Protein AF-A0A2W6X1A1-F1 (afdb_monomer_lite)

Sequence (899 aa):
MTVATKLVESPESFADRVFAWAQRSPADLAFSEWRPDGNLREVSIGAMHDHACAAAASMLRLGFADCRVALAATSGIDAATLYLACQYAGIAPAMLPVPEASQDAQPFASIIPALVAAFDPDVVLTTCSAAALLDGSSVIEAWRRDKPMFTLCTLIANGAEPLSAPRECSGEDPAHYLFTSGTTGQSKIVCVPRQAVVANTQYVAARWDFRPGDSLPALGSPFHSGALMVGIIMPLYMSARGLFFPPTALKQDPPRLLDILAAQSITHLVAGDGLYRTILDAASPDTASRYSHLRRVIVGGEPLGIDVYGRIVDHFTLRCASDIVITTAYGMTEAAGLIATSQGHRPESLTIADMAMILGGKVRVASQKGEVALTVTTAGKPSHGSEVRIVDGEARELPSGYIGHVEFRSPSLFNGYFSTGKEGGSNLQHPHLSPDGFFPTGDIGFMEGDNLFVVGRSKEALQIDGFYYSSDMIEKFAASACPELHRQYGIVVQDVDHIVLLQEIDDPADAARIDALIHRLATHLATAGPLPEHEIVLLPTGSLPRKPTSAKKIRLGVIDRYHAGEWRPLQVLRRPGTLRLPRSHSNMPWSEADVVTTPSWCFDLDEQDRSHITDRWDCPDELILPGSRIAGRLRNAFTSVASGYGFALVRGFDPDLEISAQEKLVRACGALFGECMPQNRTGDEIVHVTDQASGKIQRGYMSREALAFHSDSTDMLLLYCVRAAASGGETRLISSLRLHDIAKAELSQTHWDLLMRGYHYAYPEQFGDETAQPGSRVPVFSSVDGIVSCRYLRAFIELAEDRFDVRLTADERAALDALDAIMARPGLAFQLRLNPGEMVILNNYTVLHARTAFEELETGTNRLLLRLWLNSPGFRPIQPLLATVAQRFVTHMKERDYA

Secondary structure (DSSP, 8-state):
--HHHHHHT----HHHHHHHHHHH-TTSEEEEEE-TTSPEEEEEHHHHHHHHHHHHHHHHHTTGGGS-EEEEE-SSHHHHHHHHHHHHHT---EEEE---TTS-SHHHHHHHHHHHHHH--SEEEE-HHHHHHHTT-THHHHH-SS--EEEHHHHHTT-PPPPSSPPP--TTSEEEEEE---TTSS--EEEEEHHHHHHHHHHHHHHHT--TT-EEEE-S-TTSHHHHIIIIIHHHHHT-EEEE--TTHHHH-HHHHHHHHHHTT-SEEEE-HHHHHHHHHH--GGGGGG-TT--EEEEESSPPPHHHHHHHIIIIITTT-TTPEEEEEEEEGGGTEEEEE--SSS--EEEES-SSB-TTSBP-B--SBTB--EEEE--BEEPTT-EEEEE-TTSPBPPTTB-EEEEEE-TT---EEEEE-TTS-EEEE-----TTS-EEEEEEEEEETTEEEEEEETTT-EEETTEEE-HHHHHHHHHHT-TT-TT--EEEEEETTEEEEEEEES--S-HHHHHHHHHHHHHHHHHSSS--SEEEEEEETT-S-B-TTT--B--TTHHHHHHTT-S--SEEEEE-----------PPP--HHHHHH--TTEEE--HHHHHHHHTTTT-HHHHTSTT-HHHHHHHHHHHHHHHSSSEEEEE---TTS-HHHHHHHHHHHHHTTSEEEP-STT--SEEEE------SS--GGGSSS-EEEE--SSSEEEEEEEE--SEE--EEEEEHHHHHHHHHHHS-HHHHHHHHH-B----GGGTT-TT------B-SEEEETTEEEE---HHHHHHHHHHH--PPPHHHHHHHHHHHHHHTSTTTEEEEPPPTT-EEEEETTTEEEEE--EE--TTS---EEEEEEEE-TTSS---HHHHHHHHHHHHHH---S--

Structure (mmCIF, N/CA/C/O backbone):
data_AF-A0A2W6X1A1-F1
#
_entry.id   AF-A0A2W6X1A1-F1
#
loop_
_atom_site.group_PDB
_atom_site.id
_atom_site.type_symbol
_atom_site.label_atom_id
_atom_site.label_alt_id
_atom_site.label_comp_id
_atom_site.label_asym_id
_atom_site.label_entity_id
_atom_site.label_seq_id
_atom_site.pdbx_PDB_ins_code
_atom_site.Cartn_x
_atom_site.Cartn_y
_atom_site.Cartn_z
_atom_site.occupancy
_atom_site.B_iso_or_equiv
_atom_site.auth_seq_id
_atom_site.auth_comp_id
_atom_site.auth_asym_id
_atom_site.auth_atom_id
_atom_site.pdbx_PDB_model_num
ATOM 1 N N . MET A 1 1 ? -12.684 -16.757 -30.296 1.00 35.91 1 MET A N 1
ATOM 2 C CA . MET A 1 1 ? -11.270 -16.673 -29.872 1.00 35.91 1 MET A CA 1
ATOM 3 C C . MET A 1 1 ? -10.575 -15.648 -30.749 1.00 35.91 1 MET A C 1
ATOM 5 O O . MET A 1 1 ? -10.565 -15.819 -31.963 1.00 35.91 1 MET A O 1
ATOM 9 N N . THR A 1 2 ? -10.114 -14.545 -30.164 1.00 36.97 2 THR A N 1
ATOM 10 C CA . THR A 1 2 ? -9.398 -13.460 -30.855 1.00 36.97 2 THR A CA 1
ATOM 11 C C . THR A 1 2 ? -7.992 -13.917 -31.262 1.00 36.97 2 THR A C 1
ATOM 13 O O . THR A 1 2 ? -7.464 -14.885 -30.721 1.00 36.97 2 THR A O 1
ATOM 16 N N . VAL A 1 3 ? -7.361 -13.225 -32.217 1.00 41.56 3 VAL A N 1
ATOM 17 C CA . VAL A 1 3 ? -5.970 -13.489 -32.650 1.00 41.56 3 VAL A CA 1
ATOM 18 C C . VAL A 1 3 ? -4.989 -13.458 -31.465 1.00 41.56 3 VAL A C 1
ATOM 20 O O . VAL A 1 3 ? -4.077 -14.276 -31.411 1.00 41.56 3 VAL A O 1
ATOM 23 N N . ALA A 1 4 ? -5.247 -12.606 -30.465 1.00 41.22 4 ALA A N 1
ATOM 24 C CA . ALA A 1 4 ? -4.516 -12.576 -29.198 1.00 41.22 4 ALA A CA 1
ATOM 25 C C . ALA A 1 4 ? -4.576 -13.915 -28.436 1.00 41.22 4 ALA A C 1
ATOM 27 O O . ALA A 1 4 ? -3.562 -14.360 -27.915 1.00 41.22 4 ALA A O 1
ATOM 28 N N . THR A 1 5 ? -5.718 -14.616 -28.436 1.00 42.81 5 THR A N 1
ATOM 29 C CA . THR A 1 5 ? -5.858 -15.921 -27.764 1.00 42.81 5 THR A CA 1
ATOM 30 C C . THR A 1 5 ? -4.993 -16.998 -28.426 1.00 42.81 5 THR A C 1
ATOM 32 O O . THR A 1 5 ? -4.376 -17.788 -27.728 1.00 42.81 5 THR A O 1
ATOM 35 N N . LYS A 1 6 ? -4.865 -16.987 -29.762 1.00 46.16 6 LYS A N 1
ATOM 36 C CA . LYS A 1 6 ? -3.996 -17.932 -30.494 1.00 46.16 6 LYS A CA 1
ATOM 37 C C . LYS A 1 6 ? -2.497 -17.631 -30.351 1.00 46.16 6 LYS A C 1
ATOM 39 O O . LYS A 1 6 ? -1.689 -18.544 -30.466 1.00 46.16 6 LYS A O 1
ATOM 44 N N . LEU A 1 7 ? -2.118 -16.369 -30.126 1.00 51.69 7 LEU A N 1
ATOM 45 C CA . LEU A 1 7 ? -0.723 -15.956 -29.898 1.00 51.69 7 LEU A CA 1
ATOM 46 C C . LEU A 1 7 ? -0.227 -16.312 -28.484 1.00 51.69 7 LEU A C 1
ATOM 48 O O . LEU A 1 7 ? 0.960 -16.576 -28.301 1.00 51.69 7 LEU A O 1
ATOM 52 N N . VAL A 1 8 ? -1.137 -16.351 -27.507 1.00 50.44 8 VAL A N 1
ATOM 53 C CA . VAL A 1 8 ? -0.869 -16.707 -26.101 1.00 50.44 8 VAL A CA 1
ATOM 54 C C . VAL A 1 8 ? -0.640 -18.217 -25.904 1.00 50.44 8 VAL A C 1
ATOM 56 O O . VAL A 1 8 ? 0.006 -18.611 -24.944 1.00 50.44 8 VAL A O 1
ATOM 59 N N . GLU A 1 9 ? -1.098 -19.069 -26.826 1.00 44.94 9 GLU A N 1
ATOM 60 C CA . GLU A 1 9 ? -1.024 -20.537 -26.699 1.00 44.94 9 GLU A CA 1
ATOM 61 C C . GLU A 1 9 ? 0.272 -21.173 -27.255 1.00 44.94 9 GLU A C 1
ATOM 63 O O . GLU A 1 9 ? 0.482 -22.370 -27.066 1.00 44.94 9 GLU A O 1
ATOM 68 N N . SER A 1 10 ? 1.159 -20.416 -27.924 1.00 52.69 10 SER A N 1
ATOM 69 C CA . SER A 1 10 ? 2.433 -20.960 -28.438 1.00 52.69 10 SER A CA 1
ATOM 70 C C . SER A 1 10 ? 3.577 -20.793 -27.414 1.00 52.69 10 SER A C 1
ATOM 72 O O . SER A 1 10 ? 3.875 -19.649 -27.049 1.00 52.69 10 SER A O 1
ATOM 74 N N . PRO A 1 11 ? 4.252 -21.883 -26.983 1.00 55.38 11 PRO A N 1
ATOM 75 C CA . PRO A 1 11 ? 5.306 -21.888 -25.958 1.00 55.38 11 PRO A CA 1
ATOM 76 C C . PRO A 1 11 ? 6.673 -21.390 -26.479 1.00 55.38 11 PRO A C 1
ATOM 78 O O . PRO A 1 11 ? 7.719 -21.927 -26.129 1.00 55.38 11 PRO A O 1
ATOM 81 N N . GLU A 1 12 ? 6.679 -20.382 -27.350 1.00 76.81 12 GLU A N 1
ATOM 82 C CA . GLU A 1 12 ? 7.904 -19.794 -27.907 1.00 76.81 12 GLU A CA 1
ATOM 83 C C . GLU A 1 12 ? 8.581 -18.847 -26.903 1.00 76.81 12 GLU A C 1
ATOM 85 O O . GLU A 1 12 ? 7.910 -18.093 -26.186 1.00 76.81 12 GLU A O 1
ATOM 90 N N . SER A 1 13 ? 9.920 -18.843 -26.883 1.00 90.06 13 SER A N 1
ATOM 91 C CA . SER A 1 13 ? 10.693 -17.894 -26.078 1.00 90.06 13 SER A CA 1
ATOM 92 C C . SER A 1 13 ? 10.489 -16.449 -26.562 1.00 90.06 13 SER A C 1
ATOM 94 O O . SER A 1 13 ? 10.069 -16.201 -27.696 1.00 90.06 13 SER A O 1
ATOM 96 N N . PHE A 1 14 ? 10.812 -15.462 -25.716 1.00 94.56 14 PHE A N 1
ATOM 97 C CA . PHE A 1 14 ? 10.784 -14.048 -26.116 1.00 94.56 14 PHE A CA 1
ATOM 98 C C . PHE A 1 14 ? 11.643 -13.796 -27.367 1.00 94.56 14 PHE A C 1
ATOM 100 O O . PHE A 1 14 ? 11.189 -13.139 -28.300 1.00 94.56 14 PHE A O 1
ATOM 107 N N . ALA A 1 15 ? 12.858 -14.349 -27.403 1.00 95.31 15 ALA A N 1
ATOM 108 C CA . ALA A 1 15 ? 13.782 -14.178 -28.517 1.00 95.31 15 ALA A CA 1
ATOM 109 C C . ALA A 1 15 ? 13.224 -14.778 -29.817 1.00 95.31 15 ALA A C 1
ATOM 111 O O . ALA A 1 15 ? 13.211 -14.093 -30.839 1.00 95.31 15 ALA A O 1
ATOM 112 N N . ASP A 1 16 ? 12.693 -16.002 -29.766 1.00 93.56 16 ASP A N 1
ATOM 113 C CA . ASP A 1 16 ? 12.117 -16.673 -30.941 1.00 93.56 16 ASP A CA 1
ATOM 114 C C . ASP A 1 16 ? 10.909 -15.916 -31.486 1.00 93.56 16 ASP A C 1
ATOM 116 O O . ASP A 1 16 ? 10.775 -15.738 -32.699 1.00 93.56 16 ASP A O 1
ATOM 120 N N . ARG A 1 17 ? 10.060 -15.392 -30.593 1.00 93.00 17 ARG A N 1
ATOM 121 C CA . ARG A 1 17 ? 8.896 -14.591 -30.982 1.00 93.00 17 ARG A CA 1
ATOM 122 C C . ARG A 1 17 ? 9.312 -13.337 -31.749 1.00 93.00 17 ARG A C 1
ATOM 124 O O . ARG A 1 17 ? 8.759 -13.065 -32.814 1.00 93.00 17 ARG A O 1
ATOM 131 N N . VAL A 1 18 ? 10.273 -12.572 -31.225 1.00 94.31 18 VAL A N 1
ATOM 132 C CA . VAL A 1 18 ? 10.752 -11.340 -31.879 1.00 94.31 18 VAL A CA 1
ATOM 133 C C . VAL A 1 18 ? 11.473 -11.668 -33.189 1.00 94.31 18 VAL A C 1
ATOM 135 O O . VAL A 1 18 ? 11.269 -10.985 -34.195 1.00 94.31 18 VAL A O 1
ATOM 138 N N . PHE A 1 19 ? 12.247 -12.755 -33.217 1.00 94.62 19 PHE A N 1
ATOM 139 C CA . PHE A 1 19 ? 12.902 -13.241 -34.429 1.00 94.62 19 PHE A CA 1
ATOM 140 C C . PHE A 1 19 ? 11.875 -13.598 -35.516 1.00 94.62 19 PHE A C 1
ATOM 142 O O . PHE A 1 19 ? 12.028 -13.206 -36.672 1.00 94.62 19 PHE A O 1
ATOM 149 N N . ALA A 1 20 ? 10.780 -14.271 -35.152 1.00 93.56 20 ALA A N 1
ATOM 150 C CA . ALA A 1 20 ? 9.693 -14.597 -36.072 1.00 93.56 20 ALA A CA 1
ATOM 151 C C . ALA A 1 20 ? 8.986 -13.345 -36.618 1.00 93.56 20 ALA A C 1
ATOM 153 O O . ALA A 1 20 ? 8.630 -13.316 -37.800 1.00 93.56 20 ALA A O 1
ATOM 154 N N . TRP A 1 21 ? 8.807 -12.299 -35.803 1.00 94.00 21 TRP A N 1
ATOM 155 C CA . TRP A 1 21 ? 8.260 -11.022 -36.276 1.00 94.00 21 TRP A CA 1
ATOM 156 C C . TRP A 1 21 ? 9.159 -10.343 -37.300 1.00 94.00 21 TRP A C 1
ATOM 158 O O . TRP A 1 21 ? 8.650 -9.864 -38.310 1.00 94.00 21 TRP A O 1
ATOM 168 N N . ALA A 1 22 ? 10.479 -10.372 -37.108 1.00 94.75 22 ALA A N 1
ATOM 169 C CA . ALA A 1 22 ? 11.421 -9.821 -38.080 1.00 94.75 22 ALA A CA 1
ATOM 170 C C . ALA A 1 22 ? 11.323 -10.499 -39.455 1.00 94.75 22 ALA A C 1
ATOM 172 O O . ALA A 1 22 ? 11.509 -9.840 -40.471 1.00 94.75 22 ALA A O 1
ATOM 173 N N . GLN A 1 23 ? 10.960 -11.783 -39.505 1.00 91.75 23 GLN A N 1
ATOM 174 C CA . GLN A 1 23 ? 10.751 -12.498 -40.769 1.00 91.75 23 GLN A CA 1
ATOM 175 C C . GLN A 1 23 ? 9.368 -12.248 -41.384 1.00 91.75 23 GLN A C 1
ATOM 177 O O . GLN A 1 23 ? 9.220 -12.232 -42.605 1.00 91.75 23 GLN A O 1
ATOM 182 N N . ARG A 1 24 ? 8.333 -12.074 -40.553 1.00 93.31 24 ARG A N 1
ATOM 183 C CA . ARG A 1 24 ? 6.943 -11.904 -41.016 1.00 93.31 24 ARG A CA 1
ATOM 184 C C . ARG A 1 24 ? 6.608 -10.466 -41.401 1.00 93.31 24 ARG A C 1
ATOM 186 O O . ARG A 1 24 ? 5.914 -10.259 -42.393 1.00 93.31 24 ARG A O 1
ATOM 193 N N . SER A 1 25 ? 7.102 -9.507 -40.626 1.00 92.56 25 SER A N 1
ATOM 194 C CA . SER A 1 25 ? 6.754 -8.087 -40.707 1.00 92.56 25 SER A CA 1
ATOM 195 C C . SER A 1 25 ? 7.982 -7.166 -40.545 1.00 92.56 25 SER A C 1
ATOM 197 O O . SER A 1 25 ? 7.969 -6.258 -39.715 1.00 92.56 25 SER A O 1
ATOM 199 N N . PRO A 1 26 ? 9.066 -7.334 -41.332 1.00 95.38 26 PRO A N 1
ATOM 200 C CA . PRO A 1 26 ? 10.301 -6.548 -41.170 1.00 95.38 26 PRO A CA 1
ATOM 201 C C . PRO A 1 26 ? 10.121 -5.033 -41.366 1.00 95.38 26 PRO A C 1
ATOM 203 O O . PRO A 1 26 ? 10.936 -4.242 -40.882 1.00 95.38 26 PRO A O 1
ATOM 206 N N . ALA A 1 27 ? 9.084 -4.628 -42.104 1.00 95.81 27 ALA A N 1
ATOM 207 C CA . ALA A 1 27 ? 8.793 -3.232 -42.419 1.00 95.81 27 ALA A CA 1
ATOM 208 C C . ALA A 1 27 ? 7.988 -2.509 -41.327 1.00 95.81 27 ALA A C 1
ATOM 210 O O . ALA A 1 27 ? 7.958 -1.278 -41.328 1.00 95.81 27 ALA A O 1
ATOM 211 N N . ASP A 1 28 ? 7.360 -3.241 -40.402 1.00 94.00 28 ASP A N 1
ATOM 212 C CA . ASP A 1 28 ? 6.572 -2.638 -39.327 1.00 94.00 28 ASP A CA 1
ATOM 213 C C . ASP A 1 28 ? 7.486 -1.852 -38.377 1.00 94.00 28 ASP A C 1
ATOM 215 O O . ASP A 1 28 ? 8.645 -2.213 -38.157 1.00 94.00 28 ASP A O 1
ATOM 219 N N . LEU A 1 29 ? 6.979 -0.754 -37.814 1.00 94.38 29 LEU A N 1
ATOM 220 C CA . LEU A 1 29 ? 7.735 0.070 -36.871 1.00 94.38 29 LEU A CA 1
ATOM 221 C C . LEU A 1 29 ? 7.819 -0.611 -35.502 1.00 94.38 29 LEU A C 1
ATOM 223 O O . LEU A 1 29 ? 6.792 -0.878 -34.883 1.00 94.38 29 LEU A O 1
ATOM 227 N N . ALA A 1 30 ? 9.041 -0.817 -35.005 1.00 94.81 30 ALA A N 1
ATOM 228 C CA . ALA A 1 30 ? 9.276 -1.310 -33.649 1.00 94.81 30 ALA A CA 1
ATOM 229 C C . ALA A 1 30 ? 9.244 -0.158 -32.639 1.00 94.81 30 ALA A C 1
ATOM 231 O O . ALA A 1 30 ? 8.529 -0.205 -31.638 1.00 94.81 30 ALA A O 1
ATOM 232 N N . PHE A 1 31 ? 10.005 0.904 -32.921 1.00 95.81 31 PHE A N 1
ATOM 233 C CA . PHE A 1 31 ? 10.116 2.049 -32.027 1.00 95.81 31 PHE A CA 1
ATOM 234 C C . PHE A 1 31 ? 10.227 3.370 -32.776 1.00 95.81 31 PHE A C 1
ATOM 236 O O . PHE A 1 31 ? 10.900 3.468 -33.804 1.00 95.81 31 PHE A O 1
ATOM 243 N N . SER A 1 32 ? 9.640 4.397 -32.174 1.00 93.25 32 SER A N 1
ATOM 244 C CA . SER A 1 32 ? 9.906 5.799 -32.477 1.00 93.25 32 SER A CA 1
ATOM 245 C C . SER A 1 32 ? 10.530 6.454 -31.235 1.00 93.25 32 SER A C 1
ATOM 247 O O . SER A 1 32 ? 10.218 6.101 -30.099 1.00 93.25 32 SER A O 1
ATOM 249 N N . GLU A 1 33 ? 11.442 7.395 -31.424 1.00 90.69 33 GLU A N 1
ATOM 250 C CA . GLU A 1 33 ? 12.159 8.116 -30.372 1.00 90.69 33 GLU A CA 1
ATOM 251 C C . GLU A 1 33 ? 12.068 9.605 -30.665 1.00 90.69 33 GLU A C 1
ATOM 253 O O . GLU A 1 33 ? 12.537 10.081 -31.704 1.00 90.69 33 GLU A O 1
ATOM 258 N N . TRP A 1 34 ? 11.455 10.343 -29.743 1.00 84.69 34 TRP A N 1
ATOM 259 C CA . TRP A 1 34 ? 11.404 11.789 -29.840 1.00 84.69 34 TRP A CA 1
ATOM 260 C C . TRP A 1 34 ? 12.736 12.402 -29.411 1.00 84.69 34 TRP A C 1
ATOM 262 O O . TRP A 1 34 ? 13.259 12.095 -28.339 1.00 84.69 34 TRP A O 1
ATOM 272 N N . ARG A 1 35 ? 13.297 13.274 -30.250 1.00 79.19 35 ARG A N 1
ATOM 273 C CA . ARG A 1 35 ? 14.583 13.923 -29.993 1.00 79.19 35 ARG A CA 1
ATOM 274 C C . ARG A 1 35 ? 14.405 15.380 -29.551 1.00 79.19 35 ARG A C 1
ATOM 276 O O . ARG A 1 35 ? 13.436 16.030 -29.944 1.00 79.19 35 ARG A O 1
ATOM 283 N N . PRO A 1 36 ? 15.353 15.932 -28.764 1.00 70.19 36 PRO A N 1
ATOM 284 C CA . PRO A 1 36 ? 15.292 17.324 -28.307 1.00 70.19 36 PRO A CA 1
ATOM 285 C C . PRO A 1 36 ? 15.249 18.370 -29.433 1.00 70.19 36 PRO A C 1
ATOM 287 O O . PRO A 1 36 ? 14.742 19.468 -29.226 1.00 70.19 36 PRO A O 1
ATOM 290 N N . ASP A 1 37 ? 15.754 18.035 -30.624 1.00 73.69 37 ASP A N 1
ATOM 291 C CA . ASP A 1 37 ? 15.694 18.881 -31.826 1.00 73.69 37 ASP A CA 1
ATOM 292 C C . ASP A 1 37 ? 14.284 18.960 -32.446 1.00 73.69 37 ASP A C 1
ATOM 294 O O . ASP A 1 37 ? 14.057 19.715 -33.389 1.00 73.69 37 ASP A O 1
ATOM 298 N N . GLY A 1 38 ? 13.326 18.206 -31.903 1.00 70.50 38 GLY A N 1
ATOM 299 C CA . GLY A 1 38 ? 11.943 18.151 -32.351 1.00 70.50 38 GLY A CA 1
ATOM 300 C C . GLY A 1 38 ? 11.652 17.054 -33.371 1.00 70.50 38 GLY A C 1
ATOM 301 O O . GLY A 1 38 ? 10.473 16.825 -33.639 1.00 70.50 38 GLY A O 1
ATOM 302 N N . ASN A 1 39 ? 12.665 16.356 -33.890 1.00 81.25 39 ASN A N 1
ATOM 303 C CA . ASN A 1 39 ? 12.493 15.290 -34.875 1.00 81.25 39 ASN A CA 1
ATOM 304 C C . ASN A 1 39 ? 12.163 13.940 -34.217 1.00 81.25 39 ASN A C 1
ATOM 306 O O . ASN A 1 39 ? 12.428 13.708 -33.035 1.00 81.25 39 ASN A O 1
ATOM 310 N N . LEU A 1 40 ? 11.605 13.025 -35.012 1.00 86.00 40 LEU A N 1
ATOM 311 C CA . LEU A 1 40 ? 11.419 11.623 -34.640 1.00 86.00 40 LEU A CA 1
ATOM 312 C C . LEU A 1 40 ? 12.496 10.771 -35.311 1.00 86.00 40 LEU A C 1
ATOM 314 O O . LEU A 1 40 ? 12.699 10.848 -36.522 1.00 86.00 40 LEU A O 1
ATOM 318 N N . ARG A 1 41 ? 13.176 9.944 -34.519 1.00 91.56 41 ARG A N 1
ATOM 319 C CA . ARG A 1 41 ? 13.978 8.826 -35.021 1.00 91.56 41 ARG A CA 1
ATOM 320 C C . ARG A 1 41 ? 13.115 7.577 -34.966 1.00 91.56 41 ARG A C 1
ATOM 322 O O . ARG A 1 41 ? 12.552 7.285 -33.921 1.00 91.56 41 ARG A O 1
ATOM 329 N N . GLU A 1 42 ? 13.053 6.819 -36.048 1.00 94.44 42 GLU A N 1
ATOM 330 C CA . GLU A 1 42 ? 12.260 5.591 -36.105 1.00 94.44 42 GLU A CA 1
ATOM 331 C C . GLU A 1 42 ? 13.129 4.402 -36.500 1.00 94.44 42 GLU A C 1
ATOM 333 O O . GLU A 1 42 ? 14.155 4.556 -37.170 1.00 94.44 42 GLU A O 1
ATOM 338 N N . VAL A 1 43 ? 12.726 3.210 -36.068 1.00 96.56 43 VAL A N 1
ATOM 339 C CA . VAL A 1 43 ? 13.359 1.953 -36.460 1.00 96.56 43 VAL A CA 1
ATOM 340 C C . VAL A 1 43 ? 12.289 0.896 -36.723 1.00 96.56 43 VAL A C 1
ATOM 342 O O . VAL A 1 43 ? 11.357 0.721 -35.930 1.00 96.56 43 VAL A O 1
ATOM 345 N N . SER A 1 44 ? 12.412 0.195 -37.852 1.00 97.31 44 SER A N 1
ATOM 346 C CA . SER A 1 44 ? 11.556 -0.950 -38.157 1.00 97.31 44 SER A CA 1
ATOM 347 C C . SER A 1 44 ? 12.001 -2.195 -37.389 1.00 97.31 44 SER A C 1
ATOM 349 O O . SER A 1 44 ? 13.141 -2.273 -36.922 1.00 97.31 44 SER A O 1
ATOM 351 N N . ILE A 1 45 ? 11.122 -3.191 -37.285 1.00 96.38 45 ILE A N 1
ATOM 352 C CA . ILE A 1 45 ? 11.436 -4.489 -36.678 1.00 96.38 45 ILE A CA 1
ATOM 353 C C . ILE A 1 45 ? 12.645 -5.121 -37.377 1.00 96.38 45 ILE A C 1
ATOM 355 O O . ILE A 1 45 ? 13.565 -5.567 -36.697 1.00 96.38 45 ILE A O 1
ATOM 359 N N . GLY A 1 46 ? 12.686 -5.104 -38.714 1.00 97.00 46 GLY A N 1
ATOM 360 C CA . GLY A 1 46 ? 13.796 -5.654 -39.497 1.00 97.00 46 GLY A CA 1
ATOM 361 C C . GLY A 1 46 ? 15.122 -4.936 -39.235 1.00 97.00 46 GLY A C 1
ATOM 362 O O . GLY A 1 46 ? 16.106 -5.575 -38.882 1.00 97.00 46 GLY A O 1
ATOM 363 N N . ALA A 1 47 ? 15.141 -3.601 -39.296 1.00 97.38 47 ALA A N 1
ATOM 364 C CA . ALA A 1 47 ? 16.368 -2.835 -39.063 1.00 97.38 47 ALA A CA 1
ATOM 365 C C . ALA A 1 47 ? 16.899 -2.994 -37.625 1.00 97.38 47 ALA A C 1
ATOM 367 O O . ALA A 1 47 ? 18.106 -3.079 -37.400 1.00 97.38 47 ALA A O 1
ATOM 368 N N . MET A 1 48 ? 16.001 -3.048 -36.636 1.00 97.31 48 MET A N 1
ATOM 369 C CA . MET A 1 48 ? 16.379 -3.305 -35.246 1.00 97.31 48 MET A CA 1
ATOM 370 C C . MET A 1 48 ? 16.904 -4.732 -35.060 1.00 97.31 48 MET A C 1
ATOM 372 O O . MET A 1 48 ? 17.893 -4.933 -34.354 1.00 97.31 48 MET A O 1
ATOM 376 N N . HIS A 1 49 ? 16.262 -5.711 -35.701 1.00 97.19 49 HIS A N 1
ATOM 377 C CA . HIS A 1 49 ? 16.689 -7.105 -35.708 1.00 97.19 49 HIS A CA 1
ATOM 378 C C . HIS A 1 49 ? 18.096 -7.263 -36.290 1.00 97.19 49 HIS A C 1
ATOM 380 O O . HIS A 1 49 ? 18.931 -7.891 -35.645 1.00 97.19 49 HIS A O 1
ATOM 386 N N . ASP A 1 50 ? 18.396 -6.638 -37.431 1.00 97.12 50 ASP A N 1
ATOM 387 C CA . ASP A 1 50 ? 19.715 -6.716 -38.072 1.00 97.12 50 ASP A CA 1
ATOM 388 C C . ASP A 1 50 ? 20.822 -6.188 -37.148 1.00 97.12 50 ASP A C 1
ATOM 390 O O . ASP A 1 50 ? 21.846 -6.846 -36.936 1.00 97.12 50 ASP A O 1
ATOM 394 N N . HIS A 1 51 ? 20.594 -5.026 -36.525 1.00 97.25 51 HIS A N 1
ATOM 395 C CA . HIS A 1 51 ? 21.516 -4.470 -35.535 1.00 97.25 51 HIS A CA 1
ATOM 396 C C . HIS A 1 51 ? 21.669 -5.377 -34.307 1.00 97.25 51 HIS A C 1
ATOM 398 O O . HIS A 1 51 ? 22.787 -5.554 -33.815 1.00 97.25 51 HIS A O 1
ATOM 404 N N . ALA A 1 52 ? 20.573 -5.962 -33.815 1.00 98.19 52 ALA A N 1
ATOM 405 C CA . ALA A 1 52 ? 20.600 -6.862 -32.669 1.00 98.19 52 ALA A CA 1
ATOM 406 C C . ALA A 1 52 ? 21.345 -8.170 -32.980 1.00 98.19 52 ALA A C 1
ATOM 408 O O . ALA A 1 52 ? 22.164 -8.596 -32.169 1.00 98.19 52 ALA A O 1
ATOM 409 N N . CYS A 1 53 ? 21.136 -8.774 -34.153 1.00 98.19 53 CYS A N 1
ATOM 410 C CA . CYS A 1 53 ? 21.849 -9.972 -34.606 1.00 98.19 53 CYS A CA 1
ATOM 411 C C . CYS A 1 53 ? 23.348 -9.717 -34.796 1.00 98.19 53 CYS A C 1
ATOM 413 O O . CYS A 1 53 ? 24.160 -10.543 -34.376 1.00 98.19 53 CYS A O 1
ATOM 415 N N . ALA A 1 54 ? 23.727 -8.576 -35.381 1.00 97.88 54 ALA A N 1
ATOM 416 C CA . ALA A 1 54 ? 25.129 -8.187 -35.528 1.00 97.88 54 ALA A CA 1
ATOM 417 C C . ALA A 1 54 ? 25.799 -7.967 -34.162 1.00 97.88 54 ALA A C 1
ATOM 419 O O . ALA A 1 54 ? 26.874 -8.505 -33.897 1.00 97.88 54 ALA A O 1
ATOM 420 N N . ALA A 1 55 ? 25.147 -7.229 -33.257 1.00 98.06 55 ALA A N 1
ATOM 421 C CA . ALA A 1 55 ? 25.672 -6.998 -31.916 1.00 98.06 55 ALA A CA 1
ATOM 422 C C . ALA A 1 55 ? 25.769 -8.300 -31.103 1.00 98.06 55 ALA A C 1
ATOM 424 O O . ALA A 1 55 ? 26.797 -8.541 -30.474 1.00 98.06 55 ALA A O 1
ATOM 425 N N . ALA A 1 56 ? 24.748 -9.161 -31.154 1.00 98.12 56 ALA A N 1
ATOM 426 C CA . ALA A 1 56 ? 24.730 -10.459 -30.481 1.00 98.12 56 ALA A CA 1
ATOM 427 C C . ALA A 1 56 ? 25.860 -11.380 -30.969 1.00 98.12 56 ALA A C 1
ATOM 429 O O . ALA A 1 56 ? 26.568 -11.973 -30.155 1.00 98.12 56 ALA A O 1
ATOM 430 N N . ALA A 1 57 ? 26.091 -11.448 -32.285 1.00 97.94 57 ALA A N 1
ATOM 431 C CA . ALA A 1 57 ? 27.197 -12.213 -32.860 1.00 97.94 57 ALA A CA 1
ATOM 432 C C . ALA A 1 57 ? 28.564 -11.718 -32.361 1.00 97.94 57 ALA A C 1
ATOM 434 O O . ALA A 1 57 ? 29.433 -12.521 -32.011 1.00 97.94 57 ALA A O 1
ATOM 435 N N . SER A 1 58 ? 28.742 -10.400 -32.264 1.00 97.69 58 SER A N 1
ATOM 436 C CA . SER A 1 58 ? 29.958 -9.799 -31.710 1.00 97.69 58 SER A CA 1
ATOM 437 C C . SER A 1 58 ? 30.135 -10.113 -30.225 1.00 97.69 58 SER A C 1
ATOM 439 O O . SER A 1 58 ? 31.237 -10.465 -29.814 1.00 97.69 58 SER A O 1
ATOM 441 N N . MET A 1 59 ? 29.068 -10.062 -29.420 1.00 97.50 59 MET A N 1
ATOM 442 C CA . MET A 1 59 ? 29.120 -10.441 -27.998 1.00 97.50 59 MET A CA 1
ATOM 443 C C . MET A 1 59 ? 29.566 -11.899 -27.817 1.00 97.50 59 MET A C 1
ATOM 445 O O . MET A 1 59 ? 30.411 -12.187 -26.970 1.00 97.50 59 MET A O 1
ATOM 449 N N . LEU A 1 60 ? 29.044 -12.816 -28.637 1.00 96.38 60 LEU A N 1
ATOM 450 C CA . LEU A 1 60 ? 29.432 -14.229 -28.606 1.00 96.38 60 LEU A CA 1
ATOM 451 C C . LEU A 1 60 ? 30.888 -14.432 -29.040 1.00 96.38 60 LEU A C 1
ATOM 453 O O . LEU A 1 60 ? 31.628 -15.152 -28.374 1.00 96.38 60 LEU A O 1
ATOM 457 N N . ARG A 1 61 ? 31.328 -13.753 -30.107 1.00 94.94 61 ARG A N 1
ATOM 458 C CA . ARG A 1 61 ? 32.725 -13.783 -30.574 1.00 94.94 61 ARG A CA 1
ATOM 459 C C . ARG A 1 61 ? 33.706 -13.277 -29.514 1.00 94.94 61 ARG A C 1
ATOM 461 O O . ARG A 1 61 ? 34.812 -13.797 -29.415 1.00 94.94 61 ARG A O 1
ATOM 468 N N . LEU A 1 62 ? 33.303 -12.269 -28.744 1.00 95.31 62 LEU A N 1
ATOM 469 C CA . LEU A 1 62 ? 34.094 -11.684 -27.661 1.00 95.31 62 LEU A CA 1
ATOM 470 C C . LEU A 1 62 ? 34.009 -12.484 -26.347 1.00 95.31 62 LEU A C 1
ATOM 472 O O . LEU A 1 62 ? 34.661 -12.112 -25.376 1.00 95.31 62 LEU A O 1
ATOM 476 N N . GLY A 1 63 ? 33.241 -13.580 -26.309 1.00 95.00 63 GLY A N 1
ATOM 477 C CA . GLY A 1 63 ? 33.157 -14.475 -25.153 1.00 95.00 63 GLY A CA 1
ATOM 478 C C . GLY A 1 63 ? 32.235 -13.994 -24.031 1.00 95.00 63 GLY A C 1
ATOM 479 O O . GLY A 1 63 ? 32.374 -14.446 -22.901 1.00 95.00 63 GLY A O 1
ATOM 480 N N . PHE A 1 64 ? 31.278 -13.100 -24.303 1.00 95.31 64 PHE A N 1
ATOM 481 C CA . PHE A 1 64 ? 30.426 -12.518 -23.251 1.00 95.31 64 PHE A CA 1
ATOM 482 C C . PHE A 1 64 ? 29.346 -13.463 -22.714 1.00 95.31 64 PHE A C 1
ATOM 484 O O . PHE A 1 64 ? 28.669 -13.123 -21.749 1.00 95.31 64 PHE A O 1
ATOM 491 N N . ALA A 1 65 ? 29.178 -14.638 -23.326 1.00 90.81 65 ALA A N 1
ATOM 492 C CA . ALA A 1 65 ? 28.230 -15.662 -22.895 1.00 90.81 65 ALA A CA 1
ATOM 493 C C . ALA A 1 65 ? 28.402 -16.069 -21.422 1.00 90.81 65 ALA A C 1
ATOM 495 O O . ALA A 1 65 ? 27.406 -16.330 -20.753 1.00 90.81 65 ALA A O 1
ATOM 496 N N . ASP A 1 66 ? 29.646 -16.088 -20.940 1.00 88.06 66 ASP A N 1
ATOM 497 C CA . ASP A 1 66 ? 30.004 -16.511 -19.582 1.00 88.06 66 ASP A CA 1
ATOM 498 C C . ASP A 1 66 ? 30.324 -15.315 -18.662 1.00 88.06 66 ASP A C 1
ATOM 500 O O . ASP A 1 66 ? 30.791 -15.485 -17.536 1.00 88.06 66 ASP A O 1
ATOM 504 N N . CYS A 1 67 ? 30.090 -14.086 -19.136 1.00 93.00 67 CYS A N 1
ATOM 505 C CA . CYS A 1 67 ? 30.380 -12.855 -18.407 1.00 93.00 67 CYS A CA 1
ATOM 506 C C . CYS A 1 67 ? 29.162 -12.339 -17.634 1.00 93.00 67 CYS A C 1
ATOM 508 O O . CYS A 1 67 ? 28.022 -12.403 -18.101 1.00 93.00 67 CYS A O 1
ATOM 510 N N . ARG A 1 68 ? 29.407 -11.681 -16.495 1.00 92.69 68 ARG A N 1
ATOM 511 C CA . ARG A 1 68 ? 28.418 -10.798 -15.861 1.00 92.69 68 ARG A CA 1
ATOM 512 C C . ARG A 1 68 ? 28.317 -9.510 -16.670 1.00 92.69 68 ARG A C 1
ATOM 514 O O . ARG A 1 68 ? 29.197 -8.653 -16.609 1.00 92.69 68 ARG A O 1
ATOM 521 N N . VAL A 1 69 ? 27.247 -9.378 -17.443 1.00 95.75 69 VAL A N 1
ATOM 522 C CA . VAL A 1 69 ? 27.047 -8.236 -18.338 1.00 95.75 69 VAL A CA 1
ATOM 523 C C . VAL A 1 69 ? 26.149 -7.193 -17.683 1.00 95.75 69 VAL A C 1
ATOM 525 O O . VAL A 1 69 ? 25.029 -7.490 -17.275 1.00 95.75 69 VAL A O 1
ATOM 528 N N . ALA A 1 70 ? 26.615 -5.950 -17.621 1.00 93.31 70 ALA A N 1
ATOM 529 C CA . ALA A 1 70 ? 25.791 -4.801 -17.263 1.00 93.31 70 ALA A CA 1
ATOM 530 C C . ALA A 1 70 ? 25.361 -4.033 -18.519 1.00 93.31 70 ALA A C 1
ATOM 532 O O . ALA A 1 70 ? 26.188 -3.761 -19.385 1.00 93.31 70 ALA A O 1
ATOM 533 N N . LEU A 1 71 ? 24.091 -3.636 -18.603 1.00 94.38 71 LEU A N 1
ATOM 534 C CA . LEU A 1 71 ? 23.576 -2.724 -19.626 1.00 94.38 71 LEU A CA 1
ATOM 535 C C . LEU A 1 71 ? 23.321 -1.362 -18.983 1.00 94.38 71 LEU A C 1
ATOM 537 O O . LEU A 1 71 ? 22.390 -1.197 -18.195 1.00 94.38 71 LEU A O 1
ATOM 541 N N . ALA A 1 72 ? 24.157 -0.396 -19.345 1.00 88.75 72 ALA A N 1
ATOM 542 C CA . ALA A 1 72 ? 24.180 0.954 -18.811 1.00 88.75 72 ALA A CA 1
ATOM 543 C C . ALA A 1 72 ? 23.844 1.961 -19.907 1.00 88.75 72 ALA A C 1
ATOM 545 O O . ALA A 1 72 ? 24.693 2.299 -20.732 1.00 88.75 72 ALA A O 1
ATOM 546 N N . ALA A 1 73 ? 22.606 2.435 -19.953 1.00 86.94 73 ALA A N 1
ATOM 547 C CA . ALA A 1 73 ? 22.154 3.310 -21.029 1.00 86.94 73 ALA A CA 1
ATOM 548 C C . ALA A 1 73 ? 21.183 4.382 -20.525 1.00 86.94 73 ALA A C 1
ATOM 550 O O . ALA A 1 73 ? 20.725 4.348 -19.386 1.00 86.94 73 ALA A O 1
ATOM 551 N N . THR A 1 74 ? 20.854 5.335 -21.391 1.00 81.94 74 THR A N 1
ATOM 552 C CA . THR A 1 74 ? 19.645 6.157 -21.249 1.00 81.94 74 THR A CA 1
ATOM 553 C C . THR A 1 74 ? 18.469 5.440 -21.917 1.00 81.94 74 THR A C 1
ATOM 555 O O . THR A 1 74 ? 18.676 4.503 -22.693 1.00 81.94 74 THR A O 1
ATOM 558 N N . SER A 1 75 ? 17.230 5.853 -21.635 1.00 85.12 75 SER A N 1
ATOM 559 C CA . SER A 1 75 ? 16.070 5.305 -22.354 1.00 85.12 75 SER A CA 1
ATOM 560 C C . SER A 1 75 ? 16.160 5.652 -23.847 1.00 85.12 75 SER A C 1
ATOM 562 O O . SER A 1 75 ? 16.607 6.748 -24.186 1.00 85.12 75 SER A O 1
ATOM 564 N N . GLY A 1 76 ? 15.777 4.733 -24.738 1.00 90.44 76 GLY A N 1
ATOM 565 C CA . GLY A 1 76 ? 15.831 4.974 -26.182 1.00 90.44 76 GLY A CA 1
ATOM 566 C C . GLY A 1 76 ? 15.981 3.720 -27.040 1.00 90.44 76 GLY A C 1
ATOM 567 O O . GLY A 1 76 ? 16.140 2.600 -26.542 1.00 90.44 76 GLY A O 1
ATOM 568 N N . ILE A 1 77 ? 15.982 3.931 -28.359 1.00 94.44 77 ILE A N 1
ATOM 569 C CA . ILE A 1 77 ? 16.032 2.857 -29.372 1.00 94.44 77 ILE A CA 1
ATOM 570 C C . ILE A 1 77 ? 17.291 1.994 -29.228 1.00 94.44 77 ILE A C 1
ATOM 572 O O . ILE A 1 77 ? 17.229 0.765 -29.306 1.00 94.44 77 ILE A O 1
ATOM 576 N N . ASP A 1 78 ? 18.441 2.621 -28.986 1.00 94.50 78 ASP A N 1
ATOM 577 C CA . ASP A 1 78 ? 19.719 1.906 -28.909 1.00 94.50 78 ASP A CA 1
ATOM 578 C C . ASP A 1 78 ? 19.799 1.021 -27.651 1.00 94.50 78 ASP A C 1
ATOM 580 O O . ASP A 1 78 ? 20.358 -0.075 -27.698 1.00 94.50 78 ASP A O 1
ATOM 584 N N . ALA A 1 79 ? 19.177 1.443 -26.543 1.00 93.50 79 ALA A N 1
ATOM 585 C CA . ALA A 1 79 ? 19.080 0.639 -25.325 1.00 93.50 79 ALA A CA 1
ATOM 586 C C . ALA A 1 79 ? 18.167 -0.582 -25.522 1.00 93.50 79 ALA A C 1
ATOM 588 O O . ALA A 1 79 ? 18.530 -1.691 -25.128 1.00 93.50 79 ALA A O 1
ATOM 589 N N . ALA A 1 80 ? 17.023 -0.401 -26.192 1.00 96.19 80 ALA A N 1
ATOM 590 C CA . ALA A 1 80 ? 16.142 -1.505 -26.571 1.00 96.19 80 ALA A CA 1
ATOM 591 C C . ALA A 1 80 ? 16.842 -2.494 -27.522 1.00 96.19 80 ALA A C 1
ATOM 593 O O . ALA A 1 80 ? 16.674 -3.706 -27.393 1.00 96.19 80 ALA A O 1
ATOM 594 N N . THR A 1 81 ? 17.675 -1.987 -28.437 1.00 97.81 81 THR A N 1
ATOM 595 C CA . THR A 1 81 ? 18.440 -2.809 -29.391 1.00 97.81 81 THR A CA 1
ATOM 596 C C . THR A 1 81 ? 19.510 -3.634 -28.680 1.00 97.81 81 THR A C 1
ATOM 598 O O . THR A 1 81 ? 19.635 -4.826 -28.946 1.00 97.81 81 THR A O 1
ATOM 601 N N . LEU A 1 82 ? 20.241 -3.042 -27.728 1.00 97.81 82 LEU A N 1
ATOM 602 C CA . LEU A 1 82 ? 21.194 -3.773 -26.885 1.00 97.81 82 LEU A CA 1
ATOM 603 C C . LEU A 1 82 ? 20.512 -4.833 -26.023 1.00 97.81 82 LEU A C 1
ATOM 605 O O . LEU A 1 82 ? 21.024 -5.943 -25.916 1.00 97.81 82 LEU A O 1
ATOM 609 N N . TYR A 1 83 ? 19.354 -4.516 -25.437 1.00 97.94 83 TYR A N 1
ATOM 610 C CA . TYR A 1 83 ? 18.582 -5.493 -24.675 1.00 97.94 83 TYR A CA 1
ATOM 611 C C . TYR A 1 83 ? 18.199 -6.692 -25.551 1.00 97.94 83 TYR A C 1
ATOM 613 O O . TYR A 1 83 ? 18.452 -7.831 -25.161 1.00 97.94 83 TYR A O 1
ATOM 621 N N . LEU A 1 84 ? 17.664 -6.446 -26.754 1.00 98.25 84 LEU A N 1
ATOM 622 C CA . LEU A 1 84 ? 17.317 -7.499 -27.711 1.00 98.25 84 LEU A CA 1
ATOM 623 C C . LEU A 1 84 ? 18.544 -8.312 -28.151 1.00 98.25 84 LEU A C 1
ATOM 625 O O . LEU A 1 84 ? 18.468 -9.537 -28.199 1.00 98.25 84 LEU A O 1
ATOM 629 N N . ALA A 1 85 ? 19.683 -7.659 -28.404 1.00 98.38 85 ALA A N 1
ATOM 630 C CA . ALA A 1 85 ? 20.939 -8.334 -28.731 1.00 98.38 85 ALA A CA 1
ATOM 631 C C . ALA A 1 85 ? 21.380 -9.293 -27.613 1.00 98.38 85 ALA A C 1
ATOM 633 O O . ALA A 1 85 ? 21.749 -10.433 -27.891 1.00 98.38 85 ALA A O 1
ATOM 634 N N . CYS A 1 86 ? 21.275 -8.875 -26.346 1.00 98.38 86 CYS A N 1
ATOM 635 C CA . CYS A 1 86 ? 21.531 -9.759 -25.210 1.00 98.38 86 CYS A CA 1
ATOM 636 C C . CYS A 1 86 ? 20.582 -10.964 -25.210 1.00 98.38 86 CYS A C 1
ATOM 638 O O . CYS A 1 86 ? 21.040 -12.093 -25.042 1.00 98.38 86 CYS A O 1
ATOM 640 N N . GLN A 1 87 ? 19.283 -10.750 -25.459 1.00 97.81 87 GLN A N 1
ATOM 641 C CA . GLN A 1 87 ? 18.315 -11.851 -25.528 1.00 97.81 87 GLN A CA 1
ATOM 642 C C . GLN A 1 87 ? 18.651 -12.839 -26.659 1.00 97.81 87 GLN A C 1
ATOM 644 O O . GLN A 1 87 ? 18.638 -14.043 -26.416 1.00 97.81 87 GLN A O 1
ATOM 649 N N . TYR A 1 88 ? 19.024 -12.364 -27.854 1.00 97.94 88 TYR A N 1
ATOM 650 C CA . TYR A 1 88 ? 19.458 -13.226 -28.965 1.00 97.94 88 TYR A CA 1
ATOM 651 C C . TYR A 1 88 ? 20.760 -13.980 -28.675 1.00 97.94 88 TYR A C 1
ATOM 653 O O . TYR A 1 88 ? 20.898 -15.133 -29.080 1.00 97.94 88 TYR A O 1
ATOM 661 N N . ALA A 1 89 ? 21.702 -13.367 -27.954 1.00 97.69 89 ALA A N 1
ATOM 662 C CA . ALA A 1 89 ? 22.954 -14.007 -27.546 1.00 97.69 89 ALA A CA 1
ATOM 663 C C . ALA A 1 89 ? 22.790 -14.995 -26.372 1.00 97.69 89 ALA A C 1
ATOM 665 O O . ALA A 1 89 ? 23.746 -15.688 -26.012 1.00 97.69 89 ALA A O 1
ATOM 666 N N . GLY A 1 90 ? 21.609 -15.058 -25.748 1.00 96.69 90 GLY A N 1
ATOM 667 C CA . GLY A 1 90 ? 21.385 -15.836 -24.530 1.00 96.69 90 GLY A CA 1
ATOM 668 C C . GLY A 1 90 ? 22.011 -15.217 -23.272 1.00 96.69 90 GLY A C 1
ATOM 669 O O . GLY A 1 90 ? 22.173 -15.908 -22.269 1.00 96.69 90 GLY A O 1
ATOM 670 N N . ILE A 1 91 ? 22.329 -13.921 -23.290 1.00 97.94 91 ILE A N 1
ATOM 671 C CA . ILE A 1 91 ? 22.975 -13.180 -22.197 1.00 97.94 91 ILE A CA 1
ATOM 672 C C . ILE A 1 91 ? 21.918 -12.459 -21.352 1.00 97.94 91 ILE A C 1
ATOM 674 O O . ILE A 1 91 ? 21.014 -11.820 -21.889 1.00 97.94 91 ILE A O 1
ATOM 678 N N . ALA A 1 92 ? 22.057 -12.515 -20.025 1.00 97.00 92 ALA A N 1
ATOM 679 C CA . ALA A 1 92 ? 21.178 -11.830 -19.080 1.00 97.00 92 ALA A CA 1
ATOM 680 C C . ALA A 1 92 ? 21.816 -10.525 -18.570 1.00 97.00 92 ALA A C 1
ATOM 682 O O . ALA A 1 92 ? 22.684 -10.578 -17.694 1.00 97.00 92 ALA A O 1
ATOM 683 N N . PRO A 1 93 ? 21.417 -9.344 -19.078 1.00 97.38 93 PRO A N 1
ATOM 684 C CA . PRO A 1 93 ? 22.014 -8.094 -18.637 1.00 97.38 93 PRO A CA 1
ATOM 685 C C . PRO A 1 93 ? 21.472 -7.662 -17.268 1.00 97.38 93 PRO A C 1
ATOM 687 O O . PRO A 1 93 ? 20.269 -7.742 -17.004 1.00 97.38 93 PRO A O 1
ATOM 690 N N . ALA A 1 94 ? 22.345 -7.122 -16.418 1.00 94.88 94 ALA A N 1
ATOM 691 C CA . ALA A 1 94 ? 21.936 -6.278 -15.302 1.00 94.88 94 ALA A CA 1
ATOM 692 C C . ALA A 1 94 ? 21.623 -4.868 -15.794 1.00 94.88 94 ALA A C 1
ATOM 694 O O . ALA A 1 94 ? 22.475 -4.181 -16.356 1.00 94.88 94 ALA A O 1
ATOM 695 N N . MET A 1 95 ? 20.388 -4.440 -15.573 1.00 92.50 95 MET A N 1
ATOM 696 C CA . MET A 1 95 ? 19.867 -3.168 -16.058 1.00 92.50 95 MET A CA 1
ATOM 697 C C . MET A 1 95 ? 20.310 -2.043 -15.108 1.00 92.50 95 MET A C 1
ATOM 699 O O . MET A 1 95 ? 19.782 -1.925 -14.000 1.00 92.50 95 MET A O 1
ATOM 703 N N . LEU A 1 96 ? 21.281 -1.223 -15.526 1.00 86.44 96 LEU A N 1
ATOM 704 C CA . LEU A 1 96 ? 21.867 -0.150 -14.714 1.00 86.44 96 LEU A CA 1
ATOM 705 C C . LEU A 1 96 ? 21.457 1.245 -15.209 1.00 86.44 96 LEU A C 1
ATOM 707 O O . LEU A 1 96 ? 21.668 1.564 -16.380 1.00 86.44 96 LEU A O 1
ATOM 711 N N . PRO A 1 97 ? 20.928 2.112 -14.326 1.00 78.94 97 PRO A N 1
ATOM 712 C CA . PRO A 1 97 ? 20.554 3.465 -14.705 1.00 78.94 97 PRO A CA 1
ATOM 713 C C . PRO A 1 97 ? 21.782 4.349 -14.935 1.00 78.94 97 PRO A C 1
ATOM 715 O O . PRO A 1 97 ? 22.715 4.335 -14.135 1.00 78.94 97 PRO A O 1
ATOM 718 N N . VAL A 1 98 ? 21.735 5.171 -15.983 1.00 76.69 98 VAL A N 1
ATOM 719 C CA . VAL A 1 98 ? 22.692 6.256 -16.255 1.00 76.69 98 VAL A CA 1
ATOM 720 C C . VAL A 1 98 ? 21.943 7.591 -16.142 1.00 76.69 98 VAL A C 1
ATOM 722 O O . VAL A 1 98 ? 20.826 7.675 -16.661 1.00 76.69 98 VAL A O 1
ATOM 725 N N . PRO A 1 99 ? 22.491 8.619 -15.456 1.00 70.69 99 PRO A N 1
ATOM 726 C CA . PRO A 1 99 ? 21.865 9.935 -15.417 1.00 70.69 99 PRO A CA 1
ATOM 727 C C . PRO A 1 99 ? 21.777 10.499 -16.830 1.00 70.69 99 PRO A C 1
ATOM 729 O O . PRO A 1 99 ? 22.732 10.425 -17.601 1.00 70.69 99 PRO A O 1
ATOM 732 N N . GLU A 1 100 ? 20.638 11.084 -17.170 1.00 67.12 100 GLU A N 1
ATOM 733 C CA . GLU A 1 100 ? 20.503 11.778 -18.446 1.00 67.12 100 GLU A CA 1
ATOM 734 C C . GLU A 1 100 ? 21.115 13.182 -18.378 1.00 67.12 100 GLU A C 1
ATOM 736 O O . GLU A 1 100 ? 21.193 13.773 -17.304 1.00 67.12 100 GLU A O 1
ATOM 741 N N . ALA A 1 101 ? 21.515 13.746 -19.524 1.00 59.91 101 ALA A N 1
ATOM 742 C CA . ALA A 1 101 ? 22.254 15.017 -19.612 1.00 59.91 101 ALA A CA 1
ATOM 743 C C . ALA A 1 101 ? 21.603 16.197 -18.859 1.00 59.91 101 ALA A C 1
ATOM 745 O O . ALA A 1 101 ? 22.273 17.132 -18.435 1.00 59.91 101 ALA A O 1
ATOM 746 N N . SER A 1 102 ? 20.281 16.165 -18.725 1.00 55.62 102 SER A N 1
ATOM 747 C CA . SER A 1 102 ? 19.456 17.190 -18.088 1.00 55.62 102 SER A CA 1
ATOM 748 C C . SER A 1 102 ? 19.179 16.960 -16.600 1.00 55.62 102 SER A C 1
ATOM 750 O O . SER A 1 102 ? 18.483 17.763 -15.980 1.00 55.62 102 SER A O 1
ATOM 752 N N . GLN A 1 103 ? 19.584 15.816 -16.052 1.00 63.75 103 GLN A N 1
ATOM 753 C CA . GLN A 1 103 ? 19.346 15.457 -14.657 1.00 63.75 103 GLN A CA 1
ATOM 754 C C . GLN A 1 103 ? 20.535 15.874 -13.794 1.00 63.75 103 GLN A C 1
ATOM 756 O O . GLN A 1 103 ? 21.679 15.854 -14.238 1.00 63.75 103 GLN A O 1
ATOM 761 N N . ASP A 1 104 ? 20.261 16.216 -12.534 1.00 62.69 104 ASP A N 1
ATOM 762 C CA . ASP A 1 104 ? 21.327 16.372 -11.552 1.00 62.69 104 ASP A CA 1
ATOM 763 C C . ASP A 1 104 ? 22.037 15.022 -11.366 1.00 62.69 104 ASP A C 1
ATOM 765 O O . ASP A 1 104 ? 21.400 14.006 -11.072 1.00 62.69 104 ASP A O 1
ATOM 769 N N . ALA A 1 105 ? 23.351 15.009 -11.575 1.00 65.19 105 ALA A N 1
ATOM 770 C CA . ALA A 1 105 ? 24.182 13.821 -11.443 1.00 65.19 105 ALA A CA 1
ATOM 771 C C . ALA A 1 105 ? 24.505 13.493 -9.974 1.00 65.19 105 ALA A C 1
ATOM 773 O O . ALA A 1 105 ? 24.841 12.345 -9.670 1.00 65.19 105 ALA A O 1
ATOM 774 N N . GLN A 1 106 ? 24.375 14.457 -9.050 1.00 65.62 106 GLN A N 1
ATOM 775 C CA . GLN A 1 106 ? 24.712 14.279 -7.630 1.00 65.62 106 GLN A CA 1
ATOM 776 C C . GLN A 1 106 ? 23.989 13.090 -6.976 1.00 65.62 106 GLN A C 1
ATOM 778 O O . GLN A 1 106 ? 24.658 12.259 -6.357 1.00 65.62 106 GLN A O 1
ATOM 783 N N . PRO A 1 107 ? 22.667 12.895 -7.154 1.00 65.06 107 PRO A N 1
ATOM 784 C CA . PRO A 1 107 ? 21.975 11.757 -6.556 1.00 65.06 107 PRO A CA 1
ATOM 785 C C . PRO A 1 107 ? 22.402 10.396 -7.126 1.00 65.06 107 PRO A C 1
ATOM 787 O O . PRO A 1 107 ? 22.193 9.367 -6.486 1.00 65.06 107 PRO A O 1
ATOM 790 N N . PHE A 1 108 ? 22.989 10.367 -8.325 1.00 69.00 108 PHE A N 1
ATOM 791 C CA . PHE A 1 108 ? 23.483 9.146 -8.963 1.00 69.00 108 PHE A CA 1
ATOM 792 C C . PHE A 1 108 ? 24.917 8.803 -8.546 1.00 69.00 108 PHE A C 1
ATOM 794 O O . PHE A 1 108 ? 25.296 7.632 -8.610 1.00 69.00 108 PHE A O 1
ATOM 801 N N . ALA A 1 109 ? 25.683 9.787 -8.063 1.00 66.81 109 ALA A N 1
ATOM 802 C CA . ALA A 1 109 ? 27.092 9.636 -7.710 1.00 66.81 109 ALA A CA 1
ATOM 803 C C . ALA A 1 109 ? 27.356 8.633 -6.581 1.00 66.81 109 ALA A C 1
ATOM 805 O O . ALA A 1 109 ? 28.416 8.017 -6.558 1.00 66.81 109 ALA A O 1
ATOM 806 N N . SER A 1 110 ? 26.394 8.413 -5.682 1.00 66.31 110 SER A N 1
ATOM 807 C CA . SER A 1 110 ? 26.491 7.394 -4.627 1.00 66.31 110 SER A CA 1
ATOM 808 C C . SER A 1 110 ? 25.786 6.079 -4.980 1.00 66.31 110 SER A C 1
ATOM 810 O O . SER A 1 110 ? 26.215 5.012 -4.543 1.00 66.31 110 SER A O 1
ATOM 812 N N . ILE A 1 111 ? 24.725 6.128 -5.792 1.00 74.31 111 ILE A N 1
ATOM 813 C CA . ILE A 1 111 ? 23.901 4.955 -6.124 1.00 74.31 111 ILE A CA 1
ATOM 814 C C . ILE A 1 111 ? 24.610 4.060 -7.136 1.00 74.31 111 ILE A C 1
ATOM 816 O O . ILE A 1 111 ? 24.744 2.860 -6.919 1.00 74.31 111 ILE A O 1
ATOM 820 N N . ILE A 1 112 ? 25.060 4.636 -8.248 1.00 75.88 112 ILE A N 1
ATOM 821 C CA . ILE A 1 112 ? 25.603 3.887 -9.382 1.00 75.88 112 ILE A CA 1
ATOM 822 C C . ILE A 1 112 ? 26.847 3.054 -8.998 1.00 75.88 112 ILE A C 1
ATOM 824 O O . ILE A 1 112 ? 26.894 1.876 -9.371 1.00 75.88 112 ILE A O 1
ATOM 828 N N . PRO A 1 113 ? 27.807 3.577 -8.207 1.00 76.69 113 PRO A N 1
ATOM 829 C CA . PRO A 1 113 ? 28.910 2.774 -7.676 1.00 76.69 113 PRO A CA 1
ATOM 830 C C . PRO A 1 113 ? 28.455 1.604 -6.805 1.00 76.69 113 PRO A C 1
ATOM 832 O O . PRO A 1 113 ? 28.997 0.509 -6.919 1.00 76.69 113 PRO A O 1
ATOM 835 N N . ALA A 1 114 ? 27.438 1.809 -5.962 1.00 78.56 114 ALA A N 1
ATOM 836 C CA . ALA A 1 114 ? 26.914 0.759 -5.096 1.00 78.56 114 ALA A CA 1
ATOM 837 C C . ALA A 1 114 ? 26.240 -0.364 -5.899 1.00 78.56 114 ALA A C 1
ATOM 839 O O . ALA A 1 114 ? 26.424 -1.535 -5.576 1.00 78.56 114 ALA A O 1
ATOM 840 N N . LEU A 1 115 ? 25.499 -0.031 -6.966 1.00 82.62 115 LEU A N 1
ATOM 841 C CA . LEU A 1 115 ? 24.885 -1.037 -7.843 1.00 82.62 115 LEU A CA 1
ATOM 842 C C . LEU A 1 115 ? 25.942 -1.850 -8.598 1.00 82.62 115 LEU A C 1
ATOM 844 O O . LEU A 1 115 ? 25.822 -3.071 -8.689 1.00 82.62 115 LEU A O 1
ATOM 848 N N . VAL A 1 116 ? 26.990 -1.190 -9.101 1.00 81.69 116 VAL A N 1
ATOM 849 C CA . VAL A 1 116 ? 28.100 -1.881 -9.770 1.00 81.69 116 VAL A CA 1
ATOM 850 C C . VAL A 1 116 ? 28.888 -2.747 -8.810 1.00 81.69 116 VAL A C 1
ATOM 852 O O . VAL A 1 116 ? 29.151 -3.891 -9.147 1.00 81.69 116 VAL A O 1
ATOM 855 N N . ALA A 1 117 ? 29.195 -2.268 -7.607 1.00 81.25 117 ALA A N 1
ATOM 856 C CA . ALA A 1 117 ? 29.857 -3.090 -6.599 1.00 81.25 117 ALA A CA 1
ATOM 857 C C . ALA A 1 117 ? 29.009 -4.314 -6.204 1.00 81.25 117 ALA A C 1
ATOM 859 O O . ALA A 1 117 ? 29.552 -5.394 -5.990 1.00 81.25 117 ALA A O 1
ATOM 860 N N . ALA A 1 118 ? 27.681 -4.166 -6.140 1.00 84.19 118 ALA A N 1
ATOM 861 C CA . ALA A 1 118 ? 26.772 -5.252 -5.778 1.00 84.19 118 ALA A CA 1
ATOM 862 C C . ALA A 1 118 ? 26.631 -6.333 -6.866 1.00 84.19 118 ALA A C 1
ATOM 864 O O . ALA A 1 118 ? 26.371 -7.489 -6.537 1.00 84.19 118 ALA A O 1
ATOM 865 N N . PHE A 1 119 ? 26.766 -5.970 -8.147 1.00 88.12 119 PHE A N 1
ATOM 866 C CA . PHE A 1 119 ? 26.670 -6.916 -9.268 1.00 88.12 119 PHE A CA 1
ATOM 867 C C . PHE A 1 119 ? 28.035 -7.407 -9.778 1.00 88.12 119 PHE A C 1
ATOM 869 O O . PHE A 1 119 ? 28.119 -8.512 -10.306 1.00 88.12 119 PHE A O 1
ATOM 876 N N . ASP A 1 120 ? 29.086 -6.598 -9.611 1.00 87.19 120 ASP A N 1
ATOM 877 C CA . ASP A 1 120 ? 30.452 -6.787 -10.120 1.00 87.19 120 ASP A CA 1
ATOM 878 C C . ASP A 1 120 ? 30.495 -7.240 -11.594 1.00 87.19 120 ASP A C 1
ATOM 880 O O . ASP A 1 120 ? 30.852 -8.382 -11.884 1.00 87.19 120 ASP A O 1
ATOM 884 N N . PRO A 1 121 ? 30.092 -6.388 -12.556 1.00 89.12 121 PRO A N 1
ATOM 885 C CA . PRO A 1 121 ? 30.087 -6.769 -13.964 1.00 89.12 121 PRO A CA 1
ATOM 886 C C . PRO A 1 121 ? 31.501 -7.049 -14.494 1.00 89.12 121 PRO A C 1
ATOM 888 O O . PRO A 1 121 ? 32.467 -6.361 -14.163 1.00 89.12 121 PRO A O 1
ATOM 891 N N . ASP A 1 122 ? 31.613 -8.037 -15.376 1.00 90.56 122 ASP A N 1
ATOM 892 C CA . ASP A 1 122 ? 32.819 -8.316 -16.159 1.00 90.56 122 ASP A CA 1
ATOM 893 C C . ASP A 1 122 ? 32.881 -7.441 -17.414 1.00 90.56 122 ASP A C 1
ATOM 895 O O . ASP A 1 122 ? 33.967 -7.070 -17.850 1.00 90.56 122 ASP A O 1
ATOM 899 N N . VAL A 1 123 ? 31.720 -7.087 -17.978 1.00 92.31 123 VAL A N 1
ATOM 900 C CA . VAL A 1 123 ? 31.598 -6.287 -19.205 1.00 92.31 123 VAL A CA 1
ATOM 901 C C . VAL A 1 123 ? 30.455 -5.287 -19.069 1.00 92.31 123 VAL A C 1
ATOM 903 O O . VAL A 1 123 ? 29.382 -5.611 -18.552 1.00 92.31 123 VAL A O 1
ATOM 906 N N . VAL A 1 124 ? 30.666 -4.077 -19.584 1.00 91.06 124 VAL A N 1
ATOM 907 C CA . VAL A 1 124 ? 29.643 -3.029 -19.654 1.00 91.06 124 VAL A CA 1
ATOM 908 C C . VAL A 1 124 ? 29.229 -2.794 -21.104 1.00 91.06 124 VAL A C 1
ATOM 910 O O . VAL A 1 124 ? 30.050 -2.475 -21.963 1.00 91.06 124 VAL A O 1
ATOM 913 N N . LEU A 1 125 ? 27.933 -2.897 -21.370 1.00 94.06 125 LEU A N 1
ATOM 914 C CA . LEU A 1 125 ? 27.304 -2.501 -22.623 1.00 94.06 125 LEU A CA 1
ATOM 915 C C . LEU A 1 125 ? 26.642 -1.138 -22.450 1.00 94.06 125 LEU A C 1
ATOM 917 O O . LEU A 1 125 ? 25.950 -0.901 -21.461 1.00 94.06 125 LEU A O 1
ATOM 921 N N . THR A 1 126 ? 26.824 -0.244 -23.415 1.00 92.50 126 THR A N 1
ATOM 922 C CA . THR A 1 126 ? 26.277 1.115 -23.349 1.00 92.50 126 THR A CA 1
ATOM 923 C C . THR A 1 126 ? 25.902 1.661 -24.730 1.00 92.50 126 THR A C 1
ATOM 925 O O . THR A 1 126 ? 26.158 1.044 -25.763 1.00 92.50 126 THR A O 1
ATOM 928 N N . THR A 1 127 ? 25.276 2.832 -24.779 1.00 90.81 127 THR A N 1
ATOM 929 C CA . THR A 1 127 ? 25.004 3.569 -26.023 1.00 90.81 127 THR A CA 1
ATOM 930 C C . THR A 1 127 ? 26.052 4.662 -26.219 1.00 90.81 127 THR A C 1
ATOM 932 O O . THR A 1 127 ? 26.732 5.050 -25.273 1.00 90.81 127 THR A O 1
ATOM 935 N N . CYS A 1 128 ? 26.197 5.205 -27.432 1.00 88.06 128 CYS A N 1
ATOM 936 C CA . CYS A 1 128 ? 27.119 6.329 -27.650 1.00 88.06 128 CYS A CA 1
ATOM 937 C C . CYS A 1 128 ? 26.723 7.571 -26.833 1.00 88.06 128 CYS A C 1
ATOM 939 O O . CYS A 1 128 ? 27.594 8.264 -26.315 1.00 88.06 128 CYS A O 1
ATOM 941 N N . SER A 1 129 ? 25.418 7.831 -26.686 1.00 81.00 129 SER A N 1
ATOM 942 C CA . SER A 1 129 ? 24.905 8.942 -25.878 1.00 81.00 129 SER A CA 1
ATOM 943 C C . SER A 1 129 ? 25.230 8.769 -24.395 1.00 81.00 129 SER A C 1
ATOM 945 O O . SER A 1 129 ? 25.716 9.703 -23.763 1.00 81.00 129 SER A O 1
ATOM 947 N N . ALA A 1 130 ? 25.020 7.570 -23.850 1.00 82.19 130 ALA A N 1
ATOM 948 C CA . ALA A 1 130 ? 25.351 7.271 -22.465 1.00 82.19 130 ALA A CA 1
ATOM 949 C C . ALA A 1 130 ? 26.870 7.281 -22.243 1.00 82.19 130 ALA A C 1
ATOM 951 O O . ALA A 1 130 ? 27.326 7.895 -21.288 1.00 82.19 130 ALA A O 1
ATOM 952 N N . ALA A 1 131 ? 27.667 6.709 -23.153 1.00 80.88 131 ALA A N 1
ATOM 953 C CA . ALA A 1 131 ? 29.129 6.728 -23.075 1.00 80.88 131 ALA A CA 1
ATOM 954 C C . ALA A 1 131 ? 29.708 8.149 -22.957 1.00 80.88 131 ALA A C 1
ATOM 956 O O . ALA A 1 131 ? 30.653 8.354 -22.203 1.00 80.88 131 ALA A O 1
ATOM 957 N N . ALA A 1 132 ? 29.123 9.131 -23.652 1.00 76.44 132 ALA A N 1
ATOM 958 C CA . ALA A 1 132 ? 29.538 10.530 -23.552 1.00 76.44 132 ALA A CA 1
ATOM 959 C C . ALA A 1 132 ? 29.232 11.148 -22.175 1.00 76.44 132 ALA A C 1
ATOM 961 O O . ALA A 1 132 ? 30.040 11.907 -21.656 1.00 76.44 132 ALA A O 1
ATOM 962 N N . LEU A 1 133 ? 28.097 10.801 -21.560 1.00 71.81 133 LEU A N 1
ATOM 963 C CA . LEU A 1 133 ? 27.739 11.233 -20.196 1.00 71.81 133 LEU A CA 1
ATOM 964 C C . LEU A 1 133 ? 28.583 10.539 -19.122 1.00 71.81 133 LEU A C 1
ATOM 966 O O . LEU A 1 133 ? 28.795 11.052 -18.022 1.00 71.81 133 LEU A O 1
ATOM 970 N N . LEU A 1 134 ? 29.063 9.350 -19.461 1.00 68.75 134 LEU A N 1
ATOM 971 C CA . LEU A 1 134 ? 29.975 8.558 -18.662 1.00 68.75 134 LEU A CA 1
ATOM 972 C C . LEU A 1 134 ? 31.420 9.105 -18.752 1.00 68.75 134 LEU A C 1
ATOM 974 O O . LEU A 1 134 ? 32.207 8.883 -17.839 1.00 68.75 134 LEU A O 1
ATOM 978 N N . ASP A 1 135 ? 31.794 9.880 -19.772 1.00 61.44 135 ASP A N 1
ATOM 979 C CA . ASP A 1 135 ? 33.146 10.443 -19.888 1.00 61.44 135 ASP A CA 1
ATOM 980 C C . ASP A 1 135 ? 33.277 11.745 -19.064 1.00 61.44 135 ASP A C 1
ATOM 982 O O . ASP A 1 135 ? 32.677 12.767 -19.385 1.00 61.44 135 ASP A O 1
ATOM 986 N N . GLY A 1 136 ? 34.050 11.715 -17.969 1.00 55.12 136 GLY A N 1
ATOM 987 C CA . GLY A 1 136 ? 34.384 12.901 -17.156 1.00 55.12 136 GLY A CA 1
ATOM 988 C C . GLY A 1 136 ? 33.539 13.164 -15.896 1.00 55.12 136 GLY A C 1
ATOM 989 O O . GLY A 1 136 ? 33.750 14.182 -15.239 1.00 55.12 136 GLY A O 1
ATOM 990 N N . SER A 1 137 ? 32.614 12.277 -15.510 1.00 57.56 137 SER A N 1
ATOM 991 C CA . SER A 1 137 ? 31.875 12.384 -14.235 1.00 57.56 137 SER A CA 1
ATOM 992 C C . SER A 1 137 ? 32.596 11.658 -13.084 1.00 57.56 137 SER A C 1
ATOM 994 O O . SER A 1 137 ? 33.299 10.687 -13.322 1.00 57.56 137 SER A O 1
ATOM 996 N N . SER A 1 138 ? 32.421 12.068 -11.819 1.00 54.97 138 SER A N 1
ATOM 997 C CA . SER A 1 138 ? 32.966 11.352 -10.638 1.00 54.97 138 SER A CA 1
ATOM 998 C C . SER A 1 138 ? 32.315 9.977 -10.405 1.00 54.97 138 SER A C 1
ATOM 1000 O O . SER A 1 138 ? 32.922 9.082 -9.822 1.00 54.97 138 SER A O 1
ATOM 1002 N N . VAL A 1 139 ? 31.102 9.782 -10.939 1.00 54.25 139 VAL A N 1
ATOM 1003 C CA . VAL A 1 139 ? 30.424 8.478 -11.099 1.00 54.25 139 VAL A CA 1
ATOM 1004 C C . VAL A 1 139 ? 31.319 7.491 -11.874 1.00 54.25 139 VAL A C 1
ATOM 1006 O O . VAL A 1 139 ? 31.376 6.299 -11.574 1.00 54.25 139 VAL A O 1
ATOM 1009 N N . ILE A 1 140 ? 32.085 8.081 -12.796 1.00 52.81 140 ILE A N 1
ATOM 1010 C CA . ILE A 1 140 ? 33.267 7.639 -13.531 1.00 52.81 140 ILE A CA 1
ATOM 1011 C C . ILE A 1 140 ? 34.225 6.674 -12.841 1.00 52.81 140 ILE A C 1
ATOM 1013 O O . ILE A 1 140 ? 34.376 5.494 -13.150 1.00 52.81 140 ILE A O 1
ATOM 1017 N N . GLU A 1 141 ? 34.953 7.278 -11.904 1.00 56.62 141 GLU A N 1
ATOM 1018 C CA . GLU A 1 141 ? 36.172 6.755 -11.290 1.00 56.62 141 GLU A CA 1
ATOM 1019 C C . GLU A 1 141 ? 35.883 5.544 -10.405 1.00 56.62 141 GLU A C 1
ATOM 1021 O O . GLU A 1 141 ? 36.730 4.666 -10.251 1.00 56.62 141 GLU A O 1
ATOM 1026 N N . ALA A 1 142 ? 34.659 5.454 -9.881 1.00 54.25 142 ALA A N 1
ATOM 1027 C CA . ALA A 1 142 ? 34.180 4.277 -9.176 1.00 54.25 142 ALA A CA 1
ATOM 1028 C C . ALA A 1 142 ? 33.774 3.128 -10.123 1.00 54.25 142 ALA A C 1
ATOM 1030 O O . ALA A 1 142 ? 33.867 1.967 -9.731 1.00 54.25 142 ALA A O 1
ATOM 1031 N N . TRP A 1 143 ? 33.354 3.433 -11.359 1.00 58.84 143 TRP A N 1
ATOM 1032 C CA . TRP A 1 143 ? 33.030 2.459 -12.414 1.00 58.84 143 TRP A CA 1
ATOM 1033 C C . TRP A 1 143 ? 34.260 1.913 -13.150 1.00 58.84 143 TRP A C 1
ATOM 1035 O O . TRP A 1 143 ? 34.296 0.740 -13.512 1.00 58.84 143 TRP A O 1
ATOM 1045 N N . ARG A 1 144 ? 35.265 2.760 -13.399 1.00 60.12 144 ARG A N 1
ATOM 1046 C CA . ARG A 1 144 ? 36.364 2.524 -14.358 1.00 60.12 144 ARG A CA 1
ATOM 1047 C C . ARG A 1 144 ? 37.586 1.752 -13.834 1.00 60.12 144 ARG A C 1
ATOM 1049 O O . ARG A 1 144 ? 38.657 1.857 -14.424 1.00 60.12 144 ARG A O 1
ATOM 1056 N N . ARG A 1 145 ? 37.473 0.932 -12.788 1.00 54.97 145 ARG A N 1
ATOM 1057 C CA . ARG A 1 145 ? 38.608 0.116 -12.297 1.00 54.97 145 ARG A CA 1
ATOM 1058 C C . ARG A 1 145 ? 38.858 -1.152 -13.146 1.00 54.97 145 ARG A C 1
ATOM 1060 O O . ARG A 1 145 ? 38.825 -2.243 -12.615 1.00 54.97 145 ARG A O 1
ATOM 1067 N N . ASP A 1 146 ? 39.112 -1.017 -14.453 1.00 64.56 146 ASP A N 1
ATOM 1068 C CA . ASP A 1 146 ? 39.631 -2.081 -15.357 1.00 64.56 146 ASP A CA 1
ATOM 1069 C C . ASP A 1 146 ? 38.623 -2.979 -16.124 1.00 64.56 146 ASP A C 1
ATOM 1071 O O . ASP A 1 146 ? 39.035 -3.955 -16.754 1.00 64.56 146 ASP A O 1
ATOM 1075 N N . LYS A 1 147 ? 37.315 -2.671 -16.155 1.00 74.75 147 LYS A N 1
ATOM 1076 C CA . LYS A 1 147 ? 36.322 -3.473 -16.913 1.00 74.75 147 LYS A CA 1
ATOM 1077 C C . LYS A 1 147 ? 36.113 -2.953 -18.353 1.00 74.75 147 LYS A C 1
ATOM 1079 O O . LYS A 1 147 ? 35.950 -1.743 -18.536 1.00 74.75 147 LYS A O 1
ATOM 1084 N N . PRO A 1 148 ? 36.085 -3.819 -19.387 1.00 87.81 148 PRO A N 1
ATOM 1085 C CA . PRO A 1 148 ? 35.873 -3.404 -20.771 1.00 87.81 148 PRO A CA 1
ATOM 1086 C C . PRO A 1 148 ? 34.443 -2.895 -21.017 1.00 87.81 148 PRO A C 1
ATOM 1088 O O . PRO A 1 148 ? 33.459 -3.472 -20.548 1.00 87.81 148 PRO A O 1
ATOM 1091 N N . MET A 1 149 ? 34.338 -1.817 -21.798 1.00 88.19 149 MET A N 1
ATOM 1092 C CA . MET A 1 149 ? 33.077 -1.167 -22.154 1.00 88.19 149 MET A CA 1
ATOM 1093 C C . MET A 1 149 ? 32.886 -1.148 -23.671 1.00 88.19 149 MET A C 1
ATOM 1095 O O . MET A 1 149 ? 33.787 -0.746 -24.407 1.00 88.19 149 MET A O 1
ATOM 1099 N N . PHE A 1 150 ? 31.694 -1.525 -24.132 1.00 93.44 150 PHE A N 1
ATOM 1100 C CA . PHE A 1 150 ? 31.336 -1.552 -25.547 1.00 93.44 150 PHE A CA 1
ATOM 1101 C C . PHE A 1 150 ? 30.057 -0.763 -25.804 1.00 93.44 150 PHE A C 1
ATOM 1103 O O . PHE A 1 150 ? 29.043 -0.938 -25.130 1.00 93.44 150 PHE A O 1
ATOM 1110 N N . THR A 1 151 ? 30.094 0.089 -26.823 1.00 94.69 151 THR A N 1
ATOM 1111 C CA . THR A 1 151 ? 28.892 0.735 -27.355 1.00 94.69 151 THR A CA 1
ATOM 1112 C C . THR A 1 151 ? 28.177 -0.176 -28.356 1.00 94.69 151 THR A C 1
ATOM 1114 O O . THR A 1 151 ? 28.824 -1.008 -29.004 1.00 94.69 151 THR A O 1
ATOM 1117 N N . LEU A 1 152 ? 26.873 0.028 -28.574 1.00 95.75 152 LEU A N 1
ATOM 1118 C CA . LEU A 1 152 ? 26.138 -0.628 -29.670 1.00 95.75 152 LEU A CA 1
ATOM 1119 C C . LEU A 1 152 ? 26.876 -0.500 -31.017 1.00 95.75 152 LEU A C 1
ATOM 1121 O O . LEU A 1 152 ? 27.109 -1.500 -31.691 1.00 95.75 152 LEU A O 1
ATOM 1125 N N . CYS A 1 153 ? 27.325 0.709 -31.367 1.00 95.31 153 CYS A N 1
ATOM 1126 C CA . CYS A 1 153 ? 28.050 0.965 -32.613 1.00 95.31 153 CYS A CA 1
ATOM 1127 C C . CYS A 1 153 ? 29.352 0.159 -32.714 1.00 95.31 153 CYS A C 1
ATOM 1129 O O . CYS A 1 153 ? 29.641 -0.404 -33.765 1.00 95.31 153 CYS A O 1
ATOM 1131 N N . THR A 1 154 ? 30.126 0.058 -31.627 1.00 95.25 154 THR A N 1
ATOM 1132 C CA . THR A 1 154 ? 31.378 -0.722 -31.622 1.00 95.25 154 THR A CA 1
ATOM 1133 C C . THR A 1 154 ? 31.145 -2.226 -31.740 1.00 95.25 154 THR A C 1
ATOM 1135 O O . THR A 1 154 ? 31.969 -2.915 -32.336 1.00 95.25 154 THR A O 1
ATOM 1138 N N . LEU A 1 155 ? 30.027 -2.742 -31.216 1.00 95.94 155 LEU A N 1
ATOM 1139 C CA . LEU A 1 155 ? 29.664 -4.151 -31.380 1.00 95.94 155 LEU A CA 1
ATOM 1140 C C . LEU A 1 155 ? 29.257 -4.448 -32.820 1.00 95.94 155 LEU A C 1
ATOM 1142 O O . LEU A 1 155 ? 29.727 -5.425 -33.390 1.00 95.94 155 LEU A O 1
ATOM 1146 N N . ILE A 1 156 ? 28.443 -3.587 -33.433 1.00 95.00 156 ILE A N 1
ATOM 1147 C CA . ILE A 1 156 ? 28.046 -3.735 -34.840 1.00 95.00 156 ILE A CA 1
ATOM 1148 C C . ILE A 1 156 ? 29.277 -3.632 -35.757 1.00 95.00 156 ILE A C 1
ATOM 1150 O O . ILE A 1 156 ? 29.459 -4.453 -36.654 1.00 95.00 156 ILE A O 1
ATOM 1154 N N . ALA A 1 157 ? 30.173 -2.675 -35.498 1.00 93.12 157 ALA A N 1
ATOM 1155 C CA . ALA A 1 157 ? 31.384 -2.460 -36.292 1.00 93.12 157 ALA A CA 1
ATOM 1156 C C . ALA A 1 157 ? 32.448 -3.567 -36.146 1.00 93.12 157 ALA A C 1
ATOM 1158 O O . ALA A 1 157 ? 33.393 -3.598 -36.931 1.00 93.12 157 ALA A O 1
ATOM 1159 N N . ASN A 1 158 ? 32.314 -4.483 -35.177 1.00 89.81 158 ASN A N 1
ATOM 1160 C CA . ASN A 1 158 ? 33.249 -5.599 -34.992 1.00 89.81 158 ASN A CA 1
ATOM 1161 C C . ASN A 1 158 ? 33.254 -6.581 -36.184 1.00 89.81 158 ASN A C 1
ATOM 1163 O O . ASN A 1 158 ? 34.202 -7.352 -36.332 1.00 89.81 158 ASN A O 1
ATOM 1167 N N . GLY A 1 159 ? 32.232 -6.536 -37.051 1.00 81.25 159 GLY A N 1
ATOM 1168 C CA . GLY A 1 159 ? 32.202 -7.296 -38.303 1.00 81.25 159 GLY A CA 1
ATOM 1169 C C . GLY A 1 159 ? 32.015 -8.801 -38.104 1.00 81.25 159 GLY A C 1
ATOM 1170 O O . GLY A 1 159 ? 32.494 -9.596 -38.915 1.00 81.25 159 GLY A O 1
ATOM 1171 N N . ALA A 1 160 ? 31.367 -9.210 -37.010 1.00 85.88 160 ALA A N 1
ATOM 1172 C CA . ALA A 1 160 ? 30.921 -10.586 -36.854 1.00 85.88 160 ALA A CA 1
ATOM 1173 C C . ALA A 1 160 ? 29.795 -10.902 -37.850 1.00 85.88 160 ALA A C 1
ATOM 1175 O O . ALA A 1 160 ? 28.967 -10.039 -38.141 1.00 85.88 160 ALA A O 1
ATOM 1176 N N . GLU A 1 161 ? 29.764 -12.130 -38.376 1.00 91.12 161 GLU A N 1
ATOM 1177 C CA . GLU A 1 161 ? 28.633 -12.577 -39.193 1.00 91.12 161 GLU A CA 1
ATOM 1178 C C . GLU A 1 161 ? 27.361 -12.561 -38.330 1.00 91.12 161 GLU A C 1
ATOM 1180 O O . GLU A 1 161 ? 27.376 -13.178 -37.260 1.00 91.12 161 GLU A O 1
ATOM 1185 N N . PRO A 1 162 ? 26.293 -11.844 -38.737 1.00 93.19 162 PRO A N 1
ATOM 1186 C CA . PRO A 1 162 ? 25.072 -11.747 -37.947 1.00 93.19 162 PRO A CA 1
ATOM 1187 C C . PRO A 1 162 ? 24.476 -13.120 -37.632 1.00 93.19 162 PRO A C 1
ATOM 1189 O O . PRO A 1 162 ? 24.521 -14.034 -38.457 1.00 93.19 162 PRO A O 1
ATOM 1192 N N . LEU A 1 163 ? 23.882 -13.254 -36.444 1.00 93.50 163 LEU A N 1
ATOM 1193 C CA . LEU A 1 163 ? 23.197 -14.485 -36.055 1.00 93.50 163 LEU A CA 1
ATOM 1194 C C . LEU A 1 163 ? 22.065 -14.838 -37.030 1.00 93.50 163 LEU A C 1
ATOM 1196 O O . LEU A 1 163 ? 21.222 -14.002 -37.351 1.00 93.50 163 LEU A O 1
ATOM 1200 N N . SER A 1 164 ? 22.024 -16.105 -37.446 1.00 92.69 164 SER A N 1
ATOM 1201 C CA . SER A 1 164 ? 20.965 -16.668 -38.293 1.00 92.69 164 SER A CA 1
ATOM 1202 C C . SER A 1 164 ? 19.765 -17.200 -37.503 1.00 92.69 164 SER A C 1
ATOM 1204 O O . SER A 1 164 ? 18.724 -17.473 -38.095 1.00 92.69 164 SER A O 1
ATOM 1206 N N . ALA A 1 165 ? 19.913 -17.355 -36.186 1.00 94.00 165 ALA A N 1
ATOM 1207 C CA . ALA A 1 165 ? 18.873 -17.719 -35.231 1.00 94.00 165 ALA A CA 1
ATOM 1208 C C . ALA A 1 165 ? 19.295 -17.271 -33.816 1.00 94.00 165 ALA A C 1
ATOM 1210 O O . ALA A 1 165 ? 20.500 -17.135 -33.562 1.00 94.00 165 ALA A O 1
ATOM 1211 N N . PRO A 1 166 ? 18.349 -17.049 -32.885 1.00 94.62 166 PRO A N 1
ATOM 1212 C CA . PRO A 1 166 ? 18.676 -16.820 -31.483 1.00 94.62 166 PRO A CA 1
ATOM 1213 C C . PRO A 1 166 ? 19.344 -18.048 -30.857 1.00 94.62 166 PRO A C 1
ATOM 1215 O O . PRO A 1 166 ? 19.134 -19.181 -31.291 1.00 94.62 166 PRO A O 1
ATOM 1218 N N . ARG A 1 167 ? 20.129 -17.839 -29.798 1.00 94.56 167 ARG A N 1
ATOM 1219 C CA . ARG A 1 167 ? 20.682 -18.939 -29.005 1.00 94.56 167 ARG A CA 1
ATOM 1220 C C . ARG A 1 167 ? 19.580 -19.607 -28.180 1.00 94.56 167 ARG A C 1
ATOM 1222 O O . ARG A 1 167 ? 18.876 -18.935 -27.430 1.00 94.56 167 ARG A O 1
ATOM 1229 N N . GLU A 1 168 ? 19.501 -20.932 -28.246 1.00 92.31 168 GLU A N 1
ATOM 1230 C CA . GLU A 1 168 ? 18.608 -21.711 -27.386 1.00 92.31 168 GLU A CA 1
ATOM 1231 C C . GLU A 1 168 ? 18.989 -21.557 -25.907 1.00 92.31 168 GLU A C 1
ATOM 1233 O O . GLU A 1 168 ? 20.164 -21.632 -25.536 1.00 92.31 168 GLU A O 1
ATOM 1238 N N . CYS A 1 169 ? 17.985 -21.326 -25.065 1.00 91.81 169 CYS A N 1
ATOM 1239 C CA . CYS A 1 169 ? 18.119 -21.156 -23.621 1.00 91.81 169 CYS A CA 1
ATOM 1240 C C . CYS A 1 169 ? 16.954 -21.846 -22.904 1.00 91.81 169 CYS A C 1
ATOM 1242 O O . CYS A 1 169 ? 15.847 -21.923 -23.442 1.00 91.81 169 CYS A O 1
ATOM 1244 N N . SER A 1 170 ? 17.179 -22.298 -21.672 1.00 93.50 170 SER A N 1
ATOM 1245 C CA . SER A 1 170 ? 16.117 -22.814 -20.807 1.00 93.50 170 SER A CA 1
ATOM 1246 C C . SER A 1 170 ? 15.189 -21.687 -20.339 1.00 93.50 170 SER A C 1
ATOM 1248 O O . SER A 1 170 ? 15.599 -20.532 -20.202 1.00 93.50 170 SER A O 1
ATOM 1250 N N . GLY A 1 171 ? 13.931 -22.024 -20.041 1.00 92.38 171 GLY A N 1
ATOM 1251 C CA . GLY A 1 171 ? 12.973 -21.096 -19.431 1.00 92.38 171 GLY A CA 1
ATOM 1252 C C . GLY A 1 171 ? 13.392 -20.626 -18.033 1.00 92.38 171 GLY A C 1
ATOM 1253 O O . GLY A 1 171 ? 13.116 -19.482 -17.671 1.00 92.38 171 GLY A O 1
ATOM 1254 N N . GLU A 1 172 ? 14.104 -21.479 -17.291 1.00 93.62 172 GLU A N 1
ATOM 1255 C CA . GLU A 1 172 ? 14.653 -21.192 -15.956 1.00 93.62 172 GLU A CA 1
ATOM 1256 C C . GLU A 1 172 ? 15.882 -20.277 -16.003 1.00 93.62 172 GLU A C 1
ATOM 1258 O O . GLU A 1 172 ? 16.255 -19.678 -14.992 1.00 93.62 172 GLU A O 1
ATOM 1263 N N . ASP A 1 173 ? 16.525 -20.152 -17.166 1.00 94.94 173 ASP A N 1
ATOM 1264 C CA . ASP A 1 173 ? 17.705 -19.310 -17.284 1.00 94.94 173 ASP A CA 1
ATOM 1265 C C . ASP A 1 173 ? 17.328 -17.830 -17.081 1.00 94.94 173 ASP A C 1
ATOM 1267 O O . ASP A 1 173 ? 16.246 -17.391 -17.499 1.00 94.94 173 ASP A O 1
ATOM 1271 N N . PRO A 1 174 ? 18.223 -17.014 -16.497 1.00 96.31 174 PRO A N 1
ATOM 1272 C CA . PRO A 1 174 ? 17.980 -15.589 -16.326 1.00 96.31 174 PRO A CA 1
ATOM 1273 C C . PRO A 1 174 ? 17.753 -14.883 -17.672 1.00 96.31 174 PRO A C 1
ATOM 1275 O O . PRO A 1 174 ? 18.510 -15.060 -18.625 1.00 96.31 174 PRO A O 1
ATOM 1278 N N . ALA A 1 175 ? 16.731 -14.034 -17.743 1.00 96.94 175 ALA A N 1
ATOM 1279 C CA . ALA A 1 175 ? 16.518 -13.107 -18.853 1.00 96.94 175 ALA A CA 1
ATOM 1280 C C . ALA A 1 175 ? 17.234 -11.777 -18.613 1.00 96.94 175 ALA A C 1
ATOM 1282 O O . ALA A 1 175 ? 17.766 -11.179 -19.545 1.00 96.94 175 ALA A O 1
ATOM 1283 N N . HIS A 1 176 ? 17.198 -11.288 -17.371 1.00 97.81 176 HIS A N 1
ATOM 1284 C CA . HIS A 1 176 ? 17.815 -10.035 -16.945 1.00 97.81 176 HIS A CA 1
ATOM 1285 C C . HIS A 1 176 ? 17.852 -9.928 -15.414 1.00 97.81 176 HIS A C 1
ATOM 1287 O O . HIS A 1 176 ? 17.136 -10.639 -14.700 1.00 97.81 176 HIS A O 1
ATOM 1293 N N . TYR A 1 177 ? 18.659 -8.989 -14.919 1.00 96.56 177 TYR A N 1
ATOM 1294 C CA . TYR A 1 177 ? 18.717 -8.618 -13.508 1.00 96.56 177 TYR A CA 1
ATOM 1295 C C . TYR A 1 177 ? 18.230 -7.186 -13.306 1.00 96.56 177 TYR A C 1
ATOM 1297 O O . TYR A 1 177 ? 18.642 -6.268 -14.020 1.00 96.56 177 TYR A O 1
ATOM 1305 N N . LEU A 1 178 ? 17.370 -6.988 -12.308 1.00 93.69 178 LEU A N 1
ATOM 1306 C CA . LEU A 1 178 ? 16.818 -5.680 -11.959 1.00 93.69 178 LEU A CA 1
ATOM 1307 C C . LEU A 1 178 ? 17.097 -5.345 -10.500 1.00 93.69 178 LEU A C 1
ATOM 1309 O O . LEU A 1 178 ? 16.908 -6.163 -9.602 1.00 93.69 178 LEU A O 1
ATOM 1313 N N . PHE A 1 179 ? 17.500 -4.105 -10.255 1.00 88.31 179 PHE A N 1
ATOM 1314 C CA . PHE A 1 179 ? 17.748 -3.617 -8.908 1.00 88.31 179 PHE A CA 1
ATOM 1315 C C . PHE A 1 179 ? 16.439 -3.123 -8.303 1.00 88.31 179 PHE A C 1
ATOM 1317 O O . PHE A 1 179 ? 15.774 -2.235 -8.837 1.00 88.31 179 PHE A O 1
ATOM 1324 N N . THR A 1 180 ? 16.058 -3.692 -7.167 1.00 81.81 180 THR A N 1
ATOM 1325 C CA . THR A 1 180 ? 14.909 -3.204 -6.404 1.00 81.81 180 THR A CA 1
ATOM 1326 C C . THR A 1 180 ? 15.299 -1.965 -5.621 1.00 81.81 180 THR A C 1
ATOM 1328 O O . THR A 1 180 ? 16.377 -1.873 -5.032 1.00 81.81 180 THR A O 1
ATOM 1331 N N . SER A 1 181 ? 14.383 -1.005 -5.574 1.00 59.50 181 SER A N 1
ATOM 1332 C CA . SER A 1 181 ? 14.478 0.159 -4.704 1.00 59.50 181 SER A CA 1
ATOM 1333 C C . SER A 1 181 ? 14.213 -0.268 -3.255 1.00 59.50 181 SER A C 1
ATOM 1335 O O . SER A 1 181 ? 13.116 -0.062 -2.739 1.00 59.50 181 SER A O 1
ATOM 1337 N N . GLY A 1 182 ? 15.178 -0.924 -2.610 1.00 49.34 182 GLY A N 1
ATOM 1338 C CA . GLY A 1 182 ? 15.069 -1.301 -1.201 1.00 49.34 182 GLY A CA 1
ATOM 1339 C C . GLY A 1 182 ? 14.780 -0.080 -0.316 1.00 49.34 182 GLY A C 1
ATOM 1340 O O . GLY A 1 182 ? 15.336 1.005 -0.530 1.00 49.34 182 GLY A O 1
ATOM 1341 N N . THR A 1 183 ? 13.911 -0.252 0.683 1.00 37.00 183 THR A N 1
ATOM 1342 C CA . THR A 1 183 ? 13.624 0.766 1.708 1.00 37.00 183 THR A CA 1
ATOM 1343 C C . THR A 1 183 ? 14.794 0.953 2.678 1.00 37.00 183 THR A C 1
ATOM 1345 O O . THR A 1 183 ? 14.896 2.005 3.288 1.00 37.00 183 THR A O 1
ATOM 1348 N N . THR A 1 184 ? 15.713 -0.019 2.755 1.00 40.81 184 THR A N 1
ATOM 1349 C CA . THR A 1 184 ? 16.836 -0.124 3.710 1.00 40.81 184 THR A CA 1
ATOM 1350 C C . THR A 1 184 ? 18.161 0.484 3.228 1.00 40.81 184 THR A C 1
ATOM 1352 O O . THR A 1 184 ? 19.193 0.282 3.857 1.00 40.81 184 THR A O 1
ATOM 1355 N N . GLY A 1 185 ? 18.179 1.183 2.089 1.00 48.44 185 GLY A N 1
ATOM 1356 C CA . GLY A 1 185 ? 19.394 1.804 1.537 1.00 48.44 185 GLY A CA 1
ATOM 1357 C C . GLY A 1 185 ? 20.293 0.884 0.694 1.00 48.44 185 GLY A C 1
ATOM 1358 O O . GLY A 1 185 ? 21.052 1.398 -0.122 1.00 48.44 185 GLY A O 1
ATOM 1359 N N . GLN A 1 186 ? 20.156 -0.446 0.788 1.00 57.81 186 GLN A N 1
ATOM 1360 C CA . GLN A 1 186 ? 20.825 -1.413 -0.101 1.00 57.81 186 GLN A CA 1
ATOM 1361 C C . GLN A 1 186 ? 19.832 -2.035 -1.096 1.00 57.81 186 GLN A C 1
ATOM 1363 O O . GLN A 1 186 ? 18.785 -2.555 -0.705 1.00 57.81 186 GLN A O 1
ATOM 1368 N N . SER A 1 187 ? 20.153 -1.976 -2.390 1.00 71.19 187 SER A N 1
ATOM 1369 C CA . SER A 1 187 ? 19.318 -2.537 -3.459 1.00 71.19 187 SER A CA 1
ATOM 1370 C C . SER A 1 187 ? 19.507 -4.049 -3.559 1.00 71.19 187 SER A C 1
ATOM 1372 O O . SER A 1 187 ? 20.635 -4.514 -3.704 1.00 71.19 187 SER A O 1
ATOM 1374 N N . LYS A 1 188 ? 18.416 -4.827 -3.541 1.00 87.50 188 LYS A N 1
ATOM 1375 C CA . LYS A 1 188 ? 18.483 -6.255 -3.894 1.00 87.50 188 LYS A CA 1
ATOM 1376 C C . LYS A 1 188 ? 18.467 -6.416 -5.409 1.00 87.50 188 LYS A C 1
ATOM 1378 O O . LYS A 1 188 ? 17.758 -5.664 -6.082 1.00 87.50 188 LYS A O 1
ATOM 1383 N N . ILE A 1 189 ? 19.165 -7.422 -5.924 1.00 93.00 189 ILE A N 1
ATOM 1384 C CA . ILE A 1 189 ? 19.236 -7.725 -7.356 1.00 93.00 189 ILE A CA 1
ATOM 1385 C C . ILE A 1 189 ? 18.288 -8.888 -7.648 1.00 93.00 189 ILE A C 1
ATOM 1387 O O . ILE A 1 189 ? 18.546 -10.011 -7.237 1.00 93.00 189 ILE A O 1
ATOM 1391 N N . VAL A 1 190 ? 17.171 -8.631 -8.319 1.00 95.69 190 VAL A N 1
ATOM 1392 C CA . VAL A 1 190 ? 16.180 -9.653 -8.682 1.00 95.69 190 VAL A CA 1
ATOM 1393 C C . VAL A 1 190 ? 16.620 -10.337 -9.968 1.00 95.69 190 VAL A C 1
ATOM 1395 O O . VAL A 1 190 ? 16.802 -9.671 -10.987 1.00 95.69 190 VAL A O 1
ATOM 1398 N N . CYS A 1 191 ? 16.777 -11.658 -9.918 1.00 97.25 191 CYS A N 1
ATOM 1399 C CA . CYS A 1 191 ? 17.059 -12.499 -11.077 1.00 97.25 191 CYS A CA 1
ATOM 1400 C C . CYS A 1 191 ? 15.742 -12.963 -11.715 1.00 97.25 191 CYS A C 1
ATOM 1402 O O . CYS A 1 191 ? 15.058 -13.827 -11.162 1.00 97.25 191 CYS A O 1
ATOM 1404 N N . VAL A 1 192 ? 15.365 -12.370 -12.852 1.00 97.56 192 VAL A N 1
ATOM 1405 C CA . VAL A 1 192 ? 14.101 -12.679 -13.542 1.00 97.56 192 VAL A CA 1
ATOM 1406 C C . VAL A 1 192 ? 14.347 -13.764 -14.597 1.00 97.56 192 VAL A C 1
ATOM 1408 O O . VAL A 1 192 ? 15.153 -13.523 -15.500 1.00 97.56 192 VAL A O 1
ATOM 1411 N N . PRO A 1 193 ? 13.681 -14.933 -14.532 1.00 96.75 193 PRO A N 1
ATOM 1412 C CA . PRO A 1 193 ? 13.855 -15.993 -15.522 1.00 96.75 193 PRO A CA 1
ATOM 1413 C C . PRO A 1 193 ? 13.101 -15.703 -16.824 1.00 96.75 193 PRO A C 1
ATOM 1415 O O . PRO A 1 193 ? 12.112 -14.963 -16.851 1.00 96.75 193 PRO A O 1
ATOM 1418 N N . ARG A 1 194 ? 13.542 -16.323 -17.922 1.00 96.38 194 ARG A N 1
ATOM 1419 C CA . ARG A 1 194 ? 12.945 -16.166 -19.264 1.00 96.38 194 ARG A CA 1
ATOM 1420 C C . ARG A 1 194 ? 11.477 -16.561 -19.316 1.00 96.38 194 ARG A C 1
ATOM 1422 O O . ARG A 1 194 ? 10.676 -15.838 -19.910 1.00 96.38 194 ARG A O 1
ATOM 1429 N N . GLN A 1 195 ? 11.106 -17.655 -18.659 1.00 94.50 195 GLN A N 1
ATOM 1430 C CA . GLN A 1 195 ? 9.712 -18.093 -18.607 1.00 94.50 195 GLN A CA 1
ATOM 1431 C C . GLN A 1 195 ? 8.809 -17.082 -17.896 1.00 94.50 195 GLN A C 1
ATOM 1433 O O . GLN A 1 195 ? 7.684 -16.857 -18.338 1.00 94.50 195 GLN A O 1
ATOM 1438 N N . ALA A 1 196 ? 9.315 -16.403 -16.858 1.00 94.62 196 ALA A N 1
ATOM 1439 C CA . ALA A 1 196 ? 8.534 -15.406 -16.139 1.00 94.62 196 ALA A CA 1
ATOM 1440 C C . ALA A 1 196 ? 8.219 -14.195 -17.021 1.00 94.62 196 ALA A C 1
ATOM 1442 O O . ALA A 1 196 ? 7.094 -13.694 -16.986 1.00 94.62 196 ALA A O 1
ATOM 1443 N N . VAL A 1 197 ? 9.177 -13.769 -17.854 1.00 95.06 197 VAL A N 1
ATOM 1444 C CA . VAL A 1 197 ? 8.981 -12.696 -18.841 1.00 95.06 197 VAL A CA 1
ATOM 1445 C C . VAL A 1 197 ? 7.883 -13.059 -19.834 1.00 95.06 197 VAL A C 1
ATOM 1447 O O . VAL A 1 197 ? 6.972 -12.260 -20.053 1.00 95.06 197 VAL A O 1
ATOM 1450 N N . VAL A 1 198 ? 7.935 -14.262 -20.414 1.00 93.69 198 VAL A N 1
ATOM 1451 C CA . VAL A 1 198 ? 6.926 -14.723 -21.382 1.00 93.69 198 VAL A CA 1
ATOM 1452 C C . VAL A 1 198 ? 5.551 -14.834 -20.723 1.00 93.69 198 VAL A C 1
ATOM 1454 O O . VAL A 1 198 ? 4.596 -14.243 -21.228 1.00 93.69 198 VAL A O 1
ATOM 1457 N N . ALA A 1 199 ? 5.456 -15.496 -19.566 1.00 92.69 199 ALA A N 1
ATOM 1458 C CA . ALA A 1 199 ? 4.201 -15.657 -18.834 1.00 92.69 199 ALA A CA 1
ATOM 1459 C C . ALA A 1 199 ? 3.569 -14.303 -18.467 1.00 92.69 199 ALA A C 1
ATOM 1461 O O . ALA A 1 199 ? 2.366 -14.102 -18.655 1.00 92.69 199 ALA A O 1
ATOM 1462 N N . ASN A 1 200 ? 4.377 -13.339 -18.004 1.00 93.31 200 ASN A N 1
ATOM 1463 C CA . ASN A 1 200 ? 3.870 -12.017 -17.641 1.00 93.31 200 ASN A CA 1
ATOM 1464 C C . ASN A 1 200 ? 3.414 -11.232 -18.878 1.00 93.31 200 ASN A C 1
ATOM 1466 O O . ASN A 1 200 ? 2.346 -10.625 -18.871 1.00 93.31 200 ASN A O 1
ATOM 1470 N N . THR A 1 201 ? 4.184 -11.299 -19.967 1.00 92.75 201 THR A N 1
ATOM 1471 C CA . THR A 1 201 ? 3.863 -10.623 -21.233 1.00 92.75 201 THR A CA 1
ATOM 1472 C C . THR A 1 201 ? 2.561 -11.153 -21.828 1.00 92.75 201 THR A C 1
ATOM 1474 O O . THR A 1 201 ? 1.684 -10.374 -22.194 1.00 92.75 201 THR A O 1
ATOM 1477 N N . GLN A 1 202 ? 2.387 -12.475 -21.868 1.00 90.88 202 GLN A N 1
ATOM 1478 C CA . GLN A 1 202 ? 1.155 -13.112 -22.339 1.00 90.88 202 GLN A CA 1
ATOM 1479 C C . GLN A 1 202 ? -0.050 -12.710 -21.489 1.00 90.88 202 GLN A C 1
ATOM 1481 O O . GLN A 1 202 ? -1.116 -12.399 -22.026 1.00 90.88 202 GLN A O 1
ATOM 1486 N N . TYR A 1 203 ? 0.127 -12.661 -20.166 1.00 89.94 203 TYR A N 1
ATOM 1487 C CA . TYR A 1 203 ? -0.920 -12.214 -19.262 1.00 89.94 203 TYR A CA 1
ATOM 1488 C C . TYR A 1 203 ? -1.350 -10.770 -19.536 1.00 89.94 203 TYR A C 1
ATOM 1490 O O . TYR A 1 203 ? -2.541 -10.494 -19.711 1.00 89.94 203 TYR A O 1
ATOM 1498 N N . VAL A 1 204 ? -0.382 -9.855 -19.589 1.00 91.00 204 VAL A N 1
ATOM 1499 C CA . VAL A 1 204 ? -0.624 -8.430 -19.831 1.00 91.00 204 VAL A CA 1
ATOM 1500 C C . VAL A 1 204 ? -1.287 -8.236 -21.196 1.00 91.00 204 VAL A C 1
ATOM 1502 O O . VAL A 1 204 ? -2.305 -7.551 -21.284 1.00 91.00 204 VAL A O 1
ATOM 1505 N N . ALA A 1 205 ? -0.783 -8.897 -22.243 1.00 91.31 205 ALA A N 1
ATOM 1506 C CA . ALA A 1 205 ? -1.347 -8.812 -23.586 1.00 91.31 205 ALA A CA 1
ATOM 1507 C C . ALA A 1 205 ? -2.812 -9.275 -23.628 1.00 91.31 205 ALA A C 1
ATOM 1509 O O . ALA A 1 205 ? -3.666 -8.596 -24.202 1.00 91.31 205 ALA A O 1
ATOM 1510 N N . ALA A 1 206 ? -3.128 -10.390 -22.962 1.00 88.56 206 ALA A N 1
ATOM 1511 C CA . ALA A 1 206 ? -4.490 -10.904 -22.882 1.00 88.56 206 ALA A CA 1
ATOM 1512 C C . ALA A 1 206 ? -5.426 -9.962 -22.107 1.00 88.56 206 ALA A C 1
ATOM 1514 O O . ALA A 1 206 ? -6.539 -9.690 -22.557 1.00 88.56 206 ALA A O 1
ATOM 1515 N N . ARG A 1 207 ? -4.994 -9.443 -20.950 1.00 88.06 207 ARG A N 1
ATOM 1516 C CA . ARG A 1 207 ? -5.838 -8.584 -20.100 1.00 88.06 207 ARG A CA 1
ATOM 1517 C C . ARG A 1 207 ? -6.043 -7.190 -20.654 1.00 88.06 207 ARG A C 1
ATOM 1519 O O . ARG A 1 207 ? -7.111 -6.611 -20.454 1.00 88.06 207 ARG A O 1
ATOM 1526 N N . TRP A 1 208 ? -5.037 -6.640 -21.318 1.00 90.44 208 TRP A N 1
ATOM 1527 C CA . TRP A 1 208 ? -5.130 -5.303 -21.884 1.00 90.44 208 TRP A CA 1
ATOM 1528 C C . TRP A 1 208 ? -5.737 -5.300 -23.292 1.00 90.44 208 TRP A C 1
ATOM 1530 O O . TRP A 1 208 ? -6.022 -4.225 -23.809 1.00 90.44 208 TRP A O 1
ATOM 1540 N N . ASP A 1 209 ? -6.069 -6.472 -23.854 1.00 90.25 209 ASP A N 1
ATOM 1541 C CA . ASP A 1 209 ? -6.515 -6.629 -25.251 1.00 90.25 209 ASP A CA 1
ATOM 1542 C C . ASP A 1 209 ? -5.511 -5.987 -26.222 1.00 90.25 209 ASP A C 1
ATOM 1544 O O . ASP A 1 209 ? -5.845 -5.190 -27.110 1.00 90.25 209 ASP A O 1
ATOM 1548 N N . PHE A 1 210 ? -4.249 -6.334 -25.981 1.00 89.81 210 PHE A N 1
ATOM 1549 C CA . PHE A 1 210 ? -3.104 -5.865 -26.735 1.00 89.81 210 PHE A CA 1
ATOM 1550 C C . PHE A 1 210 ? -2.939 -6.699 -28.008 1.00 89.81 210 PHE A C 1
ATOM 1552 O O . PHE A 1 210 ? -3.092 -7.926 -28.000 1.00 89.81 210 PHE A O 1
ATOM 1559 N N . ARG A 1 211 ? -2.661 -6.035 -29.124 1.00 89.75 211 ARG A N 1
ATOM 1560 C CA . ARG A 1 211 ? -2.703 -6.593 -30.478 1.00 89.75 211 ARG A CA 1
ATOM 1561 C C . ARG A 1 211 ? -1.479 -6.135 -31.278 1.00 89.75 211 ARG A C 1
ATOM 1563 O O . ARG A 1 211 ? -0.961 -5.049 -31.026 1.00 89.75 211 ARG A O 1
ATOM 1570 N N . PRO A 1 212 ? -1.040 -6.918 -32.279 1.00 90.06 212 PRO A N 1
ATOM 1571 C CA . PRO A 1 212 ? -0.058 -6.438 -33.244 1.00 90.06 212 PRO A CA 1
ATOM 1572 C C . PRO A 1 212 ? -0.494 -5.120 -33.889 1.00 90.06 212 PRO A C 1
ATOM 1574 O O . PRO A 1 212 ? -1.669 -4.953 -34.224 1.00 90.06 212 PRO A O 1
ATOM 1577 N N . GLY A 1 213 ? 0.449 -4.190 -34.035 1.00 89.25 213 GLY A N 1
ATOM 1578 C CA . GLY A 1 213 ? 0.209 -2.835 -34.535 1.00 89.25 213 GLY A CA 1
ATOM 1579 C C . GLY A 1 213 ? -0.308 -1.830 -33.498 1.00 89.25 213 GLY A C 1
ATOM 1580 O O . GLY A 1 213 ? -0.413 -0.647 -33.822 1.00 89.25 213 GLY A O 1
ATOM 1581 N N . ASP A 1 214 ? -0.597 -2.251 -32.261 1.00 93.62 214 ASP A N 1
ATOM 1582 C CA . ASP A 1 214 ? -0.860 -1.305 -31.173 1.00 93.62 214 ASP A CA 1
ATOM 1583 C C . ASP A 1 214 ? 0.360 -0.417 -30.901 1.00 93.62 214 ASP A C 1
ATOM 1585 O O . ASP A 1 214 ? 1.492 -0.715 -31.280 1.00 93.62 214 ASP A O 1
ATOM 1589 N N . SER A 1 215 ? 0.129 0.693 -30.215 1.00 93.25 215 SER A N 1
ATOM 1590 C CA . SER A 1 215 ? 1.150 1.679 -29.876 1.00 93.25 215 SER A CA 1
ATOM 1591 C C . SER A 1 215 ? 1.032 2.144 -28.427 1.00 93.25 215 SER A C 1
ATOM 1593 O O . SER A 1 215 ? -0.078 2.340 -27.908 1.00 93.25 215 SER A O 1
ATOM 1595 N N . LEU A 1 216 ? 2.179 2.327 -27.773 1.00 93.62 216 LEU A N 1
ATOM 1596 C CA . LEU A 1 216 ? 2.259 2.755 -26.378 1.00 93.62 216 LEU A CA 1
ATOM 1597 C C . LEU A 1 216 ? 3.522 3.581 -26.090 1.00 93.62 216 LEU A C 1
ATOM 1599 O O . LEU A 1 216 ? 4.583 3.319 -26.663 1.00 93.62 216 LEU A O 1
ATOM 1603 N N . PRO A 1 217 ? 3.440 4.577 -25.196 1.00 90.38 217 PRO A N 1
ATOM 1604 C CA . PRO A 1 217 ? 4.578 5.404 -24.845 1.00 90.38 217 PRO A CA 1
ATOM 1605 C C . PRO A 1 217 ? 5.435 4.748 -23.749 1.00 90.38 217 PRO A C 1
ATOM 1607 O O . PRO A 1 217 ? 4.933 4.273 -22.730 1.00 90.38 217 PRO A O 1
ATOM 1610 N N . ALA A 1 218 ? 6.753 4.773 -23.927 1.00 88.44 218 ALA A N 1
ATOM 1611 C CA . ALA A 1 218 ? 7.750 4.336 -22.955 1.00 88.44 218 ALA A CA 1
ATOM 1612 C C . ALA A 1 218 ? 8.110 5.502 -22.014 1.00 88.44 218 ALA A C 1
ATOM 1614 O O . ALA A 1 218 ? 9.166 6.122 -22.126 1.00 88.44 218 ALA A O 1
ATOM 1615 N N . LEU A 1 219 ? 7.186 5.833 -21.104 1.00 78.56 219 LEU A N 1
ATOM 1616 C CA . LEU A 1 219 ? 7.264 7.017 -20.226 1.00 78.56 219 LEU A CA 1
ATOM 1617 C C . LEU A 1 219 ? 8.129 6.818 -18.969 1.00 78.56 219 LEU A C 1
ATOM 1619 O O . LEU A 1 219 ? 8.401 7.772 -18.242 1.00 78.56 219 LEU A O 1
ATOM 1623 N N . GLY A 1 220 ? 8.542 5.580 -18.691 1.00 76.00 220 GLY A N 1
ATOM 1624 C CA . GLY A 1 220 ? 9.364 5.219 -17.539 1.00 76.00 220 GLY A CA 1
ATOM 1625 C C . GLY A 1 220 ? 10.783 4.814 -17.928 1.00 76.00 220 GLY A C 1
ATOM 1626 O O . GLY A 1 220 ? 11.072 4.472 -19.071 1.00 76.00 220 GLY A O 1
ATOM 1627 N N . SER A 1 221 ? 11.673 4.805 -16.940 1.00 80.62 221 SER A N 1
ATOM 1628 C CA . SER A 1 221 ? 13.041 4.332 -17.126 1.00 80.62 221 SER A CA 1
ATOM 1629 C C . SER A 1 221 ? 13.080 2.795 -17.226 1.00 80.62 221 SER A C 1
ATOM 1631 O O . SER A 1 221 ? 12.614 2.138 -16.290 1.00 80.62 221 SER A O 1
ATOM 1633 N N . PRO A 1 222 ? 13.666 2.196 -18.285 1.00 85.12 222 PRO A N 1
ATOM 1634 C CA . PRO A 1 222 ? 13.681 0.741 -18.504 1.00 85.12 222 PRO A CA 1
ATOM 1635 C C . PRO A 1 222 ? 14.538 -0.036 -17.488 1.00 85.12 222 PRO A C 1
ATOM 1637 O O . PRO A 1 222 ? 14.674 -1.251 -17.582 1.00 85.12 222 PRO A O 1
ATOM 1640 N N . PHE A 1 223 ? 15.106 0.645 -16.492 1.00 84.25 223 PHE A N 1
ATOM 1641 C CA . PHE A 1 223 ? 15.811 0.041 -15.358 1.00 84.25 223 PHE A CA 1
ATOM 1642 C C . PHE A 1 223 ? 14.861 -0.358 -14.214 1.00 84.25 223 PHE A C 1
ATOM 1644 O O . PHE A 1 223 ? 15.308 -0.836 -13.174 1.00 84.25 223 PHE A O 1
ATOM 1651 N N . HIS A 1 224 ? 13.546 -0.188 -14.405 1.00 84.12 224 HIS A N 1
ATOM 1652 C CA . HIS A 1 224 ? 12.488 -0.708 -13.533 1.00 84.12 224 HIS A CA 1
ATOM 1653 C C . HIS A 1 224 ? 11.638 -1.736 -14.272 1.00 84.12 224 HIS A C 1
ATOM 1655 O O . HIS A 1 224 ? 11.315 -1.539 -15.440 1.00 84.12 224 HIS A O 1
ATOM 1661 N N . SER A 1 225 ? 11.190 -2.774 -13.560 1.00 89.50 225 SER A N 1
ATOM 1662 C CA . SER A 1 225 ? 10.440 -3.899 -14.141 1.00 89.50 225 SER A CA 1
ATOM 1663 C C . SER A 1 225 ? 9.239 -3.466 -14.990 1.00 89.50 225 SER A C 1
ATOM 1665 O O . SER A 1 225 ? 9.155 -3.811 -16.164 1.00 89.50 225 SER A O 1
ATOM 1667 N N . GLY A 1 226 ? 8.349 -2.631 -14.438 1.00 87.44 226 GLY A N 1
ATOM 1668 C CA . GLY A 1 226 ? 7.148 -2.194 -15.156 1.00 87.44 226 GLY A CA 1
ATOM 1669 C C . GLY A 1 226 ? 7.461 -1.431 -16.446 1.00 87.44 226 GLY A C 1
ATOM 1670 O O . GLY A 1 226 ? 6.841 -1.688 -17.470 1.00 87.44 226 GLY A O 1
ATOM 1671 N N . ALA A 1 227 ? 8.455 -0.540 -16.416 1.00 87.19 227 ALA A N 1
ATOM 1672 C CA . ALA A 1 227 ? 8.853 0.262 -17.570 1.00 87.19 227 ALA A CA 1
ATOM 1673 C C . ALA A 1 227 ? 9.644 -0.543 -18.613 1.00 87.19 227 ALA A C 1
ATOM 1675 O O . ALA A 1 227 ? 9.458 -0.317 -19.804 1.00 87.19 227 ALA A O 1
ATOM 1676 N N . LEU A 1 228 ? 10.470 -1.509 -18.197 1.00 92.81 228 LEU A N 1
ATOM 1677 C CA . LEU A 1 228 ? 11.101 -2.469 -19.107 1.00 92.81 228 LEU A CA 1
ATOM 1678 C C . LEU A 1 228 ? 10.039 -3.313 -19.821 1.00 92.81 228 LEU A C 1
ATOM 1680 O O . LEU A 1 228 ? 10.081 -3.470 -21.043 1.00 92.81 228 LEU A O 1
ATOM 1684 N N . MET A 1 229 ? 9.061 -3.802 -19.054 1.00 91.75 229 MET A N 1
ATOM 1685 C CA . MET A 1 229 ? 7.975 -4.634 -19.556 1.00 91.75 229 MET A CA 1
ATOM 1686 C C . MET A 1 229 ? 7.125 -3.884 -20.584 1.00 91.75 229 MET A C 1
ATOM 1688 O O . MET A 1 229 ? 7.019 -4.327 -21.722 1.00 91.75 229 MET A O 1
ATOM 1692 N N . VAL A 1 230 ? 6.556 -2.727 -20.231 1.00 89.56 230 VAL A N 1
ATOM 1693 C CA . VAL A 1 230 ? 5.668 -1.987 -21.151 1.00 89.56 230 VAL A CA 1
ATOM 1694 C C . VAL A 1 230 ? 6.431 -1.197 -22.213 1.00 89.56 230 VAL A C 1
ATOM 1696 O O . VAL A 1 230 ? 5.926 -1.006 -23.311 1.00 89.56 230 VAL A O 1
ATOM 1699 N N . GLY A 1 231 ? 7.641 -0.730 -21.906 1.00 90.19 231 GLY A N 1
ATOM 1700 C CA . GLY A 1 231 ? 8.404 0.157 -22.781 1.00 90.19 231 GLY A CA 1
ATOM 1701 C C . GLY A 1 231 ? 9.268 -0.561 -23.812 1.00 90.19 231 GLY A C 1
ATOM 1702 O O . GLY A 1 231 ? 9.549 0.034 -24.842 1.00 90.19 231 GLY A O 1
ATOM 1703 N N . ILE A 1 232 ? 9.695 -1.806 -23.561 1.00 94.94 232 ILE A N 1
ATOM 1704 C CA . ILE A 1 232 ? 10.591 -2.556 -24.463 1.00 94.94 232 ILE A CA 1
ATOM 1705 C C . ILE A 1 232 ? 10.037 -3.947 -24.777 1.00 94.94 232 ILE A C 1
ATOM 1707 O O . ILE A 1 232 ? 9.862 -4.285 -25.946 1.00 94.94 232 ILE A O 1
ATOM 1711 N N . ILE A 1 233 ? 9.762 -4.759 -23.752 1.00 95.75 233 ILE A N 1
ATOM 1712 C CA . ILE A 1 233 ? 9.425 -6.181 -23.931 1.00 95.75 233 ILE A CA 1
ATOM 1713 C C . ILE A 1 233 ? 8.087 -6.337 -24.661 1.00 95.75 233 ILE A C 1
ATOM 1715 O O . ILE A 1 233 ? 8.014 -7.044 -25.661 1.00 95.75 233 ILE A O 1
ATOM 1719 N N . MET A 1 234 ? 7.039 -5.652 -24.201 1.00 93.50 234 MET A N 1
ATOM 1720 C CA . MET A 1 234 ? 5.697 -5.728 -24.779 1.00 93.50 234 MET A CA 1
ATOM 1721 C C . MET A 1 234 ? 5.654 -5.302 -26.257 1.00 93.50 234 MET A C 1
ATOM 1723 O O . MET A 1 234 ? 5.161 -6.098 -27.062 1.00 93.50 234 MET A O 1
ATOM 1727 N N . PRO A 1 235 ? 6.177 -4.118 -26.659 1.00 94.44 235 PRO A N 1
ATOM 1728 C CA . PRO A 1 235 ? 6.187 -3.732 -28.069 1.00 94.44 235 PRO A CA 1
ATOM 1729 C C . PRO A 1 235 ? 6.916 -4.743 -28.962 1.00 94.44 235 PRO A C 1
ATOM 1731 O O . PRO A 1 235 ? 6.382 -5.136 -29.998 1.00 94.44 235 PRO A O 1
ATOM 1734 N N . LEU A 1 236 ? 8.066 -5.263 -28.523 1.00 94.81 236 LEU A N 1
ATOM 1735 C CA . LEU A 1 236 ? 8.807 -6.278 -29.277 1.00 94.81 236 LEU A CA 1
ATOM 1736 C C . LEU A 1 236 ? 8.054 -7.613 -29.379 1.00 94.81 236 LEU A C 1
ATOM 1738 O O . LEU A 1 236 ? 7.928 -8.171 -30.468 1.00 94.81 236 LEU A O 1
ATOM 1742 N N . TYR A 1 237 ? 7.537 -8.129 -28.262 1.00 94.12 237 TYR A N 1
ATOM 1743 C CA . TYR A 1 237 ? 6.876 -9.438 -28.222 1.00 94.12 237 TYR A CA 1
ATOM 1744 C C . TYR A 1 237 ? 5.575 -9.459 -29.033 1.00 94.12 237 TYR A C 1
ATOM 1746 O O . TYR A 1 237 ? 5.250 -10.461 -29.674 1.00 94.12 237 TYR A O 1
ATOM 1754 N N . MET A 1 238 ? 4.836 -8.347 -29.029 1.00 92.12 238 MET A N 1
ATOM 1755 C CA . MET A 1 238 ? 3.525 -8.243 -29.668 1.00 92.12 238 MET A CA 1
ATOM 1756 C C . MET A 1 238 ? 3.563 -7.658 -31.084 1.00 92.12 238 MET A C 1
ATOM 1758 O O . MET A 1 238 ? 2.503 -7.570 -31.695 1.00 92.12 238 MET A O 1
ATOM 1762 N N . SER A 1 239 ? 4.734 -7.288 -31.621 1.00 92.88 239 SER A N 1
ATOM 1763 C CA . SER A 1 239 ? 4.852 -6.533 -32.885 1.00 92.88 239 SER A CA 1
ATOM 1764 C C . SER A 1 239 ? 4.045 -5.229 -32.848 1.00 92.88 239 SER A C 1
ATOM 1766 O O . SER A 1 239 ? 3.247 -4.923 -33.736 1.00 92.88 239 SER A O 1
ATOM 1768 N N . ALA A 1 240 ? 4.216 -4.492 -31.758 1.00 93.19 240 ALA A N 1
ATOM 1769 C CA . ALA A 1 240 ? 3.615 -3.193 -31.501 1.00 93.19 240 ALA A CA 1
ATOM 1770 C C . ALA A 1 240 ? 4.692 -2.100 -31.503 1.00 93.19 240 ALA A C 1
ATOM 1772 O O . ALA A 1 240 ? 5.888 -2.380 -31.434 1.00 93.19 240 ALA A O 1
ATOM 1773 N N . ARG A 1 241 ? 4.259 -0.840 -31.557 1.00 94.06 241 ARG A N 1
ATOM 1774 C CA . ARG A 1 241 ? 5.141 0.324 -31.633 1.00 94.06 241 ARG A CA 1
ATOM 1775 C C . ARG A 1 241 ? 5.338 0.980 -30.269 1.00 94.06 241 ARG A C 1
ATOM 1777 O O . ARG A 1 241 ? 4.407 1.571 -29.719 1.00 94.06 241 ARG A O 1
ATOM 1784 N N . GLY A 1 242 ? 6.564 0.947 -29.753 1.00 94.75 242 GLY A N 1
ATOM 1785 C CA . GLY A 1 242 ? 6.960 1.735 -28.583 1.00 94.75 242 GLY A CA 1
ATOM 1786 C C . GLY A 1 242 ? 7.361 3.165 -28.957 1.00 94.75 242 GLY A C 1
ATOM 1787 O O . GLY A 1 242 ? 7.961 3.392 -30.005 1.00 94.75 242 GLY A O 1
ATOM 1788 N N . LEU A 1 243 ? 7.060 4.141 -28.100 1.00 92.19 243 LEU A N 1
ATOM 1789 C CA . LEU A 1 243 ? 7.459 5.539 -28.304 1.00 92.19 243 LEU A CA 1
ATOM 1790 C C . LEU A 1 243 ? 8.292 6.056 -27.126 1.00 92.19 243 LEU A C 1
ATOM 1792 O O . LEU A 1 243 ? 7.760 6.256 -26.036 1.00 92.19 243 LEU A O 1
ATOM 1796 N N . PHE A 1 244 ? 9.585 6.293 -27.344 1.00 90.31 244 PHE A N 1
ATOM 1797 C CA . PHE A 1 244 ? 10.488 6.877 -26.352 1.00 90.31 244 PHE A CA 1
ATOM 1798 C C . PHE A 1 244 ? 10.419 8.402 -26.342 1.00 90.31 244 PHE A C 1
ATOM 1800 O O . PHE A 1 244 ? 10.294 9.045 -27.387 1.00 90.31 244 PHE A O 1
ATOM 1807 N N . PHE A 1 245 ? 10.572 8.973 -25.148 1.00 81.12 245 PHE A N 1
ATOM 1808 C CA . PHE A 1 245 ? 10.610 10.413 -24.919 1.00 81.12 245 PHE A CA 1
ATOM 1809 C C . PHE A 1 245 ? 11.894 10.800 -24.179 1.00 81.12 245 PHE A C 1
ATOM 1811 O O . PHE A 1 245 ? 12.326 10.053 -23.298 1.00 81.12 245 PHE A O 1
ATOM 1818 N N . PRO A 1 246 ? 12.458 11.991 -24.447 1.00 70.31 246 PRO A N 1
ATOM 1819 C CA . PRO A 1 246 ? 13.442 12.582 -23.557 1.00 70.31 246 PRO A CA 1
ATOM 1820 C C . PRO A 1 246 ? 12.779 12.837 -22.191 1.00 70.31 246 PRO A C 1
ATOM 1822 O O . PRO A 1 246 ? 11.676 13.376 -22.151 1.00 70.31 246 PRO A O 1
ATOM 1825 N N . PRO A 1 247 ? 13.404 12.549 -21.043 1.00 60.06 247 PRO A N 1
ATOM 1826 C CA . PRO A 1 247 ? 12.795 12.790 -19.732 1.00 60.06 247 PRO A CA 1
ATOM 1827 C C . PRO A 1 247 ? 12.482 14.258 -19.445 1.00 60.06 247 PRO A C 1
ATOM 1829 O O . PRO A 1 247 ? 11.621 14.554 -18.616 1.00 60.06 247 PRO A O 1
ATOM 1832 N N . THR A 1 248 ? 13.167 15.191 -20.113 1.00 59.66 248 THR A N 1
ATOM 1833 C CA . THR A 1 248 ? 12.862 16.627 -20.044 1.00 59.66 248 THR A CA 1
ATOM 1834 C C . THR A 1 248 ? 11.551 16.983 -20.711 1.00 59.66 248 THR A C 1
ATOM 1836 O O . THR A 1 248 ? 10.865 17.871 -20.210 1.00 59.66 248 THR A O 1
ATOM 1839 N N . ALA A 1 249 ? 11.171 16.264 -21.773 1.00 63.12 249 ALA A N 1
ATOM 1840 C CA . ALA A 1 249 ? 9.914 16.441 -22.497 1.00 63.12 249 ALA A CA 1
ATOM 1841 C C . ALA A 1 249 ? 8.720 16.536 -21.557 1.00 63.12 249 ALA A C 1
ATOM 1843 O O . ALA A 1 249 ? 7.897 17.439 -21.643 1.00 63.12 249 ALA A O 1
ATOM 1844 N N . LEU A 1 250 ? 8.684 15.583 -20.626 1.00 62.75 250 LEU A N 1
ATOM 1845 C CA . LEU A 1 250 ? 7.581 15.343 -19.713 1.00 62.75 250 LEU A CA 1
ATOM 1846 C C . LEU A 1 250 ? 7.395 16.471 -18.700 1.00 62.75 250 LEU A C 1
ATOM 1848 O O . LEU A 1 250 ? 6.277 16.703 -18.257 1.00 62.75 250 LEU A O 1
ATOM 1852 N N . LYS A 1 251 ? 8.478 17.160 -18.323 1.00 63.09 251 LYS A N 1
ATOM 1853 C CA . LYS A 1 251 ? 8.455 18.197 -17.280 1.00 63.09 251 LYS A CA 1
ATOM 1854 C C . LYS A 1 251 ? 8.516 19.618 -17.825 1.00 63.09 251 LYS A C 1
ATOM 1856 O O . LYS A 1 251 ? 8.034 20.524 -17.159 1.00 63.09 251 LYS A O 1
ATOM 1861 N N . GLN A 1 252 ? 9.160 19.822 -18.971 1.00 66.94 252 GLN A N 1
ATOM 1862 C CA . GLN A 1 252 ? 9.440 21.159 -19.496 1.00 66.94 252 GLN A CA 1
ATOM 1863 C C . GLN A 1 252 ? 8.340 21.670 -20.424 1.00 66.94 252 GLN A C 1
ATOM 1865 O O . GLN A 1 252 ? 8.094 22.871 -20.438 1.00 66.94 252 GLN A O 1
ATOM 1870 N N . ASP A 1 253 ? 7.674 20.782 -21.170 1.00 72.19 253 ASP A N 1
ATOM 1871 C CA . ASP A 1 253 ? 6.624 21.170 -22.117 1.00 72.19 253 ASP A CA 1
ATOM 1872 C C . ASP A 1 253 ? 5.483 20.129 -22.177 1.00 72.19 253 ASP A C 1
ATOM 1874 O O . ASP A 1 253 ? 5.328 19.402 -23.167 1.00 72.19 253 ASP A O 1
ATOM 1878 N N . PRO A 1 254 ? 4.677 20.011 -21.100 1.00 75.00 254 PRO A N 1
ATOM 1879 C CA . PRO A 1 254 ? 3.551 19.082 -21.063 1.00 75.00 254 PRO A CA 1
ATOM 1880 C C . PRO A 1 254 ? 2.538 19.237 -22.217 1.00 75.00 254 PRO A C 1
ATOM 1882 O O . PRO A 1 254 ? 2.115 18.207 -22.741 1.00 75.00 254 PRO A O 1
ATOM 1885 N N . PRO A 1 255 ? 2.160 20.445 -22.691 1.00 76.69 255 PRO A N 1
ATOM 1886 C CA . PRO A 1 255 ? 1.273 20.576 -23.852 1.00 76.69 255 PRO A CA 1
ATOM 1887 C C . PRO A 1 255 ? 1.828 19.909 -25.116 1.00 76.69 255 PRO A C 1
ATOM 1889 O O . PRO A 1 255 ? 1.108 19.183 -25.803 1.00 76.69 255 PRO A O 1
ATOM 1892 N N . ARG A 1 256 ? 3.127 20.067 -25.393 1.00 75.56 256 ARG A N 1
ATOM 1893 C CA . ARG A 1 256 ? 3.770 19.431 -26.550 1.00 75.56 256 ARG A CA 1
ATOM 1894 C C . ARG A 1 256 ? 3.801 17.909 -26.452 1.00 75.56 256 ARG A C 1
ATOM 1896 O O . ARG A 1 256 ? 3.667 17.230 -27.469 1.00 75.56 256 ARG A O 1
ATOM 1903 N N . LEU A 1 257 ? 3.943 17.354 -25.248 1.00 76.19 257 LEU A N 1
ATOM 1904 C CA . LEU A 1 257 ? 3.802 15.911 -25.031 1.00 76.19 257 LEU A CA 1
ATOM 1905 C C . LEU A 1 257 ? 2.415 15.423 -25.469 1.00 76.19 257 LEU A C 1
ATOM 1907 O O . LEU A 1 257 ? 2.317 14.401 -26.149 1.00 76.19 257 LEU A O 1
ATOM 1911 N N . LEU A 1 258 ? 1.354 16.150 -25.110 1.00 77.19 258 LEU A N 1
ATOM 1912 C CA . LEU A 1 258 ? -0.017 15.797 -25.487 1.00 77.19 258 LEU A CA 1
ATOM 1913 C C . LEU A 1 258 ? -0.203 15.799 -27.008 1.00 77.19 258 LEU A C 1
ATOM 1915 O O . LEU A 1 258 ? -0.830 14.876 -27.533 1.00 77.19 258 LEU A O 1
ATOM 1919 N N . ASP A 1 259 ? 0.396 16.768 -27.703 1.00 77.19 259 ASP A N 1
ATOM 1920 C CA . ASP A 1 259 ? 0.386 16.848 -29.167 1.00 77.19 259 ASP A CA 1
ATOM 1921 C C . ASP A 1 259 ? 1.114 15.671 -29.822 1.00 77.19 259 ASP A C 1
ATOM 1923 O O . ASP A 1 259 ? 0.628 15.109 -30.804 1.00 77.19 259 ASP A O 1
ATOM 1927 N N . ILE A 1 260 ? 2.244 15.242 -29.256 1.00 78.00 260 ILE A N 1
ATOM 1928 C CA . ILE A 1 260 ? 2.982 14.074 -29.754 1.00 78.00 260 ILE A CA 1
ATOM 1929 C C . ILE A 1 260 ? 2.183 12.792 -29.513 1.00 78.00 260 ILE A C 1
ATOM 1931 O O . ILE A 1 260 ? 2.037 11.988 -30.430 1.00 78.00 260 ILE A O 1
ATOM 1935 N N . LEU A 1 261 ? 1.634 12.594 -28.311 1.00 80.50 261 LEU A N 1
ATOM 1936 C CA . LEU A 1 261 ? 0.816 11.415 -28.001 1.00 80.50 261 LEU A CA 1
ATOM 1937 C C . LEU A 1 261 ? -0.395 11.310 -28.942 1.00 80.50 261 LEU A C 1
ATOM 1939 O O . LEU A 1 261 ? -0.727 10.218 -29.401 1.00 80.50 261 LEU A O 1
ATOM 1943 N N . ALA A 1 262 ? -1.018 12.441 -29.274 1.00 78.25 262 ALA A N 1
ATOM 1944 C CA . ALA A 1 262 ? -2.091 12.501 -30.258 1.00 78.25 262 ALA A CA 1
ATOM 1945 C C . ALA A 1 262 ? -1.605 12.158 -31.677 1.00 78.25 262 ALA A C 1
ATOM 1947 O O . ALA A 1 262 ? -2.158 11.272 -32.331 1.00 78.25 262 ALA A O 1
ATOM 1948 N N . ALA A 1 263 ? -0.533 12.805 -32.145 1.00 81.75 263 ALA A N 1
ATOM 1949 C CA . ALA A 1 263 ? 0.017 12.595 -33.486 1.00 81.75 263 ALA A CA 1
ATOM 1950 C C . ALA A 1 263 ? 0.510 11.155 -33.713 1.00 81.75 263 ALA A C 1
ATOM 1952 O O . ALA A 1 263 ? 0.466 10.644 -34.830 1.00 81.75 263 ALA A O 1
ATOM 1953 N N . GLN A 1 264 ? 0.958 10.480 -32.653 1.00 85.56 264 GLN A N 1
ATOM 1954 C CA . GLN A 1 264 ? 1.501 9.124 -32.712 1.00 85.56 264 GLN A CA 1
ATOM 1955 C C . GLN A 1 264 ? 0.443 8.025 -32.535 1.00 85.56 264 GLN A C 1
ATOM 1957 O O . GLN A 1 264 ? 0.803 6.864 -32.329 1.00 85.56 264 GLN A O 1
ATOM 1962 N N . SER A 1 265 ? -0.850 8.351 -32.668 1.00 86.38 265 SER A N 1
ATOM 1963 C CA . SER A 1 265 ? -1.950 7.369 -32.691 1.00 86.38 265 SER A CA 1
ATOM 1964 C C . SER A 1 265 ? -1.875 6.369 -31.530 1.00 86.38 265 SER A C 1
ATOM 1966 O O . SER A 1 265 ? -1.989 5.162 -31.741 1.00 86.38 265 SER A O 1
ATOM 1968 N N . ILE A 1 266 ? -1.596 6.864 -30.319 1.00 89.44 266 ILE A N 1
ATOM 1969 C CA . ILE A 1 266 ? -1.386 6.032 -29.129 1.00 89.44 266 ILE A CA 1
ATOM 1970 C C . ILE A 1 266 ? -2.650 5.236 -28.796 1.00 89.44 266 ILE A C 1
ATOM 1972 O O . ILE A 1 266 ? -3.723 5.812 -28.634 1.00 89.44 266 ILE A O 1
ATOM 1976 N N . THR A 1 267 ? -2.509 3.915 -28.660 1.00 91.88 267 THR A N 1
ATOM 1977 C CA . THR A 1 267 ? -3.619 2.998 -28.326 1.00 91.88 267 THR A CA 1
ATOM 1978 C C . THR A 1 267 ? -3.724 2.689 -26.835 1.00 91.88 267 THR A C 1
ATOM 1980 O O . THR A 1 267 ? -4.828 2.498 -26.321 1.00 91.88 267 THR A O 1
ATOM 1983 N N . HIS A 1 268 ? -2.585 2.660 -26.142 1.00 92.75 268 HIS A N 1
ATOM 1984 C CA . HIS A 1 268 ? -2.475 2.360 -24.720 1.00 92.75 268 HIS A CA 1
ATOM 1985 C C . HIS A 1 268 ? -1.613 3.424 -24.054 1.00 92.75 268 HIS A C 1
ATOM 1987 O O . HIS A 1 268 ? -0.440 3.575 -24.389 1.00 92.75 268 HIS A O 1
ATOM 1993 N N . LEU A 1 269 ? -2.177 4.147 -23.092 1.00 90.62 269 LEU A N 1
ATOM 1994 C CA . LEU A 1 269 ? -1.436 5.097 -22.270 1.00 90.62 269 LEU A CA 1
ATOM 1995 C C . LEU A 1 269 ? -1.164 4.453 -20.911 1.00 90.62 269 LEU A C 1
ATOM 1997 O O . LEU A 1 269 ? -2.106 4.109 -20.204 1.00 90.62 269 LEU A O 1
ATOM 2001 N N . VAL A 1 270 ? 0.110 4.261 -20.560 1.00 90.06 270 VAL A N 1
ATOM 2002 C CA . VAL A 1 270 ? 0.527 3.647 -19.289 1.00 90.06 270 VAL A CA 1
ATOM 2003 C C . VAL A 1 270 ? 1.346 4.652 -18.494 1.00 90.06 270 VAL A C 1
ATOM 2005 O O . VAL A 1 270 ? 2.393 5.098 -18.961 1.00 90.06 270 VAL A O 1
ATOM 2008 N N . ALA A 1 271 ? 0.890 5.001 -17.295 1.00 85.44 271 ALA A N 1
ATOM 2009 C CA . ALA A 1 271 ? 1.585 5.950 -16.432 1.00 85.44 271 ALA A CA 1
ATOM 2010 C C . ALA A 1 271 ? 1.256 5.730 -14.945 1.00 85.44 271 ALA A C 1
ATOM 2012 O O . ALA A 1 271 ? 0.310 5.024 -14.595 1.00 85.44 271 ALA A O 1
ATOM 2013 N N . GLY A 1 272 ? 2.061 6.333 -14.068 1.00 83.44 272 GLY A N 1
ATOM 2014 C CA . GLY A 1 272 ? 1.734 6.486 -12.649 1.00 83.44 272 GLY A CA 1
ATOM 2015 C C . GLY A 1 272 ? 0.844 7.711 -12.395 1.00 83.44 272 GLY A C 1
ATOM 2016 O O . GLY A 1 272 ? 0.713 8.581 -13.261 1.00 83.44 272 GLY A O 1
ATOM 2017 N N . ASP A 1 273 ? 0.261 7.781 -11.199 1.00 80.44 273 ASP A N 1
ATOM 2018 C CA . ASP A 1 273 ? -0.500 8.919 -10.664 1.00 80.44 273 ASP A CA 1
ATOM 2019 C C . ASP A 1 273 ? 0.155 10.285 -10.950 1.00 80.44 273 ASP A C 1
ATOM 2021 O O . ASP A 1 273 ? -0.475 11.165 -11.539 1.00 80.44 273 ASP A O 1
ATOM 2025 N N . GLY A 1 274 ? 1.441 10.455 -10.625 1.00 77.44 274 GLY A N 1
ATOM 2026 C CA . GLY A 1 274 ? 2.136 11.741 -10.751 1.00 77.44 274 GLY A CA 1
ATOM 2027 C C . GLY A 1 274 ? 2.267 12.225 -12.198 1.00 77.44 274 GLY A C 1
ATOM 2028 O O . GLY A 1 274 ? 2.187 13.424 -12.480 1.00 77.44 274 GLY A O 1
ATOM 2029 N N . LEU A 1 275 ? 2.424 11.294 -13.140 1.00 79.00 275 LEU A N 1
ATOM 2030 C CA . LEU A 1 275 ? 2.482 11.636 -14.556 1.00 79.00 275 LEU A CA 1
ATOM 2031 C C . LEU A 1 275 ? 1.086 11.918 -15.125 1.00 79.00 275 LEU A C 1
ATOM 2033 O O . LEU A 1 275 ? 0.934 12.858 -15.906 1.00 79.00 275 LEU A O 1
ATOM 2037 N N . TYR A 1 276 ? 0.055 11.191 -14.689 1.00 84.81 276 TYR A N 1
ATOM 2038 C CA . TYR A 1 276 ? -1.319 11.544 -15.047 1.00 84.81 276 TYR A CA 1
ATOM 2039 C C . TYR A 1 276 ? -1.702 12.938 -14.561 1.00 84.81 276 TYR A C 1
ATOM 2041 O O . TYR A 1 276 ? -2.326 13.666 -15.326 1.00 84.81 276 TYR A O 1
ATOM 2049 N N . ARG A 1 277 ? -1.282 13.359 -13.360 1.00 82.25 277 ARG A N 1
ATOM 2050 C CA . ARG A 1 277 ? -1.473 14.748 -12.899 1.00 82.25 277 ARG A CA 1
ATOM 2051 C C . ARG A 1 277 ? -0.886 15.748 -13.890 1.00 82.25 277 ARG A C 1
ATOM 2053 O O . ARG A 1 277 ? -1.609 16.606 -14.374 1.00 82.25 277 ARG A O 1
ATOM 2060 N N . THR A 1 278 ? 0.372 15.550 -14.287 1.00 78.50 278 THR A N 1
ATOM 2061 C CA . THR A 1 278 ? 1.056 16.427 -15.256 1.00 78.50 278 THR A CA 1
ATOM 2062 C C . THR A 1 278 ? 0.314 16.489 -16.598 1.00 78.50 278 THR A C 1
ATOM 2064 O O . THR A 1 278 ? 0.119 17.568 -17.151 1.00 78.50 278 THR A O 1
ATOM 2067 N N . ILE A 1 279 ? -0.140 15.338 -17.104 1.00 80.38 279 ILE A N 1
ATOM 2068 C CA . ILE A 1 279 ? -0.936 15.233 -18.338 1.00 80.38 279 ILE A CA 1
ATOM 2069 C C . ILE A 1 279 ? -2.256 16.000 -18.196 1.00 80.38 279 ILE A C 1
ATOM 2071 O O . ILE A 1 279 ? -2.605 16.799 -19.059 1.00 80.38 279 ILE A O 1
ATOM 2075 N N . LEU A 1 280 ? -2.987 15.774 -17.104 1.00 82.00 280 LEU A N 1
ATOM 2076 C CA . LEU A 1 280 ? -4.314 16.341 -16.871 1.00 82.00 280 LEU A CA 1
ATOM 2077 C C . LEU A 1 280 ? -4.277 17.835 -16.526 1.00 82.00 280 LEU A C 1
ATOM 2079 O O . LEU A 1 280 ? -5.258 18.525 -16.790 1.00 82.00 280 LEU A O 1
ATOM 2083 N N . ASP A 1 281 ? -3.198 18.329 -15.915 1.00 80.19 281 ASP A N 1
ATOM 2084 C CA . ASP A 1 281 ? -2.986 19.754 -15.620 1.00 80.19 281 ASP A CA 1
ATOM 2085 C C . ASP A 1 281 ? -2.694 20.542 -16.905 1.00 80.19 281 ASP A C 1
ATOM 2087 O O . ASP A 1 281 ? -3.106 21.692 -17.044 1.00 80.19 281 ASP A O 1
ATOM 2091 N N . ALA A 1 282 ? -2.020 19.909 -17.867 1.00 78.69 282 ALA A N 1
ATOM 2092 C CA . ALA A 1 282 ? -1.684 20.501 -19.157 1.00 78.69 282 ALA A CA 1
ATOM 2093 C C . ALA A 1 282 ? -2.786 20.364 -20.216 1.00 78.69 282 ALA A C 1
ATOM 2095 O O . ALA A 1 282 ? -2.729 21.009 -21.266 1.00 78.69 282 ALA A O 1
ATOM 2096 N N . ALA A 1 283 ? -3.770 19.495 -19.980 1.00 76.31 283 ALA A N 1
ATOM 2097 C CA . ALA A 1 283 ? -4.790 19.187 -20.963 1.00 76.31 283 ALA A CA 1
ATOM 2098 C C . ALA A 1 283 ? -5.830 20.311 -21.089 1.00 76.31 283 ALA A C 1
ATOM 2100 O O . ALA A 1 283 ? -6.424 20.763 -20.112 1.00 76.31 283 ALA A O 1
ATOM 2101 N N . SER A 1 284 ? -6.113 20.717 -22.327 1.00 70.81 284 SER A N 1
ATOM 2102 C CA . SER A 1 284 ? -7.178 21.672 -22.645 1.00 70.81 284 SER A CA 1
ATOM 2103 C C . SER A 1 284 ? -8.497 20.946 -22.966 1.00 70.81 284 SER A C 1
ATOM 2105 O O . SER A 1 284 ? -8.475 19.759 -23.309 1.00 70.81 284 SER A O 1
ATOM 2107 N N . PRO A 1 285 ? -9.663 21.620 -22.904 1.00 63.84 285 PRO A N 1
ATOM 2108 C CA . PRO A 1 285 ? -10.940 21.034 -23.326 1.00 63.84 285 PRO A CA 1
ATOM 2109 C C . PRO A 1 285 ? -10.932 20.479 -24.764 1.00 63.84 285 PRO A C 1
ATOM 2111 O O . PRO A 1 285 ? -11.550 19.447 -25.009 1.00 63.84 285 PRO A O 1
ATOM 2114 N N . ASP A 1 286 ? -10.174 21.098 -25.676 1.00 64.81 286 ASP A N 1
ATOM 2115 C CA . ASP A 1 286 ? -10.050 20.692 -27.087 1.00 64.81 286 ASP A CA 1
ATOM 2116 C C . ASP A 1 286 ? -9.123 19.485 -27.309 1.00 64.81 286 ASP A C 1
ATOM 2118 O O . ASP A 1 286 ? -9.153 18.853 -28.371 1.00 64.81 286 ASP A O 1
ATOM 2122 N N . THR A 1 287 ? -8.303 19.131 -26.313 1.00 61.56 287 THR A N 1
ATOM 2123 C CA . THR A 1 287 ? -7.336 18.026 -26.408 1.00 61.56 287 THR A CA 1
ATOM 2124 C C . THR A 1 287 ? -8.036 16.665 -26.537 1.00 61.56 287 THR A C 1
ATOM 2126 O O . THR A 1 287 ? -7.477 15.736 -27.110 1.00 61.56 287 THR A O 1
ATOM 2129 N N . ALA A 1 288 ? -9.289 16.552 -26.092 1.00 54.84 288 ALA A N 1
ATOM 2130 C CA . ALA A 1 288 ? -10.026 15.292 -26.060 1.00 54.84 288 ALA A CA 1
ATOM 2131 C C . ALA A 1 288 ? -10.296 14.678 -27.450 1.00 54.84 288 ALA A C 1
ATOM 2133 O O . ALA A 1 288 ? -10.221 13.464 -27.632 1.00 54.84 288 ALA A O 1
ATOM 2134 N N . SER A 1 289 ? -10.517 15.521 -28.462 1.00 61.44 289 SER A N 1
ATOM 2135 C CA . SER A 1 289 ? -10.701 15.085 -29.856 1.00 61.44 289 SER A CA 1
ATOM 2136 C C . SER A 1 289 ? -9.432 14.494 -30.492 1.00 61.44 289 SER A C 1
ATOM 2138 O O . SER A 1 289 ? -9.500 13.865 -31.547 1.00 61.44 289 SER A O 1
ATOM 2140 N N . ARG A 1 290 ? -8.267 14.684 -29.855 1.00 68.06 290 ARG A N 1
ATOM 2141 C CA . ARG A 1 290 ? -6.951 14.351 -30.414 1.00 68.06 290 ARG A CA 1
ATOM 2142 C C . ARG A 1 290 ? -6.513 12.902 -30.145 1.00 68.06 290 ARG A C 1
ATOM 2144 O O . ARG A 1 290 ? -5.541 12.454 -30.742 1.00 68.06 290 ARG A O 1
ATOM 2151 N N . TYR A 1 291 ? -7.228 12.153 -29.299 1.00 75.56 291 TYR A N 1
ATOM 2152 C CA . TYR A 1 291 ? -6.894 10.768 -28.916 1.00 75.56 291 TYR A CA 1
ATOM 2153 C C . TYR A 1 291 ? -7.834 9.718 -29.525 1.00 75.56 291 TYR A C 1
ATOM 2155 O O . TYR A 1 291 ? -8.230 8.768 -28.856 1.00 75.56 291 TYR A O 1
ATOM 2163 N N . SER A 1 292 ? -8.186 9.859 -30.804 1.00 76.12 292 SER A N 1
ATOM 2164 C CA . SER A 1 292 ? -9.141 8.977 -31.501 1.00 76.12 292 SER A CA 1
ATOM 2165 C C . SER A 1 292 ? -8.745 7.492 -31.548 1.00 76.12 292 SER A C 1
ATOM 2167 O O . SER A 1 292 ? -9.598 6.639 -31.777 1.00 76.12 292 SER A O 1
ATOM 2169 N N . HIS A 1 293 ? -7.465 7.175 -31.341 1.00 84.81 293 HIS A N 1
ATOM 2170 C CA . HIS A 1 293 ? -6.934 5.807 -31.348 1.00 84.81 293 HIS A CA 1
ATOM 2171 C C . HIS A 1 293 ? -6.792 5.192 -29.950 1.00 84.81 293 HIS A C 1
ATOM 2173 O O . HIS A 1 293 ? -6.526 3.993 -29.840 1.00 84.81 293 HIS A O 1
ATOM 2179 N N . LEU A 1 294 ? -6.961 5.988 -28.890 1.00 87.94 294 LEU A N 1
ATOM 2180 C CA . LEU A 1 294 ? -6.754 5.544 -27.517 1.00 87.94 294 LEU A CA 1
ATOM 2181 C C . LEU A 1 294 ? -7.872 4.584 -27.108 1.00 87.94 294 LEU A C 1
ATOM 2183 O O . LEU A 1 294 ? -9.042 4.952 -27.077 1.00 87.94 294 LEU A O 1
ATOM 2187 N N . ARG A 1 295 ? -7.503 3.346 -26.772 1.00 89.12 295 ARG A N 1
ATOM 2188 C CA . ARG A 1 295 ? -8.432 2.294 -26.329 1.00 89.12 295 ARG A CA 1
ATOM 2189 C C . ARG A 1 295 ? -8.363 2.065 -24.828 1.00 89.12 295 ARG A C 1
ATOM 2191 O O . ARG A 1 295 ? -9.357 1.664 -24.224 1.00 89.12 295 ARG A O 1
ATOM 2198 N N . ARG A 1 296 ? -7.194 2.301 -24.220 1.00 90.56 296 ARG A N 1
ATOM 2199 C CA . ARG A 1 296 ? -6.974 2.006 -22.804 1.00 90.56 296 ARG A CA 1
ATOM 2200 C C . ARG A 1 296 ? -6.072 3.016 -22.104 1.00 90.56 296 ARG A C 1
ATOM 2202 O O . ARG A 1 296 ? -5.002 3.365 -22.600 1.00 90.56 296 ARG A O 1
ATOM 2209 N N . VAL A 1 297 ? -6.490 3.410 -20.906 1.00 91.25 297 VAL A N 1
ATOM 2210 C CA . VAL A 1 297 ? -5.721 4.220 -19.956 1.00 91.25 297 VAL A CA 1
ATOM 2211 C C . VAL A 1 297 ? -5.376 3.338 -18.764 1.00 91.25 297 VAL A C 1
ATOM 2213 O O . VAL A 1 297 ? -6.265 2.828 -18.086 1.00 91.25 297 VAL A O 1
ATOM 2216 N N . ILE A 1 298 ? -4.088 3.118 -18.528 1.00 91.88 298 ILE A N 1
ATOM 2217 C CA . ILE A 1 298 ? -3.577 2.181 -17.529 1.00 91.88 298 ILE A CA 1
ATOM 2218 C C . ILE A 1 298 ? -2.819 2.952 -16.457 1.00 91.88 298 ILE A C 1
ATOM 2220 O O . ILE A 1 298 ? -1.894 3.711 -16.760 1.00 91.88 298 ILE A O 1
ATOM 2224 N N . VAL A 1 299 ? -3.186 2.720 -15.201 1.00 89.50 299 VAL A N 1
ATOM 2225 C CA . VAL A 1 299 ? -2.568 3.329 -14.027 1.00 89.50 299 VAL A CA 1
ATOM 2226 C C . VAL A 1 299 ? -1.892 2.261 -13.179 1.00 89.50 299 VAL A C 1
ATOM 2228 O O . VAL A 1 299 ? -2.533 1.294 -12.768 1.00 89.50 299 VAL A O 1
ATOM 2231 N N . GLY A 1 300 ? -0.600 2.420 -12.906 1.00 85.31 300 GLY A N 1
ATOM 2232 C CA . GLY A 1 300 ? 0.148 1.458 -12.099 1.00 85.31 300 GLY A CA 1
ATOM 2233 C C . GLY A 1 300 ? 1.555 1.922 -11.738 1.00 85.31 300 GLY A C 1
ATOM 2234 O O . GLY A 1 300 ? 2.012 2.983 -12.154 1.00 85.31 300 GLY A O 1
ATOM 2235 N N . GLY A 1 301 ? 2.253 1.115 -10.938 1.00 76.44 301 GLY A N 1
ATOM 2236 C CA . GLY A 1 301 ? 3.615 1.404 -10.459 1.00 76.44 301 GLY A CA 1
ATOM 2237 C C . GLY A 1 301 ? 3.682 2.276 -9.198 1.00 76.44 301 GLY A C 1
ATOM 2238 O O . GLY A 1 301 ? 4.700 2.248 -8.492 1.00 76.44 301 GLY A O 1
ATOM 2239 N N . GLU A 1 302 ? 2.587 2.965 -8.882 1.00 74.88 302 GLU A N 1
ATOM 2240 C CA . GLU A 1 302 ? 2.334 3.667 -7.629 1.00 74.88 302 GLU A CA 1
ATOM 2241 C C . GLU A 1 302 ? 0.838 3.625 -7.272 1.00 74.88 302 GLU A C 1
ATOM 2243 O O . GLU A 1 302 ? 0.001 3.421 -8.157 1.00 74.88 302 GLU A O 1
ATOM 2248 N N . PRO A 1 303 ? 0.484 3.778 -5.987 1.00 75.50 303 PRO A N 1
ATOM 2249 C CA . PRO A 1 303 ? -0.910 3.842 -5.570 1.00 75.50 303 PRO A CA 1
ATOM 2250 C C . PRO A 1 303 ? -1.682 4.981 -6.278 1.00 75.50 303 PRO A C 1
ATOM 2252 O O . PRO A 1 303 ? -1.262 6.133 -6.209 1.00 75.50 303 PRO A O 1
ATOM 2255 N N . LEU A 1 304 ? -2.860 4.710 -6.853 1.00 79.00 304 LEU A N 1
ATOM 2256 C CA . LEU A 1 304 ? -3.707 5.713 -7.534 1.00 79.00 304 LEU A CA 1
ATOM 2257 C C . LEU A 1 304 ? -4.434 6.642 -6.542 1.00 79.00 304 LEU A C 1
ATOM 2259 O O . LEU A 1 304 ? -4.987 6.170 -5.547 1.00 79.00 304 LEU A O 1
ATOM 2263 N N . GLY A 1 305 ? -4.425 7.955 -6.785 1.00 76.38 305 GLY A N 1
ATOM 2264 C CA . GLY A 1 305 ? -5.241 8.939 -6.068 1.00 76.38 305 GLY A CA 1
ATOM 2265 C C . GLY A 1 305 ? -6.673 8.998 -6.604 1.00 76.38 305 GLY A C 1
ATOM 2266 O O . GLY A 1 305 ? -6.900 8.947 -7.814 1.00 76.38 305 GLY A O 1
ATOM 2267 N N . ILE A 1 306 ? -7.666 9.110 -5.716 1.00 73.88 306 ILE A N 1
ATOM 2268 C CA . ILE A 1 306 ? -9.078 9.137 -6.132 1.00 73.88 306 ILE A CA 1
ATOM 2269 C C . ILE A 1 306 ? -9.434 10.399 -6.930 1.00 73.88 306 ILE A C 1
ATOM 2271 O O . ILE A 1 306 ? -10.255 10.348 -7.845 1.00 73.88 306 ILE A O 1
ATOM 2275 N N . ASP A 1 307 ? -8.784 11.520 -6.626 1.00 75.94 307 ASP A N 1
ATOM 2276 C CA . ASP A 1 307 ? -8.939 12.776 -7.353 1.00 75.94 307 ASP A CA 1
ATOM 2277 C C . ASP A 1 307 ? -8.425 12.643 -8.794 1.00 75.94 307 ASP A C 1
ATOM 2279 O O . ASP A 1 307 ? -9.106 13.037 -9.741 1.00 75.94 307 ASP A O 1
ATOM 2283 N N . VAL A 1 308 ? -7.266 12.003 -8.977 1.00 80.94 308 VAL A N 1
ATOM 2284 C CA . VAL A 1 308 ? -6.702 11.714 -10.303 1.00 80.94 308 VAL A CA 1
ATOM 2285 C C . VAL A 1 308 ? -7.579 10.734 -11.052 1.00 80.94 308 VAL A C 1
ATOM 2287 O O . VAL A 1 308 ? -7.857 10.962 -12.224 1.00 80.94 308 VAL A O 1
ATOM 2290 N N . TYR A 1 309 ? -8.075 9.687 -10.392 1.00 83.62 309 TYR A N 1
ATOM 2291 C CA . TYR A 1 309 ? -9.019 8.758 -11.006 1.00 83.62 309 TYR A CA 1
ATOM 2292 C C . TYR A 1 309 ? -10.264 9.476 -11.547 1.00 83.62 309 TYR A C 1
ATOM 2294 O O . TYR A 1 309 ? -10.617 9.283 -12.711 1.00 83.62 309 TYR A O 1
ATOM 2302 N N . GLY A 1 310 ? -10.884 10.348 -10.743 1.00 81.25 310 GLY A N 1
ATOM 2303 C CA . GLY A 1 310 ? -12.020 11.167 -11.178 1.00 81.25 310 GLY A CA 1
ATOM 2304 C C . GLY A 1 310 ? -11.674 12.035 -12.389 1.00 81.25 310 GLY A C 1
ATOM 2305 O O . GLY A 1 310 ? -12.387 12.018 -13.389 1.00 81.25 310 GLY A O 1
ATOM 2306 N N . ARG A 1 311 ? -10.515 12.702 -12.365 1.00 85.00 311 ARG A N 1
ATOM 2307 C CA . ARG A 1 311 ? -10.037 13.515 -13.495 1.00 85.00 311 ARG A CA 1
ATOM 2308 C C . ARG A 1 311 ? -9.731 12.688 -14.750 1.00 85.00 311 ARG A C 1
ATOM 2310 O O . ARG A 1 311 ? -10.003 13.165 -15.847 1.00 85.00 311 ARG A O 1
ATOM 2317 N N . ILE A 1 312 ? -9.197 11.470 -14.621 1.00 86.06 312 ILE A N 1
ATOM 2318 C CA . ILE A 1 312 ? -8.983 10.537 -15.744 1.00 86.06 312 ILE A CA 1
ATOM 2319 C C . ILE A 1 312 ? -10.328 10.176 -16.373 1.00 86.06 312 ILE A C 1
ATOM 2321 O O . ILE A 1 312 ? -10.481 10.263 -17.590 1.00 86.06 312 ILE A O 1
ATOM 2325 N N . VAL A 1 313 ? -11.302 9.795 -15.545 1.00 81.75 313 VAL A N 1
ATOM 2326 C CA . VAL A 1 313 ? -12.665 9.467 -15.978 1.00 81.75 313 VAL A CA 1
ATOM 2327 C C . VAL A 1 313 ? -13.302 10.644 -16.719 1.00 81.75 313 VAL A C 1
ATOM 2329 O O . VAL A 1 313 ? -13.824 10.472 -17.824 1.00 81.75 313 VAL A O 1
ATOM 2332 N N . ASP A 1 314 ? -13.227 11.840 -16.141 1.00 80.50 314 ASP A N 1
ATOM 2333 C CA . ASP A 1 314 ? -13.821 13.046 -16.715 1.00 80.50 314 ASP A CA 1
ATOM 2334 C C . ASP A 1 314 ? -13.126 13.463 -18.012 1.00 80.50 314 ASP A C 1
ATOM 2336 O O . ASP A 1 314 ? -13.785 13.866 -18.972 1.00 80.50 314 ASP A O 1
ATOM 2340 N N . HIS A 1 315 ? -11.798 13.361 -18.065 1.00 79.00 315 HIS A N 1
ATOM 2341 C CA . HIS A 1 315 ? -11.026 13.768 -19.230 1.00 79.00 315 HIS A CA 1
ATOM 2342 C C . HIS A 1 315 ? -11.166 12.776 -20.385 1.00 79.00 315 HIS A C 1
ATOM 2344 O O . HIS A 1 315 ? -11.509 13.178 -21.492 1.00 79.00 315 HIS A O 1
ATOM 2350 N N . PHE A 1 316 ? -10.933 11.485 -20.145 1.00 77.19 316 PHE A N 1
ATOM 2351 C CA . PHE A 1 316 ? -10.865 10.498 -21.220 1.00 77.19 316 PHE A CA 1
ATOM 2352 C C . PHE A 1 316 ? -12.229 9.903 -21.576 1.00 77.19 316 PHE A C 1
ATOM 2354 O O . PHE A 1 316 ? -12.493 9.674 -22.751 1.00 77.19 316 PHE A O 1
ATOM 2361 N N . THR A 1 317 ? -13.135 9.686 -20.619 1.00 69.06 317 THR A N 1
ATOM 2362 C CA . THR A 1 317 ? -14.409 9.012 -20.928 1.00 69.06 317 THR A CA 1
ATOM 2363 C C . THR A 1 317 ? -15.536 9.980 -21.280 1.00 69.06 317 THR A C 1
ATOM 2365 O O . THR A 1 317 ? -16.306 9.703 -22.195 1.00 69.06 317 THR A O 1
ATOM 2368 N N . LEU A 1 318 ? -15.664 11.115 -20.582 1.00 60.91 318 LEU A N 1
ATOM 2369 C CA . LEU A 1 318 ? -16.746 12.069 -20.874 1.00 60.91 318 LEU A CA 1
ATOM 2370 C C . LEU A 1 318 ? -16.442 12.969 -22.079 1.00 60.91 318 LEU A C 1
ATOM 2372 O O . LEU A 1 318 ? -17.379 13.462 -22.703 1.00 60.91 318 LEU A O 1
ATOM 2376 N N . ARG A 1 319 ? -15.160 13.189 -22.410 1.00 57.59 319 ARG A N 1
ATOM 2377 C CA . ARG A 1 319 ? -14.758 14.110 -23.487 1.00 57.59 319 ARG A CA 1
ATOM 2378 C C . ARG A 1 319 ? -14.190 13.430 -24.741 1.00 57.59 319 ARG A C 1
ATOM 2380 O O . ARG A 1 319 ? -14.342 14.019 -25.807 1.00 57.59 319 ARG A O 1
ATOM 2387 N N . CYS A 1 320 ? -13.559 12.246 -24.658 1.00 55.56 320 CYS A N 1
ATOM 2388 C CA . CYS A 1 320 ? -12.902 11.620 -25.825 1.00 55.56 320 CYS A CA 1
ATOM 2389 C C . CYS A 1 320 ? -13.737 10.536 -26.536 1.00 55.56 320 CYS A C 1
ATOM 2391 O O . CYS A 1 320 ? -13.635 10.443 -27.752 1.00 55.56 320 CYS A O 1
ATOM 2393 N N . ALA A 1 321 ? -14.528 9.725 -25.815 1.00 55.22 321 ALA A N 1
ATOM 2394 C CA . ALA A 1 321 ? -15.568 8.789 -26.297 1.00 55.22 321 ALA A CA 1
ATOM 2395 C C . ALA A 1 321 ? -15.959 7.819 -25.159 1.00 55.22 321 ALA A C 1
ATOM 2397 O O . ALA A 1 321 ? -15.167 7.576 -24.248 1.00 55.22 321 ALA A O 1
ATOM 2398 N N . SER A 1 322 ? -17.145 7.201 -25.232 1.00 58.78 322 SER A N 1
ATOM 2399 C CA . SER A 1 322 ? -17.669 6.265 -24.217 1.00 58.78 322 SER A CA 1
ATOM 2400 C C . SER A 1 322 ? -16.891 4.950 -24.054 1.00 58.78 322 SER A C 1
ATOM 2402 O O . SER A 1 322 ? -17.097 4.259 -23.057 1.00 58.78 322 SER A O 1
ATOM 2404 N N . ASP A 1 323 ? -16.001 4.611 -24.992 1.00 75.75 323 ASP A N 1
ATOM 2405 C CA . ASP A 1 323 ? -15.483 3.243 -25.155 1.00 75.75 323 ASP A CA 1
ATOM 2406 C C . ASP A 1 323 ? -14.043 3.053 -24.630 1.00 75.75 323 ASP A C 1
ATOM 2408 O O . ASP A 1 323 ? -13.491 1.954 -24.709 1.00 75.75 323 ASP A O 1
ATOM 2412 N N . ILE A 1 324 ? -13.415 4.102 -24.078 1.00 85.38 324 ILE A N 1
ATOM 2413 C CA . ILE A 1 324 ? -12.068 4.005 -23.490 1.00 85.38 324 ILE A CA 1
ATOM 2414 C C . ILE A 1 324 ? -12.127 3.232 -22.170 1.00 85.38 324 ILE A C 1
ATOM 2416 O O . ILE A 1 324 ? -12.851 3.605 -21.243 1.00 85.38 324 ILE A O 1
ATOM 2420 N N . VAL A 1 325 ? -11.300 2.191 -22.055 1.00 89.00 325 VAL A N 1
ATOM 2421 C CA . VAL A 1 325 ? -11.193 1.369 -20.847 1.00 89.00 325 VAL A CA 1
ATOM 2422 C C . VAL A 1 325 ? -10.155 1.950 -19.887 1.00 89.00 325 VAL A C 1
ATOM 2424 O O . VAL A 1 325 ? -8.991 2.126 -20.246 1.00 89.00 325 VAL A O 1
ATOM 2427 N N . ILE A 1 326 ? -10.546 2.194 -18.638 1.00 89.50 326 ILE A N 1
ATOM 2428 C CA . ILE A 1 326 ? -9.621 2.574 -17.564 1.00 89.50 326 ILE A CA 1
ATOM 2429 C C . ILE A 1 326 ? -9.206 1.312 -16.814 1.00 89.50 326 ILE A C 1
ATOM 2431 O O . ILE A 1 326 ? -10.026 0.451 -16.499 1.00 89.50 326 ILE A O 1
ATOM 2435 N N . THR A 1 327 ? -7.913 1.162 -16.557 1.00 91.19 327 THR A N 1
ATOM 2436 C CA . THR A 1 327 ? -7.332 -0.050 -15.978 1.00 91.19 327 THR A CA 1
ATOM 2437 C C . THR A 1 327 ? -6.356 0.301 -14.872 1.00 91.19 327 THR A C 1
ATOM 2439 O O . THR A 1 327 ? -5.488 1.145 -15.060 1.00 91.19 327 THR A O 1
ATOM 2442 N N . THR A 1 328 ? -6.459 -0.364 -13.729 1.00 91.94 328 THR A N 1
ATOM 2443 C CA . THR A 1 328 ? -5.427 -0.336 -12.689 1.00 91.94 328 THR A CA 1
ATOM 2444 C C . THR A 1 328 ? -4.554 -1.581 -12.775 1.00 91.94 328 THR A C 1
ATOM 2446 O O . THR A 1 328 ? -4.984 -2.644 -13.235 1.00 91.94 328 THR A O 1
ATOM 2449 N N . ALA A 1 329 ? -3.299 -1.438 -12.364 1.00 91.56 329 ALA A N 1
ATOM 2450 C CA . ALA A 1 329 ? -2.286 -2.476 -12.437 1.00 91.56 329 ALA A CA 1
ATOM 2451 C C . ALA A 1 329 ? -1.427 -2.478 -11.165 1.00 91.56 329 ALA A C 1
ATOM 2453 O O . ALA A 1 329 ? -0.818 -1.466 -10.811 1.00 91.56 329 ALA A O 1
ATOM 2454 N N . TYR A 1 330 ? -1.348 -3.633 -10.507 1.00 92.81 330 TYR A N 1
ATOM 2455 C CA . TYR A 1 330 ? -0.493 -3.879 -9.346 1.00 92.81 330 TYR A CA 1
ATOM 2456 C C . TYR A 1 330 ? 0.574 -4.913 -9.684 1.00 92.81 330 TYR A C 1
ATOM 2458 O O . TYR A 1 330 ? 0.291 -5.918 -10.338 1.00 92.81 330 TYR A O 1
ATOM 2466 N N . GLY A 1 331 ? 1.801 -4.678 -9.229 1.00 91.94 331 GLY A N 1
ATOM 2467 C CA . GLY A 1 331 ? 2.922 -5.529 -9.574 1.00 91.94 331 GLY A CA 1
ATOM 2468 C C . GLY A 1 331 ? 4.239 -5.130 -8.917 1.00 91.94 331 GLY A C 1
ATOM 2469 O O . GLY A 1 331 ? 4.362 -4.055 -8.325 1.00 91.94 331 GLY A O 1
ATOM 2470 N N . MET A 1 332 ? 5.231 -6.010 -9.040 1.00 91.94 332 MET A N 1
ATOM 2471 C CA . MET A 1 332 ? 6.567 -5.862 -8.462 1.00 91.94 332 MET A CA 1
ATOM 2472 C C . MET A 1 332 ? 7.631 -6.528 -9.342 1.00 91.94 332 MET A C 1
ATOM 2474 O O . MET A 1 332 ? 7.323 -7.309 -10.245 1.00 91.94 332 MET A O 1
ATOM 2478 N N . THR A 1 333 ? 8.904 -6.226 -9.080 1.00 93.19 333 THR A N 1
ATOM 2479 C CA . THR A 1 333 ? 10.030 -6.786 -9.843 1.00 93.19 333 THR A CA 1
ATOM 2480 C C . THR A 1 333 ? 10.106 -8.308 -9.703 1.00 93.19 333 THR A C 1
ATOM 2482 O O . THR A 1 333 ? 10.338 -8.996 -10.690 1.00 93.19 333 THR A O 1
ATOM 2485 N N . GLU A 1 334 ? 9.835 -8.836 -8.510 1.00 94.88 334 GLU A N 1
ATOM 2486 C CA . GLU A 1 334 ? 9.823 -10.268 -8.187 1.00 94.88 334 GLU A CA 1
ATOM 2487 C C . GLU A 1 334 ? 8.745 -11.071 -8.940 1.00 94.88 334 GLU A C 1
ATOM 2489 O O . GLU A 1 334 ? 8.826 -12.294 -8.988 1.00 94.88 334 GLU A O 1
ATOM 2494 N N . ALA A 1 335 ? 7.769 -10.395 -9.554 1.00 93.62 335 ALA A N 1
ATOM 2495 C CA . ALA A 1 335 ? 6.724 -10.990 -10.391 1.00 93.62 335 ALA A CA 1
ATOM 2496 C C . ALA A 1 335 ? 6.946 -10.739 -11.897 1.00 93.62 335 ALA A C 1
ATOM 2498 O O . ALA A 1 335 ? 6.000 -10.807 -12.680 1.00 93.62 335 ALA A O 1
ATOM 2499 N N . ALA A 1 336 ? 8.161 -10.336 -12.292 1.00 92.88 336 ALA A N 1
ATOM 2500 C CA . ALA A 1 336 ? 8.505 -9.899 -13.648 1.00 92.88 336 ALA A CA 1
ATOM 2501 C C . ALA A 1 336 ? 7.658 -8.725 -14.186 1.00 92.88 336 ALA A C 1
ATOM 2503 O O . ALA A 1 336 ? 7.673 -8.460 -15.383 1.00 92.88 336 ALA A O 1
ATOM 2504 N N . GLY A 1 337 ? 6.941 -7.995 -13.324 1.00 91.06 337 GLY A N 1
ATOM 2505 C CA . GLY A 1 337 ? 6.066 -6.904 -13.746 1.00 91.06 337 GLY A CA 1
ATOM 2506 C C . GLY A 1 337 ? 4.726 -6.939 -13.032 1.00 91.06 337 GLY A C 1
ATOM 2507 O O . GLY A 1 337 ? 4.623 -6.426 -11.923 1.00 91.06 337 GLY A O 1
ATOM 2508 N N . LEU A 1 338 ? 3.696 -7.481 -13.682 1.00 91.94 338 LEU A N 1
ATOM 2509 C CA . LEU A 1 338 ? 2.293 -7.400 -13.258 1.00 91.94 338 LEU A CA 1
ATOM 2510 C C . LEU A 1 338 ? 1.855 -8.615 -12.421 1.00 91.94 338 LEU A C 1
ATOM 2512 O O . LEU A 1 338 ? 2.059 -9.749 -12.837 1.00 91.94 338 LEU A O 1
ATOM 2516 N N . ILE A 1 339 ? 1.175 -8.388 -11.295 1.00 93.88 339 ILE A N 1
ATOM 2517 C CA . ILE A 1 339 ? 0.516 -9.432 -10.488 1.00 93.88 339 ILE A CA 1
ATOM 2518 C C . ILE A 1 339 ? -0.991 -9.436 -10.761 1.00 93.88 339 ILE A C 1
ATOM 2520 O O . ILE A 1 339 ? -1.557 -10.475 -11.103 1.00 93.88 339 ILE A O 1
ATOM 2524 N N . ALA A 1 340 ? -1.639 -8.273 -10.639 1.00 93.88 340 ALA A N 1
ATOM 2525 C CA . ALA A 1 340 ? -3.088 -8.126 -10.758 1.00 93.88 340 ALA A CA 1
ATOM 2526 C C . ALA A 1 340 ? -3.479 -6.906 -11.603 1.00 93.88 340 ALA A C 1
ATOM 2528 O O . ALA A 1 340 ? -2.750 -5.911 -11.644 1.00 93.88 340 ALA A O 1
ATOM 2529 N N . THR A 1 341 ? -4.617 -6.986 -12.301 1.00 93.19 341 THR A N 1
ATOM 2530 C CA . THR A 1 341 ? -5.151 -5.856 -13.083 1.00 93.19 341 THR A CA 1
ATOM 2531 C C . THR A 1 341 ? -6.678 -5.841 -13.141 1.00 93.19 341 THR A C 1
ATOM 2533 O O . THR A 1 341 ? -7.327 -6.898 -13.197 1.00 93.19 341 THR A O 1
ATOM 2536 N N . SER A 1 342 ? -7.275 -4.644 -13.098 1.00 90.88 342 SER A N 1
ATOM 2537 C CA . SER A 1 342 ? -8.735 -4.480 -13.073 1.00 90.88 342 SER A CA 1
ATOM 2538 C C . SER A 1 342 ? -9.406 -4.970 -14.354 1.00 90.88 342 SER A C 1
ATOM 2540 O O . SER A 1 342 ? -8.814 -4.996 -15.432 1.00 90.88 342 SER A O 1
ATOM 2542 N N . GLN A 1 343 ? -10.673 -5.364 -14.225 1.00 81.44 343 GLN A N 1
ATOM 2543 C CA . GLN A 1 343 ? -11.519 -5.806 -15.333 1.00 81.44 343 GLN A CA 1
ATOM 2544 C C . GLN A 1 343 ? -12.632 -4.785 -15.605 1.00 81.44 343 GLN A C 1
ATOM 2546 O O . GLN A 1 343 ? -12.914 -3.928 -14.772 1.00 81.44 343 GLN A O 1
ATOM 2551 N N . GLY A 1 344 ? -13.282 -4.904 -16.765 1.00 81.25 344 GLY A N 1
ATOM 2552 C CA . GLY A 1 344 ? -14.372 -4.012 -17.170 1.00 81.25 344 GLY A CA 1
ATOM 2553 C C . GLY A 1 344 ? -13.889 -2.672 -17.729 1.00 81.25 344 GLY A C 1
ATOM 2554 O O . GLY A 1 344 ? -12.698 -2.468 -17.937 1.00 81.25 344 GLY A O 1
ATOM 2555 N N . HIS A 1 345 ? -14.837 -1.772 -18.009 1.00 80.44 345 HIS A N 1
ATOM 2556 C CA . HIS A 1 345 ? -14.540 -0.442 -18.561 1.00 80.44 345 HIS A CA 1
ATOM 2557 C C . HIS A 1 345 ? -13.960 0.514 -17.515 1.00 80.44 345 HIS A C 1
ATOM 2559 O O . HIS A 1 345 ? -13.241 1.448 -17.865 1.00 80.44 345 HIS A O 1
ATOM 2565 N N . ARG A 1 346 ? -14.294 0.299 -16.236 1.00 83.31 346 ARG A N 1
ATOM 2566 C CA . ARG A 1 346 ? -13.855 1.128 -15.116 1.00 83.31 346 ARG A CA 1
ATOM 2567 C C . ARG A 1 346 ? -13.495 0.245 -13.921 1.00 83.31 346 ARG A C 1
ATOM 2569 O O . ARG A 1 346 ? -14.259 -0.674 -13.629 1.00 83.31 346 ARG A O 1
ATOM 2576 N N . PRO A 1 347 ? -12.378 0.524 -13.232 1.00 80.81 347 PRO A N 1
ATOM 2577 C CA . PRO A 1 347 ? -12.032 -0.152 -11.994 1.00 80.81 347 PRO A CA 1
ATOM 2578 C C . PRO A 1 347 ? -13.102 0.073 -10.921 1.00 80.81 347 PRO A C 1
ATOM 2580 O O . PRO A 1 347 ? -13.623 1.181 -10.770 1.00 80.81 347 PRO A O 1
ATOM 2583 N N . GLU A 1 348 ? -13.392 -0.973 -10.153 1.00 82.06 348 GLU A N 1
ATOM 2584 C CA . GLU A 1 348 ? -14.206 -0.862 -8.946 1.00 82.06 348 GLU A CA 1
ATOM 2585 C C . GLU A 1 348 ? -13.447 -0.082 -7.867 1.00 82.06 348 GLU A C 1
ATOM 2587 O O . GLU A 1 348 ? -12.234 -0.237 -7.688 1.00 82.06 348 GLU A O 1
ATOM 2592 N N . SER A 1 349 ? -14.176 0.742 -7.122 1.00 82.19 349 SER A N 1
ATOM 2593 C CA . SER A 1 349 ? -13.649 1.467 -5.973 1.00 82.19 349 SER A CA 1
ATOM 2594 C C . SER A 1 349 ? -14.509 1.170 -4.755 1.00 82.19 349 SER A C 1
ATOM 2596 O O . SER A 1 349 ? -15.736 1.149 -4.847 1.00 82.19 349 SER A O 1
ATOM 2598 N N . LEU A 1 350 ? -13.857 0.964 -3.615 1.00 80.75 350 LEU A N 1
ATOM 2599 C CA . LEU A 1 350 ? -14.502 0.800 -2.322 1.00 80.75 350 LEU A CA 1
ATOM 2600 C C . LEU A 1 350 ? -14.165 1.983 -1.441 1.00 80.75 350 LEU A C 1
ATOM 2602 O O . LEU A 1 350 ? -13.019 2.417 -1.359 1.00 80.75 350 LEU A O 1
ATOM 2606 N N . THR A 1 351 ? -15.174 2.482 -0.752 1.00 79.25 351 THR A N 1
ATOM 2607 C CA . THR A 1 351 ? -15.026 3.576 0.193 1.00 79.25 351 THR A CA 1
ATOM 2608 C C . THR A 1 351 ? -14.910 2.964 1.587 1.00 79.25 351 THR A C 1
ATOM 2610 O O . THR A 1 351 ? -15.895 2.511 2.160 1.00 79.25 351 THR A O 1
ATOM 2613 N N . ILE A 1 352 ? -13.681 2.860 2.092 1.00 75.38 352 ILE A N 1
ATOM 2614 C CA . ILE A 1 352 ? -13.342 2.318 3.410 1.00 75.38 352 ILE A CA 1
ATOM 2615 C C . ILE A 1 352 ? -13.590 3.396 4.450 1.00 75.38 352 ILE A C 1
ATOM 2617 O O . ILE A 1 352 ? -13.120 4.520 4.325 1.00 75.38 352 ILE A O 1
ATOM 2621 N N . ALA A 1 353 ? -14.323 3.052 5.491 1.00 66.06 353 ALA A N 1
ATOM 2622 C CA . ALA A 1 353 ? -14.886 4.019 6.412 1.00 66.06 353 ALA A CA 1
ATOM 2623 C C . ALA A 1 353 ? -14.014 4.284 7.655 1.00 66.06 353 ALA A C 1
ATOM 2625 O O . ALA A 1 353 ? -14.460 4.953 8.585 1.00 66.06 353 ALA A O 1
ATOM 2626 N N . ASP A 1 354 ? -12.809 3.713 7.716 1.00 69.69 354 ASP A N 1
ATOM 2627 C CA . ASP A 1 354 ? -11.866 3.915 8.817 1.00 69.69 354 ASP A CA 1
ATOM 2628 C C . ASP A 1 354 ? -10.412 3.880 8.313 1.00 69.69 354 ASP A C 1
ATOM 2630 O O . ASP A 1 354 ? -10.039 2.968 7.570 1.00 69.69 354 ASP A O 1
ATOM 2634 N N . MET A 1 355 ? -9.602 4.874 8.693 1.00 75.00 355 MET A N 1
ATOM 2635 C CA . MET A 1 355 ? -8.155 4.888 8.435 1.00 75.00 355 MET A CA 1
ATOM 2636 C C . MET A 1 355 ? -7.373 4.032 9.438 1.00 75.00 355 MET A C 1
ATOM 2638 O O . MET A 1 355 ? -6.283 3.566 9.101 1.00 75.00 355 MET A O 1
ATOM 2642 N N . ALA A 1 356 ? -7.927 3.803 10.631 1.00 74.44 356 ALA A N 1
ATOM 2643 C CA . ALA A 1 356 ? -7.375 2.922 11.646 1.00 74.44 356 ALA A CA 1
ATOM 2644 C C . ALA A 1 356 ? -7.829 1.483 11.365 1.00 74.44 356 ALA A C 1
ATOM 2646 O O . ALA A 1 356 ? -8.973 1.100 11.611 1.00 74.44 356 ALA A O 1
ATOM 2647 N N . MET A 1 357 ? -6.934 0.665 10.817 1.00 76.44 357 MET A N 1
ATOM 2648 C CA . MET A 1 357 ? -7.251 -0.712 10.429 1.00 76.44 357 MET A CA 1
ATOM 2649 C C . MET A 1 357 ? -6.682 -1.699 11.445 1.00 76.44 357 MET A C 1
ATOM 2651 O O . MET A 1 357 ? -5.657 -1.442 12.061 1.00 76.44 357 MET A O 1
ATOM 2655 N N . ILE A 1 358 ? -7.316 -2.855 11.619 1.00 73.81 358 ILE A N 1
ATOM 2656 C CA . ILE A 1 358 ? -6.791 -3.934 12.469 1.00 73.81 358 ILE A CA 1
ATOM 2657 C C . ILE A 1 358 ? -6.337 -5.054 11.542 1.00 73.81 358 ILE A C 1
ATOM 2659 O O . ILE A 1 358 ? -7.162 -5.579 10.799 1.00 73.81 358 ILE A O 1
ATOM 2663 N N . LEU A 1 359 ? -5.054 -5.426 11.566 1.00 75.12 359 LEU A N 1
ATOM 2664 C CA . LEU A 1 359 ? -4.565 -6.586 10.808 1.00 75.12 359 LEU A CA 1
ATOM 2665 C C . LEU A 1 359 ? -5.264 -7.862 11.300 1.00 75.12 359 LEU A C 1
ATOM 2667 O O . LEU A 1 359 ? -5.346 -8.101 12.501 1.00 75.12 359 LEU A O 1
ATOM 2671 N N . GLY A 1 360 ? -5.806 -8.658 10.378 1.00 72.94 360 GLY A N 1
ATOM 2672 C CA . GLY A 1 360 ? -6.704 -9.777 10.685 1.00 72.94 360 GLY A CA 1
ATOM 2673 C C . GLY A 1 360 ? -8.151 -9.362 10.981 1.00 72.94 360 GLY A C 1
ATOM 2674 O O . GLY A 1 360 ? -8.993 -10.217 11.243 1.00 72.94 360 GLY A O 1
ATOM 2675 N N . GLY A 1 361 ? -8.465 -8.066 10.941 1.00 74.38 361 GLY A N 1
ATOM 2676 C CA . GLY A 1 3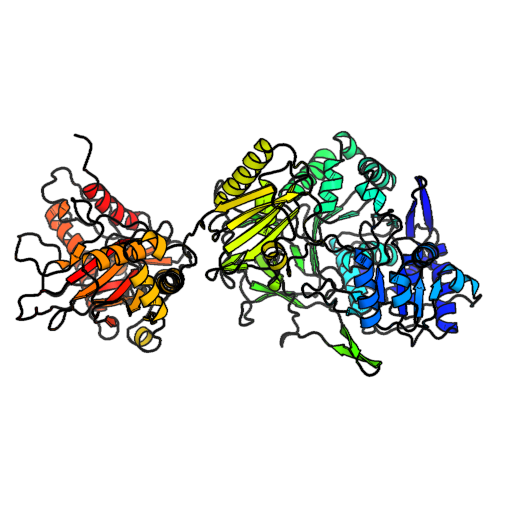61 ? -9.806 -7.520 11.125 1.00 74.38 361 GLY A CA 1
ATOM 2677 C C . GLY A 1 361 ? -10.579 -7.375 9.814 1.00 74.38 361 GLY A C 1
ATOM 2678 O O . GLY A 1 361 ? -10.008 -7.344 8.723 1.00 74.38 361 GLY A O 1
ATOM 2679 N N . LYS A 1 362 ? -11.904 -7.253 9.920 1.00 80.56 362 LYS A N 1
ATOM 2680 C CA . LYS A 1 362 ? -12.775 -6.993 8.770 1.00 80.56 362 LYS A CA 1
ATOM 2681 C C . LYS A 1 362 ? -12.756 -5.507 8.407 1.00 80.56 362 LYS A C 1
ATOM 2683 O O . LYS A 1 362 ? -12.966 -4.651 9.265 1.00 80.56 362 LYS A O 1
ATOM 2688 N N . VAL A 1 363 ? -12.552 -5.204 7.132 1.00 78.50 363 VAL A N 1
ATOM 2689 C CA . VAL A 1 363 ? -12.642 -3.861 6.561 1.00 78.50 363 VAL A CA 1
ATOM 2690 C C . VAL A 1 363 ? -14.090 -3.386 6.622 1.00 78.50 363 VAL A C 1
ATOM 2692 O O . VAL A 1 363 ? -15.018 -4.070 6.186 1.00 78.50 363 VAL A O 1
ATOM 2695 N N . ARG A 1 364 ? -14.289 -2.180 7.156 1.00 77.00 364 ARG A N 1
ATOM 2696 C CA . ARG A 1 364 ? -15.600 -1.535 7.201 1.00 77.00 364 ARG A CA 1
ATOM 2697 C C . ARG A 1 364 ? -15.797 -0.690 5.948 1.00 77.00 364 ARG A C 1
ATOM 2699 O O . ARG A 1 364 ? -15.190 0.369 5.812 1.00 77.00 364 ARG A O 1
ATOM 2706 N N . VAL A 1 365 ? -16.657 -1.146 5.044 1.00 77.44 365 VAL A N 1
ATOM 2707 C CA . VAL A 1 365 ? -17.084 -0.361 3.878 1.00 77.44 365 VAL A CA 1
ATOM 2708 C C . VAL A 1 365 ? -18.144 0.654 4.319 1.00 77.44 365 VAL A C 1
ATOM 2710 O O . VAL A 1 365 ? -19.041 0.326 5.098 1.00 77.44 365 VAL A O 1
ATOM 2713 N N . ALA A 1 366 ? -18.028 1.895 3.854 1.00 69.50 366 ALA A N 1
ATOM 2714 C CA . ALA A 1 366 ? -18.963 2.968 4.167 1.00 69.50 366 ALA A CA 1
ATOM 2715 C C . ALA A 1 366 ? -20.340 2.654 3.574 1.00 69.50 366 ALA A C 1
ATOM 2717 O O . ALA A 1 366 ? -20.462 2.360 2.386 1.00 69.50 366 ALA A O 1
ATOM 2718 N N . SER A 1 367 ? -21.381 2.732 4.403 1.00 60.69 367 SER A N 1
ATOM 2719 C CA . SER A 1 367 ? -22.757 2.391 4.004 1.00 60.69 367 SER A CA 1
ATOM 2720 C C . SER A 1 367 ? -23.649 3.615 3.770 1.00 60.69 367 SER A C 1
ATOM 2722 O O . SER A 1 367 ? -24.715 3.496 3.166 1.00 60.69 367 SER A O 1
ATOM 2724 N N . GLN A 1 368 ? -23.217 4.804 4.211 1.00 53.38 368 GLN A N 1
ATOM 2725 C CA . GLN A 1 368 ? -23.992 6.042 4.130 1.00 53.38 368 GLN A CA 1
ATOM 2726 C C . GLN A 1 368 ? -23.199 7.198 3.518 1.00 53.38 368 GLN A C 1
ATOM 2728 O O . GLN A 1 368 ? -21.995 7.356 3.720 1.00 53.38 368 GLN A O 1
ATOM 2733 N N . LYS A 1 369 ? -23.917 8.059 2.794 1.00 45.25 369 LYS A N 1
ATOM 2734 C CA . LYS A 1 369 ? -23.394 9.302 2.224 1.00 45.25 369 LYS A CA 1
ATOM 2735 C C . LYS A 1 369 ? -23.119 10.289 3.371 1.00 45.25 369 LYS A C 1
ATOM 2737 O O . LYS A 1 369 ? -24.064 10.737 4.010 1.00 45.25 369 LYS A O 1
ATOM 2742 N N . GLY A 1 370 ? -21.850 10.609 3.630 1.00 45.12 370 GLY A N 1
ATOM 2743 C CA . GLY A 1 370 ? -21.432 11.512 4.715 1.00 45.12 370 GLY A CA 1
ATOM 2744 C C . GLY A 1 370 ? -20.630 10.848 5.839 1.00 45.12 370 GLY A C 1
ATOM 2745 O O . GLY A 1 370 ? -20.098 11.562 6.686 1.00 45.12 370 GLY A O 1
ATOM 2746 N N . GLU A 1 371 ? -20.482 9.517 5.838 1.00 51.91 371 GLU A N 1
ATOM 2747 C CA . GLU A 1 371 ? -19.401 8.889 6.602 1.00 51.91 371 GLU A CA 1
ATOM 2748 C C . GLU A 1 371 ? -18.062 9.335 6.025 1.00 51.91 371 GLU A C 1
ATOM 2750 O O . GLU A 1 371 ? -17.882 9.373 4.803 1.00 51.91 371 GLU A O 1
ATOM 2755 N N . VAL A 1 372 ? -17.122 9.678 6.901 1.00 53.31 372 VAL A N 1
ATOM 2756 C CA . VAL A 1 372 ? -15.785 9.996 6.430 1.00 53.31 372 VAL A CA 1
ATOM 2757 C C . VAL A 1 372 ? -15.112 8.706 6.030 1.00 53.31 372 VAL A C 1
ATOM 2759 O O . VAL A 1 372 ? -15.049 7.752 6.804 1.00 53.31 372 VAL A O 1
ATOM 2762 N N . ALA A 1 373 ? -14.689 8.665 4.777 1.00 63.31 373 ALA A N 1
ATOM 2763 C CA . ALA A 1 373 ? -14.286 7.430 4.173 1.00 63.31 373 ALA A CA 1
ATOM 2764 C C . ALA A 1 373 ? -13.270 7.670 3.061 1.00 63.31 373 ALA A C 1
ATOM 2766 O O . ALA A 1 373 ? -13.372 8.603 2.260 1.00 63.31 373 ALA A O 1
ATOM 2767 N N . LEU A 1 374 ? -12.269 6.805 3.033 1.00 71.38 374 LEU A N 1
ATOM 2768 C CA . LEU A 1 374 ? -11.214 6.787 2.049 1.00 71.38 374 LEU A CA 1
ATOM 2769 C C . LEU A 1 374 ? -11.614 5.868 0.905 1.00 71.38 374 LEU A C 1
ATOM 2771 O O . LEU A 1 374 ? -11.916 4.697 1.109 1.00 71.38 374 LEU A O 1
ATOM 2775 N N . THR A 1 375 ? -11.562 6.373 -0.319 1.00 77.75 375 THR A N 1
ATOM 2776 C CA . THR A 1 375 ? -11.829 5.532 -1.483 1.00 77.75 375 THR A CA 1
ATOM 2777 C C . THR A 1 375 ? -10.545 4.873 -1.971 1.00 77.75 375 THR A C 1
ATOM 2779 O O . THR A 1 375 ? -9.589 5.556 -2.330 1.00 77.75 375 THR A O 1
ATOM 2782 N N . VAL A 1 376 ? -10.543 3.542 -1.997 1.00 82.12 376 VAL A N 1
ATOM 2783 C CA . VAL A 1 376 ? -9.468 2.705 -2.529 1.00 82.12 376 VAL A CA 1
ATOM 2784 C C . VAL A 1 376 ? -9.963 2.044 -3.807 1.00 82.12 376 VAL A C 1
ATOM 2786 O O . VAL A 1 376 ? -11.047 1.462 -3.849 1.00 82.12 376 VAL A O 1
ATOM 2789 N N . THR A 1 377 ? -9.169 2.135 -4.865 1.00 86.94 377 THR A N 1
ATOM 2790 C CA . THR A 1 377 ? -9.469 1.491 -6.144 1.00 86.94 377 THR A CA 1
ATOM 2791 C C . THR A 1 377 ? -8.853 0.102 -6.183 1.00 86.94 377 THR A C 1
ATOM 2793 O O . THR A 1 377 ? -7.727 -0.097 -5.725 1.00 86.94 377 THR A O 1
ATOM 2796 N N . THR A 1 378 ? -9.581 -0.862 -6.740 1.00 90.88 378 THR A N 1
ATOM 2797 C CA . THR A 1 378 ? -9.093 -2.233 -6.873 1.00 90.88 378 THR A CA 1
ATOM 2798 C C . THR A 1 378 ? -7.795 -2.294 -7.681 1.00 90.88 378 THR A C 1
ATOM 2800 O O . THR A 1 378 ? -7.630 -1.586 -8.673 1.00 90.88 378 THR A O 1
ATOM 2803 N N . ALA A 1 379 ? -6.881 -3.177 -7.288 1.00 90.88 379 ALA A N 1
ATOM 2804 C CA . ALA A 1 379 ? -5.779 -3.665 -8.113 1.00 90.88 379 ALA A CA 1
ATOM 2805 C C . ALA A 1 379 ? -6.250 -4.703 -9.151 1.00 90.88 379 ALA A C 1
ATOM 2807 O O . ALA A 1 379 ? -5.526 -5.013 -10.096 1.00 90.88 379 ALA A O 1
ATOM 2808 N N . GLY A 1 380 ? -7.470 -5.218 -8.994 1.00 91.69 380 GLY A N 1
ATOM 2809 C CA . GLY A 1 380 ? -8.115 -6.177 -9.872 1.00 91.69 380 GLY A CA 1
ATOM 2810 C C . GLY A 1 380 ? -7.761 -7.622 -9.564 1.00 91.69 380 GLY A C 1
ATOM 2811 O O . GLY A 1 380 ? -7.444 -7.973 -8.430 1.00 91.69 380 GLY A O 1
ATOM 2812 N N . LYS A 1 381 ? -7.838 -8.468 -10.593 1.00 92.19 381 LYS A N 1
ATOM 2813 C CA . LYS A 1 381 ? -7.694 -9.920 -10.450 1.00 92.19 381 LYS A CA 1
ATOM 2814 C C . LYS A 1 381 ? -6.268 -10.379 -10.765 1.00 92.19 381 LYS A C 1
ATOM 2816 O O . LYS A 1 381 ? -5.644 -9.781 -11.652 1.00 92.19 381 LYS A O 1
ATOM 2821 N N . PRO A 1 382 ? -5.769 -11.436 -10.101 1.00 91.50 382 PRO A N 1
ATOM 2822 C CA . PRO A 1 382 ? -4.470 -12.026 -10.404 1.00 91.50 382 PRO A CA 1
ATOM 2823 C C . PRO A 1 382 ? -4.403 -12.647 -11.805 1.00 91.50 382 PRO A C 1
ATOM 2825 O O . PRO A 1 382 ? -5.417 -12.816 -12.502 1.00 91.50 382 PRO A O 1
ATOM 2828 N N . SER A 1 383 ? -3.175 -12.953 -12.233 1.00 77.44 383 SER A N 1
ATOM 2829 C CA . SER A 1 383 ? -2.929 -13.518 -13.554 1.00 77.44 383 SER A CA 1
ATOM 2830 C C . SER A 1 383 ? -3.445 -14.933 -13.763 1.00 77.44 383 SER A C 1
ATOM 2832 O O . SER A 1 383 ? -3.725 -15.657 -12.816 1.00 77.44 383 SER A O 1
ATOM 2834 N N . HIS A 1 384 ? -3.653 -15.317 -15.027 1.00 75.06 384 HIS A N 1
ATOM 2835 C CA . HIS A 1 384 ? -4.102 -16.673 -15.333 1.00 75.06 384 HIS A CA 1
ATOM 2836 C C . HIS A 1 384 ? -3.029 -17.679 -14.891 1.00 75.06 384 HIS A C 1
ATOM 2838 O O . HIS A 1 384 ? -1.865 -17.521 -15.251 1.00 75.06 384 HIS A O 1
ATOM 2844 N N . GLY A 1 385 ? -3.419 -18.675 -14.092 1.00 82.81 385 GLY A N 1
ATOM 2845 C CA . GLY A 1 385 ? -2.480 -19.599 -13.446 1.00 82.81 385 GLY A CA 1
ATOM 2846 C C . GLY A 1 385 ? -1.777 -19.029 -12.207 1.00 82.81 385 GLY A C 1
ATOM 2847 O O . GLY A 1 385 ? -0.891 -19.690 -11.673 1.00 82.81 385 GLY A O 1
ATOM 2848 N N . SER A 1 386 ? -2.160 -17.832 -11.750 1.00 89.94 386 SER A N 1
ATOM 2849 C CA . SER A 1 386 ? -1.648 -17.221 -10.525 1.00 89.94 386 SER A CA 1
ATOM 2850 C C . SER A 1 386 ? -2.732 -17.067 -9.479 1.00 89.94 386 SER A C 1
ATOM 2852 O O . SER A 1 386 ? -3.904 -16.845 -9.781 1.00 89.94 386 SER A O 1
ATOM 2854 N N . GLU A 1 387 ? -2.300 -17.116 -8.231 1.00 94.38 387 GLU A N 1
ATOM 2855 C CA . GLU A 1 387 ? -3.145 -16.993 -7.057 1.00 94.38 387 GLU A CA 1
ATOM 2856 C C . GLU A 1 387 ? -2.616 -15.870 -6.181 1.00 94.38 387 GLU A C 1
ATOM 2858 O O . GLU A 1 387 ? -1.407 -15.681 -6.040 1.00 94.38 387 GLU A O 1
ATOM 2863 N N . VAL A 1 388 ? -3.541 -15.118 -5.599 1.00 96.50 388 VAL A N 1
ATOM 2864 C CA . VAL A 1 388 ? -3.257 -14.126 -4.568 1.00 96.50 388 VAL A CA 1
ATOM 2865 C C . VAL A 1 388 ? -4.131 -14.468 -3.382 1.00 96.50 388 VAL A C 1
ATOM 2867 O O . VAL A 1 388 ? -5.319 -14.735 -3.553 1.00 96.50 388 VAL A O 1
ATOM 2870 N N . ARG A 1 389 ? -3.537 -14.430 -2.194 1.00 96.12 389 ARG A N 1
ATOM 2871 C CA . ARG A 1 389 ? -4.249 -14.606 -0.934 1.00 96.12 389 ARG A CA 1
ATOM 2872 C C . ARG A 1 389 ? -3.859 -13.531 0.061 1.00 96.12 389 ARG A C 1
ATOM 2874 O O . ARG A 1 389 ? -2.843 -12.849 -0.100 1.00 96.12 389 ARG A O 1
ATOM 2881 N N . ILE A 1 390 ? -4.672 -13.421 1.099 1.00 97.62 390 ILE A N 1
ATOM 2882 C CA . ILE A 1 390 ? -4.449 -12.519 2.221 1.00 97.62 390 ILE A CA 1
ATOM 2883 C C . ILE A 1 390 ? -4.247 -13.376 3.458 1.00 97.62 390 ILE A C 1
ATOM 2885 O O . ILE A 1 390 ? -5.060 -14.259 3.712 1.00 97.62 390 ILE A O 1
ATOM 2889 N N . VAL A 1 391 ? -3.179 -13.130 4.212 1.00 92.81 391 VAL A N 1
ATOM 2890 C CA . VAL A 1 391 ? -2.869 -13.891 5.429 1.00 92.81 391 VAL A CA 1
ATOM 2891 C C . VAL A 1 391 ? -2.718 -12.988 6.649 1.00 92.81 391 VAL A C 1
ATOM 2893 O O . VAL A 1 391 ? -2.351 -11.816 6.531 1.00 92.81 391 VAL A O 1
ATOM 2896 N N . ASP A 1 392 ? -3.007 -13.518 7.832 1.00 84.31 392 ASP A N 1
ATOM 2897 C CA . ASP A 1 392 ? -2.743 -12.836 9.102 1.00 84.31 392 ASP A CA 1
ATOM 2898 C C . ASP A 1 392 ? -1.268 -12.951 9.543 1.00 84.31 392 ASP A C 1
ATOM 2900 O O . ASP A 1 392 ? -0.409 -13.455 8.815 1.00 84.31 392 ASP A O 1
ATOM 2904 N N . GLY A 1 393 ? -0.957 -12.464 10.750 1.00 78.50 393 GLY A N 1
ATOM 2905 C CA . GLY A 1 393 ? 0.395 -12.533 11.321 1.00 78.50 393 GLY A CA 1
ATOM 2906 C C . GLY A 1 393 ? 0.888 -13.952 11.645 1.00 78.50 393 GLY A C 1
ATOM 2907 O O . GLY A 1 393 ? 2.083 -14.138 11.858 1.00 78.50 393 GLY A O 1
ATOM 2908 N N . GLU A 1 394 ? -0.000 -14.949 11.654 1.00 78.81 394 GLU A N 1
ATOM 2909 C CA . GLU A 1 394 ? 0.314 -16.371 11.847 1.00 78.81 394 GLU A CA 1
ATOM 2910 C C . GLU A 1 394 ? 0.312 -17.145 10.513 1.00 78.81 394 GLU A C 1
ATOM 2912 O O . GLU A 1 394 ? 0.343 -18.376 10.510 1.00 78.81 394 GLU A O 1
ATOM 2917 N N . ALA A 1 395 ? 0.295 -16.432 9.379 1.00 82.19 395 ALA A N 1
ATOM 2918 C CA . ALA A 1 395 ? 0.232 -16.980 8.023 1.00 82.19 395 ALA A CA 1
ATOM 2919 C C . ALA A 1 395 ? -1.034 -17.813 7.732 1.00 82.19 395 ALA A C 1
ATOM 2921 O O . ALA A 1 395 ? -1.026 -18.686 6.860 1.00 82.19 395 ALA A O 1
ATOM 2922 N N . ARG A 1 396 ? -2.143 -17.545 8.433 1.00 86.38 396 ARG A N 1
ATOM 2923 C CA . ARG A 1 396 ? -3.448 -18.157 8.142 1.00 86.38 396 ARG A CA 1
ATOM 2924 C C . ARG A 1 396 ? -4.187 -17.329 7.105 1.00 86.38 396 ARG A C 1
ATOM 2926 O O . ARG A 1 396 ? -4.271 -16.111 7.238 1.00 86.38 396 ARG A O 1
ATOM 2933 N N . GLU A 1 397 ? -4.744 -17.992 6.096 1.00 94.06 397 GLU A N 1
ATOM 2934 C CA . GLU A 1 397 ? -5.541 -17.333 5.063 1.00 94.06 397 GLU A CA 1
ATOM 2935 C C . GLU A 1 397 ? -6.811 -16.702 5.649 1.00 94.06 397 GLU A C 1
ATOM 2937 O O . GLU A 1 397 ? -7.533 -17.315 6.439 1.00 94.06 397 GLU A O 1
ATOM 2942 N N . LEU A 1 398 ? -7.065 -15.455 5.260 1.00 90.88 398 LEU A N 1
ATOM 2943 C CA . LEU A 1 398 ? -8.174 -14.635 5.721 1.00 90.88 398 LEU A CA 1
ATOM 2944 C C . LEU A 1 398 ? -9.296 -14.586 4.671 1.00 90.88 398 LEU A C 1
ATOM 2946 O O . LEU A 1 398 ? -9.020 -14.545 3.470 1.00 90.88 398 LEU A O 1
ATOM 2950 N N . PRO A 1 399 ? -10.572 -14.548 5.097 1.00 90.88 399 PRO A N 1
ATOM 2951 C CA . PRO A 1 399 ? -11.700 -14.481 4.175 1.00 90.88 399 PRO A CA 1
ATOM 2952 C C . PRO A 1 399 ? -11.831 -13.105 3.498 1.00 90.88 399 PRO A C 1
ATOM 2954 O O . PRO A 1 399 ? -11.259 -12.107 3.937 1.00 90.88 399 PRO A O 1
ATOM 2957 N N . SER A 1 400 ? -12.652 -13.035 2.442 1.00 92.06 400 SER A N 1
ATOM 2958 C CA . SER A 1 400 ? -12.992 -11.777 1.759 1.00 92.06 400 SER A CA 1
ATOM 2959 C C . SER A 1 400 ? -13.452 -10.698 2.748 1.00 92.06 400 SER A C 1
ATOM 2961 O O . SER A 1 400 ? -14.229 -10.955 3.672 1.00 92.06 400 SER A O 1
ATOM 2963 N N . GLY A 1 401 ? -12.983 -9.477 2.528 1.00 87.56 401 GLY A N 1
ATOM 2964 C CA . GLY A 1 401 ? -13.236 -8.306 3.350 1.00 87.56 401 GLY A CA 1
ATOM 2965 C C . GLY A 1 401 ? -12.320 -8.189 4.567 1.00 87.56 401 GLY A C 1
ATOM 2966 O O . GLY A 1 401 ? -12.520 -7.266 5.346 1.00 87.56 401 GLY A O 1
ATOM 2967 N N . TYR A 1 402 ? -11.342 -9.078 4.772 1.00 87.75 402 TYR A N 1
ATOM 2968 C CA . TYR A 1 402 ? -10.393 -9.000 5.890 1.00 87.75 402 TYR A CA 1
ATOM 2969 C C . TYR A 1 402 ? -9.015 -8.531 5.427 1.00 87.75 402 TYR A C 1
ATOM 2971 O O . TYR A 1 402 ? -8.516 -8.961 4.388 1.00 87.75 402 TYR A O 1
ATOM 2979 N N . ILE A 1 403 ? -8.405 -7.638 6.207 1.00 87.81 403 ILE A N 1
ATOM 2980 C CA . ILE A 1 403 ? -7.103 -7.040 5.898 1.00 87.81 403 ILE A CA 1
ATOM 2981 C C . ILE A 1 403 ? -5.953 -7.874 6.460 1.00 87.81 403 ILE A C 1
ATOM 2983 O O . ILE A 1 403 ? -5.983 -8.301 7.612 1.00 87.81 403 ILE A O 1
ATOM 2987 N N . GLY A 1 404 ? -4.903 -8.056 5.666 1.00 92.00 404 GLY A N 1
ATOM 2988 C CA . GLY A 1 404 ? -3.708 -8.793 6.058 1.00 92.00 404 GLY A CA 1
ATOM 2989 C C . GLY A 1 404 ? -2.567 -8.633 5.058 1.00 92.00 404 GLY A C 1
ATOM 2990 O O . GLY A 1 404 ? -2.563 -7.723 4.225 1.00 92.00 404 GLY A O 1
ATOM 2991 N N . HIS A 1 405 ? -1.580 -9.515 5.153 1.00 94.81 405 HIS A N 1
ATOM 2992 C CA . HIS A 1 405 ? -0.431 -9.560 4.258 1.00 94.81 405 HIS A CA 1
ATOM 2993 C C . HIS A 1 405 ? -0.813 -10.164 2.909 1.00 94.81 405 HIS A C 1
ATOM 2995 O O . HIS A 1 405 ? -1.444 -11.216 2.854 1.00 94.81 405 HIS A O 1
ATOM 3001 N N . VAL A 1 406 ? -0.404 -9.509 1.822 1.00 96.94 406 VAL A N 1
ATOM 3002 C CA . VAL A 1 406 ? -0.614 -10.008 0.460 1.00 96.94 406 VAL A CA 1
ATOM 3003 C C . VAL A 1 406 ? 0.480 -11.019 0.128 1.00 96.94 406 VAL A C 1
ATOM 3005 O O . VAL A 1 406 ? 1.674 -10.694 0.147 1.00 96.94 406 VAL A O 1
ATOM 3008 N N . GLU A 1 407 ? 0.084 -12.229 -0.242 1.00 97.12 407 GLU A N 1
ATOM 3009 C CA . GLU A 1 407 ? 0.986 -13.234 -0.801 1.00 97.12 407 GLU A CA 1
ATOM 3010 C C . GLU A 1 407 ? 0.521 -13.633 -2.198 1.00 97.12 407 GLU A C 1
ATOM 3012 O O . GLU A 1 407 ? -0.677 -13.617 -2.492 1.00 97.12 407 GLU A O 1
ATOM 3017 N N . PHE A 1 408 ? 1.460 -13.999 -3.071 1.00 96.00 408 PHE A N 1
ATOM 3018 C CA . PHE A 1 408 ? 1.120 -14.444 -4.421 1.00 96.00 408 PHE A CA 1
ATOM 3019 C C . PHE A 1 408 ? 1.923 -15.664 -4.861 1.00 96.00 408 PHE A C 1
ATOM 3021 O O . PHE A 1 408 ? 3.077 -15.841 -4.478 1.00 96.00 408 PHE A O 1
ATOM 3028 N N . ARG A 1 409 ? 1.320 -16.479 -5.719 1.00 94.88 409 ARG A N 1
ATOM 3029 C CA . ARG A 1 409 ? 1.952 -17.599 -6.418 1.00 94.88 409 ARG A CA 1
ATOM 3030 C C . ARG A 1 409 ? 1.721 -17.417 -7.910 1.00 94.88 409 ARG A C 1
ATOM 3032 O O . ARG A 1 409 ? 0.595 -17.147 -8.316 1.00 94.88 409 ARG A O 1
ATOM 3039 N N . SER A 1 410 ? 2.770 -17.512 -8.726 1.00 92.69 410 SER A N 1
ATOM 3040 C CA . SER A 1 410 ? 2.678 -17.223 -10.162 1.00 92.69 410 SER A CA 1
ATOM 3041 C C . SER A 1 410 ? 3.760 -17.933 -10.983 1.00 92.69 410 SER A C 1
ATOM 3043 O O . SER A 1 410 ? 4.891 -18.029 -10.507 1.00 92.69 410 SER A O 1
ATOM 3045 N N . PRO A 1 411 ? 3.482 -18.310 -12.248 1.00 91.62 411 PRO A N 1
ATOM 3046 C CA . PRO A 1 411 ? 4.512 -18.666 -13.230 1.00 91.62 411 PRO A CA 1
ATOM 3047 C C . PRO A 1 411 ? 5.489 -17.518 -13.541 1.00 91.62 411 PRO A C 1
ATOM 3049 O O . PRO A 1 411 ? 6.554 -17.743 -14.105 1.00 91.62 411 PRO A O 1
ATOM 3052 N N . SER A 1 412 ? 5.136 -16.277 -13.187 1.00 92.88 412 SER A N 1
ATOM 3053 C CA . SER A 1 412 ? 5.989 -15.095 -13.357 1.00 92.88 412 SER A CA 1
ATOM 3054 C C . SER A 1 412 ? 6.919 -14.812 -12.172 1.00 92.88 412 SER A C 1
ATOM 3056 O O . SER A 1 412 ? 7.484 -13.722 -12.090 1.00 92.88 412 SER A O 1
ATOM 3058 N N . LEU A 1 413 ? 7.077 -15.755 -11.241 1.00 95.19 413 LEU A N 1
ATOM 3059 C CA . LEU A 1 413 ? 7.957 -15.584 -10.090 1.00 95.19 413 LEU A CA 1
ATOM 3060 C C . LEU A 1 413 ? 9.441 -15.582 -10.510 1.00 95.19 413 LEU A C 1
ATOM 3062 O O . LEU A 1 413 ? 9.876 -16.359 -11.356 1.00 95.19 413 LEU A O 1
ATOM 3066 N N . PHE A 1 414 ? 10.221 -14.687 -9.911 1.00 96.38 414 PHE A N 1
ATOM 3067 C CA . PHE A 1 414 ? 11.680 -14.623 -10.033 1.00 96.38 414 PHE A CA 1
ATOM 3068 C C . PHE A 1 414 ? 12.413 -15.856 -9.459 1.00 96.38 414 PHE A C 1
ATOM 3070 O O . PHE A 1 414 ? 11.896 -16.546 -8.583 1.00 96.38 414 PHE A O 1
ATOM 3077 N N . ASN A 1 415 ? 13.669 -16.075 -9.873 1.00 94.50 415 ASN A N 1
ATOM 3078 C CA . ASN A 1 415 ? 14.492 -17.201 -9.397 1.00 94.50 415 ASN A CA 1
ATOM 3079 C C . ASN A 1 415 ? 15.072 -16.989 -7.992 1.00 94.50 415 ASN A C 1
ATOM 3081 O O . ASN A 1 415 ? 15.426 -17.949 -7.301 1.00 94.50 415 ASN A O 1
ATOM 3085 N N . GLY A 1 416 ? 15.240 -15.727 -7.594 1.00 94.88 416 GLY A N 1
ATOM 3086 C CA . GLY A 1 416 ? 15.897 -15.352 -6.349 1.00 94.88 416 GLY A CA 1
ATOM 3087 C C . GLY A 1 416 ? 16.626 -14.014 -6.415 1.00 94.88 416 GLY A C 1
ATOM 3088 O O . GLY A 1 416 ? 16.659 -13.330 -7.444 1.00 94.88 416 GLY A O 1
ATOM 3089 N N . TYR A 1 417 ? 17.220 -13.639 -5.287 1.00 94.62 417 TYR A N 1
ATOM 3090 C CA . TYR A 1 417 ? 18.057 -12.453 -5.171 1.00 94.62 417 TYR A CA 1
ATOM 3091 C C . TYR A 1 417 ? 19.524 -12.808 -5.428 1.00 94.62 417 TYR A C 1
ATOM 3093 O O . TYR A 1 417 ? 20.107 -13.630 -4.723 1.00 94.62 417 TYR A O 1
ATOM 3101 N N . PHE A 1 418 ? 20.117 -12.180 -6.436 1.00 93.31 418 PHE A N 1
ATOM 3102 C CA . PHE A 1 418 ? 21.525 -12.328 -6.782 1.00 93.31 418 PHE A CA 1
ATOM 3103 C C . PHE A 1 418 ? 22.410 -11.466 -5.871 1.00 93.31 418 PHE A C 1
ATOM 3105 O O . PHE A 1 418 ? 22.052 -10.335 -5.526 1.00 93.31 418 PHE A O 1
ATOM 3112 N N . SER A 1 419 ? 23.580 -11.982 -5.504 1.00 88.69 419 SER A N 1
ATOM 3113 C CA . SER A 1 419 ? 24.630 -11.222 -4.826 1.00 88.69 419 SER A CA 1
ATOM 3114 C C . SER A 1 419 ? 26.021 -11.742 -5.174 1.00 88.69 419 SER A C 1
ATOM 3116 O O . SER A 1 419 ? 26.204 -12.906 -5.536 1.00 88.69 419 SER A O 1
ATOM 3118 N N . THR A 1 420 ? 27.017 -10.872 -5.042 1.00 83.12 420 THR A N 1
ATOM 3119 C CA . THR A 1 420 ? 28.433 -11.229 -5.142 1.00 83.12 420 THR A CA 1
ATOM 3120 C C . THR A 1 420 ? 29.026 -11.380 -3.740 1.00 83.12 420 THR A C 1
ATOM 3122 O O . THR A 1 420 ? 28.857 -10.536 -2.857 1.00 83.12 420 THR A O 1
ATOM 3125 N N . GLY A 1 421 ? 29.662 -12.520 -3.483 1.00 69.81 421 GLY A N 1
ATOM 3126 C CA . GLY A 1 421 ? 30.327 -12.824 -2.221 1.00 69.81 421 GLY A CA 1
ATOM 3127 C C . GLY A 1 421 ? 31.647 -12.066 -2.074 1.00 69.81 421 GLY A C 1
ATOM 3128 O O . GLY A 1 421 ? 32.287 -11.706 -3.059 1.00 69.81 421 GLY A O 1
ATOM 3129 N N . LYS A 1 422 ? 32.102 -11.874 -0.826 1.00 56.25 422 LYS A N 1
ATOM 3130 C CA . LYS A 1 422 ? 33.364 -11.169 -0.509 1.00 56.25 422 LYS A CA 1
ATOM 3131 C C . LYS A 1 422 ? 34.620 -11.821 -1.112 1.00 56.25 422 LYS A C 1
ATOM 3133 O O . LYS A 1 422 ? 35.637 -11.150 -1.234 1.00 56.25 422 LYS A O 1
ATOM 3138 N N . GLU A 1 423 ? 34.543 -13.099 -1.480 1.00 55.09 423 GLU A N 1
ATOM 3139 C CA . GLU A 1 423 ? 35.626 -13.873 -2.109 1.00 55.09 423 GLU A CA 1
ATOM 3140 C C . GLU A 1 423 ? 35.503 -13.954 -3.648 1.00 55.09 423 GLU A C 1
ATOM 3142 O O . GLU A 1 423 ? 36.261 -14.677 -4.285 1.00 55.09 423 GLU A O 1
ATOM 3147 N N . GLY A 1 424 ? 34.556 -13.229 -4.262 1.00 57.03 424 GLY A N 1
ATOM 3148 C CA . GLY A 1 424 ? 34.373 -13.172 -5.723 1.00 57.03 424 GLY A CA 1
ATOM 3149 C C . GLY A 1 424 ? 33.440 -14.235 -6.323 1.00 57.03 424 GLY A C 1
ATOM 3150 O O . GLY A 1 424 ? 33.211 -14.228 -7.528 1.00 57.03 424 GLY A O 1
ATOM 3151 N N . GLY A 1 425 ? 32.866 -15.134 -5.514 1.00 65.62 425 GLY A N 1
ATOM 3152 C CA . GLY A 1 425 ? 31.835 -16.084 -5.959 1.00 65.62 425 GLY A CA 1
ATOM 3153 C C . GLY A 1 425 ? 30.442 -15.448 -6.038 1.00 65.62 425 GLY A C 1
ATOM 3154 O O . GLY A 1 425 ? 30.084 -14.640 -5.185 1.00 65.62 425 GLY A O 1
ATOM 3155 N N . SER A 1 426 ? 29.627 -15.811 -7.029 1.00 80.12 426 SER A N 1
ATOM 3156 C CA . SER A 1 426 ? 28.225 -15.376 -7.121 1.00 80.12 426 SER A CA 1
ATOM 3157 C C . SER A 1 426 ? 27.289 -16.302 -6.341 1.00 80.12 426 SER A C 1
ATOM 3159 O O . SER A 1 426 ? 27.467 -17.518 -6.374 1.00 80.12 426 SER A O 1
ATOM 3161 N N . ASN A 1 427 ? 26.256 -15.749 -5.709 1.00 86.31 427 ASN A N 1
ATOM 3162 C CA . ASN A 1 427 ? 25.223 -16.503 -5.004 1.00 86.31 427 ASN A CA 1
ATOM 3163 C C . ASN A 1 427 ? 23.828 -16.102 -5.501 1.00 86.31 427 ASN A C 1
ATOM 3165 O O . ASN A 1 427 ? 23.561 -14.923 -5.744 1.00 86.31 427 ASN A O 1
ATOM 3169 N N . LEU A 1 428 ? 22.931 -17.079 -5.616 1.00 90.88 428 LEU A N 1
ATOM 3170 C CA . LEU A 1 428 ? 21.521 -16.859 -5.919 1.00 90.88 428 LEU A CA 1
ATOM 3171 C C . LEU A 1 428 ? 20.691 -17.330 -4.727 1.00 90.88 428 LEU A C 1
ATOM 3173 O O . LEU A 1 428 ? 20.494 -18.523 -4.512 1.00 90.88 428 LEU A O 1
ATOM 3177 N N . GLN A 1 429 ? 20.205 -16.379 -3.934 1.00 92.62 429 GLN A N 1
ATOM 3178 C CA . GLN A 1 429 ? 19.325 -16.679 -2.815 1.00 92.62 429 GLN A CA 1
ATOM 3179 C C . GLN A 1 429 ? 17.902 -16.896 -3.329 1.00 92.62 429 GLN A C 1
ATOM 3181 O O . GLN A 1 429 ? 17.210 -15.931 -3.657 1.00 92.62 429 GLN A O 1
ATOM 3186 N N . HIS A 1 430 ? 17.462 -18.152 -3.364 1.00 91.62 430 HIS A N 1
ATOM 3187 C CA . HIS A 1 430 ? 16.089 -18.505 -3.721 1.00 91.62 430 HIS A CA 1
ATOM 3188 C C . HIS A 1 430 ? 15.051 -17.784 -2.842 1.00 91.62 430 HIS A C 1
ATOM 3190 O O . HIS A 1 430 ? 15.339 -17.468 -1.679 1.00 91.62 430 HIS A O 1
ATOM 3196 N N . PRO A 1 431 ? 13.854 -17.492 -3.385 1.00 91.62 431 PRO A N 1
ATOM 3197 C CA . PRO A 1 431 ? 12.793 -16.856 -2.621 1.00 91.62 431 PRO A CA 1
ATOM 3198 C C . PRO A 1 431 ? 12.389 -17.700 -1.412 1.00 91.62 431 PRO A C 1
ATOM 3200 O O . PRO A 1 431 ? 12.286 -18.922 -1.491 1.00 91.62 431 PRO A O 1
ATOM 3203 N N . HIS A 1 432 ? 12.103 -17.025 -0.300 1.00 92.00 432 HIS A N 1
ATOM 3204 C CA . HIS A 1 432 ? 11.470 -17.652 0.856 1.00 92.00 432 HIS A CA 1
ATOM 3205 C C . HIS A 1 432 ? 9.983 -17.784 0.560 1.00 92.00 432 HIS A C 1
ATOM 3207 O O . HIS A 1 432 ? 9.262 -16.788 0.587 1.00 92.00 432 HIS A O 1
ATOM 3213 N N . LEU A 1 433 ? 9.560 -18.996 0.218 1.00 94.19 433 LEU A N 1
ATOM 3214 C CA . LEU A 1 433 ? 8.165 -19.320 -0.048 1.00 94.19 433 LEU A CA 1
ATOM 3215 C C . LEU A 1 433 ? 7.530 -19.958 1.183 1.00 94.19 433 LEU A C 1
ATOM 3217 O O . LEU A 1 433 ? 8.203 -20.636 1.964 1.00 94.19 433 LEU A O 1
ATOM 3221 N N . SER A 1 434 ? 6.224 -19.775 1.328 1.00 92.00 434 SER A N 1
ATOM 3222 C CA . SER A 1 434 ? 5.420 -20.589 2.235 1.00 92.00 434 SER A CA 1
ATOM 3223 C C . SER A 1 434 ? 5.487 -22.077 1.830 1.00 92.00 434 SER A C 1
ATOM 3225 O O . SER A 1 434 ? 5.838 -22.392 0.686 1.00 92.00 434 SER A O 1
ATOM 3227 N N . PRO A 1 435 ? 5.121 -23.022 2.720 1.00 89.62 435 PRO A N 1
ATOM 3228 C CA . PRO A 1 435 ? 5.130 -24.457 2.403 1.00 89.62 435 PRO A CA 1
ATOM 3229 C C . PRO A 1 435 ? 4.316 -24.844 1.157 1.00 89.62 435 PRO A C 1
ATOM 3231 O O . PRO A 1 435 ? 4.604 -25.848 0.513 1.00 89.62 435 PRO A O 1
ATOM 3234 N N . ASP A 1 436 ? 3.311 -24.044 0.810 1.00 90.38 436 ASP A N 1
ATOM 3235 C CA . ASP A 1 436 ? 2.437 -24.193 -0.353 1.00 90.38 436 ASP A CA 1
ATOM 3236 C C . ASP A 1 436 ? 2.819 -23.298 -1.552 1.00 90.38 436 ASP A C 1
ATOM 3238 O O . ASP A 1 436 ? 2.088 -23.226 -2.545 1.00 90.38 436 ASP A O 1
ATOM 3242 N N . GLY A 1 437 ? 3.991 -22.657 -1.508 1.00 93.06 437 GLY A N 1
ATOM 3243 C CA . GLY A 1 437 ? 4.619 -22.008 -2.660 1.00 93.06 437 GLY A CA 1
ATOM 3244 C C . GLY A 1 437 ? 4.202 -20.558 -2.918 1.00 93.06 437 GLY A C 1
ATOM 3245 O O . GLY A 1 437 ? 4.395 -20.072 -4.032 1.00 93.06 437 GLY A O 1
ATOM 3246 N N . PHE A 1 438 ? 3.632 -19.862 -1.934 1.00 96.31 438 PHE A N 1
ATOM 3247 C CA . PHE A 1 438 ? 3.331 -18.435 -2.033 1.00 96.31 438 PHE A CA 1
ATOM 3248 C C . PHE A 1 438 ? 4.532 -17.584 -1.619 1.00 96.31 438 PHE A C 1
ATOM 3250 O O . PHE A 1 438 ? 5.259 -17.898 -0.677 1.00 96.31 438 PHE A O 1
ATOM 3257 N N . PHE A 1 439 ? 4.728 -16.480 -2.331 1.00 96.38 439 PHE A N 1
ATOM 3258 C CA . PHE A 1 439 ? 5.732 -15.475 -2.033 1.00 96.38 439 PHE A CA 1
ATOM 3259 C C . PHE A 1 439 ? 5.117 -14.311 -1.238 1.00 96.38 439 PHE A C 1
ATOM 3261 O O . PHE A 1 439 ? 4.139 -13.708 -1.701 1.00 96.38 439 PHE A O 1
ATOM 3268 N N . PRO A 1 440 ? 5.705 -13.926 -0.091 1.00 95.56 440 PRO A N 1
ATOM 3269 C CA . PRO A 1 440 ? 5.250 -12.778 0.681 1.00 95.56 440 PRO A CA 1
ATOM 3270 C C . PRO A 1 440 ? 5.695 -11.465 0.022 1.00 95.56 440 PRO A C 1
ATOM 3272 O O . PRO A 1 440 ? 6.880 -11.129 -0.016 1.00 95.56 440 PRO A O 1
ATOM 3275 N N . THR A 1 441 ? 4.736 -10.675 -0.468 1.00 93.62 441 THR A N 1
ATOM 3276 C CA . THR A 1 441 ? 5.016 -9.413 -1.190 1.00 93.62 441 THR A CA 1
ATOM 3277 C C . THR A 1 441 ? 5.611 -8.316 -0.301 1.00 93.62 441 THR A C 1
ATOM 3279 O O . THR A 1 441 ? 6.306 -7.418 -0.784 1.00 93.62 441 THR A O 1
ATOM 3282 N N . GLY A 1 442 ? 5.329 -8.372 1.006 1.00 91.31 442 GLY A N 1
ATOM 3283 C CA . GLY A 1 442 ? 5.564 -7.268 1.938 1.00 91.31 442 GLY A CA 1
ATOM 3284 C C . GLY A 1 442 ? 4.525 -6.143 1.846 1.00 91.31 442 GLY A C 1
ATOM 3285 O O . GLY A 1 442 ? 4.695 -5.112 2.499 1.00 91.31 442 GLY A O 1
ATOM 3286 N N . ASP A 1 443 ? 3.458 -6.330 1.071 1.00 92.81 443 ASP A N 1
ATOM 3287 C CA . ASP A 1 443 ? 2.341 -5.398 0.959 1.00 92.81 443 ASP A CA 1
ATOM 3288 C C . ASP A 1 443 ? 1.151 -5.862 1.818 1.00 92.81 443 ASP A C 1
ATOM 3290 O O . ASP A 1 443 ? 1.037 -7.033 2.187 1.00 92.81 443 ASP A O 1
ATOM 3294 N N . ILE A 1 444 ? 0.289 -4.917 2.183 1.00 92.25 444 ILE A N 1
ATOM 3295 C CA . ILE A 1 444 ? -0.923 -5.124 2.980 1.00 92.25 444 ILE A CA 1
ATOM 3296 C C . ILE A 1 444 ? -2.133 -4.819 2.106 1.00 92.25 444 ILE A C 1
ATOM 3298 O O . ILE A 1 444 ? -2.146 -3.834 1.358 1.00 92.25 444 ILE A O 1
ATOM 3302 N N . GLY A 1 445 ? -3.159 -5.651 2.216 1.00 93.50 445 GLY A N 1
ATOM 3303 C CA . GLY A 1 445 ? -4.363 -5.556 1.408 1.00 93.50 445 GLY A CA 1
ATOM 3304 C C . GLY A 1 445 ? -5.482 -6.446 1.918 1.00 93.50 445 GLY A C 1
ATOM 3305 O O . GLY A 1 445 ? -5.364 -7.088 2.959 1.00 93.50 445 GLY A O 1
ATOM 3306 N N . PHE A 1 446 ? -6.572 -6.474 1.166 1.00 94.06 446 PHE A N 1
ATOM 3307 C CA . PHE A 1 446 ? -7.694 -7.384 1.364 1.00 94.06 446 PHE A CA 1
ATOM 3308 C C . PHE A 1 446 ? -8.263 -7.804 0.005 1.00 94.06 446 PHE A C 1
ATOM 3310 O O . PHE A 1 446 ? -8.047 -7.128 -1.006 1.00 94.06 446 PHE A O 1
ATOM 3317 N N . MET A 1 447 ? -8.996 -8.914 -0.018 1.00 94.81 447 MET A N 1
ATOM 3318 C CA . MET A 1 447 ? -9.791 -9.326 -1.178 1.00 94.81 447 MET A CA 1
ATOM 3319 C C . MET A 1 447 ? -11.235 -8.891 -0.969 1.00 94.81 447 MET A C 1
ATOM 3321 O O . MET A 1 447 ? -11.753 -9.066 0.128 1.00 94.81 447 MET A O 1
ATOM 3325 N N . GLU A 1 448 ? -11.896 -8.376 -2.000 1.00 91.56 448 GLU A N 1
ATOM 3326 C CA . GLU A 1 448 ? -13.358 -8.275 -2.046 1.00 91.56 448 GLU A CA 1
ATOM 3327 C C . GLU A 1 448 ? -13.848 -9.090 -3.246 1.00 91.56 448 GLU A C 1
ATOM 3329 O O . GLU A 1 448 ? -13.613 -8.729 -4.403 1.00 91.56 448 GLU A O 1
ATOM 3334 N N . GLY A 1 449 ? -14.450 -10.251 -2.980 1.00 89.31 449 GLY A N 1
ATOM 3335 C CA . GLY A 1 449 ? -14.634 -11.273 -4.010 1.00 89.31 449 GLY A CA 1
ATOM 3336 C C . GLY A 1 449 ? -13.281 -11.702 -4.594 1.00 89.31 449 GLY A C 1
ATOM 3337 O O . GLY A 1 449 ? -12.374 -12.069 -3.855 1.00 89.31 449 GLY A O 1
ATOM 3338 N N . ASP A 1 450 ? -13.127 -11.607 -5.916 1.00 89.31 450 ASP A N 1
ATOM 3339 C CA . ASP A 1 450 ? -11.869 -11.938 -6.614 1.00 89.31 450 ASP A CA 1
ATOM 3340 C C . ASP A 1 450 ? -10.938 -10.727 -6.809 1.00 89.31 450 ASP A C 1
ATOM 3342 O O . ASP A 1 450 ? -9.910 -10.827 -7.487 1.00 89.31 450 ASP A O 1
ATOM 3346 N N . ASN A 1 451 ? -11.334 -9.553 -6.320 1.00 92.44 451 ASN A N 1
ATOM 3347 C CA . ASN A 1 451 ? -10.639 -8.300 -6.570 1.00 92.44 451 ASN A CA 1
ATOM 3348 C C . ASN A 1 451 ? -9.705 -7.974 -5.402 1.00 92.44 451 ASN A C 1
ATOM 3350 O O . ASN A 1 451 ? -10.141 -7.848 -4.259 1.00 92.44 451 ASN A O 1
ATOM 3354 N N . LEU A 1 452 ? -8.422 -7.785 -5.702 1.00 94.88 452 LEU A N 1
ATOM 3355 C CA . LEU A 1 452 ? -7.421 -7.355 -4.732 1.00 94.88 452 LEU A CA 1
ATOM 3356 C C . LEU A 1 452 ? -7.534 -5.849 -4.479 1.00 94.88 452 LEU A C 1
ATOM 3358 O O . LEU A 1 452 ? -7.629 -5.061 -5.422 1.00 94.88 452 LEU A O 1
ATOM 3362 N N . PHE A 1 453 ? -7.443 -5.433 -3.221 1.00 93.00 453 PHE A N 1
ATOM 3363 C CA . PHE A 1 453 ? -7.296 -4.040 -2.806 1.00 93.00 453 PHE A CA 1
ATOM 3364 C C . PHE A 1 453 ? -6.011 -3.907 -1.993 1.00 93.00 453 PHE A C 1
ATOM 3366 O O . PHE A 1 453 ? -5.895 -4.465 -0.905 1.00 93.00 453 PHE A O 1
ATOM 3373 N N . VAL A 1 454 ? -5.034 -3.176 -2.531 1.00 91.44 454 VAL A N 1
ATOM 3374 C CA . VAL A 1 454 ? -3.750 -2.927 -1.860 1.00 91.44 454 VAL A CA 1
ATOM 3375 C C . VAL A 1 454 ? -3.836 -1.599 -1.125 1.00 91.44 454 VAL A C 1
ATOM 3377 O O . VAL A 1 454 ? -4.165 -0.578 -1.726 1.00 91.44 454 VAL A O 1
ATOM 3380 N N . VAL A 1 455 ? -3.530 -1.613 0.170 1.00 88.00 455 VAL A N 1
ATOM 3381 C CA . VAL A 1 455 ? -3.712 -0.455 1.055 1.00 88.00 455 VAL A CA 1
ATOM 3382 C C . VAL A 1 455 ? -2.393 0.136 1.558 1.00 88.00 455 VAL A C 1
ATOM 3384 O O . VAL A 1 455 ? -2.355 1.283 1.998 1.00 88.00 455 VAL A O 1
ATOM 3387 N N . GLY A 1 456 ? -1.280 -0.596 1.478 1.00 86.69 456 GLY A N 1
ATOM 3388 C CA . GLY A 1 456 ? 0.042 -0.066 1.825 1.00 86.69 456 GLY A CA 1
ATOM 3389 C C . GLY A 1 456 ? 1.132 -1.133 1.865 1.00 86.69 456 GLY A C 1
ATOM 3390 O O . GLY A 1 456 ? 0.897 -2.274 1.478 1.00 86.69 456 GLY A O 1
ATOM 3391 N N . ARG A 1 457 ? 2.327 -0.764 2.343 1.00 85.19 457 ARG A N 1
ATOM 3392 C CA . ARG A 1 457 ? 3.446 -1.698 2.564 1.00 85.19 457 ARG A CA 1
ATOM 3393 C C . ARG A 1 457 ? 3.647 -1.937 4.049 1.00 85.19 457 ARG A C 1
ATOM 3395 O O . ARG A 1 457 ? 3.715 -0.975 4.807 1.00 85.19 457 ARG A O 1
ATOM 3402 N N . SER A 1 458 ? 3.844 -3.186 4.461 1.00 84.38 458 SER A N 1
ATOM 3403 C CA . SER A 1 458 ? 3.966 -3.544 5.882 1.00 84.38 458 SER A CA 1
ATOM 3404 C C . SER A 1 458 ? 5.139 -2.845 6.577 1.00 84.38 458 SER A C 1
ATOM 3406 O O . SER A 1 458 ? 5.015 -2.427 7.719 1.00 84.38 458 SER A O 1
ATOM 3408 N N . LYS A 1 459 ? 6.261 -2.662 5.868 1.00 79.38 459 LYS A N 1
ATOM 3409 C CA . LYS A 1 459 ? 7.469 -1.989 6.383 1.00 79.38 459 LYS A CA 1
ATOM 3410 C C . LYS A 1 459 ? 7.384 -0.463 6.430 1.00 79.38 459 LYS A C 1
ATOM 3412 O O . LYS A 1 459 ? 8.283 0.166 6.975 1.00 79.38 459 LYS A O 1
ATOM 3417 N N . GLU A 1 460 ? 6.385 0.121 5.781 1.00 78.81 460 GLU A N 1
ATOM 3418 C CA . GLU A 1 460 ? 6.164 1.573 5.751 1.00 78.81 460 GLU A CA 1
ATOM 3419 C C . GLU A 1 460 ? 4.916 1.972 6.537 1.00 78.81 460 GLU A C 1
ATOM 3421 O O . GLU A 1 460 ? 4.608 3.154 6.639 1.00 78.81 460 GLU A O 1
ATOM 3426 N N . ALA A 1 461 ? 4.185 0.988 7.051 1.00 75.44 461 ALA A N 1
ATOM 3427 C CA . ALA A 1 461 ? 2.996 1.212 7.831 1.00 75.44 461 ALA A CA 1
ATOM 3428 C C . ALA A 1 461 ? 3.332 1.683 9.238 1.00 75.44 461 ALA A C 1
ATOM 3430 O O . ALA A 1 461 ? 4.347 1.297 9.819 1.00 75.44 461 ALA A O 1
ATOM 3431 N N . LEU A 1 462 ? 2.427 2.483 9.781 1.00 84.50 462 LEU A N 1
ATOM 3432 C CA . LEU A 1 462 ? 2.526 3.036 11.120 1.00 84.50 462 LEU A CA 1
ATOM 3433 C C . LEU A 1 462 ? 1.673 2.146 12.015 1.00 84.50 462 LEU A C 1
ATOM 3435 O O . LEU A 1 462 ? 0.488 1.936 11.735 1.00 84.50 462 LEU A O 1
ATOM 3439 N N . GLN A 1 463 ? 2.290 1.589 13.051 1.00 78.25 463 GLN A N 1
ATOM 3440 C CA . GLN A 1 463 ? 1.598 0.777 14.045 1.00 78.25 463 GLN A CA 1
ATOM 3441 C C . GLN A 1 463 ? 1.552 1.558 15.346 1.00 78.25 463 GLN A C 1
ATOM 3443 O O . GLN A 1 463 ? 2.571 1.723 16.017 1.00 78.25 463 GLN A O 1
ATOM 3448 N N . ILE A 1 464 ? 0.369 2.073 15.668 1.00 70.94 464 ILE A N 1
ATOM 3449 C CA . ILE A 1 464 ? 0.138 2.920 16.838 1.00 70.94 464 ILE A CA 1
ATOM 3450 C C . ILE A 1 464 ? -1.126 2.404 17.522 1.00 70.94 464 ILE A C 1
ATOM 3452 O O . ILE A 1 464 ? -2.159 2.234 16.874 1.00 70.94 464 ILE A O 1
ATOM 3456 N N . ASP A 1 465 ? -1.032 2.100 18.817 1.00 64.94 465 ASP A N 1
ATOM 3457 C CA . ASP A 1 465 ? -2.153 1.611 19.635 1.00 64.94 465 ASP A CA 1
ATOM 3458 C C . ASP A 1 465 ? -2.842 0.337 19.112 1.00 64.94 465 ASP A C 1
ATOM 3460 O O . ASP A 1 465 ? -4.052 0.165 19.246 1.00 64.94 465 ASP A O 1
ATOM 3464 N N . GLY A 1 466 ? -2.082 -0.562 18.478 1.00 64.75 466 GLY A N 1
ATOM 3465 C CA . GLY A 1 466 ? -2.622 -1.794 17.890 1.00 64.75 466 GLY A CA 1
ATOM 3466 C C . GLY A 1 466 ? -3.376 -1.589 16.571 1.00 64.75 466 GLY A C 1
ATOM 3467 O O . GLY A 1 466 ? -3.865 -2.560 15.992 1.00 64.75 466 GLY A O 1
ATOM 3468 N N . PHE A 1 467 ? -3.432 -0.355 16.065 1.00 74.62 467 PHE A N 1
ATOM 3469 C CA . PHE A 1 467 ? -3.965 -0.043 14.748 1.00 74.62 467 PHE A CA 1
ATOM 3470 C C . PHE A 1 467 ? -2.858 0.090 13.712 1.00 74.62 467 PHE A C 1
ATOM 3472 O O . PHE A 1 467 ? -1.763 0.592 13.966 1.00 74.62 467 PHE A O 1
ATOM 3479 N N . TYR A 1 468 ? -3.202 -0.339 12.511 1.00 80.62 468 TYR A N 1
ATOM 3480 C CA . TYR A 1 468 ? -2.464 -0.161 11.284 1.00 80.62 468 TYR A CA 1
ATOM 3481 C C . TYR A 1 468 ? -2.952 1.104 10.579 1.00 80.62 468 TYR A C 1
ATOM 3483 O O . TYR A 1 468 ? -4.127 1.208 10.221 1.00 80.62 468 TYR A O 1
ATOM 3491 N N . TYR A 1 469 ? -2.026 2.020 10.310 1.00 84.50 469 TYR A N 1
ATOM 3492 C CA . TYR A 1 469 ? -2.255 3.195 9.481 1.00 84.50 469 TYR A CA 1
ATOM 3493 C C . TYR A 1 469 ? -1.329 3.163 8.267 1.00 84.50 469 TYR A C 1
ATOM 3495 O O . TYR A 1 469 ? -0.121 2.942 8.380 1.00 84.50 469 TYR A O 1
ATOM 3503 N N . SER A 1 470 ? -1.883 3.420 7.084 1.00 86.81 470 SER A N 1
ATOM 3504 C CA . SER A 1 470 ? -1.074 3.536 5.870 1.00 86.81 470 SER A CA 1
ATOM 3505 C C . SER A 1 470 ? -0.650 4.974 5.637 1.00 86.81 470 SER A C 1
ATOM 3507 O O . SER A 1 470 ? -1.492 5.843 5.400 1.00 86.81 470 SER A O 1
ATOM 3509 N N . SER A 1 471 ? 0.663 5.203 5.615 1.00 88.00 471 SER A N 1
ATOM 3510 C CA . SER A 1 471 ? 1.235 6.502 5.262 1.00 88.00 471 SER A CA 1
ATOM 3511 C C . SER A 1 471 ? 0.729 7.008 3.914 1.00 88.00 471 SER A C 1
ATOM 3513 O O . SER A 1 471 ? 0.327 8.159 3.820 1.00 88.00 471 SER A O 1
ATOM 3515 N N . ASP A 1 472 ? 0.685 6.160 2.879 1.00 83.19 472 ASP A N 1
ATOM 3516 C CA . ASP A 1 472 ? 0.238 6.573 1.537 1.00 83.19 472 ASP A CA 1
ATOM 3517 C C . ASP A 1 472 ? -1.221 7.045 1.537 1.00 83.19 472 ASP A C 1
ATOM 3519 O O . ASP A 1 472 ? -1.560 8.061 0.927 1.00 83.19 472 ASP A O 1
ATOM 3523 N N . MET A 1 473 ? -2.076 6.333 2.272 1.00 82.94 473 MET A N 1
ATOM 3524 C CA . MET A 1 473 ? -3.485 6.688 2.394 1.00 82.94 473 MET A CA 1
ATOM 3525 C C . MET A 1 473 ? -3.666 8.008 3.149 1.00 82.94 473 MET A C 1
ATOM 3527 O O . MET A 1 473 ? -4.417 8.860 2.678 1.00 82.94 473 MET A O 1
ATOM 3531 N N . ILE A 1 474 ? -2.932 8.221 4.249 1.00 86.25 474 ILE A N 1
ATOM 3532 C CA . ILE A 1 474 ? -2.960 9.488 4.998 1.00 86.25 474 ILE A CA 1
ATOM 3533 C C . ILE A 1 474 ? -2.463 10.647 4.131 1.00 86.25 474 ILE A C 1
ATOM 3535 O O . ILE A 1 474 ? -3.117 11.686 4.068 1.00 86.25 474 ILE A O 1
ATOM 3539 N N . GLU A 1 475 ? -1.338 10.473 3.432 1.00 87.38 475 GLU A N 1
ATOM 3540 C CA . GLU A 1 475 ? -0.748 11.489 2.550 1.00 87.38 475 GLU A CA 1
ATOM 3541 C C . GLU A 1 475 ? -1.744 11.937 1.476 1.00 87.38 475 GLU A C 1
ATOM 3543 O O . GLU A 1 475 ? -1.960 13.132 1.279 1.00 87.38 475 GLU A O 1
ATOM 3548 N N . LYS A 1 476 ? -2.389 10.984 0.799 1.00 80.44 476 LYS A N 1
ATOM 3549 C CA . LYS A 1 476 ? -3.381 11.278 -0.243 1.00 80.44 476 LYS A CA 1
ATOM 3550 C C . LYS A 1 476 ? -4.651 11.885 0.306 1.00 80.44 476 LYS A C 1
ATOM 3552 O O . LYS A 1 476 ? -5.206 12.801 -0.299 1.00 80.44 476 LYS A O 1
ATOM 3557 N N . PHE A 1 477 ? -5.122 11.367 1.434 1.00 82.44 477 PHE A N 1
ATOM 3558 C CA . PHE A 1 477 ? -6.296 11.906 2.088 1.00 82.44 477 PHE A CA 1
ATOM 3559 C C . PHE A 1 477 ? -6.059 13.370 2.463 1.00 82.44 477 PHE A C 1
ATOM 3561 O O . PHE A 1 477 ? -6.859 14.222 2.085 1.00 82.44 477 PHE A O 1
ATOM 3568 N N . ALA A 1 478 ? -4.920 13.689 3.085 1.00 84.56 478 ALA A N 1
ATOM 3569 C CA . ALA A 1 478 ? -4.521 15.061 3.385 1.00 84.56 478 ALA A CA 1
ATOM 3570 C C . ALA A 1 478 ? -4.444 15.926 2.116 1.00 84.56 478 ALA A C 1
ATOM 3572 O O . ALA A 1 478 ? -5.052 16.994 2.055 1.00 84.56 478 ALA A O 1
ATOM 3573 N N . ALA A 1 479 ? -3.761 15.443 1.075 1.00 80.25 479 ALA A N 1
ATOM 3574 C CA . ALA A 1 479 ? -3.591 16.177 -0.175 1.00 80.25 479 ALA A CA 1
ATOM 3575 C C . ALA A 1 479 ? -4.918 16.485 -0.894 1.00 80.25 479 ALA A C 1
ATOM 3577 O O . ALA A 1 479 ? -5.044 17.540 -1.516 1.00 80.25 479 ALA A O 1
ATOM 3578 N N . SER A 1 480 ? -5.933 15.622 -0.761 1.00 78.69 480 SER A N 1
ATOM 3579 C CA . SER A 1 480 ? -7.254 15.827 -1.377 1.00 78.69 480 SER A CA 1
ATOM 3580 C C . SER A 1 480 ? -7.994 17.079 -0.880 1.00 78.69 480 SER A C 1
ATOM 3582 O O . SER A 1 480 ? -8.845 17.608 -1.593 1.00 78.69 480 SER A O 1
ATOM 3584 N N . ALA A 1 481 ? -7.638 17.600 0.300 1.00 79.88 481 ALA A N 1
ATOM 3585 C CA . ALA A 1 481 ? -8.183 18.845 0.844 1.00 79.88 481 ALA A CA 1
ATOM 3586 C C . ALA A 1 481 ? -7.651 20.105 0.148 1.00 79.88 481 ALA A C 1
ATOM 3588 O O . ALA A 1 481 ? -8.187 21.199 0.337 1.00 79.88 481 ALA A O 1
ATOM 3589 N N . CYS A 1 482 ? -6.543 19.971 -0.583 1.00 78.69 482 CYS A N 1
ATOM 3590 C CA . CYS A 1 482 ? -5.740 21.088 -1.061 1.00 78.69 482 CYS A CA 1
ATOM 3591 C C . CYS A 1 482 ? -5.336 20.871 -2.529 1.00 78.69 482 CYS A C 1
ATOM 3593 O O . CYS A 1 482 ? -4.162 20.606 -2.811 1.00 78.69 482 CYS A O 1
ATOM 3595 N N . PRO A 1 483 ? -6.284 20.981 -3.481 1.00 69.25 483 PRO A N 1
ATOM 3596 C CA . PRO A 1 483 ? -6.007 20.790 -4.904 1.00 69.25 483 PRO A CA 1
ATOM 3597 C C . PRO A 1 483 ? -4.934 21.738 -5.457 1.00 69.25 483 PRO A C 1
ATOM 3599 O O . PRO A 1 483 ? -4.293 21.417 -6.450 1.00 69.25 483 PRO A O 1
ATOM 3602 N N . GLU A 1 484 ? -4.718 22.891 -4.819 1.00 69.44 484 GLU A N 1
ATOM 3603 C CA . GLU A 1 484 ? -3.707 23.877 -5.212 1.00 69.44 484 GLU A CA 1
ATOM 3604 C C . GLU A 1 484 ? -2.261 23.485 -4.867 1.00 69.44 484 GLU A C 1
ATOM 3606 O O . GLU A 1 484 ? -1.337 24.213 -5.229 1.00 69.44 484 GLU A O 1
ATOM 3611 N N . LEU A 1 485 ? -2.038 22.366 -4.170 1.00 72.50 485 LEU A N 1
ATOM 3612 C CA . LEU A 1 485 ? -0.701 21.801 -3.990 1.00 72.50 485 LEU A CA 1
ATOM 3613 C C . LEU A 1 485 ? -0.236 21.204 -5.325 1.00 72.50 485 LEU A C 1
ATOM 3615 O O . LEU A 1 485 ? -0.563 20.060 -5.630 1.00 72.50 485 LEU A O 1
ATOM 3619 N N . HIS A 1 486 ? 0.555 21.940 -6.111 1.00 55.91 486 HIS A N 1
ATOM 3620 C CA . HIS A 1 486 ? 0.930 21.562 -7.485 1.00 55.91 486 HIS A CA 1
ATOM 3621 C C . HIS A 1 486 ? 1.620 20.186 -7.572 1.00 55.91 486 HIS A C 1
ATOM 3623 O O . HIS A 1 486 ? 1.598 19.530 -8.614 1.00 55.91 486 HIS A O 1
ATOM 3629 N N . ARG A 1 487 ? 2.253 19.721 -6.487 1.00 61.69 487 ARG A N 1
ATOM 3630 C CA . ARG A 1 487 ? 2.955 18.425 -6.445 1.00 61.69 487 ARG A CA 1
ATOM 3631 C C . ARG A 1 487 ? 2.377 17.403 -5.473 1.00 61.69 487 ARG A C 1
ATOM 3633 O O . ARG A 1 487 ? 2.839 16.267 -5.508 1.00 61.69 487 ARG A O 1
ATOM 3640 N N . GLN A 1 488 ? 1.429 17.794 -4.610 1.00 69.25 488 GLN A N 1
ATOM 3641 C CA . GLN A 1 488 ? 0.854 16.955 -3.539 1.00 69.25 488 GLN A CA 1
ATOM 3642 C C . GLN A 1 488 ? 1.887 16.024 -2.858 1.00 69.25 488 GLN A C 1
ATOM 3644 O O . GLN A 1 488 ? 1.620 14.860 -2.559 1.00 69.25 488 GLN A O 1
ATOM 3649 N N . TYR A 1 489 ? 3.117 16.516 -2.649 1.00 81.38 489 TYR A N 1
ATOM 3650 C CA . TYR A 1 489 ? 4.232 15.677 -2.212 1.00 81.38 489 TYR A CA 1
ATOM 3651 C C . TYR A 1 489 ? 4.396 15.761 -0.696 1.00 81.38 489 TYR A C 1
ATOM 3653 O O . TYR A 1 489 ? 5.105 16.624 -0.180 1.00 81.38 489 TYR A O 1
ATOM 3661 N N . GLY A 1 490 ? 3.693 14.871 0.002 1.00 88.00 490 GLY A N 1
ATOM 3662 C CA . GLY A 1 490 ? 3.818 14.677 1.444 1.00 88.00 490 GLY A CA 1
ATOM 3663 C C . GLY A 1 490 ? 4.489 13.353 1.800 1.00 88.00 490 GLY A C 1
ATOM 3664 O O . GLY A 1 490 ? 4.357 12.377 1.059 1.00 88.00 490 GLY A O 1
ATOM 3665 N N . ILE A 1 491 ? 5.197 13.308 2.924 1.00 91.44 491 ILE A N 1
ATOM 3666 C CA . ILE A 1 491 ? 5.707 12.086 3.549 1.00 91.44 491 ILE A CA 1
ATOM 3667 C C . ILE A 1 491 ? 5.124 11.996 4.954 1.00 91.44 491 ILE A C 1
ATOM 3669 O O . ILE A 1 491 ? 5.278 12.918 5.750 1.00 91.44 491 ILE A O 1
ATOM 3673 N N . VAL A 1 492 ? 4.485 10.868 5.249 1.00 92.62 492 VAL A N 1
ATOM 3674 C CA . VAL A 1 492 ? 3.990 10.533 6.583 1.00 92.62 492 VAL A CA 1
ATOM 3675 C C . VAL A 1 492 ? 4.902 9.489 7.220 1.00 92.62 492 VAL A C 1
ATOM 3677 O O . VAL A 1 492 ? 5.147 8.423 6.642 1.00 92.62 492 VAL A O 1
ATOM 3680 N N . VAL A 1 493 ? 5.387 9.801 8.420 1.00 91.25 493 VAL A N 1
ATOM 3681 C CA . VAL A 1 493 ? 6.236 8.940 9.257 1.00 91.25 493 VAL A CA 1
ATOM 3682 C C . VAL A 1 493 ? 5.691 8.856 10.681 1.00 91.25 493 VAL A C 1
ATOM 3684 O O . VAL A 1 493 ? 4.898 9.697 11.095 1.00 91.25 493 VAL A O 1
ATOM 3687 N N . GLN A 1 494 ? 6.114 7.833 11.419 1.00 87.31 494 GLN A N 1
ATOM 3688 C CA . GLN A 1 494 ? 5.829 7.677 12.844 1.00 87.31 494 GLN A CA 1
ATOM 3689 C C . GLN A 1 494 ? 6.990 8.259 13.650 1.00 87.31 494 GLN A C 1
ATOM 3691 O O . GLN A 1 494 ? 8.151 7.979 13.347 1.00 87.31 494 GLN A O 1
ATOM 3696 N N . ASP A 1 495 ? 6.659 9.036 14.675 1.00 84.25 495 ASP A N 1
ATOM 3697 C CA . ASP A 1 495 ? 7.577 9.520 15.697 1.00 84.25 495 ASP A CA 1
ATOM 3698 C C . ASP A 1 495 ? 7.140 8.991 17.064 1.00 84.25 495 ASP A C 1
ATOM 3700 O O . ASP A 1 495 ? 6.211 9.511 17.685 1.00 84.25 495 ASP A O 1
ATOM 3704 N N . VAL A 1 496 ? 7.794 7.911 17.496 1.00 76.88 496 VAL A N 1
ATOM 3705 C CA . VAL A 1 496 ? 7.468 7.123 18.696 1.00 76.88 496 VAL A CA 1
ATOM 3706 C C . VAL A 1 496 ? 5.989 6.701 18.718 1.00 76.88 496 VAL A C 1
ATOM 3708 O O . VAL A 1 496 ? 5.656 5.656 18.158 1.00 76.88 496 VAL A O 1
ATOM 3711 N N . ASP A 1 497 ? 5.105 7.537 19.266 1.00 66.38 497 ASP A N 1
ATOM 3712 C CA . ASP A 1 497 ? 3.679 7.262 19.488 1.00 66.38 497 ASP A CA 1
ATOM 3713 C C . ASP A 1 497 ? 2.733 8.197 18.707 1.00 66.38 497 ASP A C 1
ATOM 3715 O O . ASP A 1 497 ? 1.520 8.184 18.921 1.00 66.38 497 ASP A O 1
ATOM 3719 N N . HIS A 1 498 ? 3.256 9.021 17.793 1.00 79.50 498 HIS A N 1
ATOM 3720 C CA . HIS A 1 498 ? 2.455 9.957 17.000 1.00 79.50 498 HIS A CA 1
ATOM 3721 C C . HIS A 1 498 ? 2.894 10.007 15.530 1.00 79.50 498 HIS A C 1
ATOM 3723 O O . HIS A 1 498 ? 3.919 9.446 15.141 1.00 79.50 498 HIS A O 1
ATOM 3729 N N . ILE A 1 499 ? 2.082 10.631 14.678 1.00 90.38 499 ILE A N 1
ATOM 3730 C CA . ILE A 1 499 ? 2.319 10.722 13.233 1.00 90.38 499 ILE A CA 1
ATOM 3731 C C . ILE A 1 499 ? 2.851 12.106 12.864 1.00 90.38 499 ILE A C 1
ATOM 3733 O O . ILE A 1 499 ? 2.302 13.115 13.285 1.00 90.38 499 ILE A O 1
ATOM 3737 N N . VAL A 1 500 ? 3.846 12.178 11.984 1.00 93.69 500 VAL A N 1
ATOM 3738 C CA . VAL A 1 500 ? 4.314 13.440 11.397 1.00 93.69 500 VAL A CA 1
ATOM 3739 C C . VAL A 1 500 ? 4.037 13.435 9.894 1.00 93.69 500 VAL A C 1
ATOM 3741 O O . VAL A 1 500 ? 4.592 12.620 9.155 1.00 93.69 500 VAL A O 1
ATOM 3744 N N . LEU A 1 501 ? 3.179 14.349 9.434 1.00 94.25 501 LEU A N 1
ATOM 3745 C CA . LEU A 1 501 ? 2.952 14.661 8.022 1.00 94.25 501 LEU A CA 1
ATOM 3746 C C . LEU A 1 501 ? 3.852 15.831 7.616 1.00 94.25 501 LEU A C 1
ATOM 3748 O O . LEU A 1 501 ? 3.560 16.983 7.931 1.00 94.25 501 LEU A O 1
ATOM 3752 N N . LEU A 1 502 ? 4.907 15.549 6.854 1.00 94.62 502 LEU A N 1
ATOM 3753 C CA . LEU A 1 502 ? 5.732 16.573 6.219 1.00 94.62 502 LEU A CA 1
ATOM 3754 C C . LEU A 1 502 ? 5.222 16.821 4.799 1.00 94.62 502 LEU A C 1
ATOM 3756 O O . LEU A 1 502 ? 5.197 15.894 3.995 1.00 94.62 502 LEU A O 1
ATOM 3760 N N . GLN A 1 503 ? 4.832 18.051 4.470 1.00 92.75 503 GLN A N 1
ATOM 3761 C CA . GLN A 1 503 ? 4.184 18.402 3.203 1.00 92.75 503 GLN A CA 1
ATOM 3762 C C . GLN A 1 503 ? 4.931 19.532 2.481 1.00 92.75 503 GLN A C 1
ATOM 3764 O O . GLN A 1 503 ? 5.079 20.628 3.019 1.00 92.75 503 GLN A O 1
ATOM 3769 N N . GLU A 1 504 ? 5.374 19.284 1.241 1.00 90.38 504 GLU A N 1
ATOM 3770 C CA . GLU A 1 504 ? 5.975 20.319 0.383 1.00 90.38 504 GLU A CA 1
ATOM 3771 C C . GLU A 1 504 ? 4.924 21.303 -0.160 1.00 90.38 504 GLU A C 1
ATOM 3773 O O . GLU A 1 504 ? 3.823 20.885 -0.542 1.00 90.38 504 GLU A O 1
ATOM 3778 N N . ILE A 1 505 ? 5.294 22.588 -0.245 1.00 87.00 505 ILE A N 1
ATOM 3779 C CA . ILE A 1 505 ? 4.513 23.675 -0.862 1.00 87.00 505 ILE A CA 1
ATOM 3780 C C . ILE A 1 505 ? 5.385 24.531 -1.805 1.00 87.00 505 ILE A C 1
ATOM 3782 O O . ILE A 1 505 ? 6.597 24.657 -1.601 1.00 87.00 505 ILE A O 1
ATOM 3786 N N . ASP A 1 506 ? 4.795 25.091 -2.867 1.00 76.19 506 ASP A N 1
ATOM 3787 C CA . ASP A 1 506 ? 5.534 25.793 -3.937 1.00 76.19 506 ASP A CA 1
ATOM 3788 C C . ASP A 1 506 ? 5.838 27.270 -3.634 1.00 76.19 506 ASP A C 1
ATOM 3790 O O . ASP A 1 506 ? 6.894 27.763 -4.024 1.00 76.19 506 ASP A O 1
ATOM 3794 N N . ASP A 1 507 ? 4.937 27.973 -2.939 1.00 69.44 507 ASP A N 1
ATOM 3795 C CA . ASP A 1 507 ? 5.039 29.419 -2.694 1.00 69.44 507 ASP A CA 1
ATOM 3796 C C . ASP A 1 507 ? 5.116 29.732 -1.187 1.00 69.44 507 ASP A C 1
ATOM 3798 O O . ASP A 1 507 ? 4.085 29.789 -0.511 1.00 69.44 507 ASP A O 1
ATOM 3802 N N . PRO A 1 508 ? 6.332 29.905 -0.636 1.00 65.56 508 PRO A N 1
ATOM 3803 C CA . PRO A 1 508 ? 6.544 30.151 0.787 1.00 65.56 508 PRO A CA 1
ATOM 3804 C C . PRO A 1 508 ? 6.394 31.631 1.193 1.00 65.56 508 PRO A C 1
ATOM 3806 O O . PRO A 1 508 ? 6.693 31.961 2.340 1.00 65.56 508 PRO A O 1
ATOM 3809 N N . ALA A 1 509 ? 6.010 32.541 0.286 1.00 69.69 509 ALA A N 1
ATOM 3810 C CA . ALA A 1 509 ? 6.080 33.984 0.546 1.00 69.69 509 ALA A CA 1
ATOM 3811 C C . ALA A 1 509 ? 4.852 34.571 1.273 1.00 69.69 509 ALA A C 1
ATOM 3813 O O . ALA A 1 509 ? 4.967 35.627 1.896 1.00 69.69 509 ALA A O 1
ATOM 3814 N N . ASP A 1 510 ? 3.692 33.908 1.221 1.00 81.25 510 ASP A N 1
ATOM 3815 C CA . ASP A 1 510 ? 2.445 34.385 1.837 1.00 81.25 510 ASP A CA 1
ATOM 3816 C C . ASP A 1 510 ? 2.123 33.619 3.132 1.00 81.25 510 ASP A C 1
ATOM 3818 O O . ASP A 1 510 ? 1.558 32.522 3.113 1.00 81.25 510 ASP A O 1
ATOM 3822 N N . ALA A 1 511 ? 2.461 34.221 4.275 1.00 83.56 511 ALA A N 1
ATOM 3823 C CA . ALA A 1 511 ? 2.228 33.637 5.596 1.00 83.56 511 ALA A CA 1
ATOM 3824 C C . ALA A 1 511 ? 0.742 33.335 5.875 1.00 83.56 511 ALA A C 1
ATOM 3826 O O . ALA A 1 511 ? 0.429 32.296 6.453 1.00 83.56 511 ALA A O 1
ATOM 3827 N N . ALA A 1 512 ? -0.184 34.184 5.412 1.00 84.50 512 ALA A N 1
ATOM 3828 C CA . ALA A 1 512 ? -1.615 33.968 5.629 1.00 84.50 512 ALA A CA 1
ATOM 3829 C C . ALA A 1 512 ? -2.120 32.751 4.842 1.00 84.50 512 ALA A C 1
ATOM 3831 O O . ALA A 1 512 ? -2.952 31.979 5.329 1.00 84.50 512 ALA A O 1
ATOM 3832 N N . ARG A 1 513 ? -1.583 32.538 3.635 1.00 84.25 513 ARG A N 1
ATOM 3833 C CA . ARG A 1 513 ? -1.870 31.344 2.832 1.00 84.25 513 ARG A CA 1
ATOM 3834 C C . ARG A 1 513 ? -1.320 30.072 3.479 1.00 84.25 513 ARG A C 1
ATOM 3836 O O . ARG A 1 513 ? -2.011 29.054 3.466 1.00 84.25 513 ARG A O 1
ATOM 3843 N N . ILE A 1 514 ? -0.119 30.126 4.056 1.00 88.31 514 ILE A N 1
ATOM 3844 C CA . ILE A 1 514 ? 0.501 29.006 4.786 1.00 88.31 514 ILE A CA 1
ATOM 3845 C C . ILE A 1 514 ? -0.349 28.623 6.008 1.00 88.31 514 ILE A C 1
ATOM 3847 O O . ILE A 1 514 ? -0.668 27.444 6.190 1.00 88.31 514 ILE A O 1
ATOM 3851 N N . ASP A 1 515 ? -0.786 29.612 6.792 1.00 88.75 515 ASP A N 1
ATOM 3852 C CA . ASP A 1 515 ? -1.670 29.406 7.944 1.00 88.75 515 ASP A CA 1
ATOM 3853 C C . ASP A 1 515 ? -3.014 28.795 7.534 1.00 88.75 515 ASP A C 1
ATOM 3855 O O . ASP A 1 515 ? -3.462 27.809 8.125 1.00 88.75 515 ASP A O 1
ATOM 3859 N N . ALA A 1 516 ? -3.662 29.334 6.500 1.00 87.62 516 ALA A N 1
ATOM 3860 C CA . ALA A 1 516 ? -4.928 28.796 6.009 1.00 87.62 516 ALA A CA 1
ATOM 3861 C C . ALA A 1 516 ? -4.779 27.345 5.520 1.00 87.62 516 ALA A C 1
ATOM 3863 O O . ALA A 1 516 ? -5.632 26.497 5.797 1.00 87.62 516 ALA A O 1
ATOM 3864 N N . LEU A 1 517 ? -3.677 27.046 4.830 1.00 89.06 517 LEU A N 1
ATOM 3865 C CA . LEU A 1 517 ? -3.386 25.722 4.295 1.00 89.06 517 LEU A CA 1
ATOM 3866 C C . LEU A 1 517 ? -3.194 24.682 5.404 1.00 89.06 517 LEU A C 1
ATOM 3868 O O . LEU A 1 517 ? -3.828 23.626 5.353 1.00 89.06 517 LEU A O 1
ATOM 3872 N N . ILE A 1 518 ? -2.359 24.967 6.412 1.00 91.38 518 ILE A N 1
ATOM 3873 C CA . ILE A 1 518 ? -2.090 24.003 7.490 1.00 91.38 518 ILE A CA 1
ATOM 3874 C C . ILE A 1 518 ? -3.351 23.707 8.310 1.00 91.38 518 ILE A C 1
ATOM 3876 O O . ILE A 1 518 ? -3.604 22.559 8.677 1.00 91.38 518 ILE A O 1
ATOM 3880 N N . HIS A 1 519 ? -4.192 24.721 8.540 1.00 88.88 519 HIS A N 1
ATOM 3881 C CA . HIS A 1 519 ? -5.457 24.545 9.246 1.00 88.88 519 HIS A CA 1
ATOM 3882 C C . HIS A 1 519 ? -6.452 23.737 8.419 1.00 88.88 519 HIS A C 1
ATOM 3884 O O . HIS A 1 519 ? -7.113 22.864 8.974 1.00 88.88 519 HIS A O 1
ATOM 3890 N N . ARG A 1 520 ? -6.524 23.956 7.101 1.00 88.69 520 ARG A N 1
ATOM 3891 C CA . ARG A 1 520 ? -7.393 23.168 6.219 1.00 88.69 520 ARG A CA 1
ATOM 3892 C C . ARG A 1 520 ? -6.963 21.703 6.150 1.00 88.69 520 ARG A C 1
ATOM 3894 O O . ARG A 1 520 ? -7.824 20.832 6.238 1.00 88.69 520 ARG A O 1
ATOM 3901 N N . LEU A 1 521 ? -5.657 21.428 6.071 1.00 88.94 521 LEU A N 1
ATOM 3902 C CA . LEU A 1 521 ? -5.115 20.066 6.172 1.00 88.94 521 LEU A CA 1
ATOM 3903 C C . LEU A 1 521 ? -5.501 19.416 7.506 1.00 88.94 521 LEU A C 1
ATOM 3905 O O . LEU A 1 521 ? -6.002 18.295 7.507 1.00 88.94 521 LEU A O 1
ATOM 3909 N N . ALA A 1 522 ? -5.331 20.127 8.625 1.00 86.56 522 ALA A N 1
ATOM 3910 C CA . ALA A 1 522 ? -5.699 19.624 9.947 1.00 86.56 522 ALA A CA 1
ATOM 3911 C C . ALA A 1 522 ? -7.204 19.354 10.083 1.00 86.56 522 ALA A C 1
ATOM 3913 O O . ALA A 1 522 ? -7.597 18.301 10.575 1.00 86.56 522 ALA A O 1
ATOM 3914 N N . THR A 1 523 ? -8.055 20.281 9.635 1.00 83.19 523 THR A N 1
ATOM 3915 C CA . THR A 1 523 ? -9.513 20.107 9.657 1.00 83.19 523 THR A CA 1
ATOM 3916 C C . THR A 1 523 ? -9.934 18.925 8.799 1.00 83.19 523 THR A C 1
ATOM 3918 O O . THR A 1 523 ? -10.782 18.149 9.227 1.00 83.19 523 THR A O 1
ATOM 3921 N N . HIS A 1 524 ? -9.333 18.752 7.619 1.00 83.75 524 HIS A N 1
ATOM 3922 C CA . HIS A 1 524 ? -9.636 17.615 6.758 1.00 83.75 524 HIS A CA 1
ATOM 3923 C C . HIS A 1 524 ? -9.174 16.300 7.378 1.00 83.75 524 HIS A C 1
ATOM 3925 O O . HIS A 1 524 ? -9.976 15.380 7.477 1.00 83.75 524 HIS A O 1
ATOM 3931 N N . LEU A 1 525 ? -7.940 16.216 7.886 1.00 80.19 525 LEU A N 1
ATOM 3932 C CA . LEU A 1 525 ? -7.437 15.035 8.600 1.00 80.19 525 LEU A CA 1
ATOM 3933 C C . LEU A 1 525 ? -8.301 14.670 9.809 1.00 80.19 525 LEU A C 1
ATOM 3935 O O . LEU A 1 525 ? -8.567 13.493 10.016 1.00 80.19 525 LEU A O 1
ATOM 3939 N N . ALA A 1 526 ? -8.827 15.652 10.543 1.00 76.00 526 ALA A N 1
ATOM 3940 C CA . ALA A 1 526 ? -9.755 15.401 11.646 1.00 76.00 526 ALA A CA 1
ATOM 3941 C C . ALA A 1 526 ? -11.061 14.721 11.199 1.00 76.00 526 ALA A C 1
ATOM 3943 O O . ALA A 1 526 ? -11.741 14.100 12.016 1.00 76.00 526 ALA A O 1
ATOM 3944 N N . THR A 1 527 ? -11.417 14.807 9.913 1.00 72.62 527 THR A N 1
ATOM 3945 C CA . THR A 1 527 ? -12.548 14.050 9.379 1.00 72.62 527 THR A CA 1
ATOM 3946 C C . THR A 1 527 ? -12.201 12.572 9.206 1.00 72.62 527 THR A C 1
ATOM 3948 O O . THR A 1 527 ? -13.089 11.758 9.398 1.00 72.62 527 THR A O 1
ATOM 3951 N N . ALA A 1 528 ? -10.946 12.191 8.932 1.00 65.75 528 ALA A N 1
ATOM 3952 C CA . ALA A 1 528 ? -10.510 10.861 8.468 1.00 65.75 528 ALA A CA 1
ATOM 3953 C C . ALA A 1 528 ? -10.934 9.632 9.301 1.00 65.75 528 ALA A C 1
ATOM 3955 O O . ALA A 1 528 ? -10.715 8.496 8.876 1.00 65.75 528 ALA A O 1
ATOM 3956 N N . GLY A 1 529 ? -11.491 9.849 10.488 1.00 62.78 529 GLY A N 1
ATOM 3957 C CA . GLY A 1 529 ? -11.746 8.838 11.497 1.00 62.78 529 GLY A CA 1
ATOM 3958 C C . GLY A 1 529 ? -10.758 8.968 12.657 1.00 62.78 529 GLY A C 1
ATOM 3959 O O . GLY A 1 529 ? -10.222 10.058 12.896 1.00 62.78 529 GLY A O 1
ATOM 3960 N N . PRO A 1 530 ? -10.536 7.883 13.413 1.00 63.88 530 PRO A N 1
ATOM 3961 C CA . PRO A 1 530 ? -9.505 7.834 14.429 1.00 63.88 530 PRO A CA 1
ATOM 3962 C C . PRO A 1 530 ? -8.140 8.043 13.780 1.00 63.88 530 PRO A C 1
ATOM 3964 O O . PRO A 1 530 ? -7.738 7.284 12.902 1.00 63.88 530 PRO A O 1
ATOM 3967 N N . LEU A 1 531 ? -7.433 9.078 14.213 1.00 71.00 531 LEU A N 1
ATOM 3968 C CA . LEU A 1 531 ? -6.015 9.257 13.953 1.00 71.00 531 LEU A CA 1
ATOM 3969 C C . LEU A 1 531 ? -5.303 9.397 15.298 1.00 71.00 531 LEU A C 1
ATOM 3971 O O . LEU A 1 531 ? -5.864 9.989 16.229 1.00 71.00 531 LEU A O 1
ATOM 3975 N N . PRO A 1 532 ? -4.071 8.883 15.421 1.00 70.00 532 PRO A N 1
ATOM 3976 C CA . PRO A 1 532 ? -3.248 9.159 16.588 1.00 70.00 532 PRO A CA 1
ATOM 3977 C C . PRO A 1 532 ? -2.924 10.657 16.658 1.00 70.00 532 PRO A C 1
ATOM 3979 O O . PRO A 1 532 ? -3.284 11.444 15.767 1.00 70.00 532 PRO A O 1
ATOM 3982 N N . GLU A 1 533 ? -2.250 11.067 17.735 1.00 81.06 533 GLU A N 1
ATOM 3983 C CA . GLU A 1 533 ? -1.645 12.398 17.773 1.00 81.06 533 GLU A CA 1
ATOM 3984 C C . GLU A 1 533 ? -0.860 12.616 16.480 1.00 81.06 533 GLU A C 1
ATOM 3986 O O . GLU A 1 533 ? -0.247 11.687 15.939 1.00 81.06 533 GLU A O 1
ATOM 3991 N N . HIS A 1 534 ? -0.964 13.817 15.925 1.00 87.56 534 HIS A N 1
ATOM 3992 C CA . HIS A 1 534 ? -0.290 14.101 14.677 1.00 87.56 534 HIS A CA 1
ATOM 3993 C C . HIS A 1 534 ? 0.202 15.533 14.581 1.00 87.56 534 HIS A C 1
ATOM 3995 O O . HIS A 1 534 ? -0.411 16.485 15.065 1.00 87.56 534 HIS A O 1
ATOM 4001 N N . GLU A 1 535 ? 1.328 15.667 13.904 1.00 92.81 535 GLU A N 1
ATOM 4002 C CA . GLU A 1 535 ? 1.994 16.914 13.601 1.00 92.81 535 GLU A CA 1
ATOM 4003 C C . GLU A 1 535 ? 1.995 17.121 12.090 1.00 92.81 535 GLU A C 1
ATOM 4005 O O . GLU A 1 535 ? 2.294 16.212 11.317 1.00 92.81 535 GLU A O 1
ATOM 4010 N N . ILE A 1 536 ? 1.630 18.321 11.656 1.00 94.50 536 ILE A N 1
ATOM 4011 C CA . ILE A 1 536 ? 1.684 18.732 10.258 1.00 94.50 536 ILE A CA 1
ATOM 4012 C C . ILE A 1 536 ? 2.817 19.741 10.132 1.00 94.50 536 ILE A C 1
ATOM 4014 O O . ILE A 1 536 ? 2.846 20.736 10.854 1.00 94.50 536 ILE A O 1
ATOM 4018 N N . VAL A 1 537 ? 3.731 19.489 9.202 1.00 94.81 537 VAL A N 1
ATOM 4019 C CA . VAL A 1 537 ? 4.925 20.297 8.952 1.00 94.81 537 VAL A CA 1
ATOM 4020 C C . VAL A 1 537 ? 4.903 20.740 7.497 1.00 94.81 537 VAL A C 1
ATOM 4022 O O . VAL A 1 537 ? 4.958 19.911 6.588 1.00 94.81 537 VAL A O 1
ATOM 4025 N N . LEU A 1 538 ? 4.834 22.048 7.255 1.00 93.50 538 LEU A N 1
ATOM 4026 C CA . LEU A 1 538 ? 4.921 22.600 5.903 1.00 93.50 538 LEU A CA 1
ATOM 4027 C C . LEU A 1 538 ? 6.375 22.929 5.556 1.00 93.50 538 LEU A C 1
ATOM 4029 O O . LEU A 1 538 ? 7.062 23.621 6.308 1.00 93.50 538 LEU A O 1
ATOM 4033 N N . LEU A 1 539 ? 6.836 22.444 4.404 1.00 92.19 539 LEU A N 1
ATOM 4034 C CA . LEU A 1 539 ? 8.208 22.585 3.914 1.00 92.19 539 LEU A CA 1
ATOM 4035 C C . LEU A 1 539 ? 8.241 23.213 2.514 1.00 92.19 539 LEU A C 1
ATOM 4037 O O . LEU A 1 539 ? 7.314 23.011 1.729 1.00 92.19 539 LEU A O 1
ATOM 4041 N N . PRO A 1 540 ? 9.316 23.930 2.141 1.00 88.38 540 PRO A N 1
ATOM 4042 C CA . PRO A 1 540 ? 9.475 24.397 0.771 1.00 88.38 540 PRO A CA 1
ATOM 4043 C C . PRO A 1 540 ? 9.726 23.218 -0.179 1.00 88.38 540 PRO A C 1
ATOM 4045 O O . PRO A 1 540 ? 10.377 22.230 0.176 1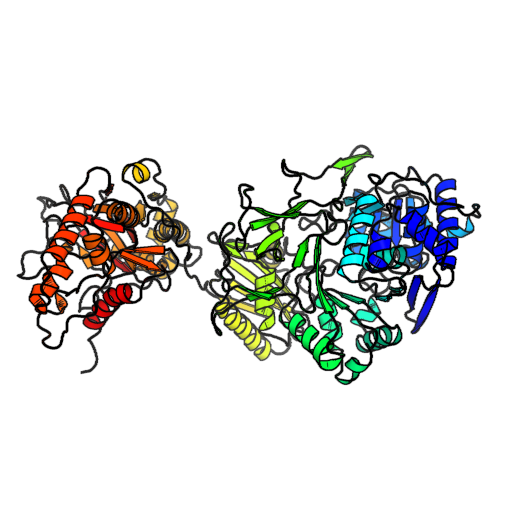.00 88.38 540 PRO A O 1
ATOM 4048 N N . THR A 1 541 ? 9.224 23.327 -1.406 1.00 85.25 541 THR A N 1
ATOM 4049 C CA . THR A 1 541 ? 9.418 22.331 -2.470 1.00 85.25 541 THR A CA 1
ATOM 4050 C C . THR A 1 541 ? 10.891 21.978 -2.683 1.00 85.25 541 THR A C 1
ATOM 4052 O O . THR A 1 541 ? 11.744 22.855 -2.792 1.00 85.25 541 THR A O 1
ATOM 4055 N N . GLY A 1 542 ? 11.185 20.678 -2.790 1.00 82.25 542 GLY A N 1
ATOM 4056 C CA . GLY A 1 542 ? 12.547 20.157 -2.939 1.00 82.25 542 GLY A CA 1
ATOM 4057 C C . GLY A 1 542 ? 13.197 19.699 -1.631 1.00 82.25 542 GLY A C 1
ATOM 4058 O O . GLY A 1 542 ? 14.269 19.100 -1.686 1.00 82.25 542 GLY A O 1
ATOM 4059 N N . SER A 1 543 ? 12.554 19.925 -0.482 1.00 87.94 543 SER A N 1
ATOM 4060 C CA . SER A 1 543 ? 13.070 19.536 0.837 1.00 87.94 543 SER A CA 1
ATOM 4061 C C . SER A 1 543 ? 13.065 18.020 1.051 1.00 87.94 543 SER A C 1
ATOM 4063 O O . SER A 1 543 ? 14.052 17.447 1.514 1.00 87.94 543 SER A O 1
ATOM 4065 N N . LEU A 1 544 ? 11.966 17.347 0.707 1.00 88.56 544 LEU A N 1
ATOM 4066 C CA . LEU A 1 544 ? 11.756 15.941 1.033 1.00 88.56 544 LEU A CA 1
ATOM 4067 C C . LEU A 1 544 ? 12.491 15.000 0.061 1.00 88.56 544 LEU A C 1
ATOM 4069 O O . LEU A 1 544 ? 12.522 15.234 -1.158 1.00 88.56 544 LEU A O 1
ATOM 4073 N N . PRO A 1 545 ? 13.059 13.891 0.575 1.00 84.31 545 PRO A N 1
ATOM 4074 C CA . PRO A 1 545 ? 13.846 12.969 -0.228 1.00 84.31 545 PRO A CA 1
ATOM 4075 C C . PRO A 1 545 ? 12.975 12.157 -1.194 1.00 84.31 545 PRO A C 1
ATOM 4077 O O . PRO A 1 545 ? 11.846 11.756 -0.897 1.00 84.31 545 PRO A O 1
ATOM 4080 N N . ARG A 1 546 ? 13.542 11.873 -2.369 1.00 78.94 546 ARG A N 1
ATOM 4081 C CA . ARG A 1 546 ? 12.907 11.110 -3.450 1.00 78.94 546 ARG A CA 1
ATOM 4082 C C . ARG A 1 546 ? 13.939 10.256 -4.179 1.00 78.94 546 ARG A C 1
ATOM 4084 O O . ARG A 1 546 ? 15.099 10.648 -4.296 1.00 78.94 546 ARG A O 1
ATOM 4091 N N . LYS A 1 547 ? 13.539 9.085 -4.676 1.00 71.81 547 LYS A N 1
ATOM 4092 C CA . LYS A 1 547 ? 14.427 8.220 -5.467 1.00 71.81 547 LYS A CA 1
ATOM 4093 C C . LYS A 1 547 ? 14.698 8.865 -6.838 1.00 71.81 547 LYS A C 1
ATOM 4095 O O . LYS A 1 547 ? 13.735 9.147 -7.549 1.00 71.81 547 LYS A O 1
ATOM 4100 N N . PRO A 1 548 ? 15.961 9.041 -7.268 1.00 62.59 548 PRO A N 1
ATOM 4101 C CA . PRO A 1 548 ? 16.279 9.719 -8.533 1.00 62.59 548 PRO A CA 1
ATOM 4102 C C . PRO A 1 548 ? 15.731 9.008 -9.776 1.00 62.59 548 PRO A C 1
ATOM 4104 O O . PRO A 1 548 ? 15.337 9.650 -10.743 1.00 62.59 548 PRO A O 1
ATOM 4107 N N . THR A 1 549 ? 15.666 7.676 -9.733 1.00 59.91 549 THR A N 1
ATOM 4108 C CA . THR A 1 549 ? 15.307 6.833 -10.881 1.00 59.91 549 THR A CA 1
ATOM 4109 C C . THR A 1 549 ? 13.811 6.565 -11.021 1.00 59.91 549 THR A C 1
ATOM 4111 O O . THR A 1 549 ? 13.387 6.108 -12.077 1.00 59.91 549 THR A O 1
ATOM 4114 N N . SER A 1 550 ? 13.011 6.787 -9.974 1.00 60.91 550 SER A N 1
ATOM 4115 C CA . SER A 1 550 ? 11.574 6.464 -9.964 1.00 60.91 550 SER A CA 1
ATOM 4116 C C . SER A 1 550 ? 10.687 7.542 -9.347 1.00 60.91 550 SER A C 1
ATOM 4118 O O . SER A 1 550 ? 9.479 7.351 -9.286 1.00 60.91 550 SER A O 1
ATOM 4120 N N . ALA A 1 551 ? 11.271 8.623 -8.820 1.00 66.44 551 ALA A N 1
ATOM 4121 C CA . ALA A 1 551 ? 10.598 9.664 -8.039 1.00 66.44 551 ALA A CA 1
ATOM 4122 C C . ALA A 1 551 ? 9.816 9.167 -6.800 1.00 66.44 551 ALA A C 1
ATOM 4124 O O . ALA A 1 551 ? 9.129 9.959 -6.160 1.00 66.44 551 ALA A O 1
ATOM 4125 N N . LYS A 1 552 ? 9.957 7.887 -6.416 1.00 73.50 552 LYS A N 1
ATOM 4126 C CA . LYS A 1 552 ? 9.282 7.303 -5.246 1.00 73.50 552 LYS A CA 1
ATOM 4127 C C . LYS A 1 552 ? 9.769 7.941 -3.943 1.00 73.50 552 LYS A C 1
ATOM 4129 O O . LYS A 1 552 ? 10.957 8.249 -3.804 1.00 73.50 552 LYS A O 1
ATOM 4134 N N . LYS A 1 553 ? 8.851 8.074 -2.983 1.00 81.50 553 LYS A N 1
ATOM 4135 C CA . LYS A 1 553 ? 9.107 8.606 -1.637 1.00 81.50 553 LYS A CA 1
ATOM 4136 C C . LYS A 1 553 ? 10.130 7.745 -0.892 1.00 81.50 553 LYS A C 1
ATOM 4138 O O . LYS A 1 553 ? 10.110 6.520 -0.993 1.00 81.50 553 LYS A O 1
ATOM 4143 N N . ILE A 1 554 ? 11.033 8.387 -0.151 1.00 81.88 554 ILE A N 1
ATOM 4144 C CA . ILE A 1 554 ? 11.962 7.714 0.767 1.00 81.88 554 ILE A CA 1
ATOM 4145 C C . ILE A 1 554 ? 11.530 8.081 2.181 1.00 81.88 554 ILE A C 1
ATOM 4147 O O . ILE A 1 554 ? 11.708 9.225 2.573 1.00 81.88 554 ILE A O 1
ATOM 4151 N N . ARG A 1 555 ? 10.952 7.134 2.925 1.00 85.81 555 ARG A N 1
ATOM 4152 C CA . ARG A 1 555 ? 10.474 7.375 4.301 1.00 85.81 555 ARG A CA 1
ATOM 4153 C C . ARG A 1 555 ? 11.538 7.091 5.362 1.00 85.81 555 ARG A C 1
ATOM 4155 O O . ARG A 1 555 ? 11.589 7.771 6.380 1.00 85.81 555 ARG A O 1
ATOM 4162 N N . LEU A 1 556 ? 12.411 6.110 5.111 1.00 82.56 556 LEU A N 1
ATOM 4163 C CA . LEU A 1 556 ? 13.460 5.727 6.056 1.00 82.56 556 LEU A CA 1
ATOM 4164 C C . LEU A 1 556 ? 14.397 6.909 6.347 1.00 82.56 556 LEU A C 1
ATOM 4166 O O . LEU A 1 556 ? 14.886 7.555 5.418 1.00 82.56 556 LEU A O 1
ATOM 4170 N N . GLY A 1 557 ? 14.642 7.164 7.633 1.00 84.56 557 GLY A N 1
ATOM 4171 C CA . GLY A 1 557 ? 15.511 8.237 8.119 1.00 84.56 557 GLY A CA 1
ATOM 4172 C C . GLY A 1 557 ? 14.917 9.643 8.012 1.00 84.56 557 GLY A C 1
ATOM 4173 O O . GLY A 1 557 ? 15.561 10.592 8.436 1.00 84.56 557 GLY A O 1
ATOM 4174 N N . VAL A 1 558 ? 13.706 9.826 7.463 1.00 90.81 558 VAL A N 1
ATOM 4175 C CA . VAL A 1 558 ? 13.088 11.164 7.376 1.00 90.81 558 VAL A CA 1
ATOM 4176 C C . VAL A 1 558 ? 12.846 11.751 8.761 1.00 90.81 558 VAL A C 1
ATOM 4178 O O . VAL A 1 558 ? 13.118 12.931 8.956 1.00 90.81 558 VAL A O 1
ATOM 4181 N N . ILE A 1 559 ? 12.388 10.939 9.717 1.00 91.56 559 ILE A N 1
ATOM 4182 C CA . ILE A 1 559 ? 12.136 11.420 11.077 1.00 91.56 559 ILE A CA 1
ATOM 4183 C C . ILE A 1 559 ? 13.434 11.827 11.790 1.00 91.56 559 ILE A C 1
ATOM 4185 O O . ILE A 1 559 ? 13.491 12.898 12.382 1.00 91.56 559 ILE A O 1
ATOM 4189 N N . ASP A 1 560 ? 14.515 11.058 11.624 1.00 89.56 560 ASP A N 1
ATOM 4190 C CA . ASP A 1 560 ? 15.828 11.393 12.191 1.00 89.56 560 ASP A CA 1
ATOM 4191 C C . ASP A 1 560 ? 16.361 12.718 11.627 1.00 89.56 560 ASP A C 1
ATOM 4193 O O . ASP A 1 560 ? 16.878 13.557 12.361 1.00 89.56 560 ASP A O 1
ATOM 4197 N N . ARG A 1 561 ? 16.197 12.934 10.315 1.00 91.31 561 ARG A N 1
ATOM 4198 C CA . ARG A 1 561 ? 16.601 14.172 9.627 1.00 91.31 561 ARG A CA 1
ATOM 4199 C C . ARG A 1 561 ? 15.749 15.370 10.042 1.00 91.31 561 ARG A C 1
ATOM 4201 O O . ARG A 1 561 ? 16.268 16.482 10.144 1.00 91.31 561 ARG A O 1
ATOM 4208 N N . TYR A 1 562 ? 14.459 15.143 10.297 1.00 92.69 562 TYR A N 1
ATOM 4209 C CA . TYR A 1 562 ? 13.566 16.153 10.858 1.00 92.69 562 TYR A CA 1
ATOM 4210 C C . TYR A 1 562 ? 14.023 16.561 12.264 1.00 92.69 562 TYR A C 1
ATOM 4212 O O . TYR A 1 562 ? 14.255 17.746 12.500 1.00 92.69 562 TYR A O 1
ATOM 4220 N N . HIS A 1 563 ? 14.279 15.590 13.147 1.00 90.69 563 HIS A N 1
ATOM 4221 C CA . HIS A 1 563 ? 14.792 15.825 14.505 1.00 90.69 563 HIS A CA 1
ATOM 4222 C C . HIS A 1 563 ? 16.186 16.464 14.528 1.00 90.69 563 HIS A C 1
ATOM 4224 O O . HIS A 1 563 ? 16.487 17.265 15.411 1.00 90.69 563 HIS A O 1
ATOM 4230 N N . ALA A 1 564 ? 17.028 16.170 13.536 1.00 92.94 564 ALA A N 1
ATOM 4231 C CA . ALA A 1 564 ? 18.334 16.806 13.360 1.00 92.94 564 ALA A CA 1
ATOM 4232 C C . ALA A 1 564 ? 18.254 18.265 12.863 1.00 92.94 564 ALA A C 1
ATOM 4234 O O . ALA A 1 564 ? 19.282 18.939 12.787 1.00 92.94 564 ALA A O 1
ATOM 4235 N N . GLY A 1 565 ? 17.062 18.763 12.513 1.00 90.62 565 GLY A N 1
ATOM 4236 C CA . GLY A 1 565 ? 16.862 20.132 12.037 1.00 90.62 565 GLY A CA 1
ATOM 4237 C C .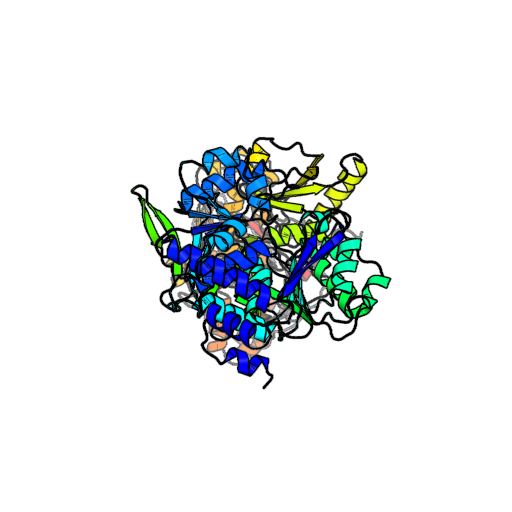 GLY A 1 565 ? 17.416 20.388 10.633 1.00 90.62 565 GLY A C 1
ATOM 4238 O O . GLY A 1 565 ? 17.747 21.528 10.309 1.00 90.62 565 GLY A O 1
ATOM 4239 N N . GLU A 1 566 ? 17.534 19.355 9.788 1.00 91.81 566 GLU A N 1
ATOM 4240 C CA . GLU A 1 566 ? 18.053 19.506 8.417 1.00 91.81 566 GLU A CA 1
ATOM 4241 C C . GLU A 1 566 ? 17.174 20.401 7.533 1.00 91.81 566 GLU A C 1
ATOM 4243 O O . GLU A 1 566 ? 17.659 21.023 6.585 1.00 91.81 566 GLU A O 1
ATOM 4248 N N . TRP A 1 567 ? 15.878 20.464 7.834 1.00 91.00 567 TRP A N 1
ATOM 4249 C CA . TRP A 1 567 ? 14.922 21.311 7.134 1.00 91.00 567 TRP A CA 1
ATOM 4250 C C . TRP A 1 567 ? 14.434 22.422 8.044 1.00 91.00 567 TRP A C 1
ATOM 4252 O O . TRP A 1 567 ? 14.251 22.222 9.241 1.00 91.00 567 TRP A O 1
ATOM 4262 N N . ARG A 1 568 ? 14.163 23.588 7.456 1.00 88.19 568 ARG A N 1
ATOM 4263 C CA . ARG A 1 568 ? 13.534 24.710 8.149 1.00 88.19 568 ARG A CA 1
ATOM 4264 C C . ARG A 1 568 ? 12.027 24.692 7.864 1.00 88.19 568 ARG A C 1
ATOM 4266 O O . ARG A 1 568 ? 11.653 25.025 6.736 1.00 88.19 568 ARG A O 1
ATOM 4273 N N . PRO A 1 569 ? 11.171 24.325 8.837 1.00 92.44 569 PRO A N 1
ATOM 4274 C CA . PRO A 1 569 ? 9.726 24.377 8.661 1.00 92.44 569 PRO A CA 1
ATOM 4275 C C . PRO A 1 569 ? 9.252 25.792 8.350 1.00 92.44 569 PRO A C 1
ATOM 4277 O O . PRO A 1 569 ? 9.725 26.761 8.947 1.00 92.44 569 PRO A O 1
ATOM 4280 N N . LEU A 1 570 ? 8.308 25.899 7.420 1.00 91.50 570 LEU A N 1
ATOM 4281 C CA . LEU A 1 570 ? 7.571 27.134 7.161 1.00 91.50 570 LEU A CA 1
ATOM 4282 C C . LEU A 1 570 ? 6.496 27.344 8.229 1.00 91.50 570 LEU A C 1
ATOM 4284 O O . LEU A 1 570 ? 6.262 28.472 8.641 1.00 91.50 570 LEU A O 1
ATOM 4288 N N . GLN A 1 571 ? 5.871 26.250 8.671 1.00 92.44 571 GLN A N 1
ATOM 4289 C CA . GLN A 1 571 ? 4.834 26.222 9.696 1.00 92.44 571 GLN A CA 1
ATOM 4290 C C . GLN A 1 571 ? 4.740 24.812 10.285 1.00 92.44 571 GLN A C 1
ATOM 4292 O O . GLN A 1 571 ? 4.923 23.828 9.562 1.00 92.44 571 GLN A O 1
ATOM 4297 N N . VAL A 1 572 ? 4.417 24.721 11.575 1.00 93.50 572 VAL A N 1
ATOM 4298 C CA . VAL A 1 572 ? 4.170 23.461 12.284 1.00 93.50 572 VAL A CA 1
ATOM 4299 C C . VAL A 1 572 ? 2.860 23.575 13.054 1.00 93.50 572 VAL A C 1
ATOM 4301 O O . VAL A 1 572 ? 2.603 24.590 13.699 1.00 93.50 572 VAL A O 1
ATOM 4304 N N . LEU A 1 573 ? 2.026 22.542 12.989 1.00 91.75 573 LEU A N 1
ATOM 4305 C CA . LEU A 1 573 ? 0.793 22.448 13.763 1.00 91.75 573 LEU A CA 1
ATOM 4306 C C . LEU A 1 573 ? 0.655 21.042 14.328 1.00 91.75 573 LEU A C 1
ATOM 4308 O O . LEU A 1 573 ? 0.519 20.079 13.576 1.00 91.75 573 LEU A O 1
ATOM 4312 N N . ARG A 1 574 ? 0.628 20.941 15.654 1.00 86.56 574 ARG A N 1
ATOM 4313 C CA . ARG A 1 574 ? 0.359 19.694 16.367 1.00 86.56 574 ARG A CA 1
ATOM 4314 C C . ARG A 1 574 ? -1.114 19.618 16.758 1.00 86.56 574 ARG A C 1
ATOM 4316 O O . ARG A 1 574 ? -1.712 20.613 17.177 1.00 86.56 574 ARG A O 1
ATOM 4323 N N . ARG A 1 575 ? -1.714 18.443 16.599 1.00 74.12 575 ARG A N 1
ATOM 4324 C CA . ARG A 1 575 ? -3.104 18.152 16.949 1.00 74.12 575 ARG A CA 1
ATOM 4325 C C . ARG A 1 575 ? -3.154 16.939 17.875 1.00 74.12 575 ARG A C 1
ATOM 4327 O O . ARG A 1 575 ? -2.513 15.934 17.565 1.00 74.12 575 ARG A O 1
ATOM 4334 N N . PRO A 1 576 ? -3.932 17.001 18.972 1.00 61.50 576 PRO A N 1
ATOM 4335 C CA . PRO A 1 576 ? -4.180 15.818 19.783 1.00 61.50 576 PRO A CA 1
ATOM 4336 C C . PRO A 1 576 ? -4.866 14.749 18.927 1.00 61.50 576 PRO A C 1
ATOM 4338 O O . PRO A 1 576 ? -5.620 15.073 18.004 1.00 61.50 576 PRO A O 1
ATOM 4341 N N . GLY A 1 577 ? -4.594 13.479 19.222 1.00 57.34 577 GLY A N 1
ATOM 4342 C CA . GLY A 1 577 ? -5.201 12.369 18.493 1.00 57.34 577 GLY A CA 1
ATOM 4343 C C . GLY A 1 577 ? -6.723 12.400 18.587 1.00 57.34 577 GLY A C 1
ATOM 4344 O O . GLY A 1 577 ? -7.290 12.651 19.651 1.00 57.34 577 GLY A O 1
ATOM 4345 N N . THR A 1 578 ? -7.399 12.116 17.479 1.00 52.66 578 THR A N 1
ATOM 4346 C CA . THR A 1 578 ? -8.856 11.963 17.422 1.00 52.66 578 THR A CA 1
ATOM 4347 C C . THR A 1 578 ? -9.232 10.540 17.836 1.00 52.66 578 THR A C 1
ATOM 4349 O O . THR A 1 578 ? -9.861 9.805 17.084 1.00 52.66 578 THR A O 1
ATOM 4352 N N . LEU A 1 579 ? -8.801 10.096 19.021 1.00 42.31 579 LEU A N 1
ATOM 4353 C CA . LEU A 1 579 ? -8.954 8.700 19.435 1.00 42.31 579 LEU A CA 1
ATOM 4354 C C . LEU A 1 579 ? -10.447 8.328 19.541 1.00 42.31 579 LEU A C 1
ATOM 4356 O O . LEU A 1 579 ? -11.178 8.858 20.377 1.00 42.31 579 LEU A O 1
ATOM 4360 N N . ARG A 1 580 ? -10.903 7.375 18.721 1.00 43.50 580 ARG A N 1
ATOM 4361 C CA . ARG A 1 580 ? -12.057 6.530 19.055 1.00 43.50 580 ARG A CA 1
ATOM 4362 C C . ARG A 1 580 ? -11.542 5.115 19.257 1.00 43.50 580 ARG A C 1
ATOM 4364 O O . ARG A 1 580 ? -10.879 4.561 18.388 1.00 43.50 580 ARG A O 1
ATOM 4371 N N . LEU A 1 581 ? -11.833 4.577 20.433 1.00 43.84 581 LEU A N 1
ATOM 4372 C CA . LEU A 1 581 ? -11.387 3.270 20.903 1.00 43.84 581 LEU A CA 1
ATOM 4373 C C . LEU A 1 581 ? -11.836 2.135 19.952 1.00 43.84 581 LEU A C 1
ATOM 4375 O O . LEU A 1 581 ? -12.858 2.283 19.272 1.00 43.84 581 LEU A O 1
ATOM 4379 N N . PRO A 1 582 ? -11.104 1.002 19.897 1.00 38.69 582 PRO A N 1
ATOM 4380 C CA . PRO A 1 582 ? -11.376 -0.096 18.968 1.00 38.69 582 PRO A CA 1
ATOM 4381 C C . PRO A 1 582 ? -12.818 -0.608 19.058 1.00 38.69 582 PRO A C 1
ATOM 4383 O O . PRO A 1 582 ? -13.292 -1.015 20.114 1.00 38.69 582 PRO A O 1
ATOM 4386 N N . ARG A 1 583 ? -13.504 -0.630 17.909 1.00 44.66 583 ARG A N 1
ATOM 4387 C CA . ARG A 1 583 ? -14.889 -1.111 17.734 1.00 44.66 583 ARG A CA 1
ATOM 4388 C C . ARG A 1 583 ? -14.975 -2.617 17.438 1.00 44.66 583 ARG A C 1
ATOM 4390 O O . ARG A 1 583 ? -15.889 -3.058 16.750 1.00 44.66 583 ARG A O 1
ATOM 4397 N N . SER A 1 584 ? -14.011 -3.426 17.881 1.00 45.72 584 SER A N 1
ATOM 4398 C CA . SER A 1 584 ? -14.083 -4.876 17.660 1.00 45.72 584 SER A CA 1
ATOM 4399 C C . SER A 1 584 ? -15.140 -5.491 18.586 1.00 45.72 584 SER A C 1
ATOM 4401 O O . SER A 1 584 ? -15.012 -5.441 19.805 1.00 45.72 584 SER A O 1
ATOM 4403 N N . HIS A 1 585 ? -16.191 -6.083 18.015 1.00 55.88 585 HIS A N 1
ATOM 4404 C CA . HIS A 1 585 ? -17.314 -6.671 18.760 1.00 55.88 585 HIS A CA 1
ATOM 4405 C C . HIS A 1 585 ? -17.121 -8.168 19.081 1.00 55.88 585 HIS A C 1
ATOM 4407 O O . HIS A 1 585 ? -18.095 -8.904 19.226 1.00 55.88 585 HIS A O 1
ATOM 4413 N N . SER A 1 586 ? -15.869 -8.622 19.201 1.00 58.88 586 SER A N 1
ATOM 4414 C CA . SER A 1 586 ? -15.473 -10.035 19.302 1.00 58.88 586 SER A CA 1
ATOM 4415 C C . SER A 1 586 ? -15.548 -10.652 20.705 1.00 58.88 586 SER A C 1
ATOM 4417 O O . SER A 1 586 ? -14.892 -11.666 20.936 1.00 58.88 586 SER A O 1
ATOM 4419 N N . ASN A 1 587 ? -16.287 -10.065 21.658 1.00 77.75 587 ASN A N 1
ATOM 4420 C CA . ASN A 1 587 ? -16.392 -10.658 22.997 1.00 77.75 587 ASN A CA 1
ATOM 4421 C C . ASN A 1 587 ? -16.896 -12.106 22.898 1.00 77.75 587 ASN A C 1
ATOM 4423 O O . ASN A 1 587 ? -17.953 -12.355 22.315 1.00 77.75 587 ASN A O 1
ATOM 4427 N N . MET A 1 588 ? -16.158 -13.040 23.493 1.00 75.38 588 MET A N 1
ATOM 4428 C CA . MET A 1 588 ? -16.487 -14.466 23.474 1.00 75.38 588 MET A CA 1
ATOM 4429 C C . MET A 1 588 ? -17.315 -14.850 24.710 1.00 75.38 588 MET A C 1
ATOM 4431 O O . MET A 1 588 ? -17.113 -14.270 25.780 1.00 75.38 588 MET A O 1
ATOM 4435 N N . PRO A 1 589 ? -18.238 -15.824 24.613 1.00 89.44 589 PRO A N 1
ATOM 4436 C CA . PRO A 1 589 ? -18.864 -16.417 25.790 1.00 89.44 589 PRO A CA 1
ATOM 4437 C C . PRO A 1 589 ? -17.814 -17.157 26.631 1.00 89.44 589 PRO A C 1
ATOM 4439 O O . PRO A 1 589 ? -16.932 -17.815 26.084 1.00 89.44 589 PRO A O 1
ATOM 4442 N N . TRP A 1 590 ? -17.919 -17.068 27.957 1.00 93.56 590 TRP A N 1
ATOM 4443 C CA . TRP A 1 590 ? -16.949 -17.653 28.893 1.00 93.56 590 TRP A CA 1
ATOM 4444 C C . TRP A 1 590 ? -17.623 -18.215 30.150 1.00 93.56 590 TRP A C 1
ATOM 4446 O O . TRP A 1 590 ? -18.752 -17.852 30.491 1.00 93.56 590 TRP A O 1
ATOM 4456 N N . SER A 1 591 ? -16.914 -19.114 30.826 1.00 91.31 591 SER A N 1
ATOM 4457 C CA . SER A 1 591 ? -17.222 -19.705 32.130 1.00 91.31 591 SER A CA 1
ATOM 4458 C C . SER A 1 591 ? -16.186 -19.303 33.183 1.00 91.31 591 SER A C 1
ATOM 4460 O O . SER A 1 591 ? -15.150 -18.719 32.860 1.00 91.31 591 SER A O 1
ATOM 4462 N N . GLU A 1 592 ? -16.433 -19.638 34.452 1.00 92.44 592 GLU A N 1
ATOM 4463 C CA . GLU A 1 592 ? -15.461 -19.402 35.527 1.00 92.44 592 GLU A CA 1
ATOM 4464 C C . GLU A 1 592 ? -14.105 -20.070 35.233 1.00 92.44 592 GLU A C 1
ATOM 4466 O O . GLU A 1 592 ? -13.055 -19.464 35.437 1.00 92.44 592 GLU A O 1
ATOM 4471 N N . ALA A 1 593 ? -14.118 -21.288 34.684 1.00 89.00 593 ALA A N 1
ATOM 4472 C CA . ALA A 1 593 ? -12.900 -22.027 34.360 1.00 89.00 593 ALA A CA 1
ATOM 4473 C C . ALA A 1 593 ? -12.039 -21.321 33.295 1.00 89.00 593 ALA A C 1
ATOM 4475 O O . ALA A 1 593 ? -10.813 -21.300 33.415 1.00 89.00 593 ALA A O 1
ATOM 4476 N N . ASP A 1 594 ? -12.657 -20.702 32.286 1.00 88.31 594 ASP A N 1
ATOM 4477 C CA . ASP A 1 594 ? -11.938 -19.982 31.222 1.00 88.31 594 ASP A CA 1
ATOM 4478 C C . ASP A 1 594 ? -11.196 -18.764 31.791 1.00 88.31 594 ASP A C 1
ATOM 4480 O O . ASP A 1 594 ? -10.009 -18.548 31.538 1.00 88.31 594 ASP A O 1
ATOM 4484 N N . VAL A 1 595 ? -11.891 -18.009 32.647 1.00 89.19 595 VAL A N 1
ATOM 4485 C CA . VAL A 1 595 ? -11.365 -16.810 33.310 1.00 89.19 595 VAL A CA 1
ATOM 4486 C C . VAL A 1 595 ? -10.221 -17.151 34.268 1.00 89.19 595 VAL A C 1
ATOM 4488 O O . VAL A 1 595 ? -9.233 -16.416 34.330 1.00 89.19 595 VAL A O 1
ATOM 4491 N N . VAL A 1 596 ? -10.336 -18.262 35.003 1.00 87.75 596 VAL A N 1
ATOM 4492 C CA . VAL A 1 596 ? -9.314 -18.720 35.959 1.00 87.75 596 VAL A CA 1
ATOM 4493 C C . VAL A 1 596 ? -8.078 -19.278 35.250 1.00 87.75 596 VAL A C 1
ATOM 4495 O O . VAL A 1 596 ? -6.960 -19.065 35.714 1.00 87.75 596 VAL A O 1
ATOM 4498 N N . THR A 1 597 ? -8.249 -19.983 34.130 1.00 81.81 597 THR A N 1
ATOM 4499 C CA . THR A 1 597 ? -7.125 -20.584 33.390 1.00 81.81 597 THR A CA 1
ATOM 4500 C C . THR A 1 597 ? -6.326 -19.563 32.586 1.00 81.81 597 THR A C 1
ATOM 4502 O O . THR A 1 597 ? -5.109 -19.707 32.478 1.00 81.81 597 THR A O 1
ATOM 4505 N N . THR A 1 598 ? -6.976 -18.525 32.051 1.00 79.75 598 THR A N 1
ATOM 4506 C CA . THR A 1 598 ? -6.331 -17.520 31.194 1.00 79.75 598 THR A CA 1
ATOM 4507 C C . THR A 1 598 ? -6.571 -16.107 31.741 1.00 79.75 598 THR A C 1
ATOM 4509 O O . THR A 1 598 ? -7.539 -15.449 31.350 1.00 79.75 598 THR A O 1
ATOM 4512 N N . PRO A 1 599 ? -5.691 -15.591 32.624 1.00 83.69 599 PRO A N 1
ATOM 4513 C CA . PRO A 1 599 ? -5.889 -14.324 33.329 1.00 83.69 599 PRO A CA 1
ATOM 4514 C C . PRO A 1 599 ? -5.537 -13.083 32.486 1.00 83.69 599 PRO A C 1
ATOM 4516 O O . PRO A 1 599 ? -4.993 -12.107 32.996 1.00 83.69 599 PRO A O 1
ATOM 4519 N N . SER A 1 600 ? -5.859 -13.085 31.188 1.00 83.19 600 SER A N 1
ATOM 4520 C CA . SER A 1 600 ? -5.592 -11.968 30.261 1.00 83.19 600 SER A CA 1
ATOM 4521 C C . SER A 1 600 ? -6.399 -10.695 30.562 1.00 83.19 600 SER A C 1
ATOM 4523 O O . SER A 1 600 ? -6.250 -9.690 29.876 1.00 83.19 600 SER A O 1
ATOM 4525 N N . TRP A 1 601 ? -7.281 -10.753 31.560 1.00 88.75 601 TRP A N 1
ATOM 4526 C CA . TRP A 1 601 ? -8.105 -9.657 32.059 1.00 88.75 601 TRP A CA 1
ATOM 4527 C C . TRP A 1 601 ? -7.448 -8.886 33.217 1.00 88.75 601 TRP A C 1
ATOM 4529 O O . TRP A 1 601 ? -7.997 -7.868 33.631 1.00 88.75 601 TRP A O 1
ATOM 4539 N N . CYS A 1 602 ? -6.303 -9.339 33.741 1.00 92.50 602 CYS A N 1
ATOM 4540 C CA . CYS A 1 602 ? -5.545 -8.655 34.793 1.00 92.50 602 CYS A CA 1
ATOM 4541 C C . CYS A 1 602 ? -4.432 -7.776 34.208 1.00 92.50 602 CYS A C 1
ATOM 4543 O O . CYS A 1 602 ? -3.621 -8.242 33.409 1.00 92.50 602 CYS A O 1
ATOM 4545 N N . PHE A 1 603 ? -4.344 -6.531 34.670 1.00 91.44 603 PHE A N 1
ATOM 4546 C CA . PHE A 1 603 ? -3.361 -5.542 34.236 1.00 91.44 603 PHE A CA 1
ATOM 4547 C C . PHE A 1 603 ? -2.677 -4.927 35.456 1.00 91.44 603 PHE A C 1
ATOM 4549 O O . PHE A 1 603 ? -3.317 -4.259 36.264 1.00 91.44 603 PHE A O 1
ATOM 4556 N N . ASP A 1 604 ? -1.374 -5.156 35.593 1.00 91.44 604 ASP A N 1
ATOM 4557 C CA . ASP A 1 604 ? -0.588 -4.676 36.729 1.00 91.44 604 ASP A CA 1
ATOM 4558 C C . ASP A 1 604 ? 0.144 -3.377 36.401 1.00 91.44 604 ASP A C 1
ATOM 4560 O O . ASP A 1 604 ? 0.822 -3.286 35.374 1.00 91.44 604 ASP A O 1
ATOM 4564 N N . LEU A 1 605 ? 0.027 -2.398 37.299 1.00 87.94 605 LEU A N 1
ATOM 4565 C CA . LEU A 1 605 ? 0.807 -1.167 37.285 1.00 87.94 605 LEU A CA 1
ATOM 4566 C C . LEU A 1 605 ? 2.135 -1.378 38.020 1.00 87.94 605 LEU A C 1
ATOM 4568 O O . LEU A 1 605 ? 2.188 -1.764 39.198 1.00 87.94 605 LEU A O 1
ATOM 4572 N N . ASP A 1 606 ? 3.228 -1.125 37.310 1.00 83.69 606 ASP A N 1
ATOM 4573 C CA . ASP A 1 606 ? 4.573 -1.216 37.865 1.00 83.69 606 ASP A CA 1
ATOM 4574 C C . ASP A 1 606 ? 4.966 0.051 38.650 1.00 83.69 606 ASP A C 1
ATOM 4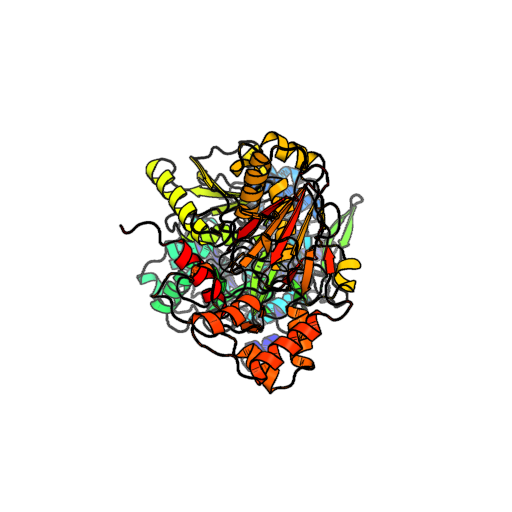576 O O . ASP A 1 606 ? 4.172 0.972 38.848 1.00 83.69 606 ASP A O 1
ATOM 4580 N N . GLU A 1 607 ? 6.187 0.074 39.182 1.00 82.31 607 GLU A N 1
ATOM 4581 C CA . GLU A 1 607 ? 6.676 1.190 40.003 1.00 82.31 607 GLU A CA 1
ATOM 4582 C C . GLU A 1 607 ? 6.761 2.508 39.219 1.00 82.31 607 GLU A C 1
ATOM 4584 O O . GLU A 1 607 ? 6.530 3.589 39.756 1.00 82.31 607 GLU A O 1
ATOM 4589 N N . GLN A 1 608 ? 7.065 2.431 37.923 1.00 79.50 608 GLN A N 1
ATOM 4590 C CA . GLN A 1 608 ? 7.174 3.612 37.071 1.00 79.50 608 GLN A CA 1
ATOM 4591 C C . GLN A 1 608 ? 5.786 4.139 36.696 1.00 79.50 608 GLN A C 1
ATOM 4593 O O . GLN A 1 608 ? 5.603 5.354 36.638 1.00 79.50 608 GLN A O 1
ATOM 4598 N N . ASP A 1 609 ? 4.808 3.248 36.494 1.00 82.31 609 ASP A N 1
ATOM 4599 C CA . ASP A 1 609 ? 3.396 3.623 36.353 1.00 82.31 609 ASP A CA 1
ATOM 4600 C C . ASP A 1 609 ? 2.911 4.381 37.600 1.00 82.31 609 ASP A C 1
ATOM 4602 O O . ASP A 1 609 ? 2.325 5.458 37.485 1.00 82.31 609 ASP A O 1
ATOM 4606 N N . ARG A 1 610 ? 3.220 3.860 38.796 1.00 80.75 610 ARG A N 1
ATOM 4607 C CA . ARG A 1 610 ? 2.871 4.488 40.080 1.00 80.75 610 ARG A CA 1
ATOM 4608 C C . ARG A 1 610 ? 3.512 5.852 40.263 1.00 80.75 610 ARG A C 1
ATOM 4610 O O . ARG A 1 610 ? 2.793 6.813 40.505 1.00 80.75 610 ARG A O 1
ATOM 4617 N N . SER A 1 611 ? 4.826 5.962 40.070 1.00 79.19 611 SER A N 1
ATOM 4618 C CA . SER A 1 611 ? 5.528 7.250 40.147 1.00 79.19 611 SER A CA 1
ATOM 4619 C C . SER A 1 611 ? 4.935 8.269 39.174 1.00 79.19 611 SER A C 1
ATOM 4621 O O . SER A 1 611 ? 4.713 9.416 39.546 1.00 79.19 611 SER A O 1
ATOM 4623 N N . HIS A 1 612 ? 4.616 7.851 37.943 1.00 78.00 612 HIS A N 1
ATOM 4624 C CA . HIS A 1 612 ? 4.010 8.736 36.951 1.00 78.00 612 HIS A CA 1
ATOM 4625 C C . HIS A 1 612 ? 2.651 9.282 37.405 1.00 78.00 612 HIS A C 1
ATOM 4627 O O . HIS A 1 612 ? 2.361 10.452 37.146 1.00 78.00 612 HIS A O 1
ATOM 4633 N N . ILE A 1 613 ? 1.851 8.454 38.087 1.00 77.06 613 ILE A N 1
ATOM 4634 C CA . ILE A 1 613 ? 0.565 8.848 38.666 1.00 77.06 613 ILE A CA 1
ATOM 4635 C C . ILE A 1 613 ? 0.755 9.781 39.859 1.00 77.06 613 ILE A C 1
ATOM 4637 O O . ILE A 1 613 ? 0.134 10.842 39.903 1.00 77.06 613 ILE A O 1
ATOM 4641 N N . THR A 1 614 ? 1.623 9.418 40.803 1.00 74.25 614 THR A N 1
ATOM 4642 C CA . THR A 1 614 ? 1.891 10.208 42.012 1.00 74.25 614 THR A CA 1
ATOM 4643 C C . THR A 1 614 ? 2.437 11.597 41.685 1.00 74.25 614 THR A C 1
ATOM 4645 O O . THR A 1 614 ? 2.115 12.552 42.383 1.00 74.25 614 THR A O 1
ATOM 4648 N N . ASP A 1 615 ? 3.191 11.752 40.598 1.00 74.62 615 ASP A N 1
ATOM 4649 C CA . ASP A 1 615 ? 3.721 13.055 40.180 1.00 74.62 615 ASP A CA 1
ATOM 4650 C C . ASP A 1 615 ? 2.677 13.970 39.510 1.00 74.62 615 ASP A C 1
ATOM 4652 O O . ASP A 1 615 ? 2.956 15.151 39.318 1.00 74.62 615 ASP A O 1
ATOM 4656 N N . ARG A 1 616 ? 1.520 13.437 39.079 1.00 73.25 616 ARG A N 1
ATOM 4657 C CA . ARG A 1 616 ? 0.568 14.130 38.176 1.00 73.25 616 ARG A CA 1
ATOM 4658 C C . ARG A 1 616 ? -0.904 14.007 38.576 1.00 73.25 616 ARG A C 1
ATOM 4660 O O . ARG A 1 616 ? -1.783 14.380 37.804 1.00 73.25 616 ARG A O 1
ATOM 4667 N N . TRP A 1 617 ? -1.208 13.468 39.756 1.00 70.44 617 TRP A N 1
ATOM 4668 C CA . TRP A 1 617 ? -2.589 13.226 40.207 1.00 70.44 617 TRP A CA 1
ATOM 4669 C C . TRP A 1 617 ? -3.443 14.501 40.297 1.00 70.44 617 TRP A C 1
ATOM 4671 O O . TRP A 1 617 ? -4.671 14.438 40.194 1.00 70.44 617 TRP A O 1
ATOM 4681 N N . ASP A 1 618 ? -2.810 15.655 40.505 1.00 69.31 618 ASP A N 1
ATOM 4682 C CA . ASP A 1 618 ? -3.448 16.968 40.569 1.00 69.31 618 ASP A CA 1
ATOM 4683 C C . ASP A 1 618 ? -3.751 17.557 39.182 1.00 69.31 618 ASP A C 1
ATOM 4685 O O . ASP A 1 618 ? -4.647 18.400 39.079 1.00 69.31 618 ASP A O 1
ATOM 4689 N N . CYS A 1 619 ? -3.110 17.026 38.136 1.00 67.56 619 CYS A N 1
ATOM 4690 C CA . CYS A 1 619 ? -3.341 17.301 36.718 1.00 67.56 619 CYS A CA 1
ATOM 4691 C C . CYS A 1 619 ? -3.901 16.056 35.991 1.00 67.56 619 CYS A C 1
ATOM 4693 O O . CYS A 1 619 ? -3.224 15.463 35.147 1.00 67.56 619 CYS A O 1
ATOM 4695 N N . PRO A 1 620 ? -5.152 15.640 36.274 1.00 59.97 620 PRO A N 1
ATOM 4696 C CA . PRO A 1 620 ? -5.749 14.429 35.705 1.00 59.97 620 PRO A CA 1
ATOM 4697 C C . PRO A 1 620 ? -5.784 14.401 34.171 1.00 59.97 620 PRO A C 1
ATOM 4699 O O . PRO A 1 620 ? -5.707 13.320 33.597 1.00 59.97 620 PRO A O 1
ATOM 4702 N N . ASP A 1 621 ? -5.830 15.560 33.509 1.00 59.38 621 ASP A N 1
ATOM 4703 C CA . ASP A 1 621 ? -5.759 15.650 32.047 1.00 59.38 621 ASP A CA 1
ATOM 4704 C C . ASP A 1 621 ? -4.374 15.254 31.504 1.00 59.38 621 ASP A C 1
ATOM 4706 O O . ASP A 1 621 ? -4.291 14.653 30.436 1.00 59.38 621 ASP A O 1
ATOM 4710 N N . GLU A 1 622 ? -3.290 15.517 32.248 1.00 63.06 622 GLU A N 1
ATOM 4711 C CA . GLU A 1 622 ? -1.915 15.149 31.869 1.00 63.06 622 GLU A CA 1
ATOM 4712 C C . GLU A 1 622 ? -1.650 13.647 32.011 1.00 63.06 622 GLU A C 1
ATOM 4714 O O . GLU A 1 622 ? -0.951 13.046 31.195 1.00 63.06 622 GLU A O 1
ATOM 4719 N N . LEU A 1 623 ? -2.251 13.032 33.031 1.00 60.78 623 LEU A N 1
ATOM 4720 C CA . LEU A 1 623 ? -2.232 11.589 33.286 1.00 60.78 623 LEU A CA 1
ATOM 4721 C C . LEU A 1 623 ? -2.758 10.784 32.094 1.00 60.78 623 LEU A C 1
ATOM 4723 O O . LEU A 1 623 ? -2.270 9.693 31.805 1.00 60.78 623 LEU A O 1
ATOM 4727 N N . ILE A 1 624 ? -3.753 11.325 31.399 1.00 56.06 624 ILE A N 1
ATOM 4728 C CA . ILE A 1 624 ? -4.479 10.640 30.328 1.00 56.06 624 ILE A CA 1
ATOM 4729 C C . ILE A 1 624 ? -4.167 11.194 28.942 1.00 56.06 624 ILE A C 1
ATOM 4731 O O . ILE A 1 624 ? -4.828 10.819 27.969 1.00 56.06 624 ILE A O 1
ATOM 4735 N N . LEU A 1 625 ? -3.142 12.048 28.839 1.00 52.56 625 LEU A N 1
ATOM 4736 C CA . LEU A 1 625 ? -2.641 12.497 27.550 1.00 52.56 625 LEU A CA 1
ATOM 4737 C C . LEU A 1 625 ? -2.289 11.282 26.681 1.00 52.56 625 LEU A C 1
ATOM 4739 O O . LEU A 1 625 ? -1.666 10.324 27.159 1.00 52.56 625 LEU A O 1
ATOM 4743 N N . PRO A 1 626 ? -2.670 11.302 25.395 1.00 41.56 626 PRO A N 1
ATOM 4744 C CA . PRO A 1 626 ? -2.173 10.328 24.439 1.00 41.56 626 PRO A CA 1
ATOM 4745 C C . PRO A 1 626 ? -0.639 10.229 24.512 1.00 41.56 626 PRO A C 1
ATOM 4747 O O . PRO A 1 626 ? 0.041 11.247 24.525 1.00 41.56 626 PRO A O 1
ATOM 4750 N N . GLY A 1 627 ? -0.102 9.008 24.632 1.00 46.81 627 GLY A N 1
ATOM 4751 C CA . GLY A 1 627 ? 1.340 8.764 24.797 1.00 46.81 627 GLY A CA 1
ATOM 4752 C C . GLY A 1 627 ? 1.833 8.680 26.249 1.00 46.81 627 GLY A C 1
ATOM 4753 O O . GLY A 1 627 ? 2.978 8.295 26.482 1.00 46.81 627 GLY A O 1
ATOM 4754 N N . SER A 1 628 ? 0.994 8.966 27.253 1.00 57.75 628 SER A N 1
ATOM 4755 C CA . SER A 1 628 ? 1.364 8.663 28.638 1.00 57.75 628 SER A CA 1
ATOM 4756 C C . SER A 1 628 ? 1.456 7.144 28.841 1.00 57.75 628 SER A C 1
ATOM 4758 O O . SER A 1 628 ? 0.644 6.360 28.333 1.00 57.75 628 SER A O 1
ATOM 4760 N N . ARG A 1 629 ? 2.454 6.704 29.614 1.00 66.31 629 ARG A N 1
ATOM 4761 C CA . ARG A 1 629 ? 2.681 5.280 29.912 1.00 66.31 629 ARG A CA 1
ATOM 4762 C C . ARG A 1 629 ? 1.432 4.618 30.506 1.00 66.31 629 ARG A C 1
ATOM 4764 O O . ARG A 1 629 ? 1.058 3.510 30.118 1.00 66.31 629 ARG A O 1
ATOM 4771 N N . ILE A 1 630 ? 0.763 5.334 31.409 1.00 70.19 630 ILE A N 1
ATOM 4772 C CA . ILE A 1 630 ? -0.447 4.860 32.076 1.00 70.19 630 ILE A CA 1
ATOM 4773 C C . ILE A 1 630 ? -1.631 4.758 31.103 1.00 70.19 630 ILE A C 1
ATOM 4775 O O . ILE A 1 630 ? -2.379 3.779 31.162 1.00 70.19 630 ILE A O 1
ATOM 4779 N N . ALA A 1 631 ? -1.766 5.677 30.138 1.00 67.75 631 ALA A N 1
ATOM 4780 C CA . ALA A 1 631 ? -2.809 5.598 29.118 1.00 67.75 631 ALA A CA 1
ATOM 4781 C C . ALA A 1 631 ? -2.662 4.336 28.251 1.00 67.75 631 ALA A C 1
ATOM 4783 O O . ALA A 1 631 ? -3.664 3.687 27.955 1.00 67.75 631 ALA A O 1
ATOM 4784 N N . GLY A 1 632 ? -1.435 3.930 27.901 1.00 63.88 632 GLY A N 1
ATOM 4785 C CA . GLY A 1 632 ? -1.182 2.682 27.167 1.00 63.88 632 GLY A CA 1
ATOM 4786 C C . GLY A 1 632 ? -1.633 1.427 27.930 1.00 63.88 632 GLY A C 1
ATOM 4787 O O . GLY A 1 632 ? -2.310 0.560 27.372 1.00 63.88 632 GLY A O 1
ATOM 4788 N N . ARG A 1 633 ? -1.334 1.344 29.236 1.00 73.44 633 ARG A N 1
ATOM 4789 C CA . ARG A 1 633 ? -1.796 0.240 30.106 1.00 73.44 633 ARG A CA 1
ATOM 4790 C C . ARG A 1 633 ? -3.320 0.179 30.181 1.00 73.44 633 ARG A C 1
ATOM 4792 O O . ARG A 1 633 ? -3.909 -0.889 30.009 1.00 73.44 633 ARG A O 1
ATOM 4799 N N . LEU A 1 634 ? -3.955 1.330 30.385 1.00 78.88 634 LEU A N 1
ATOM 4800 C CA . LEU A 1 634 ? -5.407 1.451 30.485 1.00 78.88 634 LEU A CA 1
ATOM 4801 C C . LEU A 1 634 ? -6.117 1.117 29.161 1.00 78.88 634 LEU A C 1
ATOM 4803 O O . LEU A 1 634 ? -7.183 0.504 29.183 1.00 78.88 634 LEU A O 1
ATOM 4807 N N . ARG A 1 635 ? -5.515 1.405 27.999 1.00 73.25 635 ARG A N 1
ATOM 4808 C CA . ARG A 1 635 ? -6.046 0.991 26.682 1.00 73.25 635 ARG A CA 1
ATOM 4809 C C . ARG A 1 635 ? -6.059 -0.524 26.487 1.00 73.25 635 ARG A C 1
ATOM 4811 O O . ARG A 1 635 ? -7.022 -1.061 25.936 1.00 73.25 635 ARG A O 1
ATOM 4818 N N . ASN A 1 636 ? -5.035 -1.231 26.963 1.00 75.06 636 ASN A N 1
ATOM 4819 C CA . ASN A 1 636 ? -5.027 -2.696 26.917 1.00 75.06 636 ASN A CA 1
ATOM 4820 C C . ASN A 1 636 ? -6.146 -3.279 27.792 1.00 75.06 636 ASN A C 1
ATOM 4822 O O . ASN A 1 636 ? -6.862 -4.184 27.355 1.00 75.06 636 ASN A O 1
ATOM 4826 N N . ALA A 1 637 ? -6.369 -2.693 28.974 1.00 82.50 637 ALA A N 1
ATOM 4827 C CA . ALA A 1 637 ? -7.506 -3.040 29.821 1.00 82.50 637 ALA A CA 1
ATOM 4828 C C . ALA A 1 637 ? -8.842 -2.795 29.103 1.00 82.50 637 ALA A C 1
ATOM 4830 O O . ALA A 1 637 ? -9.693 -3.684 29.061 1.00 82.50 637 ALA A O 1
ATOM 4831 N N . PHE A 1 638 ? -8.999 -1.647 28.441 1.00 80.56 638 PHE A N 1
ATOM 4832 C CA . PHE A 1 638 ? -10.188 -1.358 27.638 1.00 80.56 638 PHE A CA 1
ATOM 4833 C C . PHE A 1 638 ? -10.402 -2.366 26.506 1.00 80.56 638 PHE A C 1
ATOM 4835 O O . PHE A 1 638 ? -11.529 -2.784 26.259 1.00 80.56 638 PHE A O 1
ATOM 4842 N N . THR A 1 639 ? -9.338 -2.811 25.841 1.00 75.88 639 THR A N 1
ATOM 4843 C CA . THR A 1 639 ? -9.436 -3.814 24.769 1.00 75.88 639 THR A CA 1
ATOM 4844 C C . THR A 1 639 ? -10.007 -5.137 25.294 1.00 75.88 639 THR A C 1
ATOM 4846 O O . THR A 1 639 ? -10.868 -5.739 24.648 1.00 75.88 639 THR A O 1
ATOM 4849 N N . SER A 1 640 ? -9.633 -5.555 26.511 1.00 82.88 640 SER A N 1
ATOM 4850 C CA . SER A 1 640 ? -10.254 -6.714 27.181 1.00 82.88 640 SER A CA 1
ATOM 4851 C C . SER A 1 640 ? -11.756 -6.508 27.443 1.00 82.88 640 SER A C 1
ATOM 4853 O O . SER A 1 640 ? -12.557 -7.432 27.271 1.00 82.88 640 SER A O 1
ATOM 4855 N N . VAL A 1 641 ? -12.172 -5.286 27.790 1.00 89.06 641 VAL A N 1
ATOM 4856 C CA . VAL A 1 641 ? -13.583 -4.916 28.015 1.00 89.06 641 VAL A CA 1
ATOM 4857 C C . VAL A 1 641 ? -14.380 -4.877 26.698 1.00 89.06 641 VAL A C 1
ATOM 4859 O O . VAL A 1 641 ? -15.503 -5.381 26.623 1.00 89.06 641 VAL A O 1
ATOM 4862 N N . ALA A 1 642 ? -13.808 -4.313 25.636 1.00 81.19 642 ALA A N 1
ATOM 4863 C CA . ALA A 1 642 ? -14.480 -4.133 24.349 1.00 81.19 642 ALA A CA 1
ATOM 4864 C C . ALA A 1 642 ? -14.553 -5.425 23.523 1.00 81.19 642 ALA A C 1
ATOM 4866 O O . ALA A 1 642 ? -15.549 -5.660 22.845 1.00 81.19 642 ALA A O 1
ATOM 4867 N N . SER A 1 643 ? -13.520 -6.270 23.595 1.00 76.25 643 SER A N 1
ATOM 4868 C CA . SER A 1 643 ? -13.319 -7.368 22.637 1.00 76.25 643 SER A CA 1
ATOM 4869 C C . SER A 1 643 ? -12.877 -8.695 23.266 1.00 76.25 643 SER A C 1
ATOM 4871 O O . SER A 1 643 ? -12.883 -9.714 22.579 1.00 76.25 643 SER A O 1
ATOM 4873 N N . GLY A 1 644 ? -12.515 -8.703 24.554 1.00 85.06 644 GLY A N 1
ATOM 4874 C CA . GLY A 1 644 ? -12.141 -9.896 25.325 1.00 85.06 644 GLY A CA 1
ATOM 4875 C C . GLY A 1 644 ? -13.297 -10.437 26.171 1.00 85.06 644 GLY A C 1
ATOM 4876 O O . GLY A 1 644 ? -14.423 -10.575 25.690 1.00 85.06 644 GLY A O 1
ATOM 4877 N N . TYR A 1 645 ? -13.044 -10.704 27.456 1.00 89.38 645 TYR A N 1
ATOM 4878 C CA . TYR A 1 645 ? -14.050 -11.233 28.390 1.00 89.38 645 TYR A CA 1
ATOM 4879 C C . TYR A 1 645 ? -15.169 -10.237 28.746 1.00 89.38 645 TYR A C 1
ATOM 4881 O O . TYR A 1 645 ? -16.118 -10.597 29.439 1.00 89.38 645 TYR A O 1
ATOM 4889 N N . GLY A 1 646 ? -15.101 -8.984 28.291 1.00 92.12 646 GLY A N 1
ATOM 4890 C CA . GLY A 1 646 ? -16.093 -7.973 28.664 1.00 92.12 646 GLY A CA 1
ATOM 4891 C C . GLY A 1 646 ? -15.793 -7.304 30.004 1.00 92.12 646 GLY A C 1
ATOM 4892 O O . GLY A 1 646 ? -16.577 -6.480 30.466 1.00 92.12 646 GLY A O 1
ATOM 4893 N N . PHE A 1 647 ? -14.657 -7.625 30.626 1.00 95.00 647 PHE A N 1
ATOM 4894 C CA . PHE A 1 647 ? -14.160 -6.936 31.807 1.00 95.00 647 PHE A CA 1
ATOM 4895 C C . PHE A 1 647 ? -12.628 -6.899 31.864 1.00 95.00 647 PHE A C 1
ATOM 4897 O O . PHE A 1 647 ? -11.944 -7.622 31.132 1.00 95.00 647 PHE A O 1
ATOM 4904 N N . ALA A 1 648 ? -12.101 -6.048 32.742 1.00 94.62 648 ALA A N 1
ATOM 4905 C CA . ALA A 1 648 ? -10.685 -5.964 33.079 1.00 94.62 648 ALA A CA 1
ATOM 4906 C C . ALA A 1 648 ? -10.494 -5.549 34.544 1.00 94.62 648 ALA A C 1
ATOM 4908 O O . ALA A 1 648 ? -11.266 -4.740 35.056 1.00 94.62 648 ALA A O 1
ATOM 4909 N N . LEU A 1 649 ? -9.456 -6.075 35.193 1.00 96.12 649 LEU A N 1
ATOM 4910 C CA . LEU A 1 649 ? -8.972 -5.670 36.511 1.00 96.12 649 LEU A CA 1
ATOM 4911 C C . LEU A 1 649 ? -7.624 -4.966 36.347 1.00 96.12 649 LEU A C 1
ATOM 4913 O O . LEU A 1 649 ? -6.672 -5.568 35.860 1.00 96.12 649 LEU A O 1
ATOM 4917 N N . VAL A 1 650 ? -7.531 -3.717 36.786 1.00 94.50 650 VAL A N 1
ATOM 4918 C CA . VAL A 1 650 ? -6.287 -2.947 36.856 1.00 94.50 650 VAL A CA 1
ATOM 4919 C C . VAL A 1 650 ? -5.848 -2.872 38.316 1.00 94.50 650 VAL A C 1
ATOM 4921 O O . VAL A 1 650 ? -6.633 -2.464 39.175 1.00 94.50 650 VAL A O 1
ATOM 4924 N N . ARG A 1 651 ? -4.614 -3.281 38.608 1.00 94.00 651 ARG A N 1
ATOM 4925 C CA . ARG A 1 651 ? -4.061 -3.360 39.968 1.00 94.00 651 ARG A CA 1
ATOM 4926 C C . ARG A 1 651 ? -2.846 -2.462 40.123 1.00 94.00 651 ARG A C 1
ATOM 4928 O O . ARG A 1 651 ? -2.106 -2.253 39.168 1.00 94.00 651 ARG A O 1
ATOM 4935 N N . GLY A 1 652 ? -2.592 -2.024 41.351 1.00 89.44 652 GLY A N 1
ATOM 4936 C CA . GLY A 1 652 ? -1.360 -1.319 41.704 1.00 89.44 652 GLY A CA 1
ATOM 4937 C C . GLY A 1 652 ? -1.478 0.202 41.716 1.00 89.44 652 GLY A C 1
ATOM 4938 O O . GLY A 1 652 ? -0.448 0.867 41.696 1.00 89.44 652 GLY A O 1
ATOM 4939 N N . PHE A 1 653 ? -2.693 0.758 41.770 1.00 90.56 653 PHE A N 1
ATOM 4940 C CA . PHE A 1 653 ? -2.853 2.155 42.174 1.00 90.56 653 PHE A CA 1
ATOM 4941 C C . PHE A 1 653 ? -2.462 2.315 43.642 1.00 90.56 653 PHE A C 1
ATOM 4943 O O . PHE A 1 653 ? -2.637 1.387 44.430 1.00 90.56 653 PHE A O 1
ATOM 4950 N N . ASP A 1 654 ? -1.930 3.483 43.998 1.00 88.44 654 ASP A N 1
ATOM 4951 C CA . ASP A 1 654 ? -1.542 3.786 45.372 1.00 88.44 654 ASP A CA 1
ATOM 4952 C C . ASP A 1 654 ? -2.798 3.953 46.257 1.00 88.44 654 ASP A C 1
ATOM 4954 O O . ASP A 1 654 ? -3.559 4.912 46.069 1.00 88.44 654 ASP A O 1
ATOM 4958 N N . PRO A 1 655 ? -3.060 3.021 47.197 1.00 89.62 655 PRO A N 1
ATOM 4959 C CA . PRO A 1 655 ? -4.246 3.074 48.043 1.00 89.62 655 PRO A CA 1
ATOM 4960 C C . PRO A 1 655 ? -4.153 4.151 49.132 1.00 89.62 655 PRO A C 1
ATOM 4962 O O . PRO A 1 655 ? -5.188 4.507 49.701 1.00 89.62 655 PRO A O 1
ATOM 4965 N N . ASP A 1 656 ? -2.950 4.665 49.412 1.00 88.00 656 ASP A N 1
ATOM 4966 C CA . ASP A 1 656 ? -2.678 5.618 50.492 1.00 88.00 656 ASP A CA 1
ATOM 4967 C C . ASP A 1 656 ? -2.894 7.080 50.060 1.00 88.00 656 ASP A C 1
ATOM 4969 O O . ASP A 1 656 ? -2.853 7.989 50.893 1.00 88.00 656 ASP A O 1
ATOM 4973 N N . LEU A 1 657 ? -3.185 7.322 48.775 1.00 85.62 657 LEU A N 1
ATOM 4974 C CA . LEU A 1 657 ? -3.603 8.633 48.275 1.00 85.62 657 LEU A CA 1
ATOM 4975 C C . LEU A 1 657 ? -4.844 9.146 49.021 1.00 85.62 657 LEU A C 1
ATOM 4977 O O . LEU A 1 657 ? -5.725 8.380 49.414 1.00 85.62 657 LEU A O 1
ATOM 4981 N N . GLU A 1 658 ? -4.987 10.465 49.157 1.00 89.38 658 GLU A N 1
ATOM 4982 C CA . GLU A 1 658 ? -6.227 11.030 49.697 1.00 89.38 658 GLU A CA 1
ATOM 4983 C C . GLU A 1 658 ? -7.436 10.654 48.820 1.00 89.38 658 GLU A C 1
ATOM 4985 O O . GLU A 1 658 ? -7.335 10.574 47.597 1.00 89.38 658 GLU A O 1
ATOM 4990 N N . ILE A 1 659 ? -8.615 10.465 49.426 1.00 90.75 659 ILE A N 1
ATOM 4991 C CA . ILE A 1 659 ? -9.831 10.031 48.705 1.00 90.75 659 ILE A CA 1
ATOM 4992 C C . ILE A 1 659 ? -10.152 10.968 47.529 1.00 90.75 659 ILE A C 1
ATOM 4994 O O . ILE A 1 659 ? -10.496 10.503 46.446 1.00 90.75 659 ILE A O 1
ATOM 4998 N N . SER A 1 660 ? -9.981 12.279 47.713 1.00 89.00 660 SER A N 1
ATOM 4999 C CA . SER A 1 660 ? -10.186 13.287 46.665 1.00 89.00 660 SER A CA 1
ATOM 5000 C C . SER A 1 660 ? -9.230 13.114 45.474 1.00 89.00 660 SER A C 1
ATOM 5002 O O . SER A 1 660 ? -9.620 13.348 44.329 1.00 89.00 660 SER A O 1
ATOM 5004 N N . ALA A 1 661 ? -7.992 12.673 45.715 1.00 86.81 661 ALA A N 1
ATOM 5005 C CA . ALA A 1 661 ? -7.024 12.341 44.673 1.00 86.81 661 ALA A CA 1
ATOM 5006 C C . ALA A 1 661 ? -7.426 11.056 43.935 1.00 86.81 661 ALA A C 1
ATOM 5008 O O . ALA A 1 661 ? -7.411 11.021 42.704 1.00 86.81 661 ALA A O 1
ATOM 5009 N N . GLN A 1 662 ? -7.869 10.034 44.673 1.00 90.75 662 GLN A N 1
ATOM 5010 C CA . GLN A 1 662 ? -8.368 8.783 44.093 1.00 90.75 662 GLN A CA 1
ATOM 5011 C C . GLN A 1 662 ? -9.613 9.023 43.215 1.00 90.75 662 GLN A C 1
ATOM 5013 O O . GLN A 1 662 ? -9.730 8.448 42.136 1.00 90.75 662 GLN A O 1
ATOM 5018 N N . GLU A 1 663 ? -10.513 9.933 43.602 1.00 91.69 663 GLU A N 1
ATOM 5019 C CA . GLU A 1 663 ? -11.659 10.338 42.774 1.00 91.69 663 GLU A CA 1
ATOM 5020 C C . GLU A 1 663 ? -11.244 11.011 41.463 1.00 91.69 663 GLU A C 1
ATOM 5022 O O . GLU A 1 663 ? -11.768 10.666 40.401 1.00 91.69 663 GLU A O 1
ATOM 5027 N N . LYS A 1 664 ? -10.294 11.953 41.510 1.00 87.38 664 LYS A N 1
ATOM 5028 C CA . LYS A 1 664 ? -9.759 12.596 40.298 1.00 87.38 664 LYS A CA 1
ATOM 5029 C C . LYS A 1 664 ? -9.131 11.571 39.361 1.00 87.38 664 LYS A C 1
ATOM 5031 O O . LYS A 1 664 ? -9.414 11.589 38.166 1.00 87.38 664 LYS A O 1
ATOM 5036 N N . LEU A 1 665 ? -8.344 10.651 39.913 1.00 87.19 665 LEU A N 1
ATOM 5037 C CA . LEU A 1 665 ? -7.706 9.568 39.172 1.00 87.19 665 LEU A CA 1
ATOM 5038 C C . LEU A 1 665 ? -8.733 8.659 38.489 1.00 87.19 665 LEU A C 1
ATOM 5040 O O . LEU A 1 665 ? -8.613 8.383 37.297 1.00 87.19 665 LEU A O 1
ATOM 5044 N N . VAL A 1 666 ? -9.767 8.229 39.216 1.00 90.62 666 VAL A N 1
ATOM 5045 C CA . VAL A 1 666 ? -10.851 7.399 38.668 1.00 90.62 666 VAL A CA 1
ATOM 5046 C C . VAL A 1 666 ? -11.590 8.125 37.547 1.00 90.62 666 VAL A C 1
ATOM 5048 O O . VAL A 1 666 ? -11.867 7.521 36.510 1.00 90.62 666 VAL A O 1
ATOM 5051 N N . ARG A 1 667 ? -11.873 9.422 37.718 1.00 88.44 667 ARG A N 1
ATOM 5052 C CA . ARG A 1 667 ? -12.518 10.238 36.679 1.00 88.44 667 ARG A CA 1
ATOM 5053 C C . ARG A 1 667 ? -11.649 10.346 35.431 1.00 88.44 667 ARG A C 1
ATOM 5055 O O . ARG A 1 667 ? -12.159 10.148 34.333 1.00 88.44 667 ARG A O 1
ATOM 5062 N N . ALA A 1 668 ? -10.353 10.596 35.606 1.00 83.06 668 ALA A N 1
ATOM 5063 C CA . ALA A 1 668 ? -9.390 10.658 34.513 1.00 83.06 668 ALA A CA 1
ATOM 5064 C C . ALA A 1 668 ? -9.348 9.327 33.748 1.00 83.06 668 ALA A C 1
ATOM 5066 O O . ALA A 1 668 ? -9.537 9.293 32.533 1.00 83.06 668 ALA A O 1
ATOM 5067 N N . CYS A 1 669 ? -9.207 8.210 34.468 1.00 83.69 669 CYS A N 1
ATOM 5068 C CA . CYS A 1 669 ? -9.228 6.874 33.874 1.00 83.69 669 CYS A CA 1
ATOM 5069 C C . CYS A 1 669 ? -10.530 6.613 33.105 1.00 83.69 669 CYS A C 1
ATOM 5071 O O . CYS A 1 669 ? -10.491 6.069 32.009 1.00 83.69 669 CYS A O 1
ATOM 5073 N N . GLY A 1 670 ? -11.682 7.013 33.650 1.00 83.81 670 GLY A N 1
ATOM 5074 C CA . GLY A 1 670 ? -12.968 6.876 32.970 1.00 83.81 670 GLY A CA 1
ATOM 5075 C C . GLY A 1 670 ? -13.063 7.686 31.677 1.00 83.81 670 GLY A C 1
ATOM 5076 O O . GLY A 1 670 ? -13.531 7.159 30.667 1.00 83.81 670 GLY A O 1
ATOM 5077 N N . ALA A 1 671 ? -12.551 8.918 31.683 1.00 79.69 671 ALA A N 1
ATOM 5078 C CA . ALA A 1 671 ? -12.543 9.806 30.520 1.00 79.69 671 ALA A CA 1
ATOM 5079 C C . ALA A 1 671 ? -11.733 9.248 29.332 1.00 79.69 671 ALA A C 1
ATOM 5081 O O . ALA A 1 671 ? -12.037 9.568 28.183 1.00 79.69 671 ALA A O 1
ATOM 5082 N N . LEU A 1 672 ? -10.759 8.356 29.573 1.00 72.81 672 LEU A N 1
ATOM 5083 C CA . LEU A 1 672 ? -10.076 7.610 28.502 1.00 72.81 672 LEU A CA 1
ATOM 5084 C C . LEU A 1 672 ? -11.003 6.654 27.745 1.00 72.81 672 LEU A C 1
ATOM 5086 O O . LEU A 1 672 ? -10.718 6.304 26.601 1.00 72.81 672 LEU A O 1
ATOM 5090 N N . PHE A 1 673 ? -12.067 6.180 28.391 1.00 76.00 673 PHE A N 1
ATOM 5091 C CA . PHE A 1 673 ? -12.927 5.112 27.885 1.00 76.00 673 PHE A CA 1
ATOM 5092 C C . PHE A 1 673 ? -14.262 5.629 27.333 1.00 76.00 673 PHE A C 1
ATOM 5094 O O . PHE A 1 673 ? -14.878 4.982 26.479 1.00 76.00 673 PHE A O 1
ATOM 5101 N N . GLY A 1 674 ? -14.722 6.789 27.801 1.00 77.75 674 GLY A N 1
ATOM 5102 C CA . GLY A 1 674 ? -15.972 7.396 27.362 1.00 77.75 674 GLY A CA 1
ATOM 5103 C C . GLY A 1 674 ? -16.360 8.639 28.158 1.00 77.75 674 GLY A C 1
ATOM 5104 O O . GLY A 1 674 ? -15.607 9.137 28.988 1.00 77.75 674 GLY A O 1
ATOM 5105 N N . GLU A 1 675 ? -17.566 9.132 27.899 1.00 81.75 675 GLU A N 1
ATOM 5106 C CA . GLU A 1 675 ? -18.181 10.228 28.644 1.00 81.75 675 GLU A CA 1
ATOM 5107 C C . GLU A 1 675 ? -18.601 9.740 30.037 1.00 81.75 675 GLU A C 1
ATOM 5109 O O . GLU A 1 675 ? -19.339 8.756 30.160 1.00 81.75 675 GLU A O 1
ATOM 5114 N N . CYS A 1 676 ? -18.138 10.433 31.079 1.00 86.88 676 CYS A N 1
ATOM 5115 C CA . CYS A 1 676 ? -18.557 10.220 32.460 1.00 86.88 676 CYS A CA 1
ATOM 5116 C C . CYS A 1 676 ? -20.020 10.631 32.639 1.00 86.88 676 CYS A C 1
ATOM 5118 O O . CYS A 1 676 ? -20.401 11.767 32.370 1.00 86.88 676 CYS A O 1
ATOM 5120 N N . MET A 1 677 ? -20.852 9.698 33.096 1.00 85.50 677 MET A N 1
ATOM 5121 C CA . MET A 1 677 ? -22.295 9.896 33.166 1.00 85.50 677 MET A CA 1
ATOM 5122 C C . MET A 1 677 ? -22.747 10.248 34.589 1.00 85.50 677 MET A C 1
ATOM 5124 O O . MET A 1 677 ? -22.322 9.588 35.543 1.00 85.50 677 MET A O 1
ATOM 5128 N N . PRO A 1 678 ? -23.670 11.215 34.754 1.00 84.44 678 PRO A N 1
ATOM 5129 C CA . PRO A 1 678 ? -24.271 11.505 36.049 1.00 84.44 678 PRO A CA 1
ATOM 5130 C C . PRO A 1 678 ? -25.112 10.320 36.535 1.00 84.44 678 PRO A C 1
ATOM 5132 O O . PRO A 1 678 ? -25.849 9.695 35.766 1.00 84.44 678 PRO A O 1
ATOM 5135 N N . GLN A 1 679 ? -25.028 10.019 37.830 1.00 82.50 679 GLN A N 1
ATOM 5136 C CA . GLN A 1 679 ? -25.674 8.839 38.422 1.00 82.50 679 GLN A CA 1
ATOM 5137 C C . GLN A 1 679 ? -26.851 9.172 39.350 1.00 82.50 679 GLN A C 1
ATOM 5139 O O . GLN A 1 679 ? -27.596 8.267 39.753 1.00 82.50 679 GLN A O 1
ATOM 5144 N N . ASN A 1 680 ? -27.021 10.447 39.699 1.00 76.06 680 ASN A N 1
ATOM 5145 C CA . ASN A 1 680 ? -28.049 10.975 40.595 1.00 76.06 680 ASN A CA 1
ATOM 5146 C C . ASN A 1 680 ? -28.504 12.384 40.145 1.00 76.06 680 ASN A C 1
ATOM 5148 O O . ASN A 1 680 ? -27.936 12.971 39.225 1.00 76.06 680 ASN A O 1
ATOM 5152 N N . ARG A 1 681 ? -29.535 12.936 40.805 1.00 69.38 681 ARG A N 1
ATOM 5153 C CA . ARG A 1 681 ? -30.125 14.249 40.462 1.00 69.38 681 ARG A CA 1
ATOM 5154 C C . ARG A 1 681 ? -29.212 15.444 40.764 1.00 69.38 681 ARG A C 1
ATOM 5156 O O . ARG A 1 681 ? -29.477 16.546 40.296 1.00 69.38 681 ARG A O 1
ATOM 5163 N N . THR A 1 682 ? -28.174 15.257 41.580 1.00 73.56 682 THR A N 1
ATOM 5164 C CA . THR A 1 682 ? -27.156 16.284 41.847 1.00 73.56 682 THR A CA 1
ATOM 5165 C C . THR A 1 682 ? -26.122 16.375 40.728 1.00 73.56 682 THR A C 1
ATOM 5167 O O . THR A 1 682 ? -25.405 17.369 40.670 1.00 73.56 682 THR A O 1
ATOM 5170 N N . GLY A 1 683 ? -26.110 15.409 39.803 1.00 76.50 683 GLY A N 1
ATOM 5171 C CA . GLY A 1 683 ? -25.184 15.373 38.676 1.00 76.50 683 GLY A CA 1
ATOM 5172 C C . GLY A 1 683 ? -23.837 14.742 39.022 1.00 76.50 683 GLY A C 1
ATOM 5173 O O . GLY A 1 683 ? -22.879 14.933 38.280 1.00 76.50 683 GLY A O 1
ATOM 5174 N N . ASP A 1 684 ? -23.744 13.993 40.125 1.00 83.31 684 ASP A N 1
ATOM 5175 C CA . ASP A 1 684 ? -22.481 13.381 40.531 1.00 83.31 684 ASP A CA 1
ATOM 5176 C C . ASP A 1 684 ? -22.099 12.256 39.557 1.00 83.31 684 ASP A C 1
ATOM 5178 O O . ASP A 1 684 ? -22.836 11.281 39.368 1.00 83.31 684 ASP A O 1
ATOM 5182 N N . GLU A 1 685 ? -20.928 12.399 38.937 1.00 88.25 685 GLU A N 1
ATOM 5183 C CA . GLU A 1 685 ? -20.340 11.385 38.052 1.00 88.25 685 GLU A CA 1
ATOM 5184 C C . GLU A 1 685 ? -19.719 10.230 38.841 1.00 88.25 685 GLU A C 1
ATOM 5186 O O . GLU A 1 685 ? -19.804 9.081 38.415 1.00 88.25 685 GLU A O 1
ATOM 5191 N N . ILE A 1 686 ? -19.121 10.518 40.003 1.00 91.44 686 ILE A N 1
ATOM 5192 C CA . ILE A 1 686 ? -18.582 9.510 40.919 1.00 91.44 686 ILE A CA 1
ATOM 5193 C C . ILE A 1 686 ? -19.523 9.372 42.108 1.00 91.44 686 ILE A C 1
ATOM 5195 O O . ILE A 1 686 ? -19.856 10.353 42.766 1.00 91.44 686 ILE A O 1
ATOM 5199 N N . VAL A 1 687 ? -19.913 8.134 42.406 1.00 89.31 687 VAL A N 1
ATOM 5200 C CA . VAL A 1 687 ? -20.761 7.805 43.555 1.00 89.31 687 VAL A CA 1
ATOM 5201 C C . VAL A 1 687 ? -20.014 6.890 44.512 1.00 89.31 687 VAL A C 1
ATOM 5203 O O . VAL A 1 687 ? -19.390 5.911 44.101 1.00 89.31 687 VAL A O 1
ATOM 5206 N N . HIS A 1 688 ? -20.119 7.188 45.806 1.00 90.25 688 HIS A N 1
ATOM 5207 C CA . HIS A 1 688 ? -19.578 6.351 46.873 1.00 90.25 688 HIS A CA 1
ATOM 5208 C C . HIS A 1 688 ? -20.487 5.150 47.126 1.00 90.25 688 HIS A C 1
ATOM 5210 O O . HIS A 1 688 ? -21.655 5.289 47.494 1.00 90.25 688 HIS A O 1
ATOM 5216 N N . VAL A 1 689 ? -19.934 3.956 46.953 1.00 84.62 689 VAL A N 1
ATOM 5217 C CA . VAL A 1 689 ? -20.578 2.682 47.271 1.00 84.62 689 VAL A CA 1
ATOM 5218 C C . VAL A 1 689 ? -20.176 2.290 48.687 1.00 84.62 689 VAL A C 1
ATOM 5220 O O . VAL A 1 689 ? -19.086 1.761 48.915 1.00 84.62 689 VAL A O 1
ATOM 5223 N N . THR A 1 690 ? -21.067 2.577 49.631 1.00 83.44 690 THR A N 1
ATOM 5224 C CA . THR A 1 690 ? -20.915 2.335 51.071 1.00 83.44 690 THR A CA 1
ATOM 5225 C C . THR A 1 690 ? -22.281 2.007 51.680 1.00 83.44 690 THR A C 1
ATOM 5227 O O . THR A 1 690 ? -23.304 2.331 51.073 1.00 83.44 690 THR A O 1
ATOM 5230 N N . ASP A 1 691 ? -22.320 1.374 52.852 1.00 79.88 691 ASP A N 1
ATOM 5231 C CA . ASP A 1 691 ? -23.573 1.172 53.587 1.00 79.88 691 ASP A CA 1
ATOM 5232 C C . ASP A 1 691 ? -24.079 2.516 54.143 1.00 79.88 691 ASP A C 1
ATOM 5234 O O . ASP A 1 691 ? -23.375 3.196 54.895 1.00 79.88 691 ASP A O 1
ATOM 5238 N N . GLN A 1 692 ? -25.288 2.926 53.750 1.00 69.94 692 GLN A N 1
ATOM 5239 C CA . GLN A 1 692 ? -25.941 4.142 54.248 1.00 69.94 692 GLN A CA 1
ATOM 5240 C C . GLN A 1 692 ? -27.230 3.749 54.979 1.00 69.94 692 GLN A C 1
ATOM 5242 O O . GLN A 1 692 ? -28.121 3.136 54.398 1.00 69.94 692 GLN A O 1
ATOM 5247 N N . ALA A 1 693 ? -27.358 4.091 56.262 1.00 51.19 693 ALA A N 1
ATOM 5248 C CA . ALA A 1 693 ? -28.479 3.640 57.086 1.00 51.19 693 ALA A CA 1
ATOM 5249 C C . ALA A 1 693 ? -29.856 4.204 56.633 1.00 51.19 693 ALA A C 1
ATOM 5251 O O . ALA A 1 693 ? -30.143 5.385 56.800 1.00 51.19 693 ALA A O 1
ATOM 5252 N N . SER A 1 694 ? -30.718 3.302 56.140 1.00 44.50 694 SER A N 1
ATOM 5253 C CA . SER A 1 694 ? -32.197 3.306 56.042 1.00 44.50 694 SER A CA 1
ATOM 5254 C C . SER A 1 694 ? -32.957 4.453 55.335 1.00 44.50 694 SER A C 1
ATOM 5256 O O . SER A 1 694 ? -33.077 5.564 55.846 1.00 44.50 694 SER A O 1
ATOM 5258 N N . GLY A 1 695 ? -33.668 4.092 54.252 1.00 45.19 695 GLY A N 1
ATOM 5259 C CA . GLY A 1 695 ? -34.814 4.804 53.657 1.00 45.19 695 GLY A CA 1
ATOM 5260 C C . GLY A 1 695 ? -35.738 3.837 52.883 1.00 45.19 695 GLY A C 1
ATOM 5261 O O . GLY A 1 695 ? -35.284 2.789 52.439 1.00 45.19 695 GLY A O 1
ATOM 5262 N N . LYS A 1 696 ? -37.043 4.145 52.732 1.00 41.03 696 LYS A N 1
ATOM 5263 C CA . LYS A 1 696 ? -38.078 3.210 52.203 1.00 41.03 696 LYS A CA 1
ATOM 5264 C C . LYS A 1 696 ? -37.869 2.720 50.757 1.00 41.03 696 LYS A C 1
ATOM 5266 O O . LYS A 1 696 ? -38.471 1.720 50.386 1.00 41.03 696 LYS A O 1
ATOM 5271 N N . ILE A 1 697 ? -37.060 3.411 49.952 1.00 52.50 697 ILE A N 1
ATOM 5272 C CA . ILE A 1 697 ? -36.689 3.022 48.583 1.00 52.50 697 ILE A CA 1
ATOM 5273 C C . ILE A 1 697 ? -35.206 3.361 48.432 1.00 52.50 697 ILE A C 1
ATOM 5275 O O . ILE A 1 697 ? -34.848 4.530 48.301 1.00 52.50 697 ILE A O 1
ATOM 5279 N N . GLN A 1 698 ? -34.337 2.357 48.521 1.00 57.62 698 GLN A N 1
ATOM 5280 C CA . GLN A 1 698 ? -32.889 2.547 48.530 1.00 57.62 698 GLN A CA 1
ATOM 5281 C C . GLN A 1 698 ? -32.249 1.750 47.391 1.00 57.62 698 GLN A C 1
ATOM 5283 O O . GLN A 1 698 ? -32.611 0.601 47.144 1.00 57.62 698 GLN A O 1
ATOM 5288 N N . ARG A 1 699 ? -31.299 2.359 46.670 1.00 65.19 699 ARG A N 1
ATOM 5289 C CA . ARG A 1 699 ? -30.550 1.658 45.619 1.00 65.19 699 ARG A CA 1
ATOM 5290 C C . ARG A 1 699 ? -29.651 0.594 46.252 1.00 65.19 699 ARG A C 1
ATOM 5292 O O . ARG A 1 699 ? -28.981 0.859 47.246 1.00 65.19 699 ARG A O 1
ATOM 5299 N N . GLY A 1 700 ? -29.581 -0.586 45.638 1.00 59.31 700 GLY A N 1
ATOM 5300 C CA . GLY A 1 700 ? -28.912 -1.757 46.223 1.00 59.31 700 GLY A CA 1
ATOM 5301 C C . GLY A 1 700 ? -27.425 -1.578 46.567 1.00 59.31 700 GLY A C 1
ATOM 5302 O O . GLY A 1 700 ? -26.920 -2.245 47.467 1.00 59.31 700 GLY A O 1
ATOM 5303 N N . TYR A 1 701 ? -26.718 -0.638 45.927 1.00 66.75 701 TYR A N 1
ATOM 5304 C CA . TYR A 1 701 ? -25.317 -0.350 46.262 1.00 66.75 701 TYR A CA 1
ATOM 5305 C C . TYR A 1 701 ? -25.135 0.307 47.643 1.00 66.75 701 TYR A C 1
ATOM 5307 O O . TYR A 1 701 ? -24.023 0.283 48.163 1.00 66.75 701 TYR A O 1
ATOM 5315 N N . MET A 1 702 ? -26.203 0.853 48.236 1.00 74.56 702 MET A N 1
ATOM 5316 C CA . MET A 1 702 ? -26.188 1.561 49.523 1.00 74.56 702 MET A CA 1
ATOM 5317 C C . MET A 1 702 ? -26.560 0.672 50.724 1.00 74.56 702 MET A C 1
ATOM 5319 O O . MET A 1 702 ? -26.745 1.189 51.819 1.00 74.56 702 MET A O 1
ATOM 5323 N N . SER A 1 703 ? -26.730 -0.636 50.503 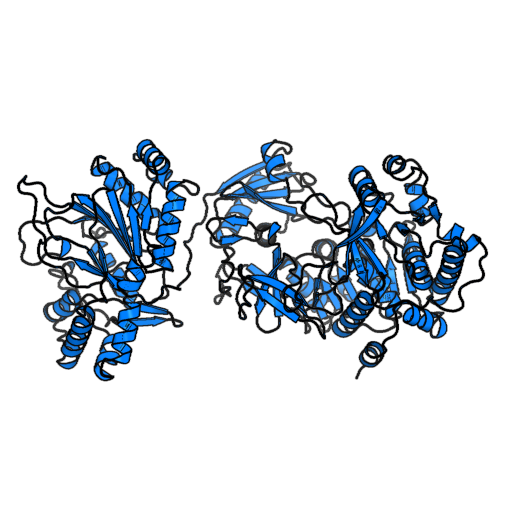1.00 79.69 703 SER A N 1
ATOM 5324 C CA . SER A 1 703 ? -27.071 -1.640 51.520 1.00 79.69 703 SER A CA 1
ATOM 5325 C C . SER A 1 703 ? -25.951 -2.673 51.652 1.00 79.69 703 SER A C 1
ATOM 5327 O O . SER A 1 703 ? -25.234 -2.931 50.679 1.00 79.69 703 SER A O 1
ATOM 5329 N N . ARG A 1 704 ? -25.843 -3.307 52.825 1.00 81.25 704 ARG A N 1
ATOM 5330 C CA . ARG A 1 704 ? -24.959 -4.455 53.113 1.00 81.25 704 ARG A CA 1
ATOM 5331 C C . ARG A 1 704 ? -25.451 -5.821 52.613 1.00 81.25 704 ARG A C 1
ATOM 5333 O O . ARG A 1 704 ? -24.696 -6.792 52.626 1.00 81.25 704 ARG A O 1
ATOM 5340 N N . GLU A 1 705 ? -26.708 -5.919 52.184 1.00 86.56 705 GLU A N 1
ATOM 5341 C CA . GLU A 1 705 ? -27.304 -7.182 51.717 1.00 86.56 705 GLU A CA 1
ATOM 5342 C C . GLU A 1 705 ? -26.716 -7.656 50.378 1.00 86.56 705 GLU A C 1
ATOM 5344 O O . GLU A 1 705 ? -26.040 -6.909 49.676 1.00 86.56 705 GLU A O 1
ATOM 5349 N N . ALA A 1 706 ? -26.946 -8.910 49.990 1.00 86.44 706 ALA A N 1
ATOM 5350 C CA . ALA A 1 706 ? -26.504 -9.383 48.680 1.00 86.44 706 ALA A CA 1
ATOM 5351 C C . ALA A 1 706 ? -27.240 -8.640 47.549 1.00 86.44 706 ALA A C 1
ATOM 5353 O O . ALA A 1 706 ? -28.439 -8.382 47.637 1.00 86.44 706 ALA A O 1
ATOM 5354 N N . LEU A 1 707 ? -26.525 -8.324 46.468 1.00 89.56 707 LEU A N 1
ATOM 5355 C CA . LEU A 1 707 ? -27.087 -7.700 45.272 1.00 89.56 707 LEU A CA 1
ATOM 5356 C C . LEU A 1 707 ? -27.151 -8.734 44.148 1.00 89.56 707 LEU A C 1
ATOM 5358 O O . LEU A 1 707 ? -26.129 -9.326 43.798 1.00 89.56 707 LEU A O 1
ATOM 5362 N N . ALA A 1 708 ? -28.345 -8.950 43.595 1.00 91.38 708 ALA A N 1
ATOM 5363 C CA . ALA A 1 708 ? -28.575 -9.904 42.512 1.00 91.38 708 ALA A CA 1
ATOM 5364 C C . ALA A 1 708 ? -27.884 -9.487 41.197 1.00 91.38 708 ALA A C 1
ATOM 5366 O O . ALA A 1 708 ? -27.470 -8.336 41.033 1.00 91.38 708 ALA A O 1
ATOM 5367 N N . PHE A 1 709 ? -27.763 -10.429 40.254 1.00 95.56 709 PHE A N 1
ATOM 5368 C CA . PHE A 1 709 ? -27.163 -10.163 38.944 1.00 95.56 709 PHE A CA 1
ATOM 5369 C C . PHE A 1 709 ? -27.972 -9.129 38.167 1.00 95.56 709 PHE A C 1
ATOM 5371 O O . PHE A 1 709 ? -29.181 -9.271 37.987 1.00 95.56 709 PHE A O 1
ATOM 5378 N N . HIS A 1 710 ? -27.287 -8.095 37.694 1.00 94.56 710 HIS A N 1
ATOM 5379 C CA . HIS A 1 710 ? -27.862 -7.036 36.880 1.00 94.56 710 HIS A CA 1
ATOM 5380 C C . HIS A 1 710 ? -26.808 -6.415 35.956 1.00 94.56 710 HIS A C 1
ATOM 5382 O O . HIS A 1 710 ? -25.615 -6.697 36.049 1.00 94.56 710 HIS A O 1
ATOM 5388 N N . SER A 1 711 ? -27.268 -5.570 35.042 1.00 91.81 711 SER A N 1
ATOM 5389 C CA . SER A 1 711 ? -26.454 -4.654 34.241 1.00 91.81 711 SER A CA 1
ATOM 5390 C C . SER A 1 711 ? -26.846 -3.224 34.584 1.00 91.81 711 SER A C 1
ATOM 5392 O O . SER A 1 711 ? -28.042 -2.943 34.671 1.00 91.81 711 SER A O 1
ATOM 5394 N N . ASP A 1 712 ? -25.895 -2.304 34.690 1.00 88.94 712 ASP A N 1
ATOM 5395 C CA . ASP A 1 712 ? -26.235 -0.890 34.858 1.00 88.94 712 ASP A CA 1
ATOM 5396 C C . ASP A 1 712 ? -26.825 -0.303 33.563 1.00 88.94 712 ASP A C 1
ATOM 5398 O O . ASP A 1 712 ? -26.857 -0.958 32.521 1.00 88.94 712 ASP A O 1
ATOM 5402 N N . SER A 1 713 ? -27.348 0.925 33.621 1.00 83.62 713 SER A N 1
ATOM 5403 C CA . SER A 1 713 ? -28.047 1.544 32.481 1.00 83.62 713 SER A CA 1
ATOM 5404 C C . SER A 1 713 ? -27.114 2.126 31.412 1.00 83.62 713 SER A C 1
ATOM 5406 O O . SER A 1 713 ? -27.594 2.457 30.336 1.00 83.62 713 SER A O 1
ATOM 5408 N N . THR A 1 714 ? -25.812 2.243 31.670 1.00 87.81 714 THR A N 1
ATOM 5409 C CA . THR A 1 714 ? -24.808 2.807 30.745 1.00 87.81 714 THR A CA 1
ATOM 5410 C C . THR A 1 714 ? -24.072 1.731 29.951 1.00 87.81 714 THR A C 1
ATOM 5412 O O . THR A 1 714 ? -24.327 0.533 30.126 1.00 87.81 714 THR A O 1
ATOM 5415 N N . ASP A 1 715 ? -23.161 2.137 29.064 1.00 88.75 715 ASP A N 1
ATOM 5416 C CA . ASP A 1 715 ? -22.352 1.203 28.269 1.00 88.75 715 ASP A CA 1
ATOM 5417 C C . ASP A 1 715 ? -21.357 0.426 29.135 1.00 88.75 715 ASP A C 1
ATOM 5419 O O . ASP A 1 715 ? -21.215 -0.791 28.995 1.00 88.75 715 ASP A O 1
ATOM 5423 N N . MET A 1 716 ? -20.701 1.121 30.066 1.00 91.94 716 MET A N 1
ATOM 5424 C CA . MET A 1 716 ? -19.709 0.533 30.961 1.00 91.94 716 MET A CA 1
ATOM 5425 C C . MET A 1 716 ? -19.877 1.007 32.403 1.00 91.94 716 MET A C 1
ATOM 5427 O O . MET A 1 716 ? -20.462 2.062 32.684 1.00 91.94 716 MET A O 1
ATOM 5431 N N . LEU A 1 717 ? -19.319 0.203 33.302 1.00 93.62 717 LEU A N 1
ATOM 5432 C CA . LEU A 1 717 ? -19.221 0.439 34.736 1.00 93.62 717 LEU A CA 1
ATOM 5433 C C . LEU A 1 717 ? -17.753 0.319 35.154 1.00 93.62 717 LEU A C 1
ATOM 5435 O O . LEU A 1 717 ? -17.081 -0.642 34.790 1.00 93.62 717 LEU A O 1
ATOM 5439 N N . LEU A 1 718 ? -17.282 1.262 35.961 1.00 95.12 718 LEU A N 1
ATOM 5440 C CA . LEU A 1 718 ? -15.982 1.217 36.617 1.00 95.12 718 LEU A CA 1
ATOM 5441 C C . LEU A 1 718 ? -16.195 1.240 38.136 1.00 95.12 718 LEU A C 1
ATOM 5443 O O . LEU A 1 718 ? -16.912 2.096 38.660 1.00 95.12 718 LEU A O 1
ATOM 5447 N N . LEU A 1 719 ? -15.586 0.282 38.835 1.00 96.12 719 LEU A N 1
ATOM 5448 C CA . LEU A 1 719 ? -15.558 0.194 40.294 1.00 96.12 719 LEU A CA 1
ATOM 5449 C C . LEU A 1 719 ? -14.112 0.216 40.773 1.00 96.12 719 LEU A C 1
ATOM 5451 O O . LEU A 1 719 ? -13.325 -0.657 40.420 1.00 96.12 719 LEU A O 1
ATOM 5455 N N . TYR A 1 720 ? -13.782 1.192 41.607 1.00 96.56 720 TYR A N 1
ATOM 5456 C CA . TYR A 1 720 ? -12.460 1.354 42.194 1.00 96.56 720 TYR A CA 1
ATOM 5457 C C . TYR A 1 720 ? -12.538 1.173 43.710 1.00 96.56 720 TYR A C 1
ATOM 5459 O O . TYR A 1 720 ? -13.407 1.756 44.362 1.00 96.56 720 TYR A O 1
ATOM 5467 N N . CYS A 1 721 ? -11.651 0.369 44.290 1.00 96.25 721 CYS A N 1
ATOM 5468 C CA . CYS A 1 721 ? -11.658 0.083 45.719 1.00 96.25 721 CYS A CA 1
ATOM 5469 C C . CYS A 1 721 ? -10.737 1.024 46.495 1.00 96.25 721 CYS A C 1
ATOM 5471 O O . CYS A 1 721 ? -9.519 0.943 46.386 1.00 96.25 721 CYS A O 1
ATOM 5473 N N . VAL A 1 722 ? -11.334 1.868 47.340 1.00 94.62 722 VAL A N 1
ATOM 5474 C CA . VAL A 1 722 ? -10.605 2.695 48.316 1.00 94.62 722 VAL A CA 1
ATOM 5475 C C . VAL A 1 722 ? -10.418 1.905 49.609 1.00 94.62 722 VAL A C 1
ATOM 5477 O O . VAL A 1 722 ? -9.331 1.853 50.170 1.00 94.62 722 VAL A O 1
ATOM 5480 N N . ARG A 1 723 ? -11.487 1.254 50.087 1.00 92.12 723 ARG A N 1
ATOM 5481 C CA . ARG A 1 723 ? -11.476 0.408 51.288 1.00 92.12 723 ARG A CA 1
ATOM 5482 C C . ARG A 1 723 ? -12.357 -0.818 51.091 1.00 92.12 723 ARG A C 1
ATOM 5484 O O . ARG A 1 723 ? -13.531 -0.682 50.741 1.00 92.12 723 ARG A O 1
ATOM 5491 N N . ALA A 1 724 ? -11.811 -1.999 51.367 1.00 90.81 724 ALA A N 1
ATOM 5492 C CA . ALA A 1 724 ? -12.552 -3.258 51.339 1.00 90.81 724 ALA A CA 1
ATOM 5493 C C . ALA A 1 724 ? -13.407 -3.452 52.610 1.00 90.81 724 ALA A C 1
ATOM 5495 O O . ALA A 1 724 ? -13.134 -2.848 53.645 1.00 90.81 724 ALA A O 1
ATOM 5496 N N . ALA A 1 725 ? -14.431 -4.309 52.529 1.00 89.31 725 ALA A N 1
ATOM 5497 C CA . ALA A 1 725 ? -15.191 -4.772 53.698 1.00 89.31 725 ALA A CA 1
ATOM 5498 C C . ALA A 1 725 ? -14.373 -5.751 54.558 1.00 89.31 725 ALA A C 1
ATOM 5500 O O . ALA A 1 725 ? -13.432 -6.382 54.062 1.00 89.31 725 ALA A O 1
ATOM 5501 N N . ALA A 1 726 ? -14.779 -5.931 55.819 1.00 86.38 726 ALA A N 1
ATOM 5502 C CA . ALA A 1 726 ? -14.142 -6.871 56.742 1.00 86.38 726 ALA A CA 1
ATOM 5503 C C . ALA A 1 726 ? -14.257 -8.316 56.233 1.00 86.38 726 ALA A C 1
ATOM 5505 O O . ALA A 1 726 ? -13.258 -9.021 56.095 1.00 86.38 726 ALA A O 1
ATOM 5506 N N . SER A 1 727 ? -15.470 -8.727 55.870 1.00 89.44 727 SER A N 1
ATOM 5507 C CA . SER A 1 727 ? -15.777 -10.031 55.283 1.00 89.44 727 SER A CA 1
ATOM 5508 C C . SER A 1 727 ? -16.852 -9.871 54.202 1.00 89.44 727 SER A C 1
ATOM 5510 O O . SER A 1 727 ? -17.629 -8.914 54.223 1.00 89.44 727 SER A O 1
ATOM 5512 N N . GLY A 1 728 ? -16.872 -10.773 53.219 1.00 89.88 728 GLY A N 1
ATOM 5513 C CA . GLY A 1 728 ? -17.811 -10.707 52.099 1.00 89.88 728 GLY A CA 1
ATOM 5514 C C . GLY A 1 728 ? -17.575 -9.523 51.148 1.00 89.88 728 GLY A C 1
ATOM 5515 O O . GLY A 1 728 ? -16.506 -8.900 51.137 1.00 89.88 728 GLY A O 1
ATOM 5516 N N . GLY A 1 729 ? -18.596 -9.191 50.354 1.00 90.25 729 GLY A N 1
ATOM 5517 C CA . GLY A 1 729 ? -18.604 -8.047 49.432 1.00 90.25 729 GLY A CA 1
ATOM 5518 C C . GLY A 1 729 ? -17.914 -8.304 48.093 1.00 90.25 729 GLY A C 1
ATOM 5519 O O . GLY A 1 729 ? -17.623 -7.351 47.362 1.00 90.25 729 GLY A O 1
ATOM 5520 N N . GLU A 1 730 ? -17.656 -9.572 47.775 1.00 93.94 730 GLU A N 1
ATOM 5521 C CA . GLU A 1 730 ? -17.108 -10.035 46.507 1.00 93.94 730 GLU A CA 1
ATOM 5522 C C . GLU A 1 730 ? -18.003 -9.606 45.341 1.00 93.94 730 GLU A C 1
ATOM 5524 O O . GLU A 1 730 ? -19.228 -9.771 45.360 1.00 93.94 730 GLU A O 1
ATOM 5529 N N . THR A 1 731 ? -17.366 -9.072 44.302 1.00 94.94 731 THR A N 1
ATOM 5530 C CA . THR A 1 731 ? -18.003 -8.789 43.017 1.00 94.94 731 THR A CA 1
ATOM 5531 C C . THR A 1 731 ? -18.148 -10.102 42.267 1.00 94.94 731 THR A C 1
ATOM 5533 O O . THR A 1 731 ? -17.176 -10.829 42.081 1.00 94.94 731 THR A O 1
ATOM 5536 N N . ARG A 1 732 ? -19.358 -10.429 41.826 1.00 96.25 732 ARG A N 1
ATOM 5537 C CA . ARG A 1 732 ? -19.629 -11.626 41.027 1.00 96.25 732 ARG A CA 1
ATOM 5538 C C . ARG A 1 732 ? -19.912 -11.206 39.596 1.00 96.25 732 ARG A C 1
ATOM 5540 O O . ARG A 1 732 ? -20.739 -10.325 39.393 1.00 96.25 732 ARG A O 1
ATOM 5547 N N . LEU A 1 733 ? -19.263 -11.838 38.628 1.00 97.06 733 LEU A N 1
ATOM 5548 C CA . LEU A 1 733 ? -19.381 -11.536 37.202 1.00 97.06 733 LEU A CA 1
ATOM 5549 C C . LEU A 1 733 ? -19.861 -12.777 36.453 1.00 97.06 733 LEU A C 1
ATOM 5551 O O . LEU A 1 733 ? -19.391 -13.880 36.722 1.00 97.06 733 LEU A O 1
ATOM 5555 N N . ILE A 1 734 ? -20.767 -12.606 35.496 1.00 97.06 734 ILE A N 1
ATOM 5556 C CA . ILE A 1 734 ? -21.225 -13.690 34.620 1.00 97.06 734 ILE A CA 1
ATOM 5557 C C . ILE A 1 734 ? -21.287 -13.208 33.171 1.00 97.06 734 ILE A C 1
ATOM 5559 O O . ILE A 1 734 ? -21.758 -12.103 32.888 1.00 97.06 734 ILE A O 1
ATOM 5563 N N . SER A 1 735 ? -20.819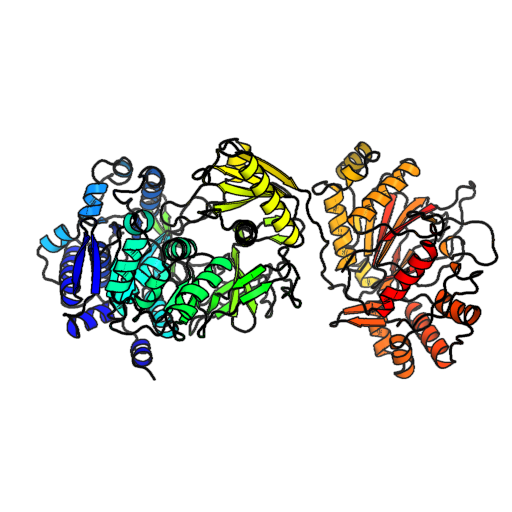 -14.049 32.247 1.00 96.81 735 SER A N 1
ATOM 5564 C CA . SER A 1 735 ? -20.913 -13.792 30.811 1.00 96.81 735 SER A CA 1
ATOM 5565 C C . SER A 1 735 ? -22.374 -13.806 30.379 1.00 96.81 735 SER A C 1
ATOM 5567 O O . SER A 1 735 ? -23.020 -14.859 30.364 1.00 96.81 735 SER A O 1
ATOM 5569 N N . SER A 1 736 ? -22.902 -12.653 29.974 1.00 96.25 736 SER A N 1
ATOM 5570 C CA . SER A 1 736 ? -24.263 -12.583 29.444 1.00 96.25 736 SER A CA 1
ATOM 5571 C C . SER A 1 736 ? -24.379 -13.296 28.090 1.00 96.25 736 SER A C 1
ATOM 5573 O O . SER A 1 736 ? -25.449 -13.789 27.748 1.00 96.25 736 SER A O 1
ATOM 5575 N N . LEU A 1 737 ? -23.268 -13.421 27.355 1.00 95.25 737 LEU A N 1
ATOM 5576 C CA . LEU A 1 737 ? -23.188 -14.159 26.092 1.00 95.25 737 LEU A CA 1
ATOM 5577 C C . LEU A 1 737 ? -23.286 -15.670 26.321 1.00 95.25 737 LEU A C 1
ATOM 5579 O O . LEU A 1 737 ? -24.055 -16.353 25.650 1.00 95.25 737 LEU A O 1
ATOM 5583 N N . ARG A 1 738 ? -22.580 -16.198 27.329 1.00 95.06 738 ARG A N 1
ATOM 5584 C CA . ARG A 1 738 ? -22.733 -17.608 27.715 1.00 95.06 738 ARG A CA 1
ATOM 5585 C C . ARG A 1 738 ? -24.135 -17.887 28.246 1.00 95.06 738 ARG A C 1
ATOM 5587 O O . ARG A 1 738 ? -24.711 -18.928 27.939 1.00 95.06 738 ARG A O 1
ATOM 5594 N N . LEU A 1 739 ? -24.681 -16.955 29.027 1.00 96.50 739 LEU A N 1
ATOM 5595 C CA . LEU A 1 739 ? -26.042 -17.043 29.543 1.00 96.50 739 LEU A CA 1
ATOM 5596 C C . LEU A 1 739 ? -27.073 -17.067 28.409 1.00 96.50 739 LEU A C 1
ATOM 5598 O O . LEU A 1 739 ? -27.986 -17.884 28.453 1.00 96.50 739 LEU A O 1
ATOM 5602 N N . HIS A 1 740 ? -26.897 -16.227 27.387 1.00 96.62 740 HIS A N 1
ATOM 5603 C CA . HIS A 1 740 ? -27.706 -16.233 26.169 1.00 96.62 740 HIS A CA 1
ATOM 5604 C C . HIS A 1 740 ? -27.707 -17.615 25.506 1.00 96.62 740 HIS A C 1
ATOM 5606 O O . HIS A 1 740 ? -28.777 -18.148 25.214 1.00 96.62 740 HIS A O 1
ATOM 5612 N N . ASP A 1 741 ? -26.533 -18.219 25.307 1.00 95.81 741 ASP A N 1
ATOM 5613 C CA . ASP A 1 741 ? -26.418 -19.515 24.628 1.00 95.81 741 ASP A CA 1
ATOM 5614 C C . ASP A 1 741 ? -27.108 -20.639 25.407 1.00 95.81 741 ASP A C 1
ATOM 5616 O O . ASP A 1 741 ? -27.828 -21.450 24.822 1.00 95.81 741 ASP A O 1
ATOM 5620 N N . ILE A 1 742 ? -26.941 -20.659 26.733 1.00 97.19 742 ILE A N 1
ATOM 5621 C CA . ILE A 1 742 ? -27.603 -21.630 27.615 1.00 97.19 742 ILE A CA 1
ATOM 5622 C C . ILE A 1 742 ? -29.118 -21.405 27.613 1.00 97.19 742 ILE A C 1
ATOM 5624 O O . ILE A 1 742 ? -29.883 -22.350 27.436 1.00 97.19 742 ILE A O 1
ATOM 5628 N N . ALA A 1 743 ? -29.562 -20.157 27.772 1.00 96.81 743 ALA A N 1
ATOM 5629 C CA . ALA A 1 743 ? -30.977 -19.813 27.797 1.00 96.81 743 ALA A CA 1
ATOM 5630 C C . ALA A 1 743 ? -31.671 -20.193 26.481 1.00 96.81 743 ALA A C 1
ATOM 5632 O O . ALA A 1 743 ? -32.745 -20.787 26.503 1.00 96.81 743 ALA A O 1
ATOM 5633 N N . LYS A 1 744 ? -31.034 -19.930 25.338 1.00 96.56 744 LYS A N 1
ATOM 5634 C CA . LYS A 1 744 ? -31.553 -20.304 24.018 1.00 96.56 744 LYS A CA 1
ATOM 5635 C C . LYS A 1 744 ? -31.647 -21.819 23.823 1.00 96.56 744 LYS A C 1
ATOM 5637 O O . LYS A 1 744 ? -32.543 -22.283 23.126 1.00 96.56 744 LYS A O 1
ATOM 5642 N N . ALA A 1 745 ? -30.710 -22.576 24.391 1.00 96.69 745 ALA A N 1
ATOM 5643 C CA . ALA A 1 745 ? -30.664 -24.028 24.251 1.00 96.69 745 ALA A CA 1
ATOM 5644 C C . ALA A 1 745 ? -31.624 -24.762 25.202 1.00 96.69 745 ALA A C 1
ATOM 5646 O O . ALA A 1 745 ? -32.138 -25.820 24.845 1.00 96.69 745 ALA A O 1
ATOM 5647 N N . GLU A 1 746 ? -31.839 -24.234 26.409 1.00 97.44 746 GLU A N 1
ATOM 5648 C CA . GLU A 1 746 ? -32.512 -24.963 27.490 1.00 97.44 746 GLU A CA 1
ATOM 5649 C C . GLU A 1 746 ? -33.902 -24.430 27.859 1.00 97.44 746 GLU A C 1
ATOM 5651 O O . GLU A 1 746 ? -34.711 -25.183 28.407 1.00 97.44 746 GLU A O 1
ATOM 5656 N N . LEU A 1 747 ? -34.202 -23.151 27.605 1.00 97.06 747 LEU A N 1
ATOM 5657 C CA . LEU A 1 747 ? -35.524 -22.605 27.911 1.00 97.06 747 LEU A CA 1
ATOM 5658 C C . LEU A 1 747 ? -36.566 -23.084 26.895 1.00 97.06 747 LEU A C 1
ATOM 5660 O O . LEU A 1 747 ? -36.267 -23.364 25.736 1.00 97.06 747 LEU A O 1
ATOM 5664 N N . SER A 1 748 ? -37.828 -23.138 27.328 1.00 97.31 748 SER A N 1
ATOM 5665 C CA . SER A 1 748 ? -38.940 -23.344 26.400 1.00 97.31 748 SER A CA 1
ATOM 5666 C C . SER A 1 748 ? -38.979 -22.213 25.369 1.00 97.31 748 SER A C 1
ATOM 5668 O O . SER A 1 748 ? -38.622 -21.073 25.679 1.00 97.31 748 SER A O 1
ATOM 5670 N N . GLN A 1 749 ? -39.472 -22.505 24.161 1.00 96.75 749 GLN A N 1
ATOM 5671 C CA . GLN A 1 749 ? -39.608 -21.490 23.110 1.00 96.75 749 GLN A CA 1
ATOM 5672 C C . GLN A 1 749 ? -40.391 -20.265 23.609 1.00 96.75 749 GLN A C 1
ATOM 5674 O O . GLN A 1 749 ? -39.977 -19.136 23.378 1.00 96.75 749 GLN A O 1
ATOM 5679 N N . THR A 1 750 ? -41.461 -20.487 24.382 1.00 97.12 750 THR A N 1
ATOM 5680 C CA . THR A 1 750 ? -42.250 -19.415 24.999 1.00 97.12 750 THR A CA 1
ATOM 5681 C C . THR A 1 750 ? -41.407 -18.528 25.917 1.00 97.12 750 THR A C 1
ATOM 5683 O O . THR A 1 750 ? -41.448 -17.309 25.785 1.00 97.12 750 THR A O 1
ATOM 5686 N N . HIS A 1 751 ? -40.625 -19.104 26.837 1.00 97.81 751 HIS A N 1
ATOM 5687 C CA . HIS A 1 751 ? -39.787 -18.310 27.744 1.00 97.81 751 HIS A CA 1
ATOM 5688 C C . HIS A 1 751 ? -38.689 -17.558 26.987 1.00 97.81 751 HIS A C 1
ATOM 5690 O O . HIS A 1 751 ? -38.441 -16.388 27.273 1.00 97.81 751 HIS A O 1
ATOM 5696 N N . TRP A 1 752 ? -38.068 -18.200 25.996 1.00 97.50 752 TRP A N 1
ATOM 5697 C CA . TRP A 1 752 ? -37.074 -17.563 25.137 1.00 97.50 752 TRP A CA 1
ATOM 5698 C C . TRP A 1 752 ? -37.652 -16.354 24.389 1.00 97.50 752 TRP A C 1
ATOM 5700 O O . TRP A 1 752 ? -37.091 -15.257 24.447 1.00 97.50 752 TRP A O 1
ATOM 5710 N N . ASP A 1 753 ? -38.816 -16.519 23.759 1.00 97.06 753 ASP A N 1
ATOM 5711 C CA . ASP A 1 753 ? -39.492 -15.449 23.025 1.00 97.06 753 ASP A CA 1
ATOM 5712 C C . ASP A 1 753 ? -39.878 -14.283 23.949 1.00 97.06 753 ASP A C 1
ATOM 5714 O O . ASP A 1 753 ? -39.789 -13.123 23.548 1.00 97.06 753 ASP A O 1
ATOM 5718 N N . LEU A 1 754 ? -40.246 -14.556 25.207 1.00 97.50 754 LEU A N 1
ATOM 5719 C CA . LEU A 1 754 ? -40.520 -13.517 26.206 1.00 97.50 754 LEU A CA 1
ATOM 5720 C C . LEU A 1 754 ? -39.263 -12.719 26.581 1.00 97.50 754 LEU A C 1
ATOM 5722 O O . LEU A 1 754 ? -39.334 -11.490 26.665 1.00 97.50 754 LEU A O 1
ATOM 5726 N N . LEU A 1 755 ? -38.107 -13.374 26.735 1.00 97.00 755 LEU A N 1
ATOM 5727 C CA . LEU A 1 755 ? -36.827 -12.691 26.975 1.00 97.00 755 LEU A CA 1
ATOM 5728 C C . LEU A 1 755 ? -36.404 -11.817 25.780 1.00 97.00 755 LEU A C 1
ATOM 5730 O O . LEU A 1 755 ? -35.891 -10.715 25.986 1.00 97.00 755 LEU A O 1
ATOM 5734 N N . MET A 1 756 ? -36.671 -12.268 24.550 1.00 95.62 756 MET A N 1
ATOM 5735 C CA . MET A 1 756 ? -36.409 -11.519 23.308 1.00 95.62 756 MET A CA 1
ATOM 5736 C C . MET A 1 756 ? -37.445 -10.420 23.025 1.00 95.62 756 MET A C 1
ATOM 5738 O O . MET A 1 756 ? -37.151 -9.462 22.312 1.00 95.62 756 MET A O 1
ATOM 5742 N N . ARG A 1 757 ? -38.665 -10.538 23.564 1.00 94.50 757 ARG A N 1
ATOM 5743 C CA . ARG A 1 757 ? -39.711 -9.501 23.499 1.00 94.50 757 ARG A CA 1
ATOM 5744 C C . ARG A 1 757 ? -39.448 -8.379 24.498 1.00 94.50 757 ARG A C 1
ATOM 5746 O O . ARG A 1 757 ? -39.699 -7.214 24.193 1.00 94.50 757 ARG A O 1
ATOM 5753 N N . GLY A 1 758 ? -38.969 -8.735 25.687 1.00 94.00 758 GLY A N 1
ATOM 5754 C CA . GLY A 1 758 ? -38.579 -7.788 26.720 1.00 94.00 758 GLY A CA 1
ATOM 5755 C C . GLY A 1 758 ? -39.672 -7.318 27.655 1.00 94.00 758 GLY A C 1
ATOM 5756 O O . GLY A 1 758 ? -40.834 -7.692 27.520 1.00 94.00 758 GLY A O 1
ATOM 5757 N N . TYR A 1 759 ? -39.283 -6.457 28.592 1.00 94.38 759 TYR A N 1
ATOM 5758 C CA . TYR A 1 759 ? -40.078 -6.046 29.749 1.00 94.38 759 TYR A CA 1
ATOM 5759 C C . TYR A 1 759 ? -40.102 -4.525 29.906 1.00 94.38 759 TYR A C 1
ATOM 5761 O O . TYR A 1 759 ? -39.264 -3.818 29.344 1.00 94.38 759 TYR A O 1
ATOM 5769 N N . HIS A 1 760 ? -41.075 -4.009 30.653 1.00 91.06 760 HIS A N 1
ATOM 5770 C CA . HIS A 1 760 ? -41.080 -2.606 31.063 1.00 91.06 760 HIS A CA 1
ATOM 5771 C C . HIS A 1 760 ? -40.123 -2.415 32.238 1.00 91.06 760 HIS A C 1
ATOM 5773 O O . HIS A 1 760 ? -40.013 -3.297 33.079 1.00 91.06 760 HIS A O 1
ATOM 5779 N N . TYR A 1 761 ? -39.450 -1.268 32.289 1.00 87.75 761 TYR A N 1
ATOM 5780 C CA . TYR A 1 761 ? -38.548 -0.897 33.377 1.00 87.75 761 TYR A CA 1
ATOM 5781 C C . TYR A 1 761 ? -39.062 0.390 34.020 1.00 87.75 761 TYR A C 1
ATOM 5783 O O . TYR A 1 761 ? -39.491 1.304 33.308 1.00 87.75 761 TYR A O 1
ATOM 5791 N N . ALA A 1 762 ? -38.985 0.467 35.344 1.00 84.19 762 ALA A N 1
ATOM 5792 C CA . ALA A 1 762 ? -39.175 1.687 36.115 1.00 84.19 762 ALA A CA 1
ATOM 5793 C C . ALA A 1 762 ? -37.932 1.976 36.952 1.00 84.19 762 ALA A C 1
ATOM 5795 O O . ALA A 1 762 ? -37.221 1.059 37.363 1.00 84.19 762 ALA A O 1
ATOM 5796 N N . TYR A 1 763 ? -37.693 3.254 37.224 1.00 79.31 763 TYR A N 1
ATOM 5797 C CA . TYR A 1 763 ? -36.555 3.723 38.007 1.00 79.31 763 TYR A CA 1
ATOM 5798 C C . TYR A 1 763 ? -37.037 4.326 39.329 1.00 79.31 763 TYR A C 1
ATOM 5800 O O . TYR A 1 763 ? -38.067 5.008 39.339 1.00 79.31 763 TYR A O 1
ATOM 5808 N N . PRO A 1 764 ? -36.302 4.144 40.442 1.00 73.19 764 PRO A N 1
ATOM 5809 C CA . PRO A 1 764 ? -36.647 4.756 41.726 1.00 73.19 764 PRO A CA 1
ATOM 5810 C C . PRO A 1 764 ? -36.884 6.273 41.647 1.00 73.19 764 PRO A C 1
ATOM 5812 O O . PRO A 1 764 ? -37.717 6.814 42.365 1.00 73.19 764 PRO A O 1
ATOM 5815 N N . GLU A 1 765 ? -36.205 6.971 40.739 1.00 72.44 765 GLU A N 1
ATOM 5816 C CA . GLU A 1 765 ? -36.315 8.422 40.557 1.00 72.44 765 GLU A CA 1
ATOM 5817 C C . GLU A 1 765 ? -37.628 8.865 39.904 1.00 72.44 765 GLU A C 1
ATOM 5819 O O . GLU A 1 765 ? -37.920 10.056 39.885 1.00 72.44 765 GLU A O 1
ATOM 5824 N N . GLN A 1 766 ? -38.433 7.935 39.396 1.00 70.31 766 GLN A N 1
ATOM 5825 C CA . GLN A 1 766 ? -39.767 8.214 38.857 1.00 70.31 766 GLN A CA 1
ATOM 5826 C C . GLN A 1 766 ? -40.849 8.194 39.948 1.00 70.31 766 GLN A C 1
ATOM 5828 O O . GLN A 1 766 ? -42.025 8.455 39.677 1.00 70.31 766 GLN A O 1
ATOM 5833 N N . PHE A 1 767 ? -40.482 7.872 41.193 1.00 64.12 767 PHE A N 1
ATOM 5834 C CA . PHE A 1 767 ? -41.380 7.994 42.335 1.00 64.12 767 PHE A CA 1
ATOM 5835 C C . PHE A 1 767 ? -41.500 9.468 42.740 1.00 64.12 767 PHE A C 1
ATOM 5837 O O . PHE A 1 767 ? -40.512 10.121 43.075 1.00 64.12 767 PHE A O 1
ATOM 5844 N N . GLY A 1 768 ? -42.732 9.985 42.695 1.00 62.91 768 GLY A N 1
ATOM 5845 C CA . GLY A 1 768 ? -43.060 11.393 42.952 1.00 62.91 768 GLY A CA 1
ATOM 5846 C C . GLY A 1 768 ? -43.236 12.257 41.696 1.00 62.91 768 GLY A C 1
ATOM 5847 O O . GLY A 1 768 ? -43.727 13.372 41.818 1.00 62.91 768 GLY A O 1
ATOM 5848 N N . ASP A 1 769 ? -42.897 11.748 40.508 1.00 69.56 769 ASP A N 1
ATOM 5849 C CA . ASP A 1 769 ? -43.224 12.382 39.225 1.00 69.56 769 ASP A CA 1
ATOM 5850 C C . ASP A 1 769 ? -44.509 11.763 38.663 1.00 69.56 769 ASP A C 1
ATOM 5852 O O . ASP A 1 769 ? -44.488 10.650 38.139 1.00 69.56 769 ASP A O 1
ATOM 5856 N N . GLU A 1 770 ? -45.638 12.466 38.788 1.00 70.75 770 GLU A N 1
ATOM 5857 C CA . GLU A 1 770 ? -46.952 11.998 38.322 1.00 70.75 770 GLU A CA 1
ATOM 5858 C C . GLU A 1 770 ? -47.066 11.903 36.790 1.00 70.75 770 GLU A C 1
ATOM 5860 O O . GLU A 1 770 ? -47.986 11.255 36.290 1.00 70.75 770 GLU A O 1
ATOM 5865 N N . THR A 1 771 ? -46.133 12.497 36.039 1.00 72.75 771 THR A N 1
ATOM 5866 C CA . THR A 1 771 ? -46.162 12.528 34.568 1.00 72.75 771 THR A CA 1
ATOM 5867 C C . THR A 1 771 ? -45.445 11.344 33.915 1.00 72.75 771 THR A C 1
ATOM 5869 O O . THR A 1 771 ? -45.671 11.064 32.734 1.00 72.75 771 THR A O 1
ATOM 5872 N N . ALA A 1 772 ? -44.632 10.606 34.679 1.00 72.81 772 ALA A N 1
ATOM 5873 C CA . ALA A 1 772 ? -43.898 9.446 34.190 1.00 72.81 772 ALA A CA 1
ATOM 5874 C C . ALA A 1 772 ? -44.842 8.351 33.654 1.00 72.81 772 ALA A C 1
ATOM 5876 O O . ALA A 1 772 ? -45.794 7.940 34.321 1.00 72.81 772 ALA A O 1
ATOM 5877 N N . GLN A 1 773 ? -44.535 7.829 32.464 1.00 75.62 773 GLN A N 1
ATOM 5878 C CA . GLN A 1 773 ? -45.268 6.731 31.825 1.00 75.62 773 GLN A CA 1
ATOM 5879 C C . GLN A 1 773 ? -44.386 5.493 31.609 1.00 75.62 773 GLN A C 1
ATOM 5881 O O . GLN A 1 773 ? -43.166 5.634 31.445 1.00 75.62 773 GLN A O 1
ATOM 5886 N N . PRO A 1 774 ? -44.980 4.281 31.546 1.00 78.38 774 PRO A N 1
ATOM 5887 C CA . PRO A 1 774 ? -44.240 3.076 31.213 1.00 78.38 774 PRO A CA 1
ATOM 5888 C C . PRO A 1 774 ? -43.701 3.203 29.793 1.00 78.38 774 PRO A C 1
ATOM 5890 O O . PRO A 1 774 ? -44.432 3.354 28.815 1.00 78.38 774 PRO A O 1
ATOM 5893 N N . GLY A 1 775 ? -42.386 3.146 29.676 1.00 76.38 775 GLY A N 1
ATOM 5894 C CA . GLY A 1 775 ? -41.736 3.193 28.385 1.00 76.38 775 GLY A CA 1
ATOM 5895 C C . GLY A 1 775 ? -41.844 1.881 27.602 1.00 76.38 775 GLY A C 1
ATOM 5896 O O . GLY A 1 775 ? -42.324 0.887 28.125 1.00 76.38 775 GLY A O 1
ATOM 5897 N N . SER A 1 776 ? -41.377 1.843 26.350 1.00 84.94 776 SER A N 1
ATOM 5898 C CA . SER A 1 776 ? -41.336 0.620 25.525 1.00 84.94 776 SER A CA 1
ATOM 5899 C C . SER A 1 776 ? -40.689 -0.572 26.238 1.00 84.94 776 SER A C 1
ATOM 5901 O O . SER A 1 776 ? -39.747 -0.392 27.009 1.00 84.94 776 SER A O 1
ATOM 5903 N N . ARG A 1 777 ? -41.154 -1.786 25.919 1.00 91.38 777 ARG A N 1
ATOM 5904 C CA . ARG A 1 777 ? -40.525 -3.027 26.379 1.00 91.38 777 ARG A CA 1
ATOM 5905 C C . ARG A 1 777 ? -39.102 -3.138 25.854 1.00 91.38 777 ARG A C 1
ATOM 5907 O O . ARG A 1 777 ? -38.877 -2.961 24.659 1.00 91.38 777 ARG A O 1
ATOM 5914 N N . VAL A 1 778 ? -38.166 -3.442 26.743 1.00 91.50 778 VAL A N 1
ATOM 5915 C CA . VAL A 1 778 ? -36.752 -3.607 26.409 1.00 91.50 778 VAL A CA 1
ATOM 5916 C C . VAL A 1 778 ? -36.380 -5.077 26.559 1.00 91.50 778 VAL A C 1
ATOM 5918 O O . VAL A 1 778 ? -36.637 -5.654 27.620 1.00 91.50 778 VAL A O 1
ATOM 5921 N N . PRO A 1 779 ? -35.834 -5.709 25.509 1.00 94.75 779 PRO A N 1
ATOM 5922 C CA . PRO A 1 779 ? -35.484 -7.117 25.552 1.00 94.75 779 PRO A CA 1
ATOM 5923 C C . PRO A 1 779 ? -34.290 -7.398 26.448 1.00 94.75 779 PRO A C 1
ATOM 5925 O O . PRO A 1 779 ? -33.357 -6.600 26.531 1.00 94.75 779 PRO A O 1
ATOM 5928 N N . VAL A 1 780 ? -34.340 -8.559 27.106 1.00 95.81 780 VAL A N 1
ATOM 5929 C CA . VAL A 1 780 ? -33.242 -9.038 27.949 1.00 95.81 780 VAL A CA 1
ATOM 5930 C C . VAL A 1 780 ? -32.054 -9.389 27.073 1.00 95.81 780 VAL A C 1
ATOM 5932 O O . VAL A 1 780 ? -30.939 -8.985 27.379 1.00 95.81 780 VAL A O 1
ATOM 5935 N N . PHE A 1 781 ? -32.304 -10.068 25.952 1.00 95.75 781 PHE A N 1
ATOM 5936 C CA . PHE A 1 781 ? -31.310 -10.344 24.923 1.00 95.75 781 PHE A CA 1
ATOM 5937 C C . PHE A 1 781 ? -31.734 -9.732 23.592 1.00 95.75 781 PHE A C 1
ATOM 5939 O O . PHE A 1 781 ? -32.894 -9.792 23.200 1.00 95.75 781 PHE A O 1
ATOM 5946 N N . SER A 1 782 ? -30.776 -9.171 22.867 1.00 92.44 782 SER A N 1
ATOM 5947 C CA . SER A 1 782 ? -30.972 -8.677 21.505 1.00 92.44 782 SER A CA 1
ATOM 5948 C C . SER A 1 782 ? -29.788 -9.067 20.633 1.00 92.44 782 SER A C 1
ATOM 5950 O O . SER A 1 782 ? -28.697 -9.310 21.145 1.00 92.44 782 SER A O 1
ATOM 5952 N N . SER A 1 783 ? -29.994 -9.122 19.318 1.00 88.31 783 SER A N 1
ATOM 5953 C CA . SER A 1 783 ? -28.914 -9.319 18.355 1.00 88.31 783 SER A CA 1
ATOM 5954 C C . SER A 1 783 ? -29.048 -8.323 17.212 1.00 88.31 783 SER A C 1
ATOM 5956 O O . SER A 1 783 ? -30.123 -8.190 16.628 1.00 88.31 783 SER A O 1
ATOM 5958 N N . VAL A 1 784 ? -27.959 -7.618 16.912 1.00 79.94 784 VAL A N 1
ATOM 5959 C CA . VAL A 1 784 ? -27.832 -6.722 15.756 1.00 79.94 784 VAL A CA 1
ATOM 5960 C C . VAL A 1 784 ? -26.606 -7.177 14.978 1.00 79.94 784 VAL A C 1
ATOM 5962 O O . VAL A 1 784 ? -25.536 -7.322 15.561 1.00 79.94 784 VAL A O 1
ATOM 5965 N N . ASP A 1 785 ? -26.773 -7.476 13.690 1.00 78.81 785 ASP A N 1
ATOM 5966 C CA . ASP A 1 785 ? -25.703 -7.966 12.806 1.00 78.81 785 ASP A CA 1
ATOM 5967 C C . ASP A 1 785 ? -24.948 -9.198 13.349 1.00 78.81 785 ASP A C 1
ATOM 5969 O O . ASP A 1 785 ? -23.742 -9.350 13.171 1.00 78.81 785 ASP A O 1
ATOM 5973 N N . GLY A 1 786 ? -25.662 -10.087 14.048 1.00 79.00 786 GLY A N 1
ATOM 5974 C CA . GLY A 1 786 ? -25.087 -11.283 14.675 1.00 79.00 786 GLY A CA 1
ATOM 5975 C C . GLY A 1 786 ? -24.380 -11.027 16.011 1.00 79.00 786 GLY A C 1
ATOM 5976 O O . GLY A 1 786 ? -23.939 -11.975 16.656 1.00 79.00 786 GLY A O 1
ATOM 5977 N N . ILE A 1 787 ? -24.317 -9.778 16.478 1.00 84.38 787 ILE A N 1
ATOM 5978 C CA . ILE A 1 787 ? -23.709 -9.399 17.755 1.00 84.38 787 ILE A CA 1
ATOM 5979 C C . ILE A 1 787 ? -24.779 -9.371 18.845 1.00 84.38 787 ILE A C 1
ATOM 5981 O O . ILE A 1 787 ? -25.723 -8.584 18.787 1.00 84.38 787 ILE A O 1
ATOM 5985 N N . VAL A 1 788 ? -24.638 -10.241 19.846 1.00 90.56 788 VAL A N 1
ATOM 5986 C CA . VAL A 1 788 ? -25.588 -10.364 20.963 1.00 90.56 788 VAL A CA 1
ATOM 5987 C C . VAL A 1 788 ? -25.310 -9.314 22.038 1.00 90.56 788 VAL A C 1
ATOM 5989 O O . VAL A 1 788 ? -24.161 -9.090 22.405 1.00 90.56 788 VAL A O 1
ATOM 5992 N N . SER A 1 789 ? -26.349 -8.695 22.587 1.00 92.75 789 SER A N 1
ATOM 5993 C CA . SER A 1 789 ? -26.261 -7.772 23.724 1.00 92.75 789 SER A CA 1
ATOM 5994 C C . SER A 1 789 ? -27.315 -8.116 24.765 1.00 92.75 789 SER A C 1
ATOM 5996 O O . SER A 1 789 ? -28.439 -8.477 24.410 1.00 92.75 789 SER A O 1
ATOM 5998 N N . CYS A 1 790 ? -26.961 -7.978 26.040 1.00 94.38 790 CYS A N 1
ATOM 5999 C CA . CYS A 1 790 ? -27.848 -8.234 27.166 1.00 94.38 790 CYS A CA 1
ATOM 6000 C C . CYS A 1 790 ? -28.149 -6.950 27.943 1.00 94.38 790 CYS A C 1
ATOM 6002 O O . CYS A 1 790 ? -27.274 -6.100 28.105 1.00 94.38 790 CYS A O 1
ATOM 6004 N N . ARG A 1 791 ? -29.376 -6.824 28.450 1.00 92.56 791 ARG A N 1
ATOM 6005 C CA . ARG A 1 791 ? -29.740 -5.838 29.468 1.00 92.56 791 ARG A CA 1
ATOM 6006 C C . ARG A 1 791 ? -30.705 -6.472 30.460 1.00 92.56 791 ARG A C 1
ATOM 6008 O O . ARG A 1 791 ? -31.840 -6.786 30.120 1.00 92.56 791 ARG A O 1
ATOM 6015 N N . TYR A 1 792 ? -30.282 -6.621 31.708 1.00 94.50 792 TYR A N 1
ATOM 6016 C CA . TYR A 1 792 ? -31.078 -7.296 32.728 1.00 94.50 792 TYR A CA 1
ATOM 6017 C C . TYR A 1 792 ? -31.069 -6.522 34.044 1.00 94.50 792 TYR A C 1
ATOM 6019 O O . TYR A 1 792 ? -30.017 -6.331 34.645 1.00 94.50 792 TYR A O 1
ATOM 6027 N N . LEU A 1 793 ? -32.245 -6.064 34.489 1.00 90.25 793 LEU A N 1
ATOM 6028 C CA . LEU A 1 793 ? -32.438 -5.415 35.791 1.00 90.25 793 LEU A CA 1
ATOM 6029 C C . LEU A 1 793 ? -33.775 -5.869 36.393 1.00 90.25 793 LEU A C 1
ATOM 6031 O O . LEU A 1 793 ? -34.762 -5.137 36.336 1.00 90.25 793 LEU A O 1
ATOM 6035 N N . ARG A 1 794 ? -33.825 -7.080 36.961 1.00 92.25 794 ARG A N 1
ATOM 6036 C CA . ARG A 1 794 ? -35.070 -7.676 37.485 1.00 92.25 794 ARG A CA 1
ATOM 6037 C C . ARG A 1 794 ? -35.826 -6.762 38.451 1.00 92.25 794 ARG A C 1
ATOM 6039 O O . ARG A 1 794 ? -37.013 -6.539 38.259 1.00 92.25 794 ARG A O 1
ATOM 6046 N N . ALA A 1 795 ? -35.126 -6.157 39.411 1.00 88.19 795 ALA A N 1
ATOM 6047 C CA . ALA A 1 795 ? -35.744 -5.245 40.374 1.00 88.19 795 ALA A CA 1
ATOM 6048 C C . ALA A 1 795 ? -36.439 -4.043 39.704 1.00 88.19 795 ALA A C 1
ATOM 6050 O O . ALA A 1 795 ? -37.459 -3.580 40.191 1.00 88.19 795 ALA A O 1
ATOM 6051 N N . PHE A 1 796 ? -35.922 -3.555 38.571 1.00 87.75 796 PHE A N 1
ATOM 6052 C CA . PHE A 1 796 ? -36.500 -2.429 37.825 1.00 87.75 796 PHE A CA 1
ATOM 6053 C C . PHE A 1 796 ? -37.682 -2.880 36.958 1.00 87.75 796 PHE A C 1
ATOM 6055 O O . PHE A 1 796 ? -38.581 -2.086 36.686 1.00 87.75 796 PHE A O 1
ATOM 6062 N N . ILE A 1 797 ? -37.687 -4.148 36.539 1.00 90.62 797 ILE A N 1
ATOM 6063 C CA . ILE A 1 797 ? -38.822 -4.775 35.860 1.00 90.62 797 ILE A CA 1
ATOM 6064 C C . ILE A 1 797 ? -39.989 -4.951 36.837 1.00 90.62 797 ILE A C 1
ATOM 6066 O O . ILE A 1 797 ? -41.108 -4.547 36.536 1.00 90.62 797 ILE A O 1
ATOM 6070 N N . GLU A 1 798 ? -39.727 -5.496 38.024 1.00 90.62 798 GLU A N 1
ATOM 6071 C CA . GLU A 1 798 ? -40.740 -5.683 39.073 1.00 90.62 798 GLU A CA 1
ATOM 6072 C C . GLU A 1 798 ? -41.253 -4.329 39.593 1.00 90.62 798 GLU A C 1
ATOM 6074 O O . GLU A 1 798 ? -42.457 -4.135 39.735 1.00 90.62 798 GLU A O 1
ATOM 6079 N N . LEU A 1 799 ? -40.371 -3.332 39.736 1.00 87.06 799 LEU A N 1
ATOM 6080 C CA . LEU A 1 799 ? -40.762 -1.964 40.095 1.00 87.06 799 LEU A CA 1
ATOM 6081 C C . LEU A 1 799 ? -41.713 -1.321 39.071 1.00 87.06 799 LEU A C 1
ATOM 6083 O O . LEU A 1 799 ? -42.499 -0.441 39.426 1.00 87.06 799 LEU A O 1
ATOM 6087 N N . ALA A 1 800 ? -41.656 -1.732 37.800 1.00 88.00 800 ALA A N 1
ATOM 6088 C CA . ALA A 1 800 ? -42.564 -1.229 36.774 1.00 88.00 800 ALA A CA 1
ATOM 6089 C C . ALA A 1 800 ? -44.002 -1.717 36.979 1.00 88.00 800 ALA A C 1
ATOM 6091 O O . ALA A 1 800 ? -44.928 -0.953 36.700 1.00 88.00 800 ALA A O 1
ATOM 6092 N N . GLU A 1 801 ? -44.196 -2.935 37.500 1.00 85.69 801 GLU A N 1
ATOM 6093 C CA . GLU A 1 801 ? -45.525 -3.431 37.877 1.00 85.69 801 GLU A CA 1
ATOM 6094 C C . GLU A 1 801 ? -46.155 -2.518 38.928 1.00 85.69 801 GLU A C 1
ATOM 6096 O O . GLU A 1 801 ? -47.292 -2.080 38.759 1.00 85.69 801 GLU A O 1
ATOM 6101 N N . ASP A 1 802 ? -45.383 -2.172 39.961 1.00 81.50 802 ASP A N 1
ATOM 6102 C CA . ASP A 1 802 ? -45.841 -1.329 41.065 1.00 81.50 802 ASP A CA 1
ATOM 6103 C C . ASP A 1 802 ? -46.073 0.125 40.628 1.00 81.50 802 ASP A C 1
ATOM 6105 O O . ASP A 1 802 ? -47.041 0.761 41.049 1.00 81.50 802 ASP A O 1
ATOM 6109 N N . ARG A 1 803 ? -45.191 0.681 39.783 1.00 82.50 803 ARG A N 1
ATOM 6110 C CA . ARG A 1 803 ? -45.239 2.103 39.400 1.00 82.50 803 ARG A CA 1
ATOM 6111 C C . ARG A 1 803 ? -46.265 2.413 38.313 1.00 82.50 803 ARG A C 1
ATOM 6113 O O . ARG A 1 803 ? -46.849 3.500 38.350 1.00 82.50 803 ARG A O 1
ATOM 6120 N N . PHE A 1 804 ? -46.435 1.527 37.332 1.00 83.44 804 PHE A N 1
ATOM 6121 C CA . PHE A 1 804 ? -47.198 1.802 36.107 1.00 83.44 804 PHE A CA 1
ATOM 6122 C C . PHE A 1 804 ? -48.360 0.822 35.853 1.00 83.44 804 PHE A C 1
ATOM 6124 O O . PHE A 1 804 ? -48.972 0.896 34.790 1.00 83.44 804 PHE A O 1
ATOM 6131 N N . ASP A 1 805 ? -48.656 -0.091 36.788 1.00 77.31 805 ASP A N 1
ATOM 6132 C CA . ASP A 1 805 ? -49.683 -1.151 36.670 1.00 77.31 805 ASP A CA 1
ATOM 6133 C C . ASP A 1 805 ? -49.512 -2.052 35.425 1.00 77.31 805 ASP A C 1
ATOM 6135 O O . ASP A 1 805 ? -50.455 -2.643 34.900 1.00 77.31 805 ASP A O 1
ATOM 6139 N N . VAL A 1 806 ? -48.273 -2.200 34.942 1.00 85.00 806 VAL A N 1
ATOM 6140 C CA . VAL A 1 806 ? -47.906 -3.093 33.826 1.00 85.00 806 VAL A CA 1
ATOM 6141 C C . VAL A 1 806 ? -47.548 -4.489 34.340 1.00 85.00 806 VAL A C 1
ATOM 6143 O O . VAL A 1 806 ? -46.405 -4.929 34.239 1.00 85.00 806 VAL A O 1
ATOM 6146 N N . ARG A 1 807 ? -48.531 -5.186 34.920 1.00 87.31 807 ARG A N 1
ATOM 6147 C CA . ARG A 1 807 ? -48.329 -6.496 35.567 1.00 87.31 807 ARG A CA 1
ATOM 6148 C C . ARG A 1 807 ? -47.695 -7.533 34.635 1.00 87.31 807 ARG A C 1
ATOM 6150 O O . ARG A 1 807 ? -48.153 -7.738 33.509 1.00 87.31 807 ARG A O 1
ATOM 6157 N N . LEU A 1 808 ? -46.696 -8.239 35.149 1.00 91.88 808 LEU A N 1
ATOM 6158 C CA . LEU A 1 808 ? -46.094 -9.416 34.543 1.00 91.88 808 LEU A CA 1
ATOM 6159 C C . LEU A 1 808 ? -47.103 -10.560 34.552 1.00 91.88 808 LEU A C 1
ATOM 6161 O O . LEU A 1 808 ? -47.721 -10.893 35.568 1.00 91.88 808 LEU A O 1
ATOM 6165 N N . THR A 1 809 ? -47.237 -11.203 33.402 1.00 94.12 809 THR A N 1
ATOM 6166 C CA . THR A 1 809 ? -47.976 -12.461 33.284 1.00 94.12 809 THR A CA 1
ATOM 6167 C C . THR A 1 809 ? -47.259 -13.597 34.029 1.00 94.12 809 THR A C 1
ATOM 6169 O O . THR A 1 809 ? -46.072 -13.505 34.349 1.00 94.12 809 THR A O 1
ATOM 6172 N N . ALA A 1 810 ? -47.969 -14.698 34.298 1.00 94.69 810 ALA A N 1
ATOM 6173 C CA . ALA A 1 810 ? -47.371 -15.869 34.946 1.00 94.69 810 ALA A CA 1
ATOM 6174 C C . ALA A 1 810 ? -46.176 -16.430 34.147 1.00 94.69 810 ALA A C 1
ATOM 6176 O O . ALA A 1 810 ? -45.143 -16.733 34.739 1.00 94.69 810 ALA A O 1
ATOM 6177 N N . ASP A 1 811 ? -46.287 -16.484 32.814 1.00 95.75 811 ASP A N 1
ATOM 6178 C CA . ASP A 1 811 ? -45.215 -16.963 31.928 1.00 95.75 811 ASP A CA 1
ATOM 6179 C C . ASP A 1 811 ? -44.010 -16.011 31.898 1.00 95.75 811 ASP A C 1
ATOM 6181 O O . ASP A 1 811 ? -42.867 -16.446 31.807 1.00 95.75 811 ASP A O 1
ATOM 6185 N N . GLU A 1 812 ? -44.244 -14.703 32.007 1.00 96.12 812 GLU A N 1
ATOM 6186 C CA . GLU A 1 812 ? -43.178 -13.703 32.098 1.00 96.12 812 GLU A CA 1
ATOM 6187 C C . GLU A 1 812 ? -42.374 -13.825 33.379 1.00 96.12 812 GLU A C 1
ATOM 6189 O O . GLU A 1 812 ? -41.145 -13.797 33.346 1.00 96.12 812 GLU A O 1
ATOM 6194 N N . ARG A 1 813 ? -43.061 -14.011 34.507 1.00 96.38 813 ARG A N 1
ATOM 6195 C CA . ARG A 1 813 ? -42.390 -14.259 35.780 1.00 96.38 813 ARG A CA 1
ATOM 6196 C C . ARG A 1 813 ? -41.626 -15.580 35.746 1.00 96.38 813 ARG A C 1
ATOM 6198 O O . ARG A 1 813 ? -40.459 -15.603 36.117 1.00 96.38 813 ARG A O 1
ATOM 6205 N N . ALA A 1 814 ? -42.232 -16.634 35.198 1.00 97.12 814 ALA A N 1
ATOM 6206 C CA . ALA A 1 814 ? -41.580 -17.929 35.028 1.00 97.12 814 ALA A CA 1
ATOM 6207 C C . ALA A 1 814 ? -40.344 -17.864 34.108 1.00 97.12 814 ALA A C 1
ATOM 6209 O O . ALA A 1 814 ? -39.356 -18.550 34.367 1.00 97.12 814 ALA A O 1
ATOM 6210 N N . ALA A 1 815 ? -40.358 -17.027 33.065 1.00 97.62 815 ALA A N 1
ATOM 6211 C CA . ALA A 1 815 ? -39.202 -16.812 32.194 1.00 97.62 815 ALA A CA 1
ATOM 6212 C C . ALA A 1 815 ? -38.041 -16.116 32.928 1.00 97.62 815 ALA A C 1
ATOM 6214 O O . ALA A 1 815 ? -36.889 -16.526 32.770 1.00 97.62 815 ALA A O 1
ATOM 6215 N N . LEU A 1 816 ? -38.334 -15.103 33.753 1.00 97.50 816 LEU A N 1
ATOM 6216 C CA . LEU A 1 816 ? -37.341 -14.437 34.607 1.00 97.50 816 LEU A CA 1
ATOM 6217 C C . LEU A 1 816 ? -36.786 -15.393 35.676 1.00 97.50 816 LEU A C 1
ATOM 6219 O O . LEU A 1 816 ? -35.572 -15.487 35.844 1.00 97.50 816 LEU A O 1
ATOM 6223 N N . ASP A 1 817 ? -37.655 -16.163 36.337 1.00 97.69 817 ASP A N 1
ATOM 6224 C CA . ASP A 1 817 ? -37.265 -17.166 37.337 1.00 97.69 817 ASP A CA 1
ATOM 6225 C C . ASP A 1 817 ? -36.371 -18.257 36.732 1.00 97.69 817 ASP A C 1
ATOM 6227 O O . ASP A 1 817 ? -35.386 -18.672 37.343 1.00 97.69 817 ASP A O 1
ATOM 6231 N N . ALA A 1 818 ? -36.671 -18.702 35.509 1.00 97.62 818 ALA A N 1
ATOM 6232 C CA . ALA A 1 818 ? -35.853 -19.682 34.805 1.00 97.62 818 ALA A CA 1
ATOM 6233 C C . ALA A 1 818 ? -34.468 -19.125 34.436 1.00 97.62 818 ALA A C 1
ATOM 6235 O O . ALA A 1 818 ? -33.469 -19.836 34.564 1.00 97.62 818 ALA A O 1
ATOM 6236 N N . LEU A 1 819 ? -34.385 -17.857 34.019 1.00 97.62 819 LEU A N 1
ATOM 6237 C CA . LEU A 1 819 ? -33.107 -17.196 33.745 1.00 97.62 819 LEU A CA 1
ATOM 6238 C C . LEU A 1 819 ? -32.263 -17.047 35.022 1.00 97.62 819 LEU A C 1
ATOM 6240 O O . LEU A 1 819 ? -31.073 -17.368 35.011 1.00 97.62 819 LEU A O 1
ATOM 6244 N N . ASP A 1 820 ? -32.878 -16.635 36.132 1.00 96.94 820 ASP A N 1
ATOM 6245 C CA . ASP A 1 820 ? -32.210 -16.537 37.435 1.00 96.94 820 ASP A CA 1
ATOM 6246 C C . ASP A 1 820 ? -31.721 -17.902 37.934 1.00 96.94 820 ASP A C 1
ATOM 6248 O O . ASP A 1 820 ? -30.604 -18.017 38.445 1.00 96.94 820 ASP A O 1
ATOM 6252 N N . ALA A 1 821 ? -32.505 -18.963 37.718 1.00 96.94 821 ALA A N 1
ATOM 6253 C CA . ALA A 1 821 ? -32.100 -20.329 38.037 1.00 96.94 821 ALA A CA 1
ATOM 6254 C C . ALA A 1 821 ? -30.883 -20.790 37.217 1.00 96.94 821 ALA A C 1
ATOM 6256 O O . ALA A 1 821 ? -30.039 -21.518 37.743 1.00 96.94 821 ALA A O 1
ATOM 6257 N N . ILE A 1 822 ? -30.752 -20.362 35.953 1.00 96.94 822 ILE A N 1
ATOM 6258 C CA . ILE A 1 822 ? -29.539 -20.608 35.158 1.00 96.94 822 ILE A CA 1
ATOM 6259 C C . ILE A 1 822 ? -28.358 -19.845 35.765 1.00 96.94 822 ILE A C 1
ATOM 6261 O O . ILE A 1 822 ? -27.321 -20.455 36.014 1.00 96.94 822 ILE A O 1
ATOM 6265 N N . MET A 1 823 ? -28.506 -18.550 36.063 1.00 95.62 823 MET A N 1
ATOM 6266 C CA . MET A 1 823 ? -27.426 -17.735 36.646 1.00 95.62 823 MET A CA 1
ATOM 6267 C C . MET A 1 823 ? -26.956 -18.233 38.021 1.00 95.62 823 MET A C 1
ATOM 6269 O O . MET A 1 823 ? -25.804 -18.015 38.397 1.00 95.62 823 MET A O 1
ATOM 6273 N N . ALA A 1 824 ? -27.821 -18.921 38.768 1.00 94.19 824 ALA A N 1
ATOM 6274 C CA . ALA A 1 824 ? -27.492 -19.515 40.061 1.00 94.19 824 ALA A CA 1
ATOM 6275 C C . ALA A 1 824 ? -26.639 -20.798 39.968 1.00 94.19 824 ALA A C 1
ATOM 6277 O O . ALA A 1 824 ? -26.165 -21.281 41.000 1.00 94.19 824 ALA A O 1
ATOM 6278 N N . ARG A 1 825 ? -26.429 -21.367 38.771 1.00 94.62 825 ARG A N 1
ATOM 6279 C CA . ARG A 1 825 ? -25.676 -22.620 38.602 1.00 94.62 825 ARG A CA 1
ATOM 6280 C C . ARG A 1 825 ? -24.188 -22.449 38.957 1.00 94.62 825 ARG A C 1
ATOM 6282 O O . ARG A 1 825 ? -23.572 -21.457 38.555 1.00 94.62 825 ARG A O 1
ATOM 6289 N N . PRO A 1 826 ? -23.576 -23.427 39.653 1.00 92.44 826 PRO A N 1
ATOM 6290 C CA . PRO A 1 826 ? -22.138 -23.420 39.922 1.00 92.44 826 PRO A CA 1
ATOM 6291 C C . PRO A 1 826 ? -21.302 -23.371 38.633 1.00 92.44 826 PRO A C 1
ATOM 6293 O O . PRO A 1 826 ? -21.673 -23.984 37.633 1.00 92.44 826 PRO A O 1
ATOM 6296 N N . GLY A 1 827 ? -20.168 -22.664 38.658 1.00 89.75 827 GLY A N 1
ATOM 6297 C CA . GLY A 1 827 ? -19.215 -22.595 37.540 1.00 89.75 827 GLY A CA 1
ATOM 6298 C C . GLY A 1 827 ? -19.541 -21.584 36.432 1.00 89.75 827 GLY A C 1
ATOM 6299 O O . GLY A 1 827 ? -18.727 -21.390 35.528 1.00 89.75 827 GLY A O 1
ATOM 6300 N N . LEU A 1 828 ? -20.707 -20.922 36.471 1.00 92.81 828 LEU A N 1
ATOM 6301 C CA . LEU A 1 828 ? -21.036 -19.862 35.506 1.00 92.81 828 LEU A CA 1
ATOM 6302 C C . LEU A 1 828 ? -20.552 -18.478 35.939 1.00 92.81 828 LEU A C 1
ATOM 6304 O O . LEU A 1 828 ? -20.166 -17.675 35.094 1.00 92.81 828 LEU A O 1
ATOM 6308 N N . ALA A 1 829 ? -20.592 -18.193 37.239 1.00 94.75 829 ALA A N 1
ATOM 6309 C CA . ALA A 1 829 ? -20.206 -16.899 37.778 1.00 94.75 829 ALA A CA 1
ATOM 6310 C C . ALA A 1 829 ? -18.784 -16.935 38.339 1.00 94.75 829 ALA A C 1
ATOM 6312 O O . ALA A 1 829 ? -18.502 -17.723 39.236 1.00 94.75 829 ALA A O 1
ATOM 6313 N N . PHE A 1 830 ? -17.941 -16.016 37.881 1.00 94.75 830 PHE A N 1
ATOM 6314 C CA . PHE A 1 830 ? -16.624 -15.752 38.449 1.00 94.75 830 PHE A CA 1
ATOM 6315 C C . PHE A 1 830 ? -16.744 -14.799 39.646 1.00 94.75 830 PHE A C 1
ATOM 6317 O O . PHE A 1 830 ? -17.495 -13.821 39.587 1.00 94.75 830 PHE A O 1
ATOM 6324 N N . GLN A 1 831 ? -16.028 -15.069 40.740 1.00 94.38 831 GLN A N 1
ATOM 6325 C CA . GLN A 1 831 ? -16.008 -14.201 41.922 1.00 94.38 831 GLN A CA 1
ATOM 6326 C C . GLN A 1 831 ? -14.670 -13.474 42.056 1.00 94.38 831 GLN A C 1
ATOM 6328 O O . GLN A 1 831 ? -13.608 -14.088 42.008 1.00 94.38 831 GLN A O 1
ATOM 6333 N N . LEU A 1 832 ? -14.739 -12.163 42.275 1.00 92.69 832 LEU A N 1
ATOM 6334 C CA . LEU A 1 832 ? -13.604 -11.258 42.383 1.00 92.69 832 LEU A CA 1
ATOM 6335 C C . LEU A 1 832 ? -13.703 -10.440 43.675 1.00 92.69 832 LEU A C 1
ATOM 6337 O O . LEU A 1 832 ? -14.653 -9.678 43.879 1.00 92.69 832 LEU A O 1
ATOM 6341 N N . ARG A 1 833 ? -12.689 -10.547 44.535 1.00 93.62 833 ARG A N 1
ATOM 6342 C CA . ARG A 1 833 ? -12.505 -9.644 45.676 1.00 93.62 833 ARG A CA 1
ATOM 6343 C C . ARG A 1 833 ? -11.593 -8.495 45.253 1.00 93.62 833 ARG A C 1
ATOM 6345 O O . ARG A 1 833 ? -10.464 -8.750 44.859 1.00 93.62 833 ARG A O 1
ATOM 6352 N N . LEU A 1 834 ? -12.097 -7.264 45.338 1.00 94.50 834 LEU A N 1
ATOM 6353 C CA . LEU A 1 834 ? -11.313 -6.058 45.069 1.00 94.50 834 LEU A CA 1
ATOM 6354 C C . LEU A 1 834 ? -10.563 -5.635 46.331 1.00 94.50 834 LEU A C 1
ATOM 6356 O O . LEU A 1 834 ? -11.177 -5.464 47.389 1.00 94.50 834 LEU A O 1
ATOM 6360 N N . ASN A 1 835 ? -9.256 -5.449 46.203 1.00 95.31 835 ASN A N 1
ATOM 6361 C CA . ASN A 1 835 ? -8.395 -4.895 47.243 1.00 95.31 835 ASN A CA 1
ATOM 6362 C C . ASN A 1 835 ? -8.242 -3.375 47.067 1.00 95.31 835 ASN A C 1
ATOM 6364 O O . ASN A 1 835 ? -8.435 -2.869 45.960 1.00 95.31 835 ASN A O 1
ATOM 6368 N N . PRO A 1 836 ? -7.899 -2.619 48.128 1.00 95.19 836 PRO A N 1
ATOM 6369 C CA . PRO A 1 836 ? -7.562 -1.201 48.001 1.00 95.19 836 PRO A CA 1
ATOM 6370 C C . PRO A 1 836 ? -6.538 -0.946 46.884 1.00 95.19 836 PRO A C 1
ATOM 6372 O O . PRO A 1 836 ? -5.543 -1.663 46.795 1.00 95.19 836 PRO A O 1
ATOM 6375 N N . GLY A 1 837 ? -6.790 0.050 46.032 1.00 93.94 837 GLY A N 1
ATOM 6376 C CA . GLY A 1 837 ? -5.937 0.355 44.875 1.00 93.94 837 GLY A CA 1
ATOM 6377 C C . GLY A 1 837 ? -6.198 -0.514 43.636 1.00 93.94 837 GLY A C 1
ATOM 6378 O O . GLY A 1 837 ? -5.430 -0.469 42.671 1.00 93.94 837 GLY A O 1
ATOM 6379 N N . GLU A 1 838 ? -7.264 -1.317 43.632 1.00 96.19 838 GLU A N 1
ATOM 6380 C CA . GLU A 1 838 ? -7.700 -2.084 42.463 1.00 96.19 838 GLU A CA 1
ATOM 6381 C C . GLU A 1 838 ? -8.961 -1.496 41.824 1.00 96.19 838 GLU A C 1
ATOM 6383 O O . GLU A 1 838 ? -9.881 -1.020 42.499 1.00 96.19 838 GLU A O 1
ATOM 6388 N N . MET A 1 839 ? -9.015 -1.579 40.497 1.00 95.50 839 MET A N 1
ATOM 6389 C CA . MET A 1 839 ? -10.087 -1.051 39.666 1.00 95.50 839 MET A CA 1
ATOM 6390 C C . MET A 1 839 ? -10.596 -2.121 38.711 1.00 95.50 839 MET A C 1
ATOM 6392 O O . MET A 1 839 ? -9.826 -2.651 37.916 1.00 95.50 839 MET A O 1
ATOM 6396 N N . VAL A 1 840 ? -11.894 -2.406 38.727 1.00 96.50 840 VAL A N 1
ATOM 6397 C CA . VAL A 1 840 ? -12.532 -3.269 37.728 1.00 96.50 840 VAL A CA 1
ATOM 6398 C C . VAL A 1 840 ? -13.384 -2.442 36.772 1.00 96.50 840 VAL A C 1
ATOM 6400 O O . VAL A 1 840 ? -14.125 -1.554 37.192 1.00 96.50 840 VAL A O 1
ATOM 6403 N N . ILE A 1 841 ? -13.277 -2.746 35.482 1.00 95.25 841 ILE A N 1
ATOM 6404 C CA . ILE A 1 841 ? -14.040 -2.124 34.397 1.00 95.25 841 ILE A CA 1
ATOM 6405 C C . ILE A 1 841 ? -14.885 -3.212 33.739 1.00 95.25 841 ILE A C 1
ATOM 6407 O O . ILE A 1 841 ? -14.369 -4.287 33.437 1.00 95.25 841 ILE A O 1
ATOM 6411 N N . LEU A 1 842 ? -16.168 -2.942 33.515 1.00 95.06 842 LEU A N 1
ATOM 6412 C CA . LEU A 1 842 ? -17.164 -3.898 33.036 1.00 95.06 842 LEU A CA 1
ATOM 6413 C C . LEU A 1 842 ? -17.915 -3.350 31.817 1.00 95.06 842 LEU A C 1
ATOM 6415 O O . LEU A 1 842 ? -18.311 -2.186 31.791 1.00 95.06 842 LEU A O 1
ATOM 6419 N N . ASN A 1 843 ? -18.179 -4.220 30.846 1.00 94.12 843 ASN A N 1
ATOM 6420 C CA . ASN A 1 843 ? -19.076 -3.989 29.719 1.00 94.12 843 ASN A CA 1
ATOM 6421 C C . ASN A 1 843 ? -20.498 -4.420 30.105 1.00 94.12 843 ASN A C 1
ATOM 6423 O O . ASN A 1 843 ? -20.788 -5.614 30.203 1.00 94.12 843 ASN A O 1
ATOM 6427 N N . ASN A 1 844 ? -21.406 -3.459 30.285 1.00 94.00 844 ASN A N 1
ATOM 6428 C CA . ASN A 1 844 ? -22.766 -3.743 30.755 1.00 94.00 844 ASN A CA 1
ATOM 6429 C C . ASN A 1 844 ? -23.629 -4.509 29.736 1.00 94.00 844 ASN A C 1
ATOM 6431 O O . ASN A 1 844 ? -24.707 -4.972 30.099 1.00 94.00 844 ASN A O 1
ATOM 6435 N N . TYR A 1 845 ? -23.186 -4.650 28.480 1.00 93.25 845 TYR A N 1
ATOM 6436 C CA . TYR A 1 845 ? -23.897 -5.438 27.469 1.00 93.25 845 TYR A CA 1
ATOM 6437 C C . TYR A 1 845 ? -23.492 -6.911 27.458 1.00 93.25 845 TYR A C 1
ATOM 6439 O O . TYR A 1 845 ? -24.277 -7.761 27.029 1.00 93.25 845 TYR A O 1
ATOM 6447 N N . THR A 1 846 ? -22.271 -7.232 27.888 1.00 94.44 846 THR A N 1
ATOM 6448 C CA . THR A 1 846 ? -21.695 -8.585 27.777 1.00 94.44 846 THR A CA 1
ATOM 6449 C C . THR A 1 846 ? -21.420 -9.242 29.128 1.00 94.44 846 THR A C 1
ATOM 6451 O O . THR A 1 846 ? -21.206 -10.455 29.185 1.00 94.44 846 THR A O 1
ATOM 6454 N N . VAL A 1 847 ? -21.492 -8.477 30.221 1.00 96.50 847 VAL A N 1
ATOM 6455 C CA . VAL A 1 847 ? -21.276 -8.954 31.589 1.00 96.50 847 VAL A CA 1
ATOM 6456 C C . VAL A 1 847 ? -22.411 -8.481 32.493 1.00 96.50 847 VAL A C 1
ATOM 6458 O O . VAL A 1 847 ? -22.671 -7.283 32.606 1.00 96.50 847 VAL A O 1
ATOM 6461 N N . LEU A 1 848 ? -23.069 -9.424 33.171 1.00 96.94 848 LEU A N 1
ATOM 6462 C CA . LEU A 1 848 ? -23.920 -9.104 34.320 1.00 96.94 848 LEU A CA 1
ATOM 6463 C C . LEU A 1 848 ? -23.080 -9.200 35.592 1.00 96.94 848 LEU A C 1
ATOM 6465 O O . LEU A 1 848 ? -22.199 -10.057 35.704 1.00 96.94 848 LEU A O 1
ATOM 6469 N N . HIS A 1 849 ? -23.368 -8.340 36.560 1.00 96.06 849 HIS A N 1
ATOM 6470 C CA . HIS A 1 849 ? -22.627 -8.265 37.808 1.00 96.06 849 HIS A CA 1
ATOM 6471 C C . HIS A 1 849 ? -23.545 -8.294 39.032 1.00 96.06 849 HIS A C 1
ATOM 6473 O O . HIS A 1 849 ? -24.702 -7.880 38.993 1.00 96.06 849 HIS A O 1
ATOM 6479 N N . ALA A 1 850 ? -23.019 -8.832 40.125 1.00 94.81 850 ALA A N 1
ATOM 6480 C CA . ALA A 1 850 ? -23.682 -9.015 41.410 1.00 94.81 850 ALA A CA 1
ATOM 6481 C C . ALA A 1 850 ? -22.683 -8.780 42.548 1.00 94.81 850 ALA A C 1
ATOM 6483 O O . ALA A 1 850 ? -21.480 -8.620 42.325 1.00 94.81 850 ALA A O 1
ATOM 6484 N N . ARG A 1 851 ? -23.176 -8.788 43.786 1.00 93.56 851 ARG A N 1
ATOM 6485 C CA . ARG A 1 851 ? -22.345 -8.655 44.986 1.00 93.56 851 ARG A CA 1
ATOM 6486 C C . ARG A 1 851 ? -22.839 -9.593 46.080 1.00 93.56 851 ARG A C 1
ATOM 6488 O O . ARG A 1 851 ? -24.046 -9.703 46.293 1.00 93.56 851 ARG A O 1
ATOM 6495 N N . THR A 1 852 ? -21.933 -10.241 46.800 1.00 93.81 852 THR A N 1
ATOM 6496 C CA . THR A 1 852 ? -22.281 -10.967 48.032 1.00 93.81 852 THR A CA 1
ATOM 6497 C C . THR A 1 852 ? -22.658 -9.993 49.162 1.00 93.81 852 THR A C 1
ATOM 6499 O O . THR A 1 852 ? -22.414 -8.785 49.081 1.00 93.81 852 THR A O 1
ATOM 6502 N N . ALA A 1 853 ? -23.307 -10.502 50.212 1.00 91.50 853 ALA A N 1
ATOM 6503 C CA . ALA A 1 853 ? -23.486 -9.734 51.444 1.00 91.50 853 ALA A CA 1
ATOM 6504 C C . ALA A 1 853 ? -22.120 -9.475 52.104 1.00 91.50 853 ALA A C 1
ATOM 6506 O O . ALA A 1 853 ? -21.171 -10.225 51.858 1.00 91.50 853 ALA A O 1
ATOM 6507 N N . PHE A 1 854 ? -22.009 -8.428 52.921 1.00 90.00 854 PHE A N 1
ATOM 6508 C CA . PHE A 1 854 ? -20.745 -8.082 53.576 1.00 90.00 854 PHE A CA 1
ATOM 6509 C C . PHE A 1 854 ? -20.924 -7.534 54.990 1.00 90.00 854 PHE A C 1
ATOM 6511 O O . PHE A 1 854 ? -21.993 -7.041 55.355 1.00 90.00 854 PHE A O 1
ATOM 6518 N N . GLU A 1 855 ? -19.843 -7.608 55.764 1.00 86.31 855 GLU A N 1
ATOM 6519 C CA . GLU A 1 855 ? -19.737 -7.048 57.111 1.00 86.31 855 GLU A CA 1
ATOM 6520 C C . GLU A 1 855 ? -18.726 -5.896 57.138 1.00 86.31 855 GLU A C 1
ATOM 6522 O O . GLU A 1 855 ? -17.698 -5.922 56.454 1.00 86.31 855 GLU A O 1
ATOM 6527 N N . GLU A 1 856 ? -19.029 -4.874 57.936 1.00 82.69 856 GLU A N 1
ATOM 6528 C CA . GLU A 1 856 ? -18.178 -3.694 58.101 1.00 82.69 856 GLU A CA 1
ATOM 6529 C C . GLU A 1 856 ? -17.104 -3.903 59.176 1.00 82.69 856 GLU A C 1
ATOM 6531 O O . GLU A 1 856 ? -17.212 -4.782 60.032 1.00 82.69 856 GLU A O 1
ATOM 6536 N N . LEU A 1 857 ? -16.051 -3.083 59.136 1.00 69.31 857 LEU A N 1
ATOM 6537 C CA . LEU A 1 857 ? -14.989 -3.103 60.143 1.00 69.31 857 LEU A CA 1
ATOM 6538 C C . LEU A 1 857 ? -15.496 -2.563 61.491 1.00 69.31 857 LEU A C 1
ATOM 6540 O O . LEU A 1 857 ? -16.147 -1.520 61.550 1.00 69.31 857 LEU A O 1
ATOM 6544 N N . GLU A 1 858 ? -15.110 -3.216 62.593 1.00 64.00 858 GLU A N 1
ATOM 6545 C CA . GLU A 1 858 ? -15.467 -2.803 63.966 1.00 64.00 858 GLU A CA 1
ATOM 6546 C C . GLU A 1 858 ? -14.977 -1.386 64.327 1.00 64.00 858 GLU A C 1
ATOM 6548 O O . GLU A 1 858 ? -15.513 -0.744 65.228 1.00 64.00 858 GLU A O 1
ATOM 6553 N N . THR A 1 859 ? -13.983 -0.869 63.600 1.00 64.88 859 THR A N 1
ATOM 6554 C CA . THR A 1 859 ? -13.387 0.465 63.772 1.00 64.88 859 THR A CA 1
ATOM 6555 C C . THR A 1 859 ? -14.303 1.622 63.352 1.00 64.88 859 THR A C 1
ATOM 6557 O O . THR A 1 859 ? -13.917 2.780 63.502 1.00 64.88 859 THR A O 1
ATOM 6560 N N . GLY A 1 860 ? -15.495 1.342 62.808 1.00 61.97 860 GLY A N 1
ATOM 6561 C CA . GLY A 1 860 ? -16.443 2.356 62.326 1.00 61.97 860 GLY A CA 1
ATOM 6562 C C . GLY A 1 860 ? -16.083 2.960 60.962 1.00 61.97 860 GLY A C 1
ATOM 6563 O O . GLY A 1 860 ? -16.726 3.906 60.513 1.00 61.97 860 GLY A O 1
ATOM 6564 N N . THR A 1 861 ? -15.057 2.430 60.291 1.00 68.19 861 THR A N 1
ATOM 6565 C CA . THR A 1 861 ? -14.685 2.798 58.919 1.00 68.19 861 THR A CA 1
ATOM 6566 C C . THR A 1 861 ? -15.337 1.848 57.925 1.00 68.19 861 THR A C 1
ATOM 6568 O O . THR A 1 861 ? -14.877 0.720 57.758 1.00 68.19 861 THR A O 1
ATOM 6571 N N . ASN A 1 862 ? -16.373 2.329 57.240 1.00 81.19 862 ASN A N 1
ATOM 6572 C CA . ASN A 1 862 ? -17.109 1.533 56.263 1.00 81.19 862 ASN A CA 1
ATOM 6573 C C . ASN A 1 862 ? -16.295 1.270 54.983 1.00 81.19 862 ASN A C 1
ATOM 6575 O O . ASN A 1 862 ? -15.458 2.095 54.564 1.00 81.19 862 ASN A O 1
ATOM 6579 N N . ARG A 1 863 ? -16.617 0.153 54.319 1.00 87.31 863 ARG A N 1
ATOM 6580 C CA . ARG A 1 863 ? -16.256 -0.152 52.931 1.00 87.31 863 ARG A CA 1
ATOM 6581 C C . ARG A 1 863 ? -16.561 1.055 52.052 1.00 87.31 863 ARG A C 1
ATOM 6583 O O . ARG A 1 863 ? -17.611 1.692 52.176 1.00 87.31 863 ARG A O 1
ATOM 6590 N N . LEU A 1 864 ? -15.642 1.343 51.138 1.00 91.81 864 LEU A N 1
ATOM 6591 C CA . LEU A 1 864 ? -15.779 2.425 50.176 1.00 91.81 864 LEU A CA 1
ATOM 6592 C C . LEU A 1 864 ? -15.247 1.976 48.819 1.00 91.81 864 LEU A C 1
ATOM 6594 O O . LEU A 1 864 ? -14.038 1.811 48.644 1.00 91.81 864 LEU A O 1
ATOM 6598 N N . LEU A 1 865 ? -16.158 1.826 47.856 1.00 94.50 865 LEU A N 1
ATOM 6599 C CA . LEU A 1 865 ? -15.795 1.832 46.441 1.00 94.50 865 LEU A CA 1
ATOM 6600 C C . LEU A 1 865 ? -16.232 3.145 45.792 1.00 94.50 865 LEU A C 1
ATOM 6602 O O . LEU A 1 865 ? -17.273 3.701 46.143 1.00 94.50 865 LEU A O 1
ATOM 6606 N N . LEU A 1 866 ? -15.470 3.603 44.808 1.00 95.44 866 LEU A N 1
ATOM 6607 C CA . LEU A 1 866 ? -15.877 4.659 43.893 1.00 95.44 866 LEU A CA 1
ATOM 6608 C C . LEU A 1 866 ? -16.489 4.004 42.661 1.00 95.44 866 LEU A C 1
ATOM 6610 O O . LEU A 1 866 ? -15.874 3.129 42.049 1.00 95.44 866 LEU A O 1
ATOM 6614 N N . ARG A 1 867 ? -17.706 4.412 42.309 1.00 94.81 867 ARG A N 1
ATOM 6615 C CA . ARG A 1 867 ? -18.394 3.947 41.107 1.00 94.81 867 ARG A CA 1
ATOM 6616 C C . ARG A 1 867 ? -18.467 5.055 40.080 1.00 94.81 867 ARG A C 1
ATOM 6618 O O . ARG A 1 867 ? -18.936 6.143 40.409 1.00 94.81 867 ARG A O 1
ATOM 6625 N N . LEU A 1 868 ? -18.115 4.736 38.842 1.00 94.31 868 LEU A N 1
ATOM 6626 C CA . LEU A 1 868 ? -18.229 5.619 37.688 1.00 94.31 868 LEU A CA 1
ATOM 6627 C C . LEU A 1 868 ? -18.978 4.910 36.554 1.00 94.31 868 LEU A C 1
ATOM 6629 O O . LEU A 1 868 ? -18.716 3.745 36.246 1.00 94.31 868 LEU A O 1
ATOM 6633 N N . TRP A 1 869 ? -19.922 5.616 35.940 1.00 92.56 869 TRP A N 1
ATOM 6634 C CA . TRP A 1 869 ? -20.657 5.156 34.765 1.00 92.56 869 TRP A CA 1
ATOM 6635 C C . TRP A 1 869 ? -20.159 5.859 33.515 1.00 92.56 869 TRP A C 1
ATOM 6637 O O . TRP A 1 869 ? -19.893 7.058 33.548 1.00 92.56 869 TRP A O 1
ATOM 6647 N N . LEU A 1 870 ? -20.052 5.110 32.419 1.00 88.69 870 LEU A N 1
ATOM 6648 C CA . LEU A 1 870 ? -19.441 5.594 31.186 1.00 88.69 870 LEU A CA 1
ATOM 6649 C C . LEU A 1 870 ? -20.301 5.240 29.973 1.00 88.69 870 LEU A C 1
ATOM 6651 O O . LEU A 1 870 ? -20.767 4.101 29.858 1.00 88.69 870 LEU A O 1
ATOM 6655 N N . ASN A 1 871 ? -20.453 6.196 29.058 1.00 84.19 871 ASN A N 1
ATOM 6656 C CA . ASN A 1 871 ? -20.997 5.970 27.719 1.00 84.19 871 ASN A CA 1
ATOM 6657 C C . ASN A 1 871 ? -19.918 6.195 26.661 1.00 84.19 871 ASN A C 1
ATOM 6659 O O . ASN A 1 871 ? -19.182 7.177 26.704 1.00 84.19 871 ASN A O 1
ATOM 6663 N N . SER A 1 872 ? -19.835 5.301 25.682 1.00 77.00 872 SER A N 1
ATOM 6664 C CA . SER A 1 872 ? -18.811 5.337 24.641 1.00 77.00 872 SER A CA 1
ATOM 6665 C C . SER A 1 872 ? -19.474 5.199 23.260 1.00 77.00 872 SER A C 1
ATOM 6667 O O . SER A 1 872 ? -19.967 4.129 22.892 1.00 77.00 872 SER A O 1
ATOM 6669 N N . PRO A 1 873 ? -19.563 6.289 22.468 1.00 63.47 873 PRO A N 1
ATOM 6670 C CA . PRO A 1 873 ? -20.316 6.290 21.216 1.00 63.47 873 PRO A CA 1
ATOM 6671 C C . PRO A 1 873 ? -19.847 5.239 20.196 1.00 63.47 873 PRO A C 1
ATOM 6673 O O . PRO A 1 873 ? -18.765 5.334 19.608 1.00 63.47 873 PRO A O 1
ATOM 6676 N N . GLY A 1 874 ? -20.726 4.281 19.895 1.00 61.47 874 GLY A N 1
ATOM 6677 C CA . GLY A 1 874 ? -20.440 3.185 18.964 1.00 61.47 874 GLY A CA 1
ATOM 6678 C C . GLY A 1 874 ? -19.628 2.042 19.580 1.00 61.47 874 GLY A C 1
ATOM 6679 O O . GLY A 1 874 ? -19.011 1.284 18.838 1.00 61.47 874 GLY A O 1
ATOM 6680 N N . PHE A 1 875 ? -19.626 1.922 20.911 1.00 73.50 875 PHE A N 1
ATOM 6681 C CA . PHE A 1 875 ? -18.963 0.848 21.653 1.00 73.50 875 PHE A CA 1
ATOM 6682 C C . PHE A 1 875 ? -19.439 -0.555 21.254 1.00 73.50 875 PHE A C 1
ATOM 6684 O O . PHE A 1 875 ? -18.633 -1.470 21.089 1.00 73.50 875 PHE A O 1
ATOM 6691 N N . ARG A 1 876 ? -20.749 -0.727 21.049 1.00 80.00 876 ARG A N 1
ATOM 6692 C CA . ARG A 1 876 ? -21.360 -1.985 20.606 1.00 80.00 876 ARG A CA 1
ATOM 6693 C C . ARG A 1 876 ? -22.606 -1.713 19.755 1.00 80.00 876 ARG A C 1
ATOM 6695 O O . ARG A 1 876 ? -23.359 -0.800 20.098 1.00 80.00 876 ARG A O 1
ATOM 6702 N N . PRO A 1 877 ? -22.870 -2.477 18.679 1.00 77.94 877 PRO A N 1
ATOM 6703 C CA . PRO A 1 877 ? -24.142 -2.429 17.977 1.00 77.94 877 PRO A CA 1
ATOM 6704 C C . PRO A 1 877 ? -25.215 -2.983 18.909 1.00 77.94 877 PRO A C 1
ATOM 6706 O O . PRO A 1 877 ? -25.154 -4.125 19.369 1.00 77.94 877 PRO A O 1
ATOM 6709 N N . ILE A 1 878 ? -26.190 -2.140 19.224 1.00 80.69 878 ILE A N 1
ATOM 6710 C CA . ILE A 1 878 ? -27.273 -2.470 20.142 1.00 80.69 878 ILE A CA 1
ATOM 6711 C C . ILE A 1 878 ? -28.603 -2.145 19.490 1.00 80.69 878 ILE A C 1
ATOM 6713 O O . ILE A 1 878 ? -28.730 -1.188 18.723 1.00 80.69 878 ILE A O 1
ATOM 6717 N N . GLN A 1 879 ? -29.618 -2.937 19.816 1.00 82.69 879 GLN A N 1
ATOM 6718 C CA . GLN A 1 879 ? -30.975 -2.620 19.410 1.00 82.69 879 GLN A CA 1
ATOM 6719 C C . GLN A 1 879 ? -31.379 -1.270 20.032 1.00 82.69 879 GLN A C 1
ATOM 6721 O O . GLN A 1 879 ? -31.161 -1.081 21.232 1.00 82.69 879 GLN A O 1
ATOM 6726 N N . PRO A 1 880 ? -32.018 -0.348 19.285 1.00 81.44 880 PRO A N 1
ATOM 6727 C CA . PRO A 1 880 ? -32.367 0.982 19.795 1.00 81.44 880 PRO A CA 1
ATOM 6728 C C . PRO A 1 880 ? -33.138 0.967 21.122 1.00 81.44 880 PRO A C 1
ATOM 6730 O O . PRO A 1 880 ? -32.941 1.840 21.960 1.00 81.44 880 PRO A O 1
ATOM 6733 N N . LEU A 1 881 ? -33.964 -0.060 21.357 1.00 82.25 881 LEU A N 1
ATOM 6734 C CA . LEU A 1 881 ? -34.697 -0.239 22.613 1.00 82.25 881 LEU A CA 1
ATOM 6735 C C . LEU A 1 881 ? -33.770 -0.389 23.832 1.00 82.25 881 LEU A C 1
ATOM 6737 O O . LEU A 1 881 ? -34.075 0.183 24.876 1.00 82.25 881 LEU A O 1
ATOM 6741 N N . LEU A 1 882 ? -32.618 -1.061 23.709 1.00 80.69 882 LEU A N 1
ATOM 6742 C CA . LEU A 1 882 ? -31.632 -1.167 24.797 1.00 80.69 882 LEU A CA 1
ATOM 6743 C C . LEU A 1 882 ? -31.018 0.195 25.148 1.00 80.69 882 LEU A C 1
ATOM 6745 O O . LEU A 1 882 ? -30.736 0.450 26.318 1.00 80.69 882 LEU A O 1
ATOM 6749 N N . ALA A 1 883 ? -30.850 1.081 24.161 1.00 73.00 883 ALA A N 1
ATOM 6750 C CA . ALA A 1 883 ? -30.331 2.433 24.375 1.00 73.00 883 ALA A CA 1
ATOM 6751 C C . ALA A 1 883 ? -31.336 3.337 25.114 1.00 73.00 883 ALA A C 1
ATOM 6753 O O . ALA A 1 883 ? -30.935 4.247 25.843 1.00 73.00 883 ALA A O 1
ATOM 6754 N N . THR A 1 884 ? -32.644 3.072 24.982 1.00 70.31 884 THR A N 1
ATOM 6755 C CA . THR A 1 884 ? -33.682 3.879 25.652 1.00 70.31 884 THR A CA 1
ATOM 6756 C C . THR A 1 884 ? -33.628 3.788 27.177 1.00 70.31 884 THR A C 1
ATOM 6758 O O . THR A 1 884 ? -34.040 4.732 27.847 1.00 70.31 884 THR A O 1
ATOM 6761 N N . VAL A 1 885 ? -33.084 2.697 27.730 1.00 67.06 885 VAL A N 1
ATOM 6762 C CA . VAL A 1 885 ? -32.863 2.516 29.176 1.00 67.06 885 VAL A CA 1
ATOM 6763 C C . VAL A 1 885 ? -31.887 3.577 29.694 1.00 67.06 885 VAL A C 1
ATOM 6765 O O . VAL A 1 885 ? -32.190 4.294 30.645 1.00 67.06 885 VAL A O 1
ATOM 6768 N N . ALA A 1 886 ? -30.748 3.738 29.013 1.00 63.19 886 ALA A N 1
ATOM 6769 C CA . ALA A 1 886 ? -29.743 4.749 29.335 1.00 63.19 886 ALA A CA 1
ATOM 6770 C C . ALA A 1 886 ? -30.305 6.167 29.179 1.00 63.19 886 ALA A C 1
ATOM 6772 O O . ALA A 1 886 ? -30.182 7.004 30.071 1.00 63.19 886 ALA A O 1
ATOM 6773 N N . GLN A 1 887 ? -30.955 6.429 28.040 1.00 62.31 887 GLN A N 1
ATOM 6774 C CA . GLN A 1 887 ? -31.475 7.753 27.707 1.00 62.31 887 GLN A CA 1
ATOM 6775 C C . GLN A 1 887 ? -32.552 8.205 28.685 1.00 62.31 887 GLN A C 1
ATOM 6777 O O . GLN A 1 887 ? -32.463 9.316 29.190 1.00 62.31 887 GLN A O 1
ATOM 6782 N N . ARG A 1 888 ? -33.532 7.352 29.011 1.00 65.06 888 ARG A N 1
ATOM 6783 C CA . ARG A 1 888 ? -34.592 7.712 29.964 1.00 65.06 888 ARG A CA 1
ATOM 6784 C C . ARG A 1 888 ? -34.038 7.996 31.344 1.00 65.06 888 ARG A C 1
ATOM 6786 O O . ARG A 1 888 ? -34.473 8.962 31.964 1.00 65.06 888 ARG A O 1
ATOM 6793 N N . PHE A 1 889 ? -33.078 7.194 31.792 1.00 65.56 889 PHE A N 1
ATOM 6794 C CA . PHE A 1 889 ? -32.406 7.443 33.054 1.00 65.56 889 PHE A CA 1
ATOM 6795 C C . PHE A 1 889 ? -31.724 8.821 33.057 1.00 65.56 889 PHE A C 1
ATOM 6797 O O . PHE A 1 889 ? -31.955 9.616 33.960 1.00 65.56 889 PHE A O 1
ATOM 6804 N N . VAL A 1 890 ? -30.952 9.147 32.015 1.00 61.31 890 VAL A N 1
ATOM 6805 C CA . VAL A 1 890 ? -30.253 10.439 31.903 1.00 61.31 890 VAL A CA 1
ATOM 6806 C C . VAL A 1 890 ? -31.228 11.612 31.760 1.00 61.31 890 VAL A C 1
ATOM 6808 O O . VAL A 1 890 ? -31.011 12.647 32.381 1.00 61.31 890 VAL A O 1
ATOM 6811 N N . THR A 1 891 ? -32.314 11.471 30.994 1.00 60.66 891 THR A N 1
ATOM 6812 C CA . THR A 1 891 ? -33.337 12.519 30.834 1.00 60.66 891 THR A CA 1
ATOM 6813 C C . THR A 1 891 ? -33.964 12.898 32.175 1.00 60.66 891 THR A C 1
ATOM 6815 O O . THR A 1 891 ? -34.028 14.083 32.476 1.00 60.66 891 THR A O 1
ATOM 6818 N N . HIS A 1 892 ? -34.315 11.926 33.025 1.00 61.53 892 HIS A N 1
ATOM 6819 C CA . HIS A 1 892 ? -34.874 12.209 34.359 1.00 61.53 892 HIS A CA 1
ATOM 6820 C C . HIS A 1 892 ? -33.839 12.795 35.342 1.00 61.53 892 HIS A C 1
ATOM 6822 O O . HIS A 1 892 ? -34.212 13.310 36.393 1.00 61.53 892 HIS A O 1
ATOM 6828 N N . MET A 1 893 ? -32.540 12.722 35.026 1.00 60.62 893 MET A N 1
ATOM 6829 C CA . MET A 1 893 ? -31.474 13.361 35.810 1.00 60.62 893 MET A CA 1
ATOM 6830 C C . MET A 1 893 ? -31.110 14.761 35.293 1.00 60.62 893 MET A C 1
ATOM 6832 O O . MET A 1 893 ? -30.611 15.572 36.069 1.00 60.62 893 MET A O 1
ATOM 6836 N N . LYS A 1 894 ? -31.352 15.052 34.004 1.00 47.50 894 LYS A N 1
ATOM 6837 C CA . LYS A 1 894 ? -31.034 16.332 33.343 1.00 47.50 894 LYS A CA 1
ATOM 6838 C C . LYS A 1 894 ? -32.123 17.405 33.473 1.00 47.50 894 LYS A C 1
ATOM 6840 O O . LYS A 1 894 ? -31.902 18.510 32.997 1.00 47.50 894 LYS A O 1
ATOM 6845 N N . GLU A 1 895 ? -33.251 17.146 34.135 1.00 48.50 895 GLU A N 1
ATOM 6846 C CA . GLU A 1 895 ? -34.257 18.178 34.456 1.00 48.50 895 GLU A CA 1
ATOM 6847 C C . GLU A 1 895 ? -33.802 19.115 35.597 1.00 48.50 895 GLU A C 1
ATOM 6849 O O . GLU A 1 895 ? -34.469 19.296 36.616 1.00 48.50 895 GLU A O 1
ATOM 6854 N N . ARG A 1 896 ? -32.639 19.742 35.417 1.00 40.25 896 ARG A N 1
ATOM 6855 C CA . ARG A 1 896 ? -32.300 21.036 36.008 1.00 40.25 896 ARG A CA 1
ATOM 6856 C C . ARG A 1 896 ? -32.104 22.013 34.850 1.00 40.25 896 ARG A C 1
ATOM 6858 O O . ARG A 1 896 ? -31.339 21.723 33.939 1.00 40.25 896 ARG A O 1
ATOM 6865 N N . ASP A 1 897 ? -32.810 23.138 34.934 1.00 33.75 897 ASP A N 1
ATOM 6866 C CA . ASP A 1 897 ? -32.730 24.334 34.080 1.00 33.75 897 ASP A CA 1
ATOM 6867 C C . ASP A 1 897 ? -33.709 24.428 32.892 1.00 33.75 897 ASP A C 1
ATOM 6869 O O . ASP A 1 897 ? -33.322 24.502 31.731 1.00 33.75 897 ASP A O 1
ATOM 6873 N N . TYR A 1 898 ? -35.004 24.536 33.215 1.00 29.59 898 TYR A N 1
ATOM 6874 C CA . TYR A 1 898 ? -35.901 25.556 32.639 1.00 29.59 898 TYR A CA 1
ATOM 6875 C C . TYR A 1 898 ? -36.935 25.970 33.704 1.00 29.59 898 TYR A C 1
ATOM 6877 O O . TYR A 1 898 ? -38.111 25.615 33.633 1.00 29.59 898 TYR A O 1
ATOM 6885 N N . ALA A 1 899 ? -36.473 26.696 34.724 1.00 28.11 899 ALA A N 1
ATOM 6886 C CA . ALA A 1 899 ? -37.298 27.551 35.578 1.00 28.11 899 ALA A CA 1
ATOM 6887 C C . ALA A 1 899 ? -36.453 28.717 36.094 1.00 28.11 899 ALA A C 1
ATOM 6889 O O . ALA A 1 899 ? -35.389 28.433 36.690 1.00 28.11 899 ALA A O 1
#

Foldseek 3Di:
DDPLVVLLPDPDFLLQLLVVCCVVPQPFWLEWEQDPVRDIDTHGSVRLLQLLLLLLLLCVVVPVQPWAEEEEEFDDSQSLSPLSSCQLNVHAYAYAYADAPPDDCVLVLPVRLLSCQWSVTQEYEYAPRRVVSLPPDNSNVSNPPPHYYDHSVRSNVVPGDGDPGGDDDDQQRFSYWAWDPDLVPHTWIFGFGRLLLSQVLSQCCVQVVNAAAAEEELLATCSFLQSVNRQRSNSSNRNYYYYHYDNCCQVPPLLVVLVVCLVVLHAEYEDEQQSLLSNLVNDDLVSLCSNQNHAEYEYEPDFHFPVSLVSCCCRHCVRNHPRRAYKYFYDHVQSSHTFFMADDRHFDKFWFQAQWAAFQDFTDTDDDDPRQTFIFTWNHAGTDQKDKFFAGPVRHTHDARHKHWIKMADSSGTQATWGADPVGDIDGHGADADPVHIGGPQWMWGHHDRTITTDAGVVQWDQALNTTGHQVRLLSQLLVLPVVQSRSDWGWDDDPHAIEIEGEHADLPDLVVVVVSQVSSVVSSLSNHWHAKYKYFYFYPPQADANSRSRHHNHPCPVVCVVVPVTDTSDMDIDHTPDAADLALAEDADWQVVCVVDVQQEFEDDPVSQVLCVVCLVPLVVCCGRPHPVVSSLSSNLCCLLRNNVKHKYFDHDLPDDPVSVVSNQVSSQVSNFDQAQDALVRDSKDKQWADDDDPDDDPSNHLAWWAWFFDLAQKKKKAWSDFFPDFWWKKKFFVNNLLVCCVVPPDPLLNVLLQLAAWFADPLCVPPPPDETDHGAHQWDDDPNRIWGGDDVVRRVVCCVPHVPDDDPSNVVSVVVSSVSVPDPGRMHIGGHDRRMMMMGGSGTMIMITHRGHHDPVPDITIMMMGGRHRPSSDDDDVSSNVSNVVSRVSSPPDDDD

pLDDT: mean 82.9, std 13.72, range [28.11, 98.38]

Radius of gyration: 34.8 Å; chains: 1; bounding box: 89×59×106 Å